Protein AF-0000000068093850 (afdb_homodimer)

InterPro domains:
  IPR007506 Phosphomevalonate dehydratase large subunit-like domain [cd01355] (8-406)
  IPR060004 Aconitase X, first domain [PF04412] (2-186)
  IPR060005 Aconitase X, second domain [PF28403] (191-284)
  IPR060006 Aconitase X, third domain [PF28406] (297-408)

Foldseek 3Di:
DDEDPLLVCQCVAVQHDLLNVLSVVQVVVLVVQPFPYKDFAAEFEAEQCEQPDDFQDPCDPVSLVRSLVRLCSLLVAAWPYQAEYEFYRYFQAPPPPPGDDPVSPVSVVVSVVSCVNNNYHYFLALQCVLVPPADAALHHYAYQRQLNLQLCCEAHNYDYDHDHRSQRSSCRRSSIHGQHARNDVVNSFAAAEEEEPPAFDLFLLSLLLVLLLLLQVQAQTEYEYEPYDADDPSSSSLSSLSSVQNHVYSYYYYACRTPQHVHNCSRCVDDHHYHYDDPVSSVVLQVVLAQDPFFFAQEEEEQVNHDHLVRLVVLLVLLAPAAFDPRHEAEHEHTPSSVVVCVVVCSQVSQVVNPYHYGYRHDCLSNVVDDDAEYEYQHSNVSSSCCPRNVHRYHHDGSNQSSVCRRPRGRPPD/DDEDPLLVCQCVAVQHDLLNVLSVVQVVVLVVQPFPYKDFAAEFEAEQCAQPDAFQDPCDPVSLVNSLVRLCSLLVAAWPYQAEYEFYSHFQACPPPPGDDPVSPVSVVVSVVSCVNNNYHYFLALQCVLVPPADAALHHYAYQRQLNLQLCCEAHNYDYDHDHRSQRSSCRRSSIHGQHARNDVVNSFAAAEEEEPPAFDLFLLSLLLVLLLLLQVQAQTEYEYEPYDADDPSSSSLSSLSSVQNHVYSYYYYACRTPQHVHNCSRCVDDHHYHYDDPVSSVVLQVVLAQDPFFFAQEEEEQVNHDHLVRLVVLLVLLAPAAFDPRHEAEHEHTPSSVVVCVVVCSQVSQVVNPYHYGYRHDCLSNVVDDDAEYEYQHSNCSSSCCPRNVHRYHHDGSNQSSVCRRPRGRPPD

Nearest PDB structures (foldseek):
  7cns-assembly1_A-2  TM=8.933E-01  e=3.306E-38  Thermococcus kodakarensis KOD1
  7cnq-assembly4_D  TM=8.559E-01  e=4.622E-37  Agrobacterium tumefaciens
  7d2r-assembly1_A  TM=8.619E-01  e=1.136E-36  Agrobacterium tumefaciens
  7cnp-assembly3_C  TM=8.612E-01  e=1.408E-35  Agrobacterium tumefaciens
  6mw5-assembly1_A  TM=3.663E-01  e=2.223E+00  Globisporangium ultimum

Sequence (828 aa):
MILTDEQQGLLNGDAGDVVAKYFTWLVEWGRLMGAQRLVKVDSVHTSGITAQDRVAGAVSPEARKKTLEQVIEFTSVRMRAPTATHVARVCVEDDKGGGLSAEDQEFQKLVIDRARDAGIQLTWTCAPYIAGILPSKNQICAWTESSAVVYINAMIGARSTRNGTESAIAAAMSGWFPEFGVLLEENRQADLIVEVEAAPSEELCDWGFLGYFAGEVSGLRTPVLDQLRAPSLEEAKQLSAAVATGGGCTMFHIAGVTPEAPTLDAVARRPLERIRYTAADRARIAAKLNTLTSERIDYVVLGCPHATLHEIQVIASQLEGRRVSPNVRLEVWTAWAVRAVAQRMGLVDVIERAGGKVLTDSCPSITRSGHGRRMVTNAVKQGNYLQGMTGHEVAVGKLTDVVSAAMTGTWQGLMILTDEQQGLLNGDAGDVVAKYFTWLVEWGRLMGAQRLVKVDSVHTSGITAQDRVAGAVSPEARKKTLEQVIEFTSVRMRAPTATHVARVCVEDDKGGGLSAEDQEFQKLVIDRARDAGIQLTWTCAPYIAGILPSKNQICAWTESSAVVYINAMIGARSTRNGTESAIAAAMSGWFPEFGVLLEENRQADLIVEVEAAPSEELCDWGFLGYFAGEVSGLRTPVLDQLRAPSLEEAKQLSAAVATGGGCTMFHIAGVTPEAPTLDAVARRPLERIRYTAADRARIAAKLNTLTSERIDYVVLGCPHATLHEIQVIASQLEGRRVSPNVRLEVWTAWAVRAVAQRMGLVDVIERAGGKVLTDSCPSITRSGHGRRMVTNAVKQGNYLQGMTGHEVAVGKLTDVVSAAMTGTWQGL

Secondary structure (DSSP, 8-state):
----HHHHHHHTTTT-HHHHHHHHHHHHHHHHTT-SSEEE-SEEEE--SS-SSS-SSS--HHHHHHHHHHHHHHTSS--SS-EEE---SS-SS-SSSS---HHHHHHHHHHHHHHHHHTEE----S-GGGTT--PPTT-EEEE--HHHHHHIIIII--EE----HHHHHHHHHHSEEE--GGGSGGG-S-SEEEEESS---S-HHHHHHHHHHHHHHHTTS-EEEES-PPPPHHHHHHHHHHHHHHS--S--EETTTSTT-SSHHHH--S--EEEEE-HHHHHHHHHHT---SSSB--EEEEEEEEEPHHHHHHHHHHHTT----TT-EEEEEE-HHHHHHHHHTTHHHHHHHTT-EEEES--HHHHT---SSEEEES-HHHHHHHHHHS--EEEE--HHHHHHHHHHSB----/----HHHHHHHTTTT-HHHHHHHHHHHHHHHHTT-SSEEE--EEEE--SS-SSS-SSS--HHHHHHHHHHHHHHTSS--SS-EEE---SS-SS-SSSS---HHHHHHHHHHHHHHHHHTEE----S-GGGTT--PPTT-EEEE--HHHHHHIIIII--EE----HHHHHHHHHHSEEE--GGGSGGG-S-SEEEEESS---S-HHHHHHHHHHHHHHHTTS-EEEES-PPPPHHHHHHHHHHHHHHS--S--EETTTSTT-SSHHHH--S--EEEEE-HHHHHHHHHHT---SSSB--EEEEEEEEEPHHHHHHHHHHHTT----TT-EEEEEE-HHHHHHHHHTTHHHHHHHTT-EEEES--HHHHT---SSEEEES-HHHHHHHHHHS--EEEE--HHHHHHHHHHSB----

Solvent-accessible surface area (backbone atoms only — not comparable to full-atom values): 39584 Å² total; per-residue (Å²): 99,59,73,52,72,68,56,50,34,34,56,73,32,76,75,35,64,68,46,12,54,38,39,44,51,43,52,52,50,21,46,75,68,64,14,57,35,65,40,70,39,60,36,23,30,26,48,46,84,29,42,86,66,74,37,42,52,83,53,43,71,65,43,47,51,52,18,48,52,42,36,52,59,67,37,70,47,58,45,61,15,54,29,34,31,28,45,34,43,53,49,80,63,41,86,80,74,75,53,63,53,71,67,52,48,53,51,49,50,49,52,38,53,38,30,44,72,12,56,41,41,79,55,18,23,56,40,46,52,48,61,37,52,53,78,30,28,71,36,33,35,36,25,32,47,54,37,43,26,14,31,36,31,16,66,44,31,21,23,31,51,83,33,51,44,66,56,14,50,21,25,21,48,64,20,38,40,54,47,41,66,52,57,35,75,86,56,61,44,43,59,29,34,36,39,38,72,48,66,58,65,92,42,47,27,42,27,8,42,52,14,24,51,55,8,49,77,34,33,71,42,28,36,26,35,33,78,56,78,69,50,51,52,67,38,42,50,29,22,21,27,7,20,30,63,38,17,65,23,52,36,45,39,31,33,56,33,16,36,71,14,69,37,59,62,67,26,44,80,56,96,56,59,76,43,78,39,41,64,66,53,45,51,52,50,51,52,70,45,42,56,58,91,55,45,63,40,25,22,33,52,41,34,53,65,42,32,51,61,67,54,47,50,56,51,22,65,75,31,54,96,41,58,45,21,93,69,28,49,39,40,36,25,24,25,52,29,38,48,54,44,34,45,73,48,44,38,47,55,36,33,39,71,14,58,33,42,81,44,43,23,40,50,46,80,56,17,63,62,68,52,77,53,27,34,38,22,37,24,46,43,50,42,54,45,36,36,73,76,71,61,32,27,22,36,58,39,45,62,71,58,43,54,48,18,38,41,68,26,38,53,80,87,115,100,59,71,52,72,70,55,49,36,36,56,72,30,76,75,34,66,69,46,14,54,38,39,43,51,42,52,52,52,22,47,74,66,64,12,58,34,66,41,69,39,58,37,24,32,26,48,45,87,27,42,83,77,64,35,45,52,85,52,44,70,65,41,48,53,54,22,49,52,43,36,50,57,69,35,70,46,58,46,61,15,54,31,34,30,28,43,32,38,52,50,81,59,52,84,81,74,76,53,66,53,70,68,51,46,52,52,48,49,50,52,38,53,38,29,46,72,12,56,42,41,79,53,17,24,56,41,44,53,47,60,38,53,53,80,31,28,72,38,33,35,35,25,34,47,52,36,42,25,15,31,37,32,18,66,45,30,21,21,32,49,84,32,51,43,67,54,15,49,20,24,19,47,65,20,37,39,54,48,40,65,52,57,35,74,87,57,63,44,42,56,30,36,36,37,38,73,47,66,59,65,92,42,48,27,40,26,8,42,52,14,24,50,54,9,50,78,35,33,70,41,26,37,26,35,33,76,56,78,67,51,52,51,68,38,42,49,29,21,22,27,7,18,29,63,38,18,67,23,51,36,45,38,32,33,57,33,17,37,72,14,68,37,59,63,68,25,44,81,56,95,55,58,76,44,78,40,39,66,65,53,45,51,50,49,51,51,71,45,42,56,59,89,55,45,62,39,26,22,32,52,42,34,53,66,42,33,51,61,67,52,47,51,55,51,21,65,74,30,54,96,42,56,45,23,92,70,29,49,38,39,36,25,24,25,51,29,38,47,53,44,34,44,73,49,44,39,48,54,36,33,40,72,15,57,32,43,80,43,42,23,39,51,46,80,56,17,63,62,68,50,76,52,27,34,37,23,37,25,47,43,48,40,54,46,34,35,73,76,70,61,32,26,19,36,58,37,45,63,71,58,44,53,48,20,37,40,68,27,38,53,80,87,116

Radius of gyration: 25.85 Å; Cα contacts (8 Å, |Δi|>4): 2018; chains: 2; bounding box: 72×74×68 Å

Organism: Bordetella pertussis (strain Tohama I / ATCC BAA-589 / NCTC 13251) (NCBI:txid257313)

Structure (mmCIF, N/CA/C/O backbone):
data_AF-0000000068093850-model_v1
#
loop_
_entity.id
_entity.type
_entity.pdbx_description
1 polymer 'Phosphomevalonate dehydratase large subunit-like domain-containing protein'
#
loop_
_atom_site.group_PDB
_atom_site.id
_atom_site.type_symbol
_atom_site.label_atom_id
_atom_site.label_alt_id
_atom_site.label_comp_id
_atom_site.label_asym_id
_atom_site.label_entity_id
_atom_site.label_seq_id
_atom_site.pdbx_PDB_ins_code
_atom_site.Cartn_x
_atom_site.Cartn_y
_atom_site.Cartn_z
_atom_site.occupancy
_atom_site.B_iso_or_equiv
_atom_site.auth_seq_id
_atom_site.auth_comp_id
_atom_site.auth_asym_id
_atom_site.auth_atom_id
_atom_site.pdbx_PDB_model_num
ATOM 1 N N . MET A 1 1 ? -32.688 2.857 -14.047 1 96 1 MET A N 1
ATOM 2 C CA . MET A 1 1 ? -31.625 1.904 -13.812 1 96 1 MET A CA 1
ATOM 3 C C . MET A 1 1 ? -32 0.51 -14.289 1 96 1 MET A C 1
ATOM 5 O O . MET A 1 1 ? -33.094 0.033 -14 1 96 1 MET A O 1
ATOM 9 N N . ILE A 1 2 ? -31.109 -0.079 -15.016 1 96.5 2 ILE A N 1
ATOM 10 C CA . ILE A 1 2 ? -31.328 -1.427 -15.523 1 96.5 2 ILE A CA 1
ATOM 11 C C . ILE A 1 2 ? -30.656 -2.443 -14.609 1 96.5 2 ILE A C 1
ATOM 13 O O . ILE A 1 2 ? -29.453 -2.338 -14.328 1 96.5 2 ILE A O 1
ATOM 17 N N . LEU A 1 3 ? -31.438 -3.393 -14.219 1 97.56 3 LEU A N 1
ATOM 18 C CA . LEU A 1 3 ? -30.906 -4.422 -13.328 1 97.56 3 LEU A CA 1
ATOM 19 C C . LEU A 1 3 ? -30.797 -5.762 -14.047 1 97.56 3 LEU A C 1
ATOM 21 O O . LEU A 1 3 ? -31.672 -6.117 -14.844 1 97.56 3 LEU A O 1
ATOM 25 N N . THR A 1 4 ? -29.766 -6.465 -13.805 1 97.62 4 THR A N 1
ATOM 26 C CA . THR A 1 4 ? -29.625 -7.828 -14.297 1 97.62 4 THR A CA 1
ATOM 27 C C . THR A 1 4 ? -30.484 -8.789 -13.5 1 97.62 4 THR A C 1
ATOM 29 O O . THR A 1 4 ? -31.047 -8.422 -12.461 1 97.62 4 THR A O 1
ATOM 32 N N . ASP A 1 5 ? -30.531 -10.047 -13.938 1 97.44 5 ASP A N 1
ATOM 33 C CA . ASP A 1 5 ? -31.297 -11.07 -13.242 1 97.44 5 ASP A CA 1
ATOM 34 C C . ASP A 1 5 ? -30.734 -11.328 -11.852 1 97.44 5 ASP A C 1
ATOM 36 O O . ASP A 1 5 ? -31.484 -11.492 -10.883 1 97.44 5 ASP A O 1
ATOM 40 N N . GLU A 1 6 ? -29.484 -11.367 -11.781 1 97.06 6 GLU A N 1
ATOM 41 C CA . GLU A 1 6 ? -28.828 -11.57 -10.492 1 97.06 6 GLU A CA 1
ATOM 42 C C . GLU A 1 6 ? -29.172 -10.445 -9.516 1 97.06 6 GLU A C 1
ATOM 44 O O . GLU A 1 6 ? -29.453 -10.695 -8.344 1 97.06 6 GLU A O 1
ATOM 49 N N . GLN A 1 7 ? -29.141 -9.258 -9.969 1 98 7 GLN A N 1
ATOM 50 C CA . GLN A 1 7 ? -29.406 -8.078 -9.141 1 98 7 GLN A CA 1
ATOM 51 C C . GLN A 1 7 ? -30.875 -8.031 -8.711 1 98 7 GLN A C 1
ATOM 53 O O . GLN A 1 7 ? -31.172 -7.695 -7.566 1 98 7 GLN A O 1
ATOM 58 N N . GLN A 1 8 ? -31.734 -8.414 -9.633 1 97.75 8 GLN A N 1
ATOM 59 C CA . GLN A 1 8 ? -33.156 -8.516 -9.281 1 97.75 8 GLN A CA 1
ATOM 60 C C . GLN A 1 8 ? -33.375 -9.578 -8.211 1 97.75 8 GLN A C 1
ATOM 62 O O . GLN A 1 8 ? -34.219 -9.414 -7.328 1 97.75 8 GLN A O 1
ATOM 67 N N . GLY A 1 9 ? -32.656 -10.625 -8.352 1 97.88 9 GLY A N 1
ATOM 68 C CA . GLY A 1 9 ? -32.719 -11.672 -7.344 1 97.88 9 GLY A CA 1
ATOM 69 C C . GLY A 1 9 ? -32.344 -11.188 -5.961 1 97.88 9 GLY A C 1
ATOM 70 O O . GLY A 1 9 ? -32.969 -11.57 -4.965 1 97.88 9 GLY A O 1
ATOM 71 N N . LEU A 1 10 ? -31.281 -10.383 -5.887 1 97.62 10 LEU A N 1
ATOM 72 C CA . LEU A 1 10 ? -30.859 -9.812 -4.613 1 97.62 10 LEU A CA 1
ATOM 73 C C . LEU A 1 10 ? -31.969 -8.953 -4.004 1 97.62 10 LEU A C 1
ATOM 75 O O . LEU A 1 10 ? -32.188 -8.984 -2.791 1 97.62 10 LEU A O 1
ATOM 79 N N . LEU A 1 11 ? -32.688 -8.172 -4.809 1 97.12 11 LEU A N 1
ATOM 80 C CA . LEU A 1 11 ? -33.781 -7.348 -4.34 1 97.12 11 LEU A CA 1
ATOM 81 C C . LEU A 1 11 ? -34.906 -8.211 -3.785 1 97.12 11 LEU A C 1
ATOM 83 O O . LEU A 1 11 ? -35.594 -7.832 -2.814 1 97.12 11 LEU A O 1
ATOM 87 N N . ASN A 1 12 ? -35.062 -9.359 -4.41 1 96.75 12 ASN A N 1
ATOM 88 C CA . ASN A 1 12 ? -36.188 -10.242 -4.062 1 96.75 12 ASN A CA 1
ATOM 89 C C . ASN A 1 12 ? -35.844 -11.109 -2.855 1 96.75 12 ASN A C 1
ATOM 91 O O . ASN A 1 12 ? -36.656 -11.914 -2.416 1 96.75 12 ASN A O 1
ATOM 95 N N . GLY A 1 13 ? -34.625 -11.055 -2.416 1 96.5 13 GLY A N 1
ATOM 96 C CA . GLY A 1 13 ? -34.281 -11.766 -1.188 1 96.5 13 GLY A CA 1
ATOM 97 C C . GLY A 1 13 ? -33.531 -13.062 -1.431 1 96.5 13 GLY A C 1
ATOM 98 O O . GLY A 1 13 ? -33.406 -13.883 -0.519 1 96.5 13 GLY A O 1
ATOM 99 N N . ASP A 1 14 ? -33.062 -13.375 -2.637 1 96.19 14 ASP A N 1
ATOM 100 C CA . ASP A 1 14 ? -32.375 -14.617 -2.967 1 96.19 14 ASP A CA 1
ATOM 101 C C . ASP A 1 14 ? -31.172 -14.836 -2.051 1 96.19 14 ASP A C 1
ATOM 103 O O . ASP A 1 14 ? -30.797 -15.977 -1.77 1 96.19 14 ASP A O 1
ATOM 107 N N . ALA A 1 15 ? -30.609 -13.758 -1.617 1 95.56 15 ALA A N 1
ATOM 108 C CA . ALA A 1 15 ? -29.406 -13.867 -0.789 1 95.56 15 ALA A CA 1
ATOM 109 C C . ALA A 1 15 ? -29.734 -13.57 0.675 1 95.56 15 ALA A C 1
ATOM 111 O O . ALA A 1 15 ? -28.812 -13.344 1.479 1 95.56 15 ALA A O 1
ATOM 112 N N . GLY A 1 16 ? -31.031 -13.484 1.046 1 95.88 16 GLY A N 1
ATOM 113 C CA . GLY A 1 16 ? -31.438 -13.227 2.418 1 95.88 16 GLY A CA 1
ATOM 114 C C . GLY A 1 16 ? -32.031 -11.844 2.621 1 95.88 16 GLY A C 1
ATOM 115 O O . GLY A 1 16 ? -31.719 -10.922 1.86 1 95.88 16 GLY A O 1
ATOM 116 N N . ASP A 1 17 ? -32.688 -11.688 3.73 1 96.25 17 ASP A N 1
ATOM 117 C CA . ASP A 1 17 ? -33.469 -10.477 3.992 1 96.25 17 ASP A CA 1
ATOM 118 C C . ASP A 1 17 ? -32.562 -9.289 4.266 1 96.25 17 ASP A C 1
ATOM 120 O O . ASP A 1 17 ? -32.844 -8.164 3.842 1 96.25 17 ASP A O 1
ATOM 124 N N . VAL A 1 18 ? -31.516 -9.562 4.965 1 96.06 18 VAL A N 1
ATOM 125 C CA . VAL A 1 18 ? -30.625 -8.469 5.332 1 96.06 18 VAL A CA 1
ATOM 126 C C . VAL A 1 18 ? -29.969 -7.895 4.078 1 96.06 18 VAL A C 1
ATOM 128 O O . VAL A 1 18 ? -29.906 -6.672 3.906 1 96.06 18 VAL A O 1
ATOM 131 N N . VAL A 1 19 ? -29.5 -8.734 3.166 1 97.44 19 VAL A N 1
ATOM 132 C CA . VAL A 1 19 ? -28.891 -8.289 1.914 1 97.44 19 VAL A CA 1
ATOM 133 C C . VAL A 1 19 ? -29.922 -7.523 1.087 1 97.44 19 VAL A C 1
ATOM 135 O O . VAL A 1 19 ? -29.609 -6.469 0.529 1 97.44 19 VAL A O 1
ATOM 138 N N . ALA A 1 20 ? -31.125 -8.047 1.058 1 97.88 20 ALA A N 1
ATOM 139 C CA . ALA A 1 20 ? -32.188 -7.398 0.291 1 97.88 20 ALA A CA 1
ATOM 140 C C . ALA A 1 20 ? -32.469 -6 0.828 1 97.88 20 ALA A C 1
ATOM 142 O O . ALA A 1 20 ? -32.688 -5.066 0.055 1 97.88 20 ALA A O 1
ATOM 143 N N . LYS A 1 21 ? -32.5 -5.871 2.117 1 96.75 21 LYS A N 1
ATOM 144 C CA . LYS A 1 21 ? -32.75 -4.59 2.768 1 96.75 21 LYS A CA 1
ATOM 145 C C . LYS A 1 21 ? -31.734 -3.535 2.336 1 96.75 21 LYS A C 1
ATOM 147 O O . LYS A 1 21 ? -32.125 -2.469 1.847 1 96.75 21 LYS A O 1
ATOM 152 N N . TYR A 1 22 ? -30.516 -3.838 2.473 1 95.88 22 TYR A N 1
ATOM 153 C CA . TYR A 1 22 ? -29.453 -2.881 2.164 1 95.88 22 TYR A CA 1
ATOM 154 C C . TYR A 1 22 ? -29.344 -2.654 0.662 1 95.88 22 TYR A C 1
ATOM 156 O O . TYR A 1 22 ? -29.078 -1.536 0.215 1 95.88 22 TYR A O 1
ATOM 164 N N . PHE A 1 23 ? -29.547 -3.727 -0.134 1 98 23 PHE A N 1
ATOM 165 C CA . PHE A 1 23 ? -29.438 -3.613 -1.584 1 98 23 PHE A CA 1
ATOM 166 C C . PHE A 1 23 ? -30.578 -2.764 -2.145 1 98 23 PHE A C 1
ATOM 168 O O . PHE A 1 23 ? -30.375 -2.002 -3.094 1 98 23 PHE A O 1
ATOM 175 N N . THR A 1 24 ? -31.734 -2.885 -1.552 1 98.19 24 THR A N 1
ATOM 176 C CA . THR A 1 24 ? -32.875 -2.047 -1.953 1 98.19 24 THR A CA 1
ATOM 177 C C . THR A 1 24 ? -32.531 -0.57 -1.736 1 98.19 24 THR A C 1
ATOM 179 O O . THR A 1 24 ? -32.781 0.259 -2.615 1 98.19 24 THR A O 1
ATOM 182 N N . TRP A 1 25 ? -32.031 -0.353 -0.605 1 97.19 25 TRP A N 1
ATOM 183 C CA . TRP A 1 25 ? -31.641 1.019 -0.307 1 97.19 25 TRP A CA 1
ATOM 184 C C . TRP A 1 25 ? -30.609 1.521 -1.32 1 97.19 25 TRP A C 1
ATOM 186 O O . TRP A 1 25 ? -30.719 2.648 -1.809 1 97.19 25 TRP A O 1
ATOM 196 N N . LEU A 1 26 ? -29.625 0.747 -1.64 1 98 26 LEU A N 1
ATOM 197 C CA . LEU A 1 26 ? -28.547 1.116 -2.555 1 98 26 LEU A CA 1
ATOM 198 C C . LEU A 1 26 ? -29.109 1.407 -3.947 1 98 26 LEU A C 1
ATOM 200 O O . LEU A 1 26 ? -28.688 2.367 -4.598 1 98 26 LEU A O 1
ATOM 204 N N . VAL A 1 27 ? -29.969 0.557 -4.383 1 98.31 27 VAL A N 1
ATOM 205 C CA . VAL A 1 27 ? -30.578 0.704 -5.703 1 98.31 27 VAL A CA 1
ATOM 206 C C . VAL A 1 27 ? -31.375 1.998 -5.762 1 98.31 27 VAL A C 1
ATOM 208 O O . VAL A 1 27 ? -31.281 2.754 -6.73 1 98.31 27 VAL A O 1
ATOM 211 N N . GLU A 1 28 ? -32.156 2.266 -4.711 1 97.94 28 GLU A N 1
ATOM 212 C CA . GLU A 1 28 ? -32.938 3.49 -4.66 1 97.94 28 GLU A CA 1
ATOM 213 C C . GLU A 1 28 ? -32.031 4.727 -4.645 1 97.94 28 GLU A C 1
ATOM 215 O O . GLU A 1 28 ? -32.312 5.711 -5.332 1 97.94 28 GLU A O 1
ATOM 220 N N . TRP A 1 29 ? -31.047 4.598 -3.867 1 97.69 29 TRP A N 1
ATOM 221 C CA . TRP A 1 29 ? -30.078 5.703 -3.826 1 97.69 29 TRP A CA 1
ATOM 222 C C . TRP A 1 29 ? -29.438 5.918 -5.191 1 97.69 29 TRP A C 1
ATOM 224 O O . TRP A 1 29 ? -29.297 7.055 -5.648 1 97.69 29 TRP A O 1
ATOM 234 N N . GLY A 1 30 ? -29.031 4.848 -5.848 1 97.88 30 GLY A N 1
ATOM 235 C CA . GLY A 1 30 ? -28.438 4.934 -7.176 1 97.88 30 GLY A CA 1
ATOM 236 C C . GLY A 1 30 ? -29.375 5.578 -8.188 1 97.88 30 GLY A C 1
ATOM 237 O O . GLY A 1 30 ? -28.922 6.379 -9.016 1 97.88 30 GLY A O 1
ATOM 238 N N . ARG A 1 31 ? -30.656 5.207 -8.102 1 97.5 31 ARG A N 1
ATOM 239 C CA . ARG A 1 31 ? -31.641 5.812 -8.992 1 97.5 31 ARG A CA 1
ATOM 240 C C . ARG A 1 31 ? -31.75 7.312 -8.75 1 97.5 31 ARG A C 1
ATOM 242 O O . ARG A 1 31 ? -31.797 8.094 -9.703 1 97.5 31 ARG A O 1
ATOM 249 N N . LEU A 1 32 ? -31.766 7.691 -7.531 1 97.62 32 LEU A N 1
ATOM 250 C CA . LEU A 1 32 ? -31.844 9.102 -7.176 1 97.62 32 LEU A CA 1
ATOM 251 C C . LEU A 1 32 ? -30.625 9.859 -7.695 1 97.62 32 LEU A C 1
ATOM 253 O O . LEU A 1 32 ? -30.734 11.031 -8.062 1 97.62 32 LEU A O 1
ATOM 257 N N . MET A 1 33 ? -29.469 9.195 -7.77 1 96.88 33 MET A N 1
ATOM 258 C CA . MET A 1 33 ? -28.234 9.82 -8.211 1 96.88 33 MET A CA 1
ATOM 259 C C . MET A 1 33 ? -28.109 9.766 -9.734 1 96.88 33 MET A C 1
ATOM 261 O O . MET A 1 33 ? -27.125 10.266 -10.297 1 96.88 33 MET A O 1
ATOM 265 N N . GLY A 1 34 ? -29.047 9.055 -10.359 1 97 34 GLY A N 1
ATOM 266 C CA . GLY A 1 34 ? -29.078 9.039 -11.82 1 97 34 GLY A CA 1
ATOM 267 C C . GLY A 1 34 ? -28.266 7.902 -12.422 1 97 34 GLY A C 1
ATOM 268 O O . GLY A 1 34 ? -27.953 7.93 -13.609 1 97 34 GLY A O 1
ATOM 269 N N . ALA A 1 35 ? -27.891 6.922 -11.641 1 98.19 35 ALA A N 1
ATOM 270 C CA . ALA A 1 35 ? -27.125 5.789 -12.164 1 98.19 35 ALA A CA 1
ATOM 271 C C . ALA A 1 35 ? -27.969 4.969 -13.141 1 98.19 35 ALA A C 1
ATOM 273 O O . ALA A 1 35 ? -29.125 4.676 -12.883 1 98.19 35 ALA A O 1
ATOM 274 N N . GLN A 1 36 ? -27.406 4.535 -14.242 1 97.94 36 GLN A N 1
ATOM 275 C CA . GLN A 1 36 ? -28.109 3.764 -15.258 1 97.94 36 GLN A CA 1
ATOM 276 C C . GLN A 1 36 ? -27.938 2.266 -15.039 1 97.94 36 GLN A C 1
ATOM 278 O O . GLN A 1 36 ? -28.688 1.457 -15.578 1 97.94 36 GLN A O 1
ATOM 283 N N . ARG A 1 37 ? -26.938 1.96 -14.273 1 98.38 37 ARG A N 1
ATOM 284 C CA . ARG A 1 37 ? -26.641 0.559 -13.992 1 98.38 37 ARG A CA 1
ATOM 285 C C . ARG A 1 37 ? -25.844 0.415 -12.695 1 98.38 37 ARG A C 1
ATOM 287 O O . ARG A 1 37 ? -25.422 1.412 -12.102 1 98.38 37 ARG A O 1
ATOM 294 N N . LEU A 1 38 ? -25.688 -0.814 -12.281 1 98.5 38 LEU A N 1
ATOM 295 C CA . LEU A 1 38 ? -24.797 -1.183 -11.195 1 98.5 38 LEU A CA 1
ATOM 296 C C . LEU A 1 38 ? -23.516 -1.834 -11.727 1 98.5 38 LEU A C 1
ATOM 298 O O . LEU A 1 38 ? -23.547 -2.496 -12.766 1 98.5 38 LEU A O 1
ATOM 302 N N . VAL A 1 39 ? -22.438 -1.572 -11.008 1 98 39 VAL A N 1
ATOM 303 C CA . VAL A 1 39 ? -21.156 -2.164 -11.398 1 98 39 VAL A CA 1
ATOM 304 C C . VAL A 1 39 ? -20.578 -2.955 -10.227 1 98 39 VAL A C 1
ATOM 306 O O . VAL A 1 39 ? -20.906 -2.688 -9.062 1 98 39 VAL A O 1
ATOM 309 N N . LYS A 1 40 ? -19.781 -3.922 -10.531 1 97.25 40 LYS A N 1
ATOM 310 C CA . LYS A 1 40 ? -19.172 -4.773 -9.516 1 97.25 40 LYS A CA 1
ATOM 311 C C . LYS A 1 40 ? -18.156 -3.986 -8.68 1 97.25 40 LYS A C 1
ATOM 313 O O . LYS A 1 40 ? -17.375 -3.199 -9.219 1 97.25 40 LYS A O 1
ATOM 318 N N . VAL A 1 41 ? -18.172 -4.18 -7.387 1 97.75 41 VAL A N 1
ATOM 319 C CA . VAL A 1 41 ? -17.266 -3.482 -6.484 1 97.75 41 VAL A CA 1
ATOM 320 C C . VAL A 1 41 ? -16.016 -4.34 -6.242 1 97.75 41 VAL A C 1
ATOM 322 O O . VAL A 1 41 ? -16.125 -5.543 -5.992 1 97.75 41 VAL A O 1
ATOM 325 N N . ASP A 1 42 ? -14.891 -3.623 -6.246 1 96.88 42 ASP A N 1
ATOM 326 C CA . ASP A 1 42 ? -13.625 -4.34 -6.117 1 96.88 42 ASP A CA 1
ATOM 327 C C . ASP A 1 42 ? -13.07 -4.219 -4.699 1 96.88 42 ASP A C 1
ATOM 329 O O . ASP A 1 42 ? -12.281 -5.062 -4.262 1 96.88 42 ASP A O 1
ATOM 333 N N . SER A 1 43 ? -13.43 -3.199 -4.023 1 97.69 43 SER A N 1
ATOM 334 C CA . SER A 1 43 ? -12.875 -2.938 -2.699 1 97.69 43 SER A CA 1
ATOM 335 C C . SER A 1 43 ? -13.805 -2.055 -1.875 1 97.69 43 SER A C 1
ATOM 337 O O . SER A 1 43 ? -14.297 -1.033 -2.363 1 97.69 43 SER A O 1
ATOM 339 N N . VAL A 1 44 ? -14.102 -2.467 -0.667 1 97.56 44 VAL A N 1
ATOM 340 C CA . VAL A 1 44 ? -14.914 -1.674 0.25 1 97.56 44 VAL A CA 1
ATOM 341 C C . VAL A 1 44 ? -14.094 -1.312 1.486 1 97.56 44 VAL A C 1
ATOM 343 O O . VAL A 1 44 ? -13.344 -2.141 2.004 1 97.56 44 VAL A O 1
ATOM 346 N N . HIS A 1 45 ? -14.094 -0.102 1.854 1 96.81 45 HIS A N 1
ATOM 347 C CA . HIS A 1 45 ? -13.555 0.423 3.104 1 96.81 45 HIS A CA 1
ATOM 348 C C . HIS A 1 45 ? -14.648 1.103 3.93 1 96.81 45 HIS A C 1
ATOM 350 O O . HIS A 1 45 ? -15.07 2.213 3.605 1 96.81 45 HIS A O 1
ATOM 356 N N . THR A 1 46 ? -15.086 0.537 4.957 1 91.56 46 THR A N 1
ATOM 357 C CA . THR A 1 46 ? -16.328 0.967 5.578 1 91.56 46 THR A CA 1
ATOM 358 C C . THR A 1 46 ? -16.125 1.274 7.055 1 91.56 46 THR A C 1
ATOM 360 O O . THR A 1 46 ? -15.25 0.692 7.699 1 91.56 46 THR A O 1
ATOM 363 N N . SER A 1 47 ? -17.047 2.346 7.273 1 78.75 47 SER A N 1
ATOM 364 C CA . SER A 1 47 ? -17.219 2.637 8.688 1 78.75 47 SER A CA 1
ATOM 365 C C . SER A 1 47 ? -18.312 1.766 9.305 1 78.75 47 SER A C 1
ATOM 367 O O . SER A 1 47 ? -19.109 1.162 8.578 1 78.75 47 SER A O 1
ATOM 369 N N . GLY A 1 48 ? -18.5 1.409 10.523 1 61.47 48 GLY A N 1
ATOM 370 C CA . GLY A 1 48 ? -19.75 0.849 11 1 61.47 48 GLY A CA 1
ATOM 371 C C . GLY A 1 48 ? -19.562 -0.323 11.945 1 61.47 48 GLY A C 1
ATOM 372 O O . GLY A 1 48 ? -20.516 -0.801 12.547 1 61.47 48 GLY A O 1
ATOM 373 N N . ILE A 1 49 ? -18.5 -0.871 11.586 1 59.16 49 ILE A N 1
ATOM 374 C CA . ILE A 1 49 ? -18.422 -1.83 12.68 1 59.16 49 ILE A CA 1
ATOM 375 C C . ILE A 1 49 ? -18.203 -1.091 14 1 59.16 49 ILE A C 1
ATOM 377 O O . ILE A 1 49 ? -17.844 -1.7 15.008 1 59.16 49 ILE A O 1
ATOM 381 N N . THR A 1 50 ? -18.516 0.332 13.711 1 51.41 50 THR A N 1
ATOM 382 C CA . THR A 1 50 ? -18.391 1.15 14.906 1 51.41 50 THR A CA 1
ATOM 383 C C . THR A 1 50 ? -19.688 1.901 15.18 1 51.41 50 THR A C 1
ATOM 385 O O . THR A 1 50 ? -20.453 2.193 14.258 1 51.41 50 THR A O 1
ATOM 388 N N . ALA A 1 51 ? -20.312 1.907 16.328 1 43.97 51 ALA A N 1
ATOM 389 C CA . ALA A 1 51 ? -21.578 2.516 16.734 1 43.97 51 ALA A CA 1
ATOM 390 C C . ALA A 1 51 ? -21.656 3.977 16.297 1 43.97 51 ALA A C 1
ATOM 392 O O . ALA A 1 51 ? -20.641 4.695 16.344 1 43.97 51 ALA A O 1
ATOM 393 N N . GLN A 1 52 ? -22.609 4.285 15.422 1 42 52 GLN A N 1
ATOM 394 C CA . GLN A 1 52 ? -22.828 5.648 14.945 1 42 52 GLN A CA 1
ATOM 395 C C . GLN A 1 52 ? -22.547 6.664 16.047 1 42 52 GLN A C 1
ATOM 397 O O . GLN A 1 52 ? -22.141 7.797 15.773 1 42 52 GLN A O 1
ATOM 402 N N . ASP A 1 53 ? -23.281 6.496 17.172 1 39.56 53 ASP A N 1
ATOM 403 C CA . ASP A 1 53 ? -23.312 7.625 18.094 1 39.56 53 ASP A CA 1
ATOM 404 C C . ASP A 1 53 ? -21.938 7.871 18.719 1 39.56 53 ASP A C 1
ATOM 406 O O . ASP A 1 53 ? -20.984 7.137 18.438 1 39.56 53 ASP A O 1
ATOM 410 N N . ARG A 1 54 ? -22 7.918 20.156 1 38.59 54 ARG A N 1
ATOM 411 C CA . ARG A 1 54 ? -21.109 8.617 21.078 1 38.59 54 ARG A CA 1
ATOM 412 C C . ARG A 1 54 ? -19.703 8.008 21.062 1 38.59 54 ARG A C 1
ATOM 414 O O . ARG A 1 54 ? -19.547 6.812 20.797 1 38.59 54 ARG A O 1
ATOM 421 N N . VAL A 1 55 ? -18.688 8.805 20.938 1 38.81 55 VAL A N 1
ATOM 422 C CA . VAL A 1 55 ? -17.25 8.891 21.141 1 38.81 55 VAL A CA 1
ATOM 423 C C . VAL A 1 55 ? -16.812 7.918 22.234 1 38.81 55 VAL A C 1
ATOM 425 O O . VAL A 1 55 ? -17.609 7.562 23.109 1 38.81 55 VAL A O 1
ATOM 428 N N . ALA A 1 56 ? -15.648 7.246 22 1 38.22 56 ALA A N 1
ATOM 429 C CA . ALA A 1 56 ? -14.938 6.352 22.906 1 38.22 56 ALA A CA 1
ATOM 430 C C . ALA A 1 56 ? -15.148 6.766 24.359 1 38.22 56 ALA A C 1
ATOM 432 O O . ALA A 1 56 ? -14.586 6.156 25.266 1 38.22 56 ALA A O 1
ATOM 433 N N . GLY A 1 57 ? -15.359 7.91 24.719 1 40.75 57 GLY A N 1
ATOM 434 C CA . GLY A 1 57 ? -15.375 7.875 26.188 1 40.75 57 GLY A CA 1
ATOM 435 C C . GLY A 1 57 ? -16.234 6.754 26.734 1 40.75 57 GLY A C 1
ATOM 436 O O . GLY A 1 57 ? -16.578 5.812 26.031 1 40.75 57 GLY A O 1
ATOM 437 N N . ALA A 1 58 ? -16.938 6.949 27.828 1 44.88 58 ALA A N 1
ATOM 438 C CA . ALA A 1 58 ? -17.891 6.062 28.5 1 44.88 58 ALA A CA 1
ATOM 439 C C . ALA A 1 58 ? -19.031 5.672 27.562 1 44.88 58 ALA A C 1
ATOM 441 O O . ALA A 1 58 ? -19.953 6.457 27.344 1 44.88 58 ALA A O 1
ATOM 442 N N . VAL A 1 59 ? -18.578 4.738 26.484 1 52.81 59 VAL A N 1
ATOM 443 C CA . VAL A 1 59 ? -19.734 4.301 25.688 1 52.81 59 VAL A CA 1
ATOM 444 C C . VAL A 1 59 ? -20.891 3.961 26.625 1 52.81 59 VAL A C 1
ATOM 446 O O . VAL A 1 59 ? -20.766 3.102 27.5 1 52.81 59 VAL A O 1
ATOM 449 N N . SER A 1 60 ? -21.688 4.805 26.609 1 63.5 60 SER A N 1
ATOM 450 C CA . SER A 1 60 ? -22.891 4.473 27.375 1 63.5 60 SER A CA 1
ATOM 451 C C . SER A 1 60 ? -23.375 3.064 27.047 1 63.5 60 SER A C 1
ATOM 453 O O . SER A 1 60 ? -23.078 2.531 25.984 1 63.5 60 SER A O 1
ATOM 455 N N . PRO A 1 61 ? -23.719 2.445 27.969 1 69.88 61 PRO A N 1
ATOM 456 C CA . PRO A 1 61 ? -24.312 1.129 27.719 1 69.88 61 PRO A CA 1
ATOM 457 C C . PRO A 1 61 ? -25.234 1.113 26.5 1 69.88 61 PRO A C 1
ATOM 459 O O . PRO A 1 61 ? -25.25 0.127 25.75 1 69.88 61 PRO A O 1
ATOM 462 N N . GLU A 1 62 ? -25.859 2.227 26.266 1 73.31 62 GLU A N 1
ATOM 463 C CA . GLU A 1 62 ? -26.766 2.303 25.109 1 73.31 62 GLU A CA 1
ATOM 464 C C . GLU A 1 62 ? -25.984 2.328 23.797 1 73.31 62 GLU A C 1
ATOM 466 O O . GLU A 1 62 ? -26.375 1.677 22.828 1 73.31 62 GLU A O 1
ATOM 471 N N . ALA A 1 63 ? -24.938 3.045 23.828 1 69.56 63 ALA A N 1
ATOM 472 C CA . ALA A 1 63 ? -24.109 3.117 22.625 1 69.56 63 ALA A CA 1
ATOM 473 C C . ALA A 1 63 ? -23.484 1.763 22.312 1 69.56 63 ALA A C 1
ATOM 475 O O . ALA A 1 63 ? -23.375 1.375 21.141 1 69.56 63 ALA A O 1
ATOM 476 N N . ARG A 1 64 ? -23.141 1.157 23.312 1 71.81 64 ARG A N 1
ATOM 477 C CA . ARG A 1 64 ? -22.578 -0.182 23.156 1 71.81 6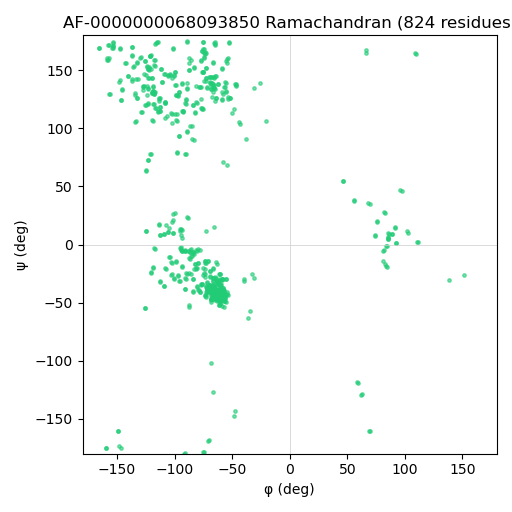4 ARG A CA 1
ATOM 478 C C . ARG A 1 64 ? -23.609 -1.137 22.562 1 71.81 64 ARG A C 1
ATOM 480 O O . ARG A 1 64 ? -23.281 -1.942 21.688 1 71.81 64 ARG A O 1
ATOM 487 N N . LYS A 1 65 ? -24.734 -1.115 23.109 1 76.25 65 LYS A N 1
ATOM 488 C CA . LYS A 1 65 ? -25.797 -1.985 22.609 1 76.25 65 LYS A CA 1
ATOM 489 C C . LYS A 1 65 ? -26.094 -1.718 21.141 1 76.25 65 LYS A C 1
ATOM 491 O O . LYS A 1 65 ? -26.25 -2.652 20.359 1 76.25 65 LYS A O 1
ATOM 496 N N . LYS A 1 66 ? -26.125 -0.472 20.766 1 76 66 LYS A N 1
ATOM 497 C CA . LYS A 1 66 ? -26.422 -0.108 19.375 1 76 66 LYS A CA 1
ATOM 498 C C . LYS A 1 66 ? -25.297 -0.557 18.453 1 76 66 LYS A C 1
ATOM 500 O O . LYS A 1 66 ? -25.562 -1.021 17.328 1 76 66 LYS A O 1
ATOM 505 N N . THR A 1 67 ? -24.141 -0.388 18.938 1 74.38 67 THR A N 1
ATOM 506 C CA . THR A 1 67 ? -22.984 -0.816 18.141 1 74.38 67 THR A CA 1
ATOM 507 C C . THR A 1 67 ? -23 -2.33 17.953 1 74.38 67 THR A C 1
ATOM 509 O O . THR A 1 67 ? -22.703 -2.822 16.859 1 74.38 67 THR A O 1
ATOM 512 N N . LEU A 1 68 ? -23.328 -2.955 19 1 78.81 68 LEU A N 1
ATOM 513 C CA . LEU A 1 68 ? -23.391 -4.41 18.938 1 78.81 68 LEU A CA 1
ATOM 514 C C . LEU A 1 68 ? -24.453 -4.867 17.938 1 78.81 68 LEU A C 1
ATOM 516 O O . LEU A 1 68 ? -24.234 -5.805 17.172 1 78.81 68 LEU A O 1
ATOM 520 N N . GLU A 1 69 ? -25.547 -4.227 17.984 1 83.31 69 GLU A N 1
ATOM 521 C CA . GLU A 1 69 ? -26.625 -4.574 17.062 1 83.31 69 GLU A CA 1
ATOM 522 C C . GLU A 1 69 ? -26.219 -4.367 15.617 1 83.31 69 GLU A C 1
ATOM 524 O O . GLU A 1 69 ? -26.531 -5.191 14.75 1 83.31 69 GLU A O 1
ATOM 529 N N . GLN A 1 70 ? -25.547 -3.391 15.391 1 80.5 70 GLN A N 1
ATOM 530 C CA . GLN A 1 70 ? -25.078 -3.1 14.039 1 80.5 70 GLN A CA 1
ATOM 531 C C . GLN A 1 70 ? -24.047 -4.133 13.578 1 80.5 70 GLN A C 1
ATOM 533 O O . GLN A 1 70 ? -24.094 -4.582 12.43 1 80.5 70 GLN A O 1
ATOM 538 N N . VAL A 1 71 ? -23.188 -4.398 14.484 1 82.62 71 VAL A N 1
ATOM 539 C CA . VAL A 1 71 ? -22.156 -5.383 14.172 1 82.62 71 VAL A CA 1
ATOM 540 C C . VAL A 1 71 ? -22.812 -6.727 13.852 1 82.62 71 VAL A C 1
ATOM 542 O O . VAL A 1 71 ? -22.438 -7.395 12.891 1 82.62 71 VAL A O 1
ATOM 545 N N . ILE A 1 72 ? -23.766 -7.059 14.672 1 88.38 72 ILE A N 1
ATOM 546 C CA . ILE A 1 72 ? -24.453 -8.336 14.484 1 88.38 72 ILE A CA 1
ATOM 547 C C . ILE A 1 72 ? -25.156 -8.359 13.133 1 88.38 72 ILE A C 1
ATOM 549 O O . ILE A 1 72 ? -25.047 -9.328 12.383 1 88.38 72 ILE A O 1
ATOM 553 N N . GLU A 1 73 ? -25.75 -7.309 12.836 1 89.31 73 GLU A N 1
ATOM 554 C CA . GLU A 1 73 ? -26.469 -7.254 11.57 1 89.31 73 GLU A CA 1
ATOM 555 C C . GLU A 1 73 ? -25.5 -7.27 10.383 1 89.31 73 GLU A C 1
ATOM 557 O O . GLU A 1 73 ? -25.688 -8.039 9.438 1 89.31 73 GLU A O 1
ATOM 562 N N . PHE A 1 74 ? -24.516 -6.48 10.422 1 87.81 74 PHE A N 1
ATOM 563 C CA . PHE A 1 74 ? -23.578 -6.316 9.312 1 87.81 74 PHE A CA 1
ATOM 564 C C . PHE A 1 74 ? -22.781 -7.594 9.086 1 87.81 74 PHE A C 1
ATOM 566 O O . PHE A 1 74 ? -22.375 -7.887 7.961 1 87.81 74 PHE A O 1
ATOM 573 N N . THR A 1 75 ? -22.594 -8.336 10.117 1 90.38 75 THR A N 1
ATOM 574 C CA . THR A 1 75 ? -21.766 -9.531 10 1 90.38 75 THR A CA 1
ATOM 575 C C . THR A 1 75 ? -22.641 -10.781 9.898 1 90.38 75 THR A C 1
ATOM 577 O O . THR A 1 75 ? -22.156 -11.898 10.047 1 90.38 75 THR A O 1
ATOM 580 N N . SER A 1 76 ? -23.938 -10.602 9.727 1 92.56 76 SER A N 1
ATOM 581 C CA . SER A 1 76 ? -24.859 -11.734 9.656 1 92.56 76 SER A CA 1
ATOM 582 C C . SER A 1 76 ? -24.734 -12.477 8.328 1 92.56 76 SER A C 1
ATOM 584 O O . SER A 1 76 ? -25.25 -13.586 8.18 1 92.56 76 SER A O 1
ATOM 586 N N . VAL A 1 77 ? -24.078 -11.836 7.398 1 94.31 77 VAL A N 1
ATOM 587 C CA . VAL A 1 77 ? -23.844 -12.445 6.09 1 94.31 77 VAL A CA 1
ATOM 588 C C . VAL A 1 77 ? -22.375 -12.281 5.699 1 94.31 77 VAL A C 1
ATOM 590 O O . VAL A 1 77 ? -21.688 -11.391 6.207 1 94.31 77 VAL A O 1
ATOM 593 N N . ARG A 1 78 ? -21.953 -13.141 4.867 1 94 78 ARG A N 1
ATOM 594 C CA . ARG A 1 78 ? -20.609 -13 4.332 1 94 78 ARG A CA 1
ATOM 595 C C . ARG A 1 78 ? -20.562 -11.922 3.252 1 94 78 ARG A C 1
ATOM 597 O O . ARG A 1 78 ? -21.406 -11.883 2.363 1 94 78 ARG A O 1
ATOM 604 N N . MET A 1 79 ? -19.531 -11.094 3.33 1 95.5 79 MET A N 1
ATOM 605 C CA . MET A 1 79 ? -19.391 -10.016 2.355 1 95.5 79 MET A CA 1
ATOM 606 C C . MET A 1 79 ? -19.094 -10.57 0.968 1 95.5 79 MET A C 1
ATOM 608 O O . MET A 1 79 ? -18.328 -11.523 0.831 1 95.5 79 MET A O 1
ATOM 612 N N . ARG A 1 80 ? -19.703 -9.992 -0.011 1 95.38 80 ARG A N 1
ATOM 613 C CA . ARG A 1 80 ? -19.484 -10.43 -1.386 1 95.38 80 ARG A CA 1
ATOM 614 C C . ARG A 1 80 ? -18.328 -9.664 -2.025 1 95.38 80 ARG A C 1
ATOM 616 O O . ARG A 1 80 ? -17.703 -10.156 -2.967 1 95.38 80 ARG A O 1
ATOM 623 N N . ALA A 1 81 ? -18.047 -8.461 -1.532 1 95.69 81 ALA A N 1
ATOM 624 C CA . ALA A 1 81 ? -16.906 -7.688 -1.992 1 95.69 81 ALA A CA 1
ATOM 625 C C . ALA A 1 81 ? -15.789 -7.691 -0.948 1 95.69 81 ALA A C 1
ATOM 627 O O . ALA A 1 81 ? -16.062 -7.691 0.255 1 95.69 81 ALA A O 1
ATOM 628 N N . PRO A 1 82 ? -14.484 -7.691 -1.431 1 94.94 82 PRO A N 1
ATOM 629 C CA . PRO A 1 82 ? -13.414 -7.496 -0.448 1 94.94 82 PRO A CA 1
ATOM 630 C C . PRO A 1 82 ? -13.633 -6.262 0.427 1 94.94 82 PRO A C 1
ATOM 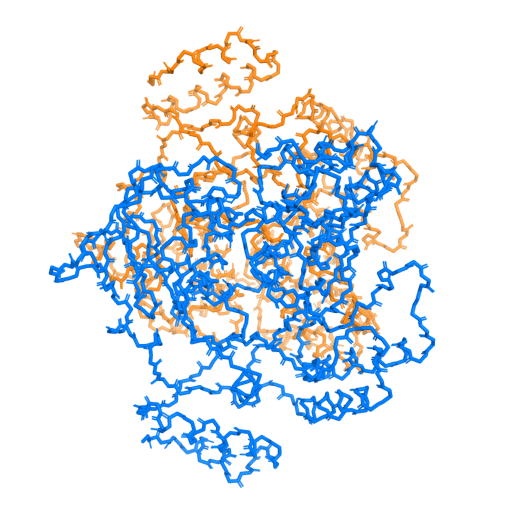632 O O . PRO A 1 82 ? -13.867 -5.168 -0.09 1 94.94 82 PRO A O 1
ATOM 635 N N . THR A 1 83 ? -13.609 -6.465 1.782 1 96.25 83 THR A N 1
ATOM 636 C CA . THR A 1 83 ? -14.031 -5.414 2.703 1 96.25 83 THR A CA 1
ATOM 637 C C . THR A 1 83 ? -13.023 -5.246 3.832 1 96.25 83 THR A C 1
ATOM 639 O O . THR A 1 83 ? -12.625 -6.223 4.473 1 96.25 83 THR A O 1
ATOM 642 N N . ALA A 1 84 ? -12.562 -4.031 4.008 1 95.38 84 ALA A N 1
ATOM 643 C CA . ALA A 1 84 ? -11.711 -3.67 5.137 1 95.38 84 ALA A CA 1
ATOM 644 C C . ALA A 1 84 ? -12.344 -2.564 5.973 1 95.38 84 ALA A C 1
ATOM 646 O O . ALA A 1 84 ? -13.211 -1.829 5.488 1 95.38 84 ALA A O 1
ATOM 647 N N . THR A 1 85 ? -11.867 -2.418 7.168 1 92.44 85 THR A N 1
ATOM 648 C CA . THR A 1 85 ? -12.516 -1.478 8.07 1 92.44 85 THR A CA 1
ATOM 649 C C . THR A 1 85 ? -11.766 -0.154 8.117 1 92.44 85 THR A C 1
ATOM 651 O O . THR A 1 85 ? -10.531 -0.133 8.039 1 92.44 85 THR A O 1
ATOM 654 N N . HIS A 1 86 ? -12.578 0.872 8.328 1 91.38 86 HIS A N 1
ATOM 655 C CA . HIS A 1 86 ? -12.094 2.166 8.789 1 91.38 86 HIS A CA 1
ATOM 656 C C . HIS A 1 86 ? -11.727 2.123 10.273 1 91.38 86 HIS A C 1
ATOM 658 O O . HIS A 1 86 ? -11.82 1.069 10.906 1 91.38 86 HIS A O 1
ATOM 664 N N . VAL A 1 87 ? -11.312 3.207 10.836 1 89.25 87 VAL A N 1
ATOM 665 C CA . VAL A 1 87 ? -10.891 3.26 12.234 1 89.25 87 VAL A CA 1
ATOM 666 C C . VAL A 1 87 ? -12.039 2.826 13.141 1 89.25 87 VAL A C 1
ATOM 668 O O . VAL A 1 87 ? -13.211 2.984 12.781 1 89.25 87 VAL A O 1
ATOM 671 N N . ALA A 1 88 ? -11.656 2.289 14.258 1 80.75 88 ALA A N 1
ATOM 672 C CA . ALA A 1 88 ? -12.641 1.871 15.25 1 80.75 88 ALA A CA 1
ATOM 673 C C . ALA A 1 88 ? -13 3.025 16.188 1 80.75 88 ALA A C 1
ATOM 675 O O . ALA A 1 88 ? -12.25 3.992 16.312 1 80.75 88 ALA A O 1
ATOM 676 N N . ARG A 1 89 ? -14.062 2.889 16.797 1 72 89 ARG A N 1
ATOM 677 C CA . ARG A 1 89 ? -14.5 3.898 17.75 1 72 89 ARG A CA 1
ATOM 678 C C . ARG A 1 89 ? -13.836 3.691 19.109 1 72 89 ARG A C 1
ATOM 680 O O . ARG A 1 89 ? -13.82 4.598 19.938 1 72 89 ARG A O 1
ATOM 687 N N . VAL A 1 90 ? -13.398 2.418 19.25 1 65.81 90 VAL A N 1
ATOM 688 C CA . VAL A 1 90 ? -12.68 2.125 20.5 1 65.81 90 VAL A CA 1
ATOM 689 C C . VAL A 1 90 ? -11.336 1.477 20.172 1 65.81 90 VAL A C 1
ATOM 691 O O . VAL A 1 90 ? -11.242 0.651 19.266 1 65.81 90 VAL A O 1
ATOM 694 N N . CYS A 1 91 ? -10.375 2.035 20.922 1 65.88 91 CYS A N 1
ATOM 695 C CA . CYS A 1 91 ? -9.07 1.409 20.75 1 65.88 91 CYS A CA 1
ATOM 696 C C . CYS A 1 91 ? -9.07 -0.013 21.297 1 65.88 91 CYS A C 1
ATOM 698 O O . CYS A 1 91 ? -9.562 -0.259 22.406 1 65.88 91 CYS A O 1
ATOM 700 N N . VAL A 1 92 ? -8.703 -0.844 20.547 1 62.66 92 VAL A N 1
ATOM 701 C CA . VAL A 1 92 ? -8.688 -2.252 20.922 1 62.66 92 VAL A CA 1
ATOM 702 C C . VAL A 1 92 ? -7.668 -2.473 22.047 1 62.66 92 VAL A C 1
ATOM 704 O O . VAL A 1 92 ? -7.902 -3.27 22.953 1 62.66 92 VAL A O 1
ATOM 707 N N . GLU A 1 93 ? -6.484 -1.749 21.891 1 61.44 93 GLU A N 1
ATOM 708 C CA . GLU A 1 93 ? -5.5 -1.87 22.969 1 61.44 93 GLU A CA 1
ATOM 709 C C . GLU A 1 93 ? -5.523 -0.648 23.875 1 61.44 93 GLU A C 1
ATOM 711 O O . GLU A 1 93 ? -5.785 0.468 23.422 1 61.44 93 GLU A O 1
ATOM 716 N N . ASP A 1 94 ? -6.086 -0.78 25.047 1 56.81 94 ASP A N 1
ATOM 717 C CA . ASP A 1 94 ? -6.262 0.307 26 1 56.81 94 ASP A CA 1
ATOM 718 C C . ASP A 1 94 ? -5.293 1.451 25.719 1 56.81 94 ASP A C 1
ATOM 720 O O . ASP A 1 94 ? -4.074 1.246 25.688 1 56.81 94 ASP A O 1
ATOM 724 N N . ASP A 1 95 ? -5.785 2.674 25.125 1 50.56 95 ASP A N 1
ATOM 725 C CA . ASP A 1 95 ? -5.062 3.922 24.922 1 50.56 95 ASP A CA 1
ATOM 726 C C . ASP A 1 95 ? -4.609 4.527 26.25 1 50.56 95 ASP A C 1
ATOM 728 O O . ASP A 1 95 ? -3.705 5.363 26.281 1 50.56 95 ASP A O 1
ATOM 732 N N . LYS A 1 96 ? -5.332 4.195 27.344 1 51.53 96 LYS A N 1
ATOM 733 C CA . LYS A 1 96 ? -5.168 4.945 28.578 1 51.53 96 LYS A CA 1
ATOM 734 C C . LYS A 1 96 ? -4.352 4.148 29.594 1 51.53 96 LYS A C 1
ATOM 736 O O . LYS A 1 96 ? -4.215 4.559 30.75 1 51.53 96 LYS A O 1
ATOM 741 N N . GLY A 1 97 ? -3.703 3.109 29.156 1 53.56 97 GLY A N 1
ATOM 742 C CA . GLY A 1 97 ? -2.775 2.395 30.016 1 53.56 97 GLY A CA 1
ATOM 743 C C . GLY A 1 97 ? -3.461 1.416 30.953 1 53.56 97 GLY A C 1
ATOM 744 O O . GLY A 1 97 ? -2.797 0.634 31.641 1 53.56 97 GLY A O 1
ATOM 745 N N . GLY A 1 98 ? -4.727 1.445 31.156 1 54.47 98 GLY A N 1
ATOM 746 C CA . GLY A 1 98 ? -5.34 0.574 32.156 1 54.47 98 GLY A CA 1
ATOM 747 C C . GLY A 1 98 ? -5.879 -0.715 31.547 1 54.47 98 GLY A C 1
ATOM 748 O O . GLY A 1 98 ? -6.473 -1.53 32.25 1 54.47 98 GLY A O 1
ATOM 749 N N . GLY A 1 99 ? -5.527 -0.941 30.391 1 60.94 99 GLY A N 1
ATOM 750 C CA . GLY A 1 99 ? -6.074 -2.125 29.75 1 60.94 99 GLY A CA 1
ATOM 751 C C . GLY A 1 99 ? -7.57 -2.037 29.516 1 60.94 99 GLY A C 1
ATOM 752 O O . GLY A 1 99 ? -8.203 -1.037 29.859 1 60.94 99 GLY A O 1
ATOM 753 N N . LEU A 1 100 ? -8.234 -2.848 28.766 1 67.69 100 LEU A N 1
ATOM 754 C CA . LEU A 1 100 ? -9.672 -2.93 28.516 1 67.69 100 LEU A CA 1
ATOM 755 C C . LEU A 1 100 ? -10.383 -3.68 29.625 1 67.69 100 LEU A C 1
ATOM 757 O O . LEU A 1 100 ? -9.828 -4.613 30.219 1 67.69 100 LEU A O 1
ATOM 761 N N . SER A 1 101 ? -11.523 -3.113 30.016 1 72.56 101 SER A N 1
ATOM 762 C CA . SER A 1 101 ? -12.344 -3.881 30.953 1 72.56 101 SER A CA 1
ATOM 763 C C . SER A 1 101 ? -12.641 -5.273 30.406 1 72.56 101 SER A C 1
ATOM 765 O O . SER A 1 101 ? -12.484 -5.523 29.203 1 72.56 101 SER A O 1
ATOM 767 N N . ALA A 1 102 ? -12.984 -6.152 31.25 1 77.19 102 ALA A N 1
ATOM 768 C CA . ALA A 1 102 ? -13.359 -7.5 30.828 1 77.19 102 ALA A CA 1
ATOM 769 C C . ALA A 1 102 ? -14.516 -7.465 29.828 1 77.19 102 ALA A C 1
ATOM 771 O O . ALA A 1 102 ? -14.547 -8.242 28.875 1 77.19 102 ALA A O 1
ATOM 772 N N . GLU A 1 103 ? -15.383 -6.605 30.094 1 76.5 103 GLU A N 1
ATOM 773 C CA . GLU A 1 103 ? -16.531 -6.457 29.203 1 76.5 103 GLU A CA 1
ATOM 774 C C . GLU A 1 103 ? -16.109 -5.965 27.828 1 76.5 103 GLU A C 1
ATOM 776 O O . GLU A 1 103 ? -16.625 -6.445 26.812 1 76.5 103 GLU A O 1
ATOM 781 N N . ASP A 1 104 ? -15.172 -5.055 27.812 1 74.56 104 ASP A N 1
ATOM 782 C CA . ASP A 1 104 ? -14.688 -4.516 26.547 1 74.56 104 ASP A CA 1
ATOM 783 C C . ASP A 1 104 ? -13.883 -5.566 25.766 1 74.56 104 ASP A C 1
ATOM 785 O O . ASP A 1 104 ? -13.953 -5.625 24.547 1 74.56 104 ASP A O 1
ATOM 789 N N . GLN A 1 105 ? -13.234 -6.297 26.516 1 75.62 105 GLN A N 1
ATOM 790 C CA . GLN A 1 105 ? -12.461 -7.371 25.891 1 75.62 105 GLN A CA 1
ATOM 791 C C . GLN A 1 105 ? -13.383 -8.391 25.219 1 75.62 105 GLN A C 1
ATOM 793 O O . GLN A 1 105 ? -13.102 -8.859 24.125 1 75.62 105 GLN A O 1
ATOM 798 N N . GLU A 1 106 ? -14.43 -8.711 25.953 1 80.5 106 GLU A N 1
ATOM 799 C CA . GLU A 1 106 ? -15.391 -9.656 25.406 1 80.5 106 GLU A CA 1
ATOM 800 C C . GLU A 1 106 ? -16.078 -9.094 24.156 1 80.5 106 GLU A C 1
ATOM 802 O O . GLU A 1 106 ? -16.312 -9.82 23.188 1 80.5 106 GLU A O 1
ATOM 807 N N . PHE A 1 107 ? -16.422 -7.891 24.266 1 77.94 107 PHE A N 1
ATOM 808 C CA . PHE A 1 107 ? -17.047 -7.223 23.141 1 77.94 107 PHE A CA 1
ATOM 809 C C . PHE A 1 107 ? -16.125 -7.203 21.938 1 77.94 107 PHE A C 1
ATOM 811 O O . PHE A 1 107 ? -16.531 -7.496 20.812 1 77.94 107 PHE A O 1
ATOM 818 N N . GLN A 1 108 ? -14.914 -6.902 22.188 1 76.75 108 GLN A N 1
ATOM 819 C CA . GLN A 1 108 ? -13.922 -6.852 21.109 1 76.75 108 GLN A CA 1
ATOM 820 C C . GLN A 1 108 ? -13.727 -8.227 20.484 1 76.75 108 GLN A C 1
ATOM 822 O O . GLN A 1 108 ? -13.594 -8.344 19.266 1 76.75 108 GLN A O 1
ATOM 827 N N . LYS A 1 109 ? -13.633 -9.156 21.328 1 80.5 109 LYS A N 1
ATOM 828 C CA . LYS A 1 109 ? -13.484 -10.516 20.828 1 80.5 109 LYS A CA 1
ATOM 829 C C . LYS A 1 109 ? -14.656 -10.898 19.922 1 80.5 109 LYS A C 1
ATOM 831 O O . LYS A 1 109 ? -14.469 -11.523 18.875 1 80.5 109 LYS A O 1
ATOM 836 N N . LEU A 1 110 ? -15.805 -10.539 20.375 1 83.81 110 LEU A N 1
ATOM 837 C CA . LEU A 1 110 ? -17 -10.828 19.594 1 83.81 110 LEU A CA 1
ATOM 838 C C . LEU A 1 110 ? -16.938 -10.148 18.234 1 83.81 110 LEU A C 1
ATOM 840 O O . LEU A 1 110 ? -17.25 -10.758 17.203 1 83.81 110 LEU A O 1
ATOM 844 N N . VAL A 1 111 ? -16.531 -8.93 18.234 1 81.31 111 VAL A N 1
ATOM 845 C CA . VAL A 1 111 ? -16.438 -8.156 16.984 1 81.31 111 VAL A CA 1
ATOM 846 C C . VAL A 1 111 ? -15.414 -8.805 16.062 1 81.31 111 VAL A C 1
ATOM 848 O O . VAL A 1 111 ? -15.672 -8.953 14.859 1 81.31 111 VAL A O 1
ATOM 851 N N . ILE A 1 112 ? -14.344 -9.203 16.594 1 82.88 112 ILE A N 1
ATOM 852 C CA . ILE A 1 112 ? -13.266 -9.805 15.812 1 82.88 112 ILE A CA 1
ATOM 853 C C . ILE A 1 112 ? -13.734 -11.117 15.203 1 82.88 112 ILE A C 1
ATOM 855 O O . ILE A 1 112 ? -13.547 -11.359 14.008 1 82.88 112 ILE A O 1
ATOM 859 N N . ASP A 1 113 ? -14.367 -11.922 15.984 1 85.88 113 ASP A N 1
ATOM 860 C CA . ASP A 1 113 ? -14.82 -13.227 15.523 1 85.88 113 ASP A CA 1
ATOM 861 C C . ASP A 1 113 ? -15.867 -13.086 14.422 1 85.88 113 ASP A C 1
ATOM 863 O O . ASP A 1 113 ? -15.805 -13.773 13.398 1 85.88 113 ASP A O 1
ATOM 867 N N . ARG A 1 114 ? -16.766 -12.219 14.656 1 89.06 114 ARG A N 1
ATOM 868 C CA . ARG A 1 114 ? -17.844 -12.039 13.688 1 89.06 114 ARG A CA 1
ATOM 869 C C . ARG A 1 114 ? -17.312 -11.445 12.391 1 89.06 114 ARG A C 1
ATOM 871 O O . ARG A 1 114 ? -17.75 -11.828 11.305 1 89.06 114 ARG A O 1
ATOM 878 N N . ALA A 1 115 ? -16.406 -10.516 12.523 1 87.75 115 ALA A N 1
ATOM 879 C CA . ALA A 1 115 ? -15.812 -9.922 11.328 1 87.75 115 ALA A CA 1
ATOM 880 C C . ALA A 1 115 ? -15.062 -10.969 10.516 1 87.75 115 ALA A C 1
ATOM 882 O O . ALA A 1 115 ? -15.141 -10.984 9.281 1 87.75 115 ALA A O 1
ATOM 883 N N . ARG A 1 116 ? -14.344 -11.766 11.164 1 87.5 116 ARG A N 1
ATOM 884 C CA . ARG A 1 116 ? -13.609 -12.836 10.5 1 87.5 116 ARG A CA 1
ATOM 885 C C . ARG A 1 116 ? -14.547 -13.742 9.711 1 87.5 116 ARG A C 1
ATOM 887 O O . ARG A 1 116 ? -14.312 -14.023 8.539 1 87.5 116 ARG A O 1
ATOM 894 N N . ASP A 1 117 ? -15.625 -14.125 10.352 1 89.88 117 ASP A N 1
ATOM 895 C CA . ASP A 1 117 ? -16.578 -15.039 9.727 1 89.88 117 ASP A CA 1
ATOM 896 C C . ASP A 1 117 ? -17.266 -14.383 8.531 1 89.88 117 ASP A C 1
ATOM 898 O O . ASP A 1 117 ? -17.594 -15.062 7.559 1 89.88 117 ASP A O 1
ATOM 902 N N . ALA A 1 118 ? -17.422 -13.109 8.641 1 93.5 118 ALA A N 1
ATOM 903 C CA . ALA A 1 118 ? -18.094 -12.367 7.578 1 93.5 118 ALA A CA 1
ATOM 904 C C . ALA A 1 118 ? -17.141 -12.023 6.445 1 93.5 118 ALA A C 1
ATOM 906 O O . ALA A 1 118 ? -17.547 -11.5 5.406 1 93.5 118 ALA A O 1
ATOM 907 N N . GLY A 1 119 ? -15.875 -12.281 6.648 1 92.75 119 GLY A N 1
ATOM 908 C CA . GLY A 1 119 ? -14.883 -11.992 5.625 1 92.75 119 GLY A CA 1
ATOM 909 C C . GLY A 1 119 ? -14.43 -10.547 5.621 1 92.75 119 GLY A C 1
ATOM 910 O O . GLY A 1 119 ? -14.039 -10.016 4.582 1 92.75 119 GLY A O 1
ATOM 911 N N . ILE A 1 120 ? -14.5 -9.906 6.758 1 93.88 120 ILE A N 1
ATOM 912 C CA . ILE A 1 120 ? -14.117 -8.5 6.879 1 93.88 120 ILE A CA 1
ATOM 913 C C . ILE A 1 120 ? -12.703 -8.398 7.43 1 93.88 120 ILE A C 1
ATOM 915 O O . ILE A 1 120 ? -12.375 -9.016 8.445 1 93.88 120 ILE A O 1
ATOM 919 N N . GLN A 1 121 ? -11.883 -7.637 6.734 1 93.69 121 GLN A N 1
ATOM 920 C CA . GLN A 1 121 ? -10.516 -7.395 7.191 1 93.69 121 GLN A CA 1
ATOM 921 C C . GLN A 1 121 ? -10.469 -6.254 8.203 1 93.69 121 GLN A C 1
ATOM 923 O O . GLN A 1 121 ? -10.812 -5.117 7.879 1 93.69 121 GLN A O 1
ATOM 928 N N . LEU A 1 122 ? -9.992 -6.551 9.398 1 90.69 122 LEU A N 1
ATOM 929 C CA . LEU A 1 122 ? -9.953 -5.559 10.469 1 90.69 122 LEU A CA 1
ATOM 930 C C . LEU A 1 122 ? -8.625 -4.805 10.461 1 90.69 122 LEU A C 1
ATOM 932 O O . LEU A 1 122 ? -7.801 -4.98 11.359 1 90.69 122 LEU A O 1
ATOM 936 N N . THR A 1 123 ? -8.5 -3.871 9.547 1 92.69 123 THR A N 1
ATOM 937 C CA . THR A 1 123 ? -7.285 -3.072 9.477 1 92.69 123 THR A CA 1
ATOM 938 C C . THR A 1 123 ? -7.344 -1.903 10.453 1 92.69 123 THR A C 1
ATOM 940 O O . THR A 1 123 ? -6.305 -1.396 10.883 1 92.69 123 THR A O 1
ATOM 943 N N . TRP A 1 124 ? -8.57 -1.396 10.742 1 90.75 124 TRP A N 1
ATOM 944 C CA . TRP A 1 124 ? -8.828 -0.286 11.648 1 90.75 124 TRP A CA 1
ATOM 945 C C . TRP A 1 124 ? -7.875 0.873 11.383 1 90.75 124 TRP A C 1
ATOM 947 O O . TRP A 1 124 ? -7.223 1.373 12.305 1 90.75 124 TRP A O 1
ATOM 957 N N . THR A 1 125 ? -7.828 1.333 10.156 1 95 125 THR A N 1
ATOM 958 C CA . THR A 1 125 ? -6.992 2.461 9.766 1 95 125 THR A CA 1
ATOM 959 C C . THR A 1 125 ? -7.723 3.355 8.766 1 95 125 THR A C 1
ATOM 961 O O . THR A 1 125 ? -8.516 2.871 7.957 1 95 125 THR A O 1
ATOM 964 N N . CYS A 1 126 ? -7.473 4.637 8.883 1 96.19 126 CYS A N 1
ATOM 965 C CA . CYS A 1 126 ? -8.062 5.602 7.957 1 96.19 126 CYS A CA 1
ATOM 966 C C . CYS A 1 126 ? -7.211 5.75 6.703 1 96.19 126 CYS A C 1
ATOM 968 O O . CYS A 1 126 ? -7.562 6.5 5.793 1 96.19 126 CYS A O 1
ATOM 970 N N . ALA A 1 127 ? -6.113 5.117 6.656 1 97.38 127 ALA A N 1
ATOM 971 C CA . ALA A 1 127 ? -5.219 5.062 5.5 1 97.38 127 ALA A CA 1
ATOM 972 C C . ALA A 1 127 ? -4.969 3.619 5.07 1 97.38 127 ALA A C 1
ATOM 974 O O . ALA A 1 127 ? -3.85 3.113 5.203 1 97.38 127 ALA A O 1
ATOM 975 N N . PRO A 1 128 ? -5.977 3.008 4.469 1 96.81 128 PRO A N 1
ATOM 976 C CA . PRO A 1 128 ? -5.879 1.576 4.176 1 96.81 128 PRO A CA 1
ATOM 977 C C . PRO A 1 128 ? -4.711 1.243 3.248 1 96.81 128 PRO A C 1
ATOM 979 O O . PRO A 1 128 ? -4.164 0.141 3.312 1 96.81 128 PRO A O 1
ATOM 982 N N . TYR A 1 129 ? -4.246 2.172 2.406 1 96.06 129 TYR A N 1
ATOM 983 C CA . TYR A 1 129 ? -3.176 1.932 1.442 1 96.06 129 TYR A CA 1
ATOM 984 C C . TYR A 1 129 ? -1.832 1.781 2.145 1 96.06 129 TYR A C 1
ATOM 986 O O . TYR A 1 129 ? -0.864 1.301 1.55 1 96.06 129 TYR A O 1
ATOM 994 N N . ILE A 1 130 ? -1.682 2.145 3.428 1 96.88 130 ILE A N 1
ATOM 995 C CA . ILE A 1 130 ? -0.425 1.904 4.129 1 96.88 130 ILE A CA 1
ATOM 996 C C . ILE A 1 130 ? -0.47 0.544 4.82 1 96.88 130 ILE A C 1
ATOM 998 O O . ILE A 1 130 ? 0.533 0.088 5.371 1 96.88 130 ILE A O 1
ATOM 1002 N N . ALA A 1 131 ? -1.659 -0.105 4.766 1 94.69 131 ALA A N 1
ATOM 1003 C CA . ALA A 1 131 ? -1.839 -1.421 5.375 1 94.69 131 ALA A CA 1
ATOM 1004 C C . ALA A 1 131 ? -2.082 -2.488 4.312 1 94.69 131 ALA A C 1
ATOM 1006 O O . ALA A 1 131 ? -2.664 -3.537 4.598 1 94.69 131 ALA A O 1
ATOM 1007 N N . GLY A 1 132 ? -1.772 -2.184 3.139 1 93.12 132 GLY A N 1
ATOM 1008 C CA . GLY A 1 132 ? -1.779 -3.207 2.105 1 93.12 132 GLY A CA 1
ATOM 1009 C C . GLY A 1 132 ? -3.098 -3.293 1.36 1 93.12 132 GLY A C 1
ATOM 1010 O O . GLY A 1 132 ? -3.297 -4.195 0.543 1 93.12 132 GLY A O 1
ATOM 1011 N N . ILE A 1 133 ? -4.059 -2.482 1.649 1 95.94 133 ILE A N 1
ATOM 1012 C CA . ILE A 1 133 ? -5.301 -2.398 0.889 1 95.94 133 ILE A CA 1
ATOM 1013 C C . ILE A 1 133 ? -5.148 -1.377 -0.236 1 95.94 133 ILE A C 1
ATOM 1015 O O . ILE A 1 133 ? -5.312 -0.175 -0.019 1 95.94 133 ILE A O 1
ATOM 1019 N N . LEU A 1 134 ? -4.852 -1.868 -1.397 1 95.19 134 LEU A N 1
ATOM 1020 C CA . LEU A 1 134 ? -4.469 -1.004 -2.508 1 95.19 134 LEU A CA 1
ATOM 1021 C C . LEU A 1 134 ? -5.203 -1.402 -3.785 1 95.19 134 LEU A C 1
ATOM 1023 O O . LEU A 1 134 ? -4.863 -2.404 -4.414 1 95.19 134 LEU A O 1
ATOM 1027 N N . PRO A 1 135 ? -6.215 -0.597 -4.215 1 95.62 135 PRO A N 1
ATOM 1028 C CA . PRO A 1 135 ? -6.844 -0.863 -5.512 1 95.62 135 PRO A CA 1
ATOM 1029 C C . PRO A 1 135 ? -5.957 -0.456 -6.688 1 95.62 135 PRO A C 1
ATOM 1031 O O . PRO A 1 135 ? -4.949 0.229 -6.5 1 95.62 135 PRO A O 1
ATOM 1034 N N . SER A 1 136 ? -6.316 -0.939 -7.871 1 93 136 SER A N 1
ATOM 1035 C CA . SER A 1 136 ? -5.641 -0.534 -9.102 1 93 136 SER A CA 1
ATOM 1036 C C . SER A 1 136 ? -6.457 0.503 -9.867 1 93 136 SER A C 1
ATOM 1038 O O . SER A 1 136 ? -7.625 0.737 -9.555 1 93 136 SER A O 1
ATOM 1040 N N . LYS A 1 137 ? -5.801 1.059 -10.828 1 94.62 137 LYS A N 1
ATOM 1041 C CA . LYS A 1 137 ? -6.496 2.027 -11.664 1 94.62 137 LYS A CA 1
ATOM 1042 C C . LYS A 1 137 ? -7.762 1.424 -12.266 1 94.62 137 LYS A C 1
ATOM 1044 O O . LYS A 1 137 ? -7.762 0.27 -12.703 1 94.62 137 LYS A O 1
ATOM 1049 N N . ASN A 1 138 ? -8.898 2.127 -12.164 1 94.25 138 ASN A N 1
ATOM 1050 C CA . ASN A 1 138 ? -10.211 1.858 -12.742 1 94.25 138 ASN A CA 1
ATOM 1051 C C . ASN A 1 138 ? -10.992 0.849 -11.914 1 94.25 138 ASN A C 1
ATOM 1053 O O . ASN A 1 138 ? -12.156 0.569 -12.195 1 94.25 138 ASN A O 1
ATOM 1057 N N . GLN A 1 139 ? -10.383 0.289 -10.891 1 96.25 139 GLN A N 1
ATOM 1058 C CA . GLN A 1 139 ? -11.18 -0.549 -10 1 96.25 139 GLN A CA 1
ATOM 1059 C C . GLN A 1 139 ? -12.227 0.276 -9.258 1 96.25 139 GLN A C 1
ATOM 1061 O O . GLN A 1 139 ? -11.977 1.428 -8.898 1 96.25 139 GLN A O 1
ATOM 1066 N N . ILE A 1 140 ? -13.375 -0.333 -9.047 1 98.25 140 ILE A N 1
ATOM 1067 C CA . ILE A 1 140 ? -14.508 0.317 -8.391 1 98.25 140 ILE A CA 1
ATOM 1068 C C . ILE A 1 140 ? -14.43 0.08 -6.883 1 98.25 140 ILE A C 1
ATOM 1070 O O . ILE A 1 140 ? -14.375 -1.066 -6.434 1 98.25 140 ILE A O 1
ATOM 1074 N N . CYS A 1 141 ? -14.445 1.191 -6.148 1 98.38 141 CYS A N 1
ATOM 1075 C CA . CYS A 1 141 ? -14.367 1.119 -4.695 1 98.38 141 CYS A CA 1
ATOM 1076 C C . CYS A 1 141 ? -15.562 1.804 -4.051 1 98.38 141 CYS A C 1
ATOM 1078 O O . CYS A 1 141 ? -16.188 2.682 -4.652 1 98.38 141 CYS A O 1
ATOM 1080 N N . ALA A 1 142 ? -15.961 1.348 -2.875 1 97.94 142 ALA A N 1
ATOM 1081 C CA . ALA A 1 142 ? -16.922 2.01 -2 1 97.94 142 ALA A CA 1
ATOM 1082 C C . ALA A 1 142 ? -16.312 2.336 -0.646 1 97.94 142 ALA A C 1
ATOM 1084 O O . ALA A 1 142 ? -16.562 1.651 0.346 1 97.94 142 ALA A O 1
ATOM 1085 N N . TRP A 1 143 ? -15.516 3.398 -0.647 1 97.62 143 TRP A N 1
ATOM 1086 C CA . TRP A 1 143 ? -14.75 3.754 0.547 1 97.62 143 TRP A CA 1
ATOM 1087 C C . TRP A 1 143 ? -15.43 4.883 1.31 1 97.62 143 TRP A C 1
ATOM 1089 O O . TRP A 1 143 ? -16.016 5.785 0.705 1 97.62 143 TRP A O 1
ATOM 1099 N N . THR A 1 144 ? -15.383 4.926 2.67 1 94.44 144 THR A N 1
ATOM 1100 C CA . THR A 1 144 ? -16.078 5.906 3.498 1 94.44 144 THR A CA 1
ATOM 1101 C C . THR A 1 144 ? -15.125 7.004 3.953 1 94.44 144 THR A C 1
ATOM 1103 O O . THR A 1 144 ? -15.547 8.133 4.199 1 94.44 144 THR A O 1
ATOM 1106 N N . GLU A 1 145 ? -13.805 6.758 4.137 1 93.75 145 GLU A N 1
ATOM 1107 C CA . GLU A 1 145 ? -12.859 7.758 4.605 1 93.75 145 GLU A CA 1
ATOM 1108 C C . GLU A 1 145 ? -12.516 8.75 3.502 1 93.75 145 GLU A C 1
ATOM 1110 O O . GLU A 1 145 ? -11.883 8.391 2.504 1 93.75 145 GLU A O 1
ATOM 1115 N N . SER A 1 146 ? -12.867 10 3.713 1 95.12 146 SER A N 1
ATOM 1116 C CA . SER A 1 146 ? -12.758 11.016 2.672 1 95.12 146 SER A CA 1
ATOM 1117 C C . SER A 1 146 ? -11.32 11.172 2.195 1 95.12 146 SER A C 1
ATOM 1119 O O . SER A 1 146 ? -11.07 11.305 0.997 1 95.12 146 SER A O 1
ATOM 1121 N N . SER A 1 147 ? -10.375 11.234 3.145 1 96.75 147 SER A N 1
ATOM 1122 C CA . SER A 1 147 ? -8.977 11.398 2.756 1 96.75 147 SER A CA 1
ATOM 1123 C C . SER A 1 147 ? -8.508 10.242 1.887 1 96.75 147 SER A C 1
ATOM 1125 O O . SER A 1 147 ? -7.77 10.438 0.919 1 96.75 147 SER A O 1
ATOM 1127 N N . ALA A 1 148 ? -8.953 9.039 2.234 1 97.62 148 ALA A N 1
ATOM 1128 C CA . ALA A 1 148 ? -8.57 7.84 1.484 1 97.62 148 ALA A CA 1
ATOM 1129 C C . ALA A 1 148 ? -9.219 7.828 0.104 1 97.62 148 ALA A C 1
ATOM 1131 O O . ALA A 1 148 ? -8.594 7.422 -0.878 1 97.62 148 ALA A O 1
ATOM 1132 N N . VAL A 1 149 ? -10.477 8.266 0.02 1 98.06 149 VAL A N 1
ATOM 1133 C CA . VAL A 1 149 ? -11.195 8.336 -1.246 1 98.06 149 VAL A CA 1
ATOM 1134 C C . VAL A 1 149 ? -10.469 9.273 -2.203 1 98.06 149 VAL A C 1
ATOM 1136 O O . VAL A 1 149 ? -10.211 8.922 -3.357 1 98.06 149 VAL A O 1
ATOM 1139 N N . VAL A 1 150 ? -10.133 10.43 -1.693 1 98.56 150 VAL A N 1
ATOM 1140 C CA . VAL A 1 150 ? -9.461 11.422 -2.525 1 98.56 150 VAL A CA 1
ATOM 1141 C C . VAL A 1 150 ? -8.102 10.891 -2.98 1 98.56 150 VAL A C 1
ATOM 1143 O O . VAL A 1 150 ? -7.715 11.062 -4.137 1 98.56 150 VAL A O 1
ATOM 1146 N N . TYR A 1 151 ? -7.418 10.234 -2.133 1 98.44 151 TYR A N 1
ATOM 1147 C CA . TYR A 1 151 ? -6.105 9.688 -2.455 1 98.44 151 TYR A CA 1
ATOM 1148 C C . TYR A 1 151 ? -6.199 8.672 -3.588 1 98.44 151 TYR A C 1
ATOM 1150 O O . TYR A 1 151 ? -5.465 8.766 -4.574 1 98.44 151 TYR A O 1
ATOM 1158 N N . ILE A 1 152 ? -7.066 7.688 -3.48 1 98.19 152 ILE A N 1
ATOM 1159 C CA . ILE A 1 152 ? -7.062 6.613 -4.465 1 98.19 152 ILE A CA 1
ATOM 1160 C C . ILE A 1 152 ? -7.605 7.129 -5.797 1 98.19 152 ILE A C 1
ATOM 1162 O O . ILE A 1 152 ? -7.18 6.68 -6.863 1 98.19 152 ILE A O 1
ATOM 1166 N N . ASN A 1 153 ? -8.531 8.055 -5.738 1 98.5 153 ASN A N 1
ATOM 1167 C CA . ASN A 1 153 ? -9.016 8.648 -6.98 1 98.5 153 ASN A CA 1
ATOM 1168 C C . ASN A 1 153 ? -7.906 9.391 -7.715 1 98.5 153 ASN A C 1
ATOM 1170 O O . ASN A 1 153 ? -7.773 9.281 -8.93 1 98.5 153 ASN A O 1
ATOM 1174 N N . ALA A 1 154 ? -7.113 10.102 -6.93 1 98.38 154 ALA A N 1
ATOM 1175 C CA . ALA A 1 154 ? -6.137 11.008 -7.523 1 98.38 154 ALA A CA 1
ATOM 1176 C C . ALA A 1 154 ? -4.828 10.281 -7.824 1 98.38 154 ALA A C 1
ATOM 1178 O O . ALA A 1 154 ? -4.379 10.242 -8.977 1 98.38 154 ALA A O 1
ATOM 1179 N N . MET A 1 155 ? -4.277 9.641 -6.855 1 97.44 155 MET A N 1
ATOM 1180 C CA . MET A 1 155 ? -2.908 9.133 -6.934 1 97.44 155 MET A CA 1
ATOM 1181 C C . MET A 1 155 ? -2.871 7.758 -7.582 1 97.44 155 MET A C 1
ATOM 1183 O O . MET A 1 155 ? -1.847 7.355 -8.141 1 97.44 155 MET A O 1
ATOM 1187 N N . ILE A 1 156 ? -3.971 7.016 -7.504 1 96 156 ILE A N 1
ATOM 1188 C CA . ILE A 1 156 ? -4 5.648 -8.008 1 96 156 ILE A CA 1
ATOM 1189 C C . ILE A 1 156 ? -4.852 5.582 -9.273 1 96 156 ILE A C 1
ATOM 1191 O O . ILE A 1 156 ? -4.531 4.84 -10.203 1 96 156 ILE A O 1
ATOM 1195 N N . GLY A 1 157 ? -5.902 6.348 -9.328 1 96.44 157 GLY A N 1
ATOM 1196 C CA . GLY A 1 157 ? -6.84 6.305 -10.43 1 96.44 157 GLY A CA 1
ATOM 1197 C C . GLY A 1 157 ? -7.961 5.301 -10.227 1 96.44 157 GLY A C 1
ATOM 1198 O O . GLY A 1 157 ? -8.688 4.973 -11.172 1 96.44 157 GLY A O 1
ATOM 1199 N N . ALA A 1 158 ? -8.055 4.73 -9.031 1 97.5 158 ALA A N 1
ATOM 1200 C CA . ALA A 1 158 ? -9.25 3.963 -8.695 1 97.5 158 ALA A CA 1
ATOM 1201 C C . ALA A 1 158 ? -10.484 4.863 -8.641 1 97.5 158 ALA A C 1
ATOM 1203 O O . ALA A 1 158 ? -10.375 6.078 -8.805 1 97.5 158 ALA A O 1
ATOM 1204 N N . ARG A 1 159 ? -11.688 4.238 -8.461 1 98.12 159 ARG A N 1
ATOM 1205 C CA . ARG A 1 159 ? -12.914 5.027 -8.57 1 98.12 159 ARG A CA 1
ATOM 1206 C C . ARG A 1 159 ? -13.812 4.809 -7.355 1 98.12 159 ARG A C 1
ATOM 1208 O O . ARG A 1 159 ? -14.367 3.725 -7.176 1 98.12 159 ARG A O 1
ATOM 1215 N N . SER A 1 160 ? -13.953 5.84 -6.645 1 98.31 160 SER A N 1
ATOM 1216 C CA . SER A 1 160 ? -14.844 5.785 -5.488 1 98.31 160 SER A CA 1
ATOM 1217 C C . SER A 1 160 ? -15.539 7.121 -5.266 1 98.31 160 SER A C 1
ATOM 1219 O O . SER A 1 160 ? -14.898 8.172 -5.305 1 98.31 160 SER A O 1
ATOM 1221 N N . THR A 1 161 ? -16.812 7.055 -5.051 1 96.94 161 THR A N 1
ATOM 1222 C CA . THR A 1 161 ? -17.5 8.211 -4.492 1 96.94 161 THR A CA 1
ATOM 1223 C C . THR A 1 161 ? -17.219 8.344 -2.998 1 96.94 161 THR A C 1
ATOM 1225 O O . THR A 1 161 ? -16.578 7.465 -2.402 1 96.94 161 THR A O 1
ATOM 1228 N N . ARG A 1 162 ? -17.562 9.469 -2.475 1 93.38 162 ARG A N 1
ATOM 1229 C CA . ARG A 1 162 ? -17.547 9.586 -1.021 1 93.38 162 ARG A CA 1
ATOM 1230 C C . ARG A 1 162 ? -18.766 8.906 -0.407 1 93.38 162 ARG A C 1
ATOM 1232 O O . ARG A 1 162 ? -19.906 9.336 -0.641 1 93.38 162 ARG A O 1
ATOM 1239 N N . ASN A 1 163 ? -18.531 7.938 0.347 1 93.19 163 ASN A N 1
ATOM 1240 C CA . ASN A 1 163 ? -19.625 7.102 0.827 1 93.19 163 ASN A CA 1
ATOM 1241 C C . ASN A 1 163 ? -19.844 7.277 2.326 1 93.19 163 ASN A C 1
ATOM 1243 O O . ASN A 1 163 ? -18.922 7.668 3.053 1 93.19 163 ASN A O 1
ATOM 1247 N N . GLY A 1 164 ? -21.125 7.055 2.662 1 90 164 GLY A N 1
ATOM 1248 C CA . GLY A 1 164 ? -21.438 6.84 4.066 1 90 164 GLY A CA 1
ATOM 1249 C C . GLY A 1 164 ? -21.406 5.379 4.469 1 90 164 GLY A C 1
ATOM 1250 O O . GLY A 1 164 ? -21.078 4.512 3.656 1 90 164 GLY A O 1
ATOM 1251 N N . THR A 1 165 ? -21.688 5.121 5.684 1 86.88 165 THR A N 1
ATOM 1252 C CA . THR A 1 165 ? -21.672 3.773 6.242 1 86.88 165 THR A CA 1
ATOM 1253 C C . THR A 1 165 ? -22.656 2.871 5.5 1 86.88 165 THR A C 1
ATOM 1255 O O . THR A 1 165 ? -22.312 1.745 5.133 1 86.88 165 THR A O 1
ATOM 1258 N N . GLU A 1 166 ? -23.844 3.377 5.18 1 89.94 166 GLU A N 1
ATOM 1259 C CA . GLU A 1 166 ? -24.906 2.562 4.59 1 89.94 166 GLU A CA 1
ATOM 1260 C C . GLU A 1 166 ? -24.547 2.123 3.174 1 89.94 166 GLU A C 1
ATOM 1262 O O . GLU A 1 166 ? -24.719 0.957 2.816 1 89.94 166 GLU A O 1
ATOM 1267 N N . SER A 1 167 ? -24.078 3.045 2.396 1 94.75 167 SER A N 1
ATOM 1268 C CA . SER A 1 167 ? -23.719 2.707 1.022 1 94.75 167 SER A CA 1
ATOM 1269 C C . SER A 1 167 ? -22.547 1.733 0.979 1 94.75 167 SER A C 1
ATOM 1271 O O . SER A 1 167 ? -22.531 0.812 0.16 1 94.75 167 SER A O 1
ATOM 1273 N N . ALA A 1 168 ? -21.625 1.928 1.894 1 94.62 168 ALA A N 1
ATOM 1274 C CA . ALA A 1 168 ? -20.469 1.034 1.935 1 94.62 168 ALA A CA 1
ATOM 1275 C C . ALA A 1 168 ? -20.875 -0.374 2.357 1 94.62 168 ALA A C 1
ATOM 1277 O O . ALA A 1 168 ? -20.422 -1.361 1.78 1 94.62 168 ALA A O 1
ATOM 1278 N N . ILE A 1 169 ? -21.734 -0.462 3.314 1 92.94 169 ILE A N 1
ATOM 1279 C CA . ILE A 1 169 ? -22.203 -1.758 3.801 1 92.94 169 ILE A CA 1
ATOM 1280 C C . ILE A 1 169 ? -23 -2.461 2.711 1 92.94 169 ILE A C 1
ATOM 1282 O O . ILE A 1 169 ? -22.828 -3.658 2.473 1 92.94 169 ILE A O 1
ATOM 1286 N N . ALA A 1 170 ? -23.859 -1.724 2.078 1 96.19 170 ALA A N 1
ATOM 1287 C CA . ALA A 1 170 ? -24.656 -2.285 0.99 1 96.19 170 ALA A CA 1
ATOM 1288 C C . ALA A 1 170 ? -23.766 -2.816 -0.126 1 96.19 170 ALA A C 1
ATOM 1290 O O . ALA A 1 170 ? -24.016 -3.887 -0.681 1 96.19 170 ALA A O 1
ATOM 1291 N N . ALA A 1 171 ? -22.75 -2.043 -0.438 1 97.56 171 ALA A N 1
ATOM 1292 C CA . ALA A 1 171 ? -21.797 -2.457 -1.46 1 97.56 171 ALA A CA 1
ATOM 1293 C C . ALA A 1 171 ? -21.062 -3.73 -1.043 1 97.56 171 ALA A C 1
ATOM 1295 O O . ALA A 1 171 ? -20.891 -4.641 -1.854 1 97.56 171 ALA A O 1
ATOM 1296 N N . ALA A 1 172 ? -20.688 -3.779 0.206 1 96.69 172 ALA A N 1
ATOM 1297 C CA . ALA A 1 172 ? -19.953 -4.938 0.729 1 96.69 172 ALA A CA 1
ATOM 1298 C C . ALA A 1 172 ? -20.812 -6.199 0.644 1 96.69 172 ALA A C 1
ATOM 1300 O O . ALA A 1 172 ? -20.344 -7.242 0.186 1 96.69 172 ALA A O 1
ATOM 1301 N N . MET A 1 173 ? -22.078 -6.113 0.989 1 96.31 173 MET A N 1
ATOM 1302 C CA . MET A 1 173 ? -22.984 -7.262 1.095 1 96.31 173 MET A CA 1
ATOM 1303 C C . MET A 1 173 ? -23.438 -7.73 -0.284 1 96.31 173 MET A C 1
ATOM 1305 O O . MET A 1 173 ? -23.609 -8.93 -0.508 1 96.31 173 MET A O 1
ATOM 1309 N N . SER A 1 174 ? -23.578 -6.785 -1.146 1 97.38 174 SER A N 1
ATOM 1310 C CA . SER A 1 174 ? -24.172 -7.133 -2.434 1 97.38 174 SER A CA 1
ATOM 1311 C C . SER A 1 174 ? -23.094 -7.398 -3.482 1 97.38 174 SER A C 1
ATOM 1313 O O . SER A 1 174 ? -23.328 -8.133 -4.441 1 97.38 174 SER A O 1
ATOM 1315 N N . GLY A 1 175 ? -21.953 -6.695 -3.354 1 97.5 175 GLY A N 1
ATOM 1316 C CA . GLY A 1 175 ? -20.906 -6.777 -4.363 1 97.5 175 GLY A CA 1
ATOM 1317 C C . GLY A 1 175 ? -21.125 -5.816 -5.52 1 97.5 175 GLY A C 1
ATOM 1318 O O . GLY A 1 175 ? -20.391 -5.855 -6.512 1 97.5 175 GLY A O 1
ATOM 1319 N N . TRP A 1 176 ? -22.188 -4.961 -5.359 1 98.5 176 TRP A N 1
ATOM 1320 C CA . TRP A 1 176 ? -22.547 -4.059 -6.445 1 98.5 176 TRP A CA 1
ATOM 1321 C C . TRP A 1 176 ? -22.594 -2.611 -5.961 1 98.5 176 TRP A C 1
ATOM 1323 O O . TRP A 1 176 ? -22.781 -2.355 -4.77 1 98.5 176 TRP A O 1
ATOM 1333 N N . PHE A 1 177 ? -22.453 -1.672 -6.875 1 98.56 177 PHE A N 1
ATOM 1334 C CA . PHE A 1 177 ? -22.547 -0.248 -6.574 1 98.56 177 PHE A CA 1
ATOM 1335 C C . PHE A 1 177 ? -23.125 0.521 -7.762 1 98.56 177 PHE A C 1
ATOM 1337 O O . PHE A 1 177 ? -22.812 0.215 -8.914 1 98.56 177 PHE A O 1
ATOM 1344 N N . PRO A 1 178 ? -23.938 1.484 -7.496 1 98.62 178 PRO A N 1
ATOM 1345 C CA . PRO A 1 178 ? -24.453 2.291 -8.602 1 98.62 178 PRO A CA 1
ATOM 1346 C C . PRO A 1 178 ? -23.359 3.115 -9.289 1 98.62 178 PRO A C 1
ATOM 1348 O O . PRO A 1 178 ? -22.547 3.744 -8.617 1 98.62 178 PRO A O 1
ATOM 1351 N N . GLU A 1 179 ? -23.391 3.078 -10.594 1 98.38 179 GLU A N 1
ATOM 1352 C CA . GLU A 1 179 ? -22.391 3.791 -11.367 1 98.38 179 GLU A CA 1
ATOM 1353 C C . GLU A 1 179 ? -22.781 5.25 -11.578 1 98.38 179 GLU A C 1
ATOM 1355 O O . GLU A 1 179 ? -23.609 5.551 -12.438 1 98.38 179 GLU A O 1
ATOM 1360 N N . PHE A 1 180 ? -22.188 6.133 -10.812 1 97.81 180 PHE A N 1
ATOM 1361 C CA . PHE A 1 180 ? -22.453 7.555 -10.969 1 97.81 180 PHE A CA 1
ATOM 1362 C C . PHE A 1 180 ? -21.266 8.391 -10.492 1 97.81 180 PHE A C 1
ATOM 1364 O O . PHE A 1 180 ? -20.312 7.852 -9.945 1 97.81 180 PHE A O 1
ATOM 1371 N N . GLY A 1 181 ? -21.344 9.656 -10.766 1 96.44 181 GLY A N 1
ATOM 1372 C CA . GLY A 1 181 ? -20.312 10.562 -10.289 1 96.44 181 GLY A CA 1
ATOM 1373 C C . GLY A 1 181 ? -18.938 10.25 -10.852 1 96.44 181 GLY A C 1
ATOM 1374 O O . GLY A 1 181 ? -18.781 10.062 -12.062 1 96.44 181 GLY A O 1
ATOM 1375 N N . VAL A 1 182 ? -17.984 10.156 -10.016 1 97.31 182 VAL A N 1
ATOM 1376 C CA . VAL A 1 182 ? -16.578 10.016 -10.422 1 97.31 182 VAL A CA 1
ATOM 1377 C C . VAL A 1 182 ? -16.312 8.57 -10.852 1 97.31 182 VAL A C 1
ATOM 1379 O O . VAL A 1 182 ? -15.203 8.242 -11.273 1 97.31 182 VAL A O 1
ATOM 1382 N N . LEU A 1 183 ? -17.312 7.73 -10.695 1 98 183 LEU A N 1
ATOM 1383 C CA . LEU A 1 183 ? -17.141 6.398 -11.273 1 98 183 LEU A CA 1
ATOM 1384 C C . LEU A 1 183 ? -17.156 6.465 -12.797 1 98 183 LEU A C 1
ATOM 1386 O O . LEU A 1 183 ? -16.703 5.539 -13.461 1 98 183 LEU A O 1
ATOM 1390 N N . LEU A 1 184 ? -17.734 7.473 -13.312 1 97.06 184 LEU A N 1
ATOM 1391 C CA . LEU A 1 184 ? -17.812 7.684 -14.758 1 97.06 184 LEU A CA 1
ATOM 1392 C C . LEU A 1 184 ? -16.609 8.477 -15.25 1 97.06 184 LEU A C 1
ATOM 1394 O O . LEU A 1 184 ? -16.266 9.516 -14.672 1 97.06 184 LEU A O 1
ATOM 1398 N N . GLU A 1 185 ? -16.016 8.055 -16.297 1 94.19 185 GLU A N 1
ATOM 1399 C CA . GLU A 1 185 ? -14.828 8.68 -16.875 1 94.19 185 GLU A CA 1
ATOM 1400 C C . GLU A 1 185 ? -15.078 10.148 -17.203 1 94.19 185 GLU A C 1
ATOM 1402 O O . GLU A 1 185 ? -14.211 10.992 -17 1 94.19 185 GLU A O 1
ATOM 1407 N N . GLU A 1 186 ? -16.25 10.477 -17.719 1 94.69 186 GLU A N 1
ATOM 1408 C CA . GLU A 1 186 ? -16.578 11.82 -18.172 1 94.69 186 GLU A CA 1
ATOM 1409 C C . GLU A 1 186 ? -16.625 12.805 -17 1 94.69 186 GLU A C 1
ATOM 1411 O O . GLU A 1 186 ? -16.531 14.016 -17.203 1 94.69 186 GLU A O 1
ATOM 1416 N N . ASN A 1 187 ? -16.812 12.273 -15.789 1 96.5 187 ASN A N 1
ATOM 1417 C CA . ASN A 1 187 ? -16.922 13.125 -14.609 1 96.5 187 ASN A CA 1
ATOM 1418 C C . ASN A 1 187 ? -15.57 13.273 -13.914 1 96.5 187 ASN A C 1
ATOM 1420 O O . ASN A 1 187 ? -15.5 13.758 -12.781 1 96.5 187 ASN A O 1
ATOM 1424 N N . ARG A 1 188 ? -14.461 12.875 -14.57 1 97.19 188 ARG A N 1
ATOM 1425 C CA . ARG A 1 188 ? -13.164 12.875 -13.891 1 97.19 188 ARG A CA 1
ATOM 1426 C C . ARG A 1 188 ? -12.234 13.922 -14.484 1 97.19 188 ARG A C 1
ATOM 1428 O O . ARG A 1 188 ? -11.039 13.953 -14.172 1 97.19 188 ARG A O 1
ATOM 1435 N N . GLN A 1 189 ? -12.773 14.719 -15.336 1 97 189 GLN A N 1
ATOM 1436 C CA . GLN A 1 189 ? -11.992 15.82 -15.883 1 97 189 GLN A CA 1
ATOM 1437 C C . GLN A 1 189 ? -11.828 16.938 -14.859 1 97 189 GLN A C 1
ATOM 1439 O O . GLN A 1 189 ? -12.586 17.016 -13.883 1 97 189 GLN A O 1
ATOM 1444 N N . ALA A 1 190 ? -10.836 17.766 -15.117 1 98.12 190 ALA A N 1
ATOM 1445 C CA . ALA A 1 190 ? -10.617 18.891 -14.211 1 98.12 190 ALA A CA 1
ATOM 1446 C C . ALA A 1 190 ? -11.656 19.984 -14.445 1 98.12 190 ALA A C 1
ATOM 1448 O O . ALA A 1 190 ? -12.086 20.203 -15.578 1 98.12 190 ALA A O 1
ATOM 1449 N N . ASP A 1 191 ? -11.961 20.656 -13.383 1 97.69 191 ASP A N 1
ATOM 1450 C CA . ASP A 1 191 ? -12.922 21.75 -13.453 1 97.69 191 ASP A CA 1
ATOM 1451 C C . ASP A 1 191 ? -12.227 23.109 -13.305 1 97.69 191 ASP A C 1
ATOM 1453 O O . ASP A 1 191 ? -12.797 24.141 -13.648 1 97.69 191 ASP A O 1
ATOM 1457 N N . LEU A 1 192 ? -11.07 23.125 -12.773 1 98.06 192 LEU A N 1
ATOM 1458 C CA . LEU A 1 192 ? -10.273 24.344 -12.594 1 98.06 192 LEU A CA 1
ATOM 1459 C C . LEU A 1 192 ? -8.797 24 -12.445 1 98.06 192 LEU A C 1
ATOM 1461 O O . LEU A 1 192 ? -8.445 22.859 -12.156 1 98.06 192 LEU A O 1
ATOM 1465 N N . ILE A 1 193 ? -7.941 24.969 -12.711 1 98.69 193 ILE A N 1
ATOM 1466 C CA . ILE A 1 193 ? -6.5 24.797 -12.594 1 98.69 193 ILE A CA 1
ATOM 1467 C C . ILE A 1 193 ? -5.984 25.578 -11.383 1 98.69 193 ILE A C 1
ATOM 1469 O O . ILE A 1 193 ? -6.281 26.766 -11.227 1 98.69 193 ILE A O 1
ATOM 1473 N N . VAL A 1 194 ? -5.344 24.906 -10.461 1 98.69 194 VAL A N 1
ATOM 1474 C CA . VAL A 1 194 ? -4.586 25.562 -9.398 1 98.69 194 VAL A CA 1
ATOM 1475 C C . VAL A 1 194 ? -3.107 25.609 -9.773 1 98.69 194 VAL A C 1
ATOM 1477 O O . VAL A 1 194 ? -2.42 24.578 -9.758 1 98.69 194 VAL A O 1
ATOM 1480 N N . GLU A 1 195 ? -2.654 26.75 -10.117 1 98.62 195 GLU A N 1
ATOM 1481 C CA . GLU A 1 195 ? -1.244 26.938 -10.438 1 98.62 195 GLU A CA 1
ATOM 1482 C C . GLU A 1 195 ? -0.409 27.125 -9.18 1 98.62 195 GLU A C 1
ATOM 1484 O O . GLU A 1 195 ? -0.543 28.141 -8.484 1 98.62 195 GLU A O 1
ATOM 1489 N N . VAL A 1 196 ? 0.444 26.203 -8.906 1 98.69 196 VAL A N 1
ATOM 1490 C CA . VAL A 1 196 ? 1.209 26.219 -7.668 1 98.69 196 VAL A CA 1
ATOM 1491 C C . VAL A 1 196 ? 2.441 27.094 -7.828 1 98.69 196 VAL A C 1
ATOM 1493 O O . VAL A 1 196 ? 3.527 26.609 -8.148 1 98.69 196 VAL A O 1
ATOM 1496 N N . GLU A 1 197 ? 2.33 28.312 -7.531 1 97.94 197 GLU A N 1
ATOM 1497 C CA . GLU A 1 197 ? 3.441 29.266 -7.602 1 97.94 197 GLU A CA 1
ATOM 1498 C C . GLU A 1 197 ? 4.371 29.109 -6.402 1 97.94 197 GLU A C 1
ATOM 1500 O O . GLU A 1 197 ? 5.594 29.172 -6.543 1 97.94 197 GLU A O 1
ATOM 1505 N N . ALA A 1 198 ? 3.764 28.906 -5.258 1 97.5 198 ALA A N 1
ATOM 1506 C CA . ALA A 1 198 ? 4.535 28.609 -4.055 1 97.5 198 ALA A CA 1
ATOM 1507 C C . ALA A 1 198 ? 4.609 27.109 -3.807 1 97.5 198 ALA A C 1
ATOM 1509 O O . ALA A 1 198 ? 3.773 26.547 -3.092 1 97.5 198 ALA A O 1
ATOM 1510 N N . ALA A 1 199 ? 5.613 26.516 -4.273 1 96.62 199 ALA A N 1
ATOM 1511 C CA . ALA A 1 199 ? 5.781 25.078 -4.133 1 96.62 199 ALA A CA 1
ATOM 1512 C C . ALA A 1 199 ? 5.961 24.688 -2.668 1 96.62 199 ALA A C 1
ATOM 1514 O O . ALA A 1 199 ? 6.664 25.375 -1.917 1 96.62 199 ALA A O 1
ATOM 1515 N N . PRO A 1 200 ? 5.258 23.656 -2.248 1 97.69 200 PRO A N 1
ATOM 1516 C CA . PRO A 1 200 ? 5.473 23.188 -0.874 1 97.69 200 PRO A CA 1
ATOM 1517 C C . PRO A 1 200 ? 6.887 22.656 -0.646 1 97.69 200 PRO A C 1
ATOM 1519 O O . PRO A 1 200 ? 7.488 22.094 -1.559 1 97.69 200 PRO A O 1
ATOM 1522 N N . SER A 1 201 ? 7.395 22.891 0.545 1 96.31 201 SER A N 1
ATOM 1523 C CA . SER A 1 201 ? 8.633 22.234 0.968 1 96.31 201 SER A CA 1
ATOM 1524 C C . SER A 1 201 ? 8.422 20.75 1.215 1 96.31 201 SER A C 1
ATOM 1526 O O . SER A 1 201 ? 7.398 20.188 0.826 1 96.31 201 SER A O 1
ATOM 1528 N N . GLU A 1 202 ? 9.445 20.094 1.855 1 93.5 202 GLU A N 1
ATOM 1529 C CA . GLU A 1 202 ? 9.336 18.672 2.189 1 93.5 202 GLU A CA 1
ATOM 1530 C C . GLU A 1 202 ? 8.539 18.469 3.475 1 93.5 202 GLU A C 1
ATOM 1532 O O . GLU A 1 202 ? 8.188 17.344 3.822 1 93.5 202 GLU A O 1
ATOM 1537 N N . GLU A 1 203 ? 8.203 19.594 4.074 1 96.56 203 GLU A N 1
ATOM 1538 C CA . GLU A 1 203 ? 7.406 19.5 5.293 1 96.56 203 GLU A CA 1
ATOM 1539 C C . GLU A 1 203 ? 5.973 19.078 4.984 1 96.56 203 GLU A C 1
ATOM 1541 O O . GLU A 1 203 ? 5.328 19.641 4.098 1 96.56 203 GLU A O 1
ATOM 1546 N N . LEU A 1 204 ? 5.488 18.172 5.77 1 97.88 204 LEU A N 1
ATOM 1547 C CA . LEU A 1 204 ? 4.172 17.609 5.508 1 97.88 204 LEU A CA 1
ATOM 1548 C C . LEU A 1 204 ? 3.08 18.656 5.691 1 97.88 204 LEU A C 1
ATOM 1550 O O . LEU A 1 204 ? 2.076 18.641 4.977 1 97.88 204 LEU A O 1
ATOM 1554 N N . CYS A 1 205 ? 3.217 19.594 6.641 1 97.81 205 CYS A N 1
ATOM 1555 C CA . CYS A 1 205 ? 2.203 20.625 6.848 1 97.81 205 CYS A CA 1
ATOM 1556 C C . CYS A 1 205 ? 2.066 21.516 5.613 1 97.81 205 CYS A C 1
ATOM 1558 O O . CYS A 1 205 ? 0.974 21.984 5.305 1 97.81 205 CYS A O 1
ATOM 1560 N N . ASP A 1 206 ? 3.152 21.734 4.859 1 98.19 206 ASP A N 1
ATOM 1561 C CA . ASP A 1 206 ? 3.102 22.562 3.656 1 98.19 206 ASP A CA 1
ATOM 1562 C C . ASP A 1 206 ? 2.24 21.922 2.576 1 98.19 206 ASP A C 1
ATOM 1564 O O . ASP A 1 206 ? 1.523 22.609 1.848 1 98.19 206 ASP A O 1
ATOM 1568 N N . TRP A 1 207 ? 2.355 20.641 2.461 1 98.5 207 TRP A N 1
ATOM 1569 C CA . TRP A 1 207 ? 1.505 19.906 1.527 1 98.5 207 TRP A CA 1
ATOM 1570 C C . TRP A 1 207 ? 0.048 19.938 1.976 1 98.5 207 TRP A C 1
ATOM 1572 O O . TRP A 1 207 ? -0.863 19.969 1.145 1 98.5 207 TRP A O 1
ATOM 1582 N N . GLY A 1 208 ? -0.138 19.906 3.322 1 98.25 208 GLY A N 1
ATOM 1583 C CA . GLY A 1 208 ? -1.474 20.094 3.865 1 98.25 208 GLY A CA 1
ATOM 1584 C C . GLY A 1 208 ? -2.062 21.453 3.555 1 98.25 208 GLY A C 1
ATOM 1585 O O . GLY A 1 208 ? -3.236 21.562 3.193 1 98.25 208 GLY A O 1
ATOM 1586 N N . PHE A 1 209 ? -1.227 22.531 3.678 1 98.38 209 PHE A N 1
ATOM 1587 C CA . PHE A 1 209 ? -1.703 23.891 3.393 1 98.38 209 PHE A CA 1
ATOM 1588 C C . PHE A 1 209 ? -2.096 24.016 1.927 1 98.38 209 PHE A C 1
ATOM 1590 O O . PHE A 1 209 ? -3.131 24.609 1.608 1 98.38 209 PHE A O 1
ATOM 1597 N N . LEU A 1 210 ? -1.295 23.453 1.054 1 98.56 210 LEU A N 1
ATOM 1598 C CA . LEU A 1 210 ? -1.624 23.453 -0.367 1 98.56 210 LEU A CA 1
ATOM 1599 C C . LEU A 1 210 ? -2.939 22.734 -0.622 1 98.56 210 LEU A C 1
ATOM 1601 O O . LEU A 1 210 ? -3.795 23.219 -1.359 1 98.56 210 LEU A O 1
ATOM 1605 N N . GLY A 1 211 ? -3.062 21.547 -0.021 1 98.5 211 GLY A N 1
ATOM 1606 C CA . GLY A 1 211 ? -4.289 20.781 -0.19 1 98.5 211 GLY A CA 1
ATOM 1607 C C . GLY A 1 211 ? -5.52 21.516 0.319 1 98.5 211 GLY A C 1
ATOM 1608 O O . GLY A 1 211 ? -6.57 21.5 -0.328 1 98.5 211 GLY A O 1
ATOM 1609 N N . TYR A 1 212 ? -5.387 22.094 1.509 1 98.06 212 TYR A N 1
ATOM 1610 C CA . TYR A 1 212 ? -6.496 22.828 2.096 1 98.06 212 TYR A CA 1
ATOM 1611 C C . TYR A 1 212 ? -6.938 23.969 1.184 1 98.06 212 TYR A C 1
ATOM 1613 O O . TYR A 1 212 ? -8.133 24.172 0.968 1 98.06 212 TYR A O 1
ATOM 1621 N N . PHE A 1 213 ? -6.012 24.703 0.617 1 98.38 213 PHE A N 1
ATOM 1622 C CA . PHE A 1 213 ? -6.297 25.781 -0.316 1 98.38 213 PHE A CA 1
ATOM 1623 C C . PHE A 1 213 ? -7.031 25.266 -1.546 1 98.38 213 PHE A C 1
ATOM 1625 O O . PHE A 1 213 ? -8.055 25.828 -1.947 1 98.38 213 PHE A O 1
ATOM 1632 N N . ALA A 1 214 ? -6.441 24.188 -2.156 1 98.5 214 ALA A N 1
ATOM 1633 C CA . ALA A 1 214 ? -7.043 23.594 -3.352 1 98.5 214 ALA A CA 1
ATOM 1634 C C . ALA A 1 214 ? -8.484 23.172 -3.09 1 98.5 214 ALA A C 1
ATOM 1636 O O . ALA A 1 214 ? -9.359 23.391 -3.928 1 98.5 214 ALA A O 1
ATOM 1637 N N . GLY A 1 215 ? -8.695 22.562 -1.907 1 97.88 215 GLY A N 1
ATOM 1638 C CA . GLY A 1 215 ? -10.047 22.188 -1.542 1 97.88 215 GLY A CA 1
ATOM 1639 C C . GLY A 1 215 ? -10.969 23.375 -1.382 1 97.88 215 GLY A C 1
ATOM 1640 O O . GLY A 1 215 ? -12.109 23.359 -1.855 1 97.88 215 GLY A O 1
ATOM 1641 N N . GLU A 1 216 ? -10.484 24.391 -0.733 1 97.12 216 GLU A N 1
ATOM 1642 C CA . GLU A 1 216 ? -11.281 25.578 -0.453 1 97.12 216 GLU A CA 1
ATOM 1643 C C . GLU A 1 216 ? -11.734 26.25 -1.743 1 97.12 216 GLU A C 1
ATOM 1645 O O . GLU A 1 216 ? -12.914 26.594 -1.891 1 97.12 216 GLU A O 1
ATOM 1650 N N . VAL A 1 217 ? -10.906 26.406 -2.674 1 97.75 217 VAL A N 1
ATOM 1651 C CA . VAL A 1 217 ? -11.234 27.172 -3.873 1 97.75 217 VAL A CA 1
ATOM 1652 C C . VAL A 1 217 ? -12.031 26.312 -4.844 1 97.75 217 VAL A C 1
ATOM 1654 O O . VAL A 1 217 ? -12.742 26.828 -5.711 1 97.75 217 VAL A O 1
ATOM 1657 N N . SER A 1 218 ? -11.953 25 -4.695 1 96.69 218 SER A N 1
ATOM 1658 C CA . SER A 1 218 ? -12.594 24.109 -5.652 1 96.69 218 SER A CA 1
ATOM 1659 C C . SER A 1 218 ? -14.023 23.766 -5.227 1 96.69 218 SER A C 1
ATOM 1661 O O . SER A 1 218 ? -14.875 23.484 -6.07 1 96.69 218 SER A O 1
ATOM 1663 N N . GLY A 1 219 ? -14.273 23.781 -3.918 1 93.94 219 GLY A N 1
ATOM 1664 C CA . GLY A 1 219 ? -15.547 23.266 -3.465 1 93.94 219 GLY A CA 1
ATOM 1665 C C . GLY A 1 219 ? -15.773 21.812 -3.854 1 93.94 219 GLY A C 1
ATOM 1666 O O . GLY A 1 219 ? -14.938 20.953 -3.557 1 93.94 219 GLY A O 1
ATOM 1667 N N . LEU A 1 220 ? -16.844 21.562 -4.652 1 93.19 220 LEU A N 1
ATOM 1668 C CA . LEU A 1 220 ? -17.141 20.203 -5.059 1 93.19 220 LEU A CA 1
ATOM 1669 C C . LEU A 1 220 ? -16.5 19.875 -6.406 1 93.19 220 LEU A C 1
ATOM 1671 O O . LEU A 1 220 ? -16.578 18.734 -6.875 1 93.19 220 LEU A O 1
ATOM 1675 N N . ARG A 1 221 ? -15.883 20.859 -7.043 1 96.12 221 ARG A N 1
ATOM 1676 C CA . ARG A 1 221 ? -15.258 20.719 -8.352 1 96.12 221 ARG A CA 1
ATOM 1677 C C . ARG A 1 221 ? -13.914 20 -8.242 1 96.12 221 ARG A C 1
ATOM 1679 O O . ARG A 1 221 ? -13.352 19.906 -7.148 1 96.12 221 ARG A O 1
ATOM 1686 N N . THR A 1 222 ? -13.414 19.406 -9.305 1 98.19 222 THR A N 1
ATOM 1687 C CA . THR A 1 222 ? -12.141 18.688 -9.359 1 98.19 222 THR A CA 1
ATOM 1688 C C . THR A 1 222 ? -11.016 19.609 -9.805 1 98.19 222 THR A C 1
ATOM 1690 O O . THR A 1 222 ? -10.977 20.047 -10.961 1 98.19 222 THR A O 1
ATOM 1693 N N . PRO A 1 223 ? -10.047 19.906 -8.984 1 98.56 223 PRO A N 1
ATOM 1694 C CA . PRO A 1 223 ? -8.914 20.75 -9.391 1 98.56 223 PRO A CA 1
ATOM 1695 C C . PRO A 1 223 ? -7.785 19.938 -10.023 1 98.56 223 PRO A C 1
ATOM 1697 O O . PRO A 1 223 ? -7.625 18.75 -9.719 1 98.56 223 PRO A O 1
ATOM 1700 N N . VAL A 1 224 ? -7.062 20.531 -10.914 1 98.75 224 VAL A N 1
ATOM 1701 C CA . VAL A 1 224 ? -5.77 20.016 -11.352 1 98.75 224 VAL A CA 1
ATOM 1702 C C . VAL A 1 224 ? -4.656 20.953 -10.898 1 98.75 224 VAL A C 1
ATOM 1704 O O . VAL A 1 224 ? -4.695 22.156 -11.18 1 98.75 224 VAL A O 1
ATOM 1707 N N . LEU A 1 225 ? -3.781 20.438 -10.094 1 98.81 225 LEU A N 1
ATOM 1708 C CA . LEU A 1 225 ? -2.617 21.188 -9.633 1 98.81 225 LEU A CA 1
ATOM 1709 C C . LEU A 1 225 ? -1.515 21.188 -10.68 1 98.81 225 LEU A C 1
ATOM 1711 O O . LEU A 1 225 ? -1.065 20.125 -11.117 1 98.81 225 LEU A O 1
ATOM 1715 N N . ASP A 1 226 ? -1.133 22.344 -11.078 1 98.44 226 ASP A N 1
ATOM 1716 C CA . ASP A 1 226 ? -0.091 22.5 -12.086 1 98.44 226 ASP A CA 1
ATOM 1717 C C . ASP A 1 226 ? 1.194 23.047 -11.461 1 98.44 226 ASP A C 1
ATOM 1719 O O . ASP A 1 226 ? 1.154 23.734 -10.438 1 98.44 226 ASP A O 1
ATOM 1723 N N . GLN A 1 227 ? 2.387 22.594 -12.047 1 97.38 227 GLN A N 1
ATOM 1724 C CA . GLN A 1 227 ? 3.711 23.016 -11.586 1 97.38 227 GLN A CA 1
ATOM 1725 C C . GLN A 1 227 ? 4.02 22.422 -10.211 1 97.38 227 GLN A C 1
ATOM 1727 O O . GLN A 1 227 ? 4.516 23.141 -9.328 1 97.38 227 GLN A O 1
ATOM 1732 N N . LEU A 1 228 ? 3.594 21.312 -9.984 1 97.75 228 LEU A N 1
ATOM 1733 C CA . LEU A 1 228 ? 3.85 20.578 -8.742 1 97.75 228 LEU A CA 1
ATOM 1734 C C . LEU A 1 228 ? 4.605 19.281 -9.016 1 97.75 228 LEU A C 1
ATOM 1736 O O . LEU A 1 228 ? 4.23 18.516 -9.898 1 97.75 228 LEU A O 1
ATOM 1740 N N . ARG A 1 229 ? 5.684 19.016 -8.258 1 94.38 229 ARG A N 1
ATOM 1741 C CA . ARG A 1 229 ? 6.469 17.797 -8.43 1 94.38 229 ARG A CA 1
ATOM 1742 C C . ARG A 1 229 ? 5.715 16.594 -7.895 1 94.38 229 ARG A C 1
ATOM 1744 O O . ARG A 1 229 ? 4.75 16.734 -7.141 1 94.38 229 ARG A O 1
ATOM 1751 N N . ALA A 1 230 ? 6.168 15.445 -8.266 1 94.88 230 ALA A N 1
ATOM 1752 C CA . ALA A 1 230 ? 5.594 14.211 -7.746 1 94.88 230 ALA A CA 1
ATOM 1753 C C . ALA A 1 230 ? 5.805 14.094 -6.238 1 94.88 230 ALA A C 1
ATOM 1755 O O . ALA A 1 230 ? 6.93 14.227 -5.75 1 94.88 230 ALA A O 1
ATOM 1756 N N . PRO A 1 231 ? 4.742 13.883 -5.523 1 96.88 231 PRO A N 1
ATOM 1757 C CA . PRO A 1 231 ? 4.863 13.773 -4.07 1 96.88 231 PRO A CA 1
ATOM 1758 C C . PRO A 1 231 ? 5.27 12.375 -3.617 1 96.88 231 PRO A C 1
ATOM 1760 O O . PRO A 1 231 ? 4.992 11.391 -4.309 1 96.88 231 PRO A O 1
ATOM 1763 N N . SER A 1 232 ? 5.945 12.312 -2.451 1 95.44 232 SER A N 1
ATOM 1764 C CA . SER A 1 232 ? 6.062 11.039 -1.746 1 95.44 232 SER A CA 1
ATOM 1765 C C . SER A 1 232 ? 4.703 10.547 -1.261 1 95.44 232 SER A C 1
ATOM 1767 O O . SER A 1 232 ? 3.709 11.266 -1.354 1 95.44 232 SER A O 1
ATOM 1769 N N . LEU A 1 233 ? 4.676 9.359 -0.766 1 96.31 233 LEU A N 1
ATOM 1770 C CA . LEU A 1 233 ? 3.451 8.805 -0.201 1 96.31 233 LEU A CA 1
ATOM 1771 C C . LEU A 1 233 ? 2.908 9.703 0.903 1 96.31 233 LEU A C 1
ATOM 1773 O O . LEU A 1 233 ? 1.714 10.016 0.929 1 96.31 233 LEU A O 1
ATOM 1777 N N . GLU A 1 234 ? 3.793 10.148 1.809 1 97.62 234 GLU A N 1
ATOM 1778 C CA . GLU A 1 234 ? 3.389 10.953 2.957 1 97.62 234 GLU A CA 1
ATOM 1779 C C . GLU A 1 234 ? 2.875 12.32 2.52 1 97.62 234 GLU A C 1
ATOM 1781 O O . GLU A 1 234 ? 1.885 12.82 3.059 1 97.62 234 GLU A O 1
ATOM 1786 N N . GLU A 1 235 ? 3.57 12.875 1.565 1 98.19 235 GLU A N 1
ATOM 1787 C CA . GLU A 1 235 ? 3.158 14.172 1.029 1 98.19 235 GLU A CA 1
ATOM 1788 C C . GLU A 1 235 ? 1.795 14.078 0.351 1 98.19 235 GLU A C 1
ATOM 1790 O O . GLU A 1 235 ? 0.925 14.922 0.576 1 98.19 235 GLU A O 1
ATOM 1795 N N . ALA A 1 236 ? 1.591 13.031 -0.45 1 98.38 236 ALA A N 1
ATOM 1796 C CA . ALA A 1 236 ? 0.323 12.812 -1.143 1 98.38 236 ALA A CA 1
ATOM 1797 C C . ALA A 1 236 ? -0.803 12.539 -0.151 1 98.38 236 ALA A C 1
ATOM 1799 O O . ALA A 1 236 ? -1.944 12.953 -0.366 1 98.38 236 ALA A O 1
ATOM 1800 N N . LYS A 1 237 ? -0.433 11.797 0.867 1 98.31 237 LYS A N 1
ATOM 1801 C CA . LYS A 1 237 ? -1.384 11.5 1.937 1 98.31 237 LYS A CA 1
ATOM 1802 C C . LYS A 1 237 ? -1.896 12.789 2.582 1 98.31 237 LYS A C 1
ATOM 1804 O O . LYS A 1 237 ? -3.104 12.961 2.758 1 98.31 237 LYS A O 1
ATOM 1809 N N . GLN A 1 238 ? -1.001 13.734 2.902 1 98.5 238 GLN A N 1
ATOM 1810 C CA . GLN A 1 238 ? -1.37 15.008 3.518 1 98.5 238 GLN A CA 1
ATOM 1811 C C . GLN A 1 238 ? -2.133 15.891 2.535 1 98.5 238 GLN A C 1
ATOM 1813 O O . GLN A 1 238 ? -3.1 16.562 2.912 1 98.5 238 GLN A O 1
ATOM 1818 N N . LEU A 1 239 ? -1.672 15.898 1.311 1 98.62 239 LEU A N 1
ATOM 1819 C CA . LEU A 1 239 ? -2.34 16.672 0.269 1 98.62 239 LEU A CA 1
ATOM 1820 C C . LEU A 1 239 ? -3.781 16.219 0.089 1 98.62 239 LEU A C 1
ATOM 1822 O O . LEU A 1 239 ? -4.703 17.031 0.087 1 98.62 239 LEU A O 1
ATOM 1826 N N . SER A 1 240 ? -3.988 14.922 -0.025 1 98.56 240 SER A N 1
ATOM 1827 C CA . SER A 1 240 ? -5.309 14.344 -0.244 1 98.56 240 SER A CA 1
ATOM 1828 C C . SER A 1 240 ? -6.238 14.625 0.934 1 98.56 240 SER A C 1
ATOM 1830 O O . SER A 1 240 ? -7.406 14.969 0.743 1 98.56 240 SER A O 1
ATOM 1832 N N . ALA A 1 241 ? -5.703 14.422 2.133 1 97.94 241 ALA A N 1
ATOM 1833 C CA . ALA A 1 241 ? -6.496 14.648 3.338 1 97.94 241 ALA A CA 1
ATOM 1834 C C . ALA A 1 241 ? -6.953 16.109 3.43 1 97.94 241 ALA A C 1
ATOM 1836 O O . ALA A 1 241 ? -8.102 16.375 3.773 1 97.94 241 ALA A O 1
ATOM 1837 N N . ALA A 1 242 ? -6.035 17 3.086 1 97.94 242 ALA A N 1
ATOM 1838 C CA . ALA A 1 242 ? -6.336 18.422 3.234 1 97.94 242 ALA A CA 1
ATOM 1839 C C . ALA A 1 242 ? -7.273 18.906 2.129 1 97.94 242 ALA A C 1
ATOM 1841 O O . ALA A 1 242 ? -8.109 19.781 2.354 1 97.94 242 ALA A O 1
ATOM 1842 N N . VAL A 1 243 ? -7.176 18.359 0.904 1 98 243 VAL A N 1
ATOM 1843 C CA . VAL A 1 243 ? -8.109 18.672 -0.168 1 98 243 VAL A CA 1
ATOM 1844 C C . VAL A 1 243 ? -9.531 18.297 0.257 1 98 243 VAL A C 1
ATOM 1846 O O . VAL A 1 243 ? -10.469 19.078 0.06 1 98 243 VAL A O 1
ATOM 1849 N N . ALA A 1 244 ? -9.664 17.125 0.855 1 96.38 244 ALA A N 1
ATOM 1850 C CA . ALA A 1 244 ? -10.961 16.672 1.345 1 96.38 244 ALA A CA 1
ATOM 1851 C C . ALA A 1 244 ? -11.484 17.578 2.453 1 96.38 244 ALA A C 1
ATOM 1853 O O . ALA A 1 244 ? -12.688 17.844 2.531 1 96.38 244 ALA A O 1
ATOM 1854 N N . THR A 1 245 ? -10.617 18.016 3.305 1 94.38 245 THR A N 1
ATOM 1855 C CA . THR A 1 245 ? -10.961 18.812 4.477 1 94.38 245 THR A CA 1
ATOM 1856 C C . THR A 1 245 ? -11.336 20.234 4.066 1 94.38 245 THR A C 1
ATOM 1858 O O . THR A 1 245 ? -12.273 20.812 4.617 1 94.38 245 THR A O 1
ATOM 1861 N N . GLY A 1 246 ? -10.547 20.797 3.176 1 93.31 246 GLY A N 1
ATOM 1862 C CA . GLY A 1 246 ? -10.742 22.172 2.764 1 93.31 246 GLY A CA 1
ATOM 1863 C C . GLY A 1 246 ? -12 22.391 1.945 1 93.31 246 GLY A C 1
ATOM 1864 O O . GLY A 1 246 ? -12.547 23.484 1.911 1 93.31 246 GLY A O 1
ATOM 1865 N N . GLY A 1 247 ? -12.25 21.312 1.362 1 88.94 247 GLY A N 1
ATOM 1866 C CA . GLY A 1 247 ? -13.438 21.344 0.517 1 88.94 247 GLY A CA 1
ATOM 1867 C C . GLY A 1 247 ? -14.148 20 0.461 1 88.94 247 GLY A C 1
ATOM 1868 O O . GLY A 1 247 ? -13.938 19.141 1.32 1 88.94 247 GLY A O 1
ATOM 1869 N N . GLY A 1 248 ? -15.133 19.844 -0.338 1 85.38 248 GLY A N 1
ATOM 1870 C CA . GLY A 1 248 ? -15.891 18.625 -0.551 1 85.38 248 GLY A CA 1
ATOM 1871 C C . GLY A 1 248 ? -15.492 17.891 -1.816 1 85.38 248 GLY A C 1
ATOM 1872 O O . GLY A 1 248 ? -16.266 17.094 -2.34 1 85.38 248 GLY A O 1
ATOM 1873 N N . CYS A 1 249 ? -14.164 18.141 -2.203 1 92.5 249 CYS A N 1
ATOM 1874 C CA . CYS A 1 249 ? -13.68 17.5 -3.424 1 92.5 249 CYS A CA 1
ATOM 1875 C C . CYS A 1 249 ? -13.547 15.992 -3.242 1 92.5 249 CYS A C 1
ATOM 1877 O O . CYS A 1 249 ? -13.133 15.523 -2.18 1 92.5 249 CYS A O 1
ATOM 1879 N N . THR A 1 250 ? -13.859 15.289 -4.328 1 96.44 250 THR A N 1
ATOM 1880 C CA . THR A 1 250 ? -13.773 13.836 -4.289 1 96.44 250 THR A CA 1
ATOM 1881 C C . THR A 1 250 ? -12.469 13.352 -4.918 1 96.44 250 THR A C 1
ATOM 1883 O O . THR A 1 250 ? -12.07 12.203 -4.727 1 96.44 250 THR A O 1
ATOM 1886 N N . MET A 1 251 ? -11.789 14.273 -5.645 1 97.94 251 MET A N 1
ATOM 1887 C CA . MET A 1 251 ? -10.531 13.93 -6.293 1 97.94 251 MET A CA 1
ATOM 1888 C C . MET A 1 251 ? -9.789 15.188 -6.738 1 97.94 251 MET A C 1
ATOM 1890 O O . MET A 1 251 ? -10.328 16.297 -6.656 1 97.94 251 MET A O 1
ATOM 1894 N N . PHE A 1 252 ? -8.578 15.039 -7.133 1 98.69 252 PHE A N 1
ATOM 1895 C CA . PHE A 1 252 ? -7.758 16.062 -7.785 1 98.69 252 PHE A CA 1
ATOM 1896 C C . PHE A 1 252 ? -6.801 15.422 -8.789 1 98.69 252 PHE A C 1
ATOM 1898 O O . PHE A 1 252 ? -6.707 14.195 -8.867 1 98.69 252 PHE A O 1
ATOM 1905 N N . HIS A 1 253 ? -6.223 16.219 -9.547 1 98.56 253 HIS A N 1
ATOM 1906 C CA . HIS A 1 253 ? -5.133 15.797 -10.414 1 98.56 253 HIS A CA 1
ATOM 1907 C C . HIS A 1 253 ? -3.863 16.594 -10.148 1 98.56 253 HIS A C 1
ATOM 1909 O O . HIS A 1 253 ? -3.93 17.719 -9.625 1 98.56 253 HIS A O 1
ATOM 1915 N N . ILE A 1 254 ? -2.811 16.031 -10.383 1 98.56 254 ILE A N 1
ATOM 1916 C CA . ILE A 1 254 ? -1.538 16.734 -10.539 1 98.56 254 ILE A CA 1
ATOM 1917 C C . ILE A 1 254 ? -1.02 16.531 -11.969 1 98.56 254 ILE A C 1
ATOM 1919 O O . ILE A 1 254 ? -0.721 15.406 -12.375 1 98.56 254 ILE A O 1
ATOM 1923 N N . ALA A 1 255 ? -0.906 17.625 -12.664 1 97.62 255 ALA A N 1
ATOM 1924 C CA . ALA A 1 255 ? -0.479 17.547 -14.062 1 97.62 255 ALA A CA 1
ATOM 1925 C C . ALA A 1 255 ? 0.893 16.891 -14.18 1 97.62 255 ALA A C 1
ATOM 1927 O O . ALA A 1 255 ? 1.846 17.297 -13.516 1 97.62 255 ALA A O 1
ATOM 1928 N N . GLY A 1 256 ? 0.932 15.844 -15 1 93.5 256 GLY A N 1
ATOM 1929 C CA . GLY A 1 256 ? 2.189 15.148 -15.234 1 93.5 256 GLY A CA 1
ATOM 1930 C C . GLY A 1 256 ? 2.502 14.109 -14.172 1 93.5 256 GLY A C 1
ATOM 1931 O O . GLY A 1 256 ? 3.494 13.391 -14.281 1 93.5 256 GLY A O 1
ATOM 1932 N N . VAL A 1 257 ? 1.638 13.984 -13.172 1 95.12 257 VAL A N 1
ATOM 1933 C CA . VAL A 1 257 ? 2.01 13.164 -12.023 1 95.12 257 VAL A CA 1
ATOM 1934 C C . VAL A 1 257 ? 0.937 12.109 -11.781 1 95.12 257 VAL A C 1
ATOM 1936 O O . VAL A 1 257 ? 1.244 10.914 -11.656 1 95.12 257 VAL A O 1
ATOM 1939 N N . THR A 1 258 ? -0.32 12.477 -11.625 1 97.06 258 THR A N 1
ATOM 1940 C CA . THR A 1 258 ? -1.369 11.5 -11.352 1 97.06 258 THR A CA 1
ATOM 1941 C C . THR A 1 258 ? -1.688 10.68 -12.594 1 97.06 258 THR A C 1
ATOM 1943 O O . THR A 1 258 ? -1.537 11.156 -13.719 1 97.06 258 THR A O 1
ATOM 1946 N N . PRO A 1 259 ? -2.141 9.484 -12.445 1 95 259 PRO A N 1
ATOM 1947 C CA . PRO A 1 259 ? -2.291 8.547 -13.57 1 95 259 PRO A CA 1
ATOM 1948 C C . PRO A 1 259 ? -3.217 9.078 -14.656 1 95 259 PRO A C 1
ATOM 1950 O O . PRO A 1 259 ? -3.027 8.766 -15.836 1 95 259 PRO A O 1
ATOM 1953 N N . GLU A 1 260 ? -4.176 9.875 -14.328 1 96 260 GLU A N 1
ATOM 1954 C CA . GLU A 1 260 ? -5.164 10.312 -15.305 1 96 260 GLU A CA 1
ATOM 1955 C C . GLU A 1 260 ? -4.77 11.656 -15.922 1 96 260 GLU A C 1
ATOM 1957 O O . GLU A 1 260 ? -5.434 12.141 -16.844 1 96 260 GLU A O 1
ATOM 1962 N N . ALA A 1 261 ? -3.684 12.219 -15.406 1 96.31 261 ALA A N 1
ATOM 1963 C CA . ALA A 1 261 ? -3.221 13.508 -15.914 1 96.31 261 ALA A CA 1
ATOM 1964 C C . ALA A 1 261 ? -1.765 13.43 -16.359 1 96.31 261 ALA A C 1
ATOM 1966 O O . ALA A 1 261 ? -0.917 14.18 -15.875 1 96.31 261 ALA A O 1
ATOM 1967 N N . PRO A 1 262 ? -1.476 12.625 -17.375 1 90.62 262 PRO A N 1
ATOM 1968 C CA . PRO A 1 262 ? -0.098 12.602 -17.875 1 90.62 262 PRO A CA 1
ATOM 1969 C C . PRO A 1 262 ? 0.386 13.969 -18.344 1 90.62 262 PRO A C 1
ATOM 1971 O O . PRO A 1 262 ? 1.589 14.242 -18.328 1 90.62 262 PRO A O 1
ATOM 1974 N N . THR A 1 263 ? -0.554 14.789 -18.812 1 92.81 263 THR A N 1
ATOM 1975 C CA . THR A 1 263 ? -0.346 16.203 -19.125 1 92.81 263 THR A CA 1
ATOM 1976 C C . THR A 1 263 ? -1.514 17.047 -18.625 1 92.81 263 THR A C 1
ATOM 1978 O O . THR A 1 263 ? -2.57 16.516 -18.281 1 92.81 263 THR A O 1
ATOM 1981 N N . LEU A 1 264 ? -1.292 18.328 -18.531 1 96.62 264 LEU A N 1
ATOM 1982 C CA . LEU A 1 264 ? -2.365 19.234 -18.141 1 96.62 264 LEU A CA 1
ATOM 1983 C C . LEU A 1 264 ? -3.539 19.125 -19.109 1 96.62 264 LEU A C 1
ATOM 1985 O O . LEU A 1 264 ? -4.695 19.078 -18.688 1 96.62 264 LEU A O 1
ATOM 1989 N N . ASP A 1 265 ? -3.287 18.953 -20.422 1 95.44 265 ASP A N 1
ATOM 1990 C CA . ASP A 1 265 ? -4.305 18.969 -21.469 1 95.44 265 ASP A CA 1
ATOM 1991 C C . ASP A 1 265 ? -5.137 17.688 -21.438 1 95.44 265 ASP A C 1
ATOM 1993 O O . ASP A 1 265 ? -6.262 17.656 -21.938 1 95.44 265 ASP A O 1
ATOM 1997 N N . ALA A 1 266 ? -4.586 16.688 -20.844 1 93.38 266 ALA A N 1
ATOM 1998 C CA . ALA A 1 266 ? -5.293 15.406 -20.797 1 93.38 266 ALA A CA 1
ATOM 1999 C C . ALA A 1 266 ? -6.559 15.508 -19.953 1 93.38 266 ALA A C 1
ATOM 2001 O O . ALA A 1 266 ? -7.531 14.789 -20.188 1 93.38 266 ALA A O 1
ATOM 2002 N N . VAL A 1 267 ? -6.527 16.453 -18.938 1 96.56 267 VAL A N 1
ATOM 2003 C CA . VAL A 1 267 ? -7.676 16.516 -18.047 1 96.56 267 VAL A CA 1
ATOM 2004 C C . VAL A 1 267 ? -8.328 17.906 -18.141 1 96.56 267 VAL A C 1
ATOM 2006 O O . VAL A 1 267 ? -9.445 18.094 -17.656 1 96.56 267 VAL A O 1
ATOM 2009 N N . ALA A 1 268 ? -7.629 18.859 -18.609 1 95.69 268 ALA A N 1
ATOM 2010 C CA . ALA A 1 268 ? -8.188 20.188 -18.859 1 95.69 268 ALA A CA 1
ATOM 2011 C C . ALA A 1 268 ? -8.555 20.344 -20.344 1 95.69 268 ALA A C 1
ATOM 2013 O O . ALA A 1 268 ? -7.902 21.078 -21.078 1 95.69 268 ALA A O 1
ATOM 2014 N N . ARG A 1 269 ? -9.656 19.828 -20.766 1 89.69 269 ARG A N 1
ATOM 2015 C CA . ARG A 1 269 ? -10 19.703 -22.172 1 89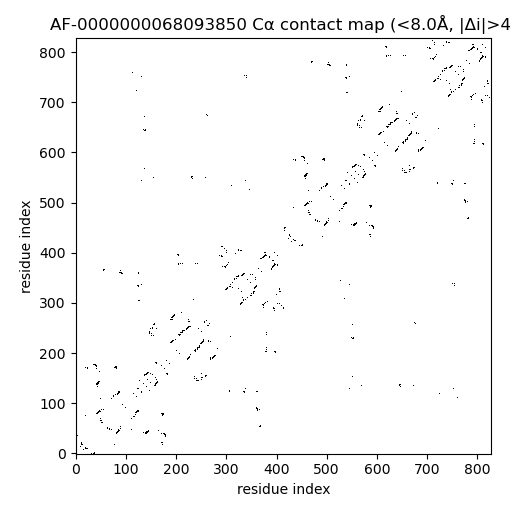.69 269 ARG A CA 1
ATOM 2016 C C . ARG A 1 269 ? -10.695 20.969 -22.688 1 89.69 269 ARG A C 1
ATOM 2018 O O . ARG A 1 269 ? -10.938 21.109 -23.875 1 89.69 269 ARG A O 1
ATOM 2025 N N . ARG A 1 270 ? -11.086 21.844 -21.859 1 91.81 270 ARG A N 1
ATOM 2026 C CA . ARG A 1 270 ? -11.664 23.156 -22.141 1 91.81 270 ARG A CA 1
ATOM 2027 C C . ARG A 1 270 ? -10.961 24.25 -21.344 1 91.81 270 ARG A C 1
ATOM 2029 O O . ARG A 1 270 ? -10.195 23.953 -20.422 1 91.81 270 ARG A O 1
ATOM 2036 N N . PRO A 1 271 ? -11.148 25.438 -21.844 1 94.44 271 PRO A N 1
ATOM 2037 C CA . PRO A 1 271 ? -10.578 26.5 -21.016 1 94.44 271 PRO A CA 1
ATOM 2038 C C . PRO A 1 271 ? -11.133 26.516 -19.594 1 94.44 271 PRO A C 1
ATOM 2040 O O . PRO A 1 271 ? -12.352 26.453 -19.406 1 94.44 271 PRO A O 1
ATOM 2043 N N . LEU A 1 272 ? -10.234 26.547 -18.656 1 97.25 272 LEU A N 1
ATOM 2044 C CA . LEU A 1 272 ? -10.625 26.484 -17.266 1 97.25 272 LEU A CA 1
ATOM 2045 C C . LEU A 1 272 ? -10.148 27.719 -16.5 1 97.25 272 LEU A C 1
ATOM 2047 O O . LEU A 1 272 ? -9.148 28.328 -16.875 1 97.25 272 LEU A O 1
ATOM 2051 N N . GLU A 1 273 ? -10.914 28.016 -15.516 1 97.38 273 GLU A N 1
ATOM 2052 C CA . GLU A 1 273 ? -10.453 29.031 -14.562 1 97.38 273 GLU A CA 1
ATOM 2053 C C . GLU A 1 273 ? -9.109 28.641 -13.953 1 97.38 273 GLU A C 1
ATOM 2055 O O . GLU A 1 273 ? -8.867 27.469 -13.641 1 97.38 273 GLU A O 1
ATOM 2060 N N . ARG A 1 274 ? -8.211 29.672 -13.891 1 97.56 274 ARG A N 1
ATOM 2061 C CA . ARG A 1 274 ? -6.902 29.469 -13.281 1 97.56 274 ARG A CA 1
ATOM 2062 C C . ARG A 1 274 ? -6.766 30.297 -12 1 97.56 274 ARG A C 1
ATOM 2064 O O . ARG A 1 274 ? -7.035 31.5 -11.992 1 97.56 274 ARG A O 1
ATOM 2071 N N . ILE A 1 275 ? -6.438 29.609 -10.891 1 98.44 275 ILE A N 1
ATOM 2072 C CA . ILE A 1 275 ? -6.215 30.25 -9.594 1 98.44 275 ILE A CA 1
ATOM 2073 C C . ILE A 1 275 ? -4.785 29.984 -9.133 1 98.44 275 ILE A C 1
ATOM 2075 O O . ILE A 1 275 ? -4.312 28.844 -9.18 1 98.44 275 ILE A O 1
ATOM 2079 N N . ARG A 1 276 ? -4.098 31.016 -8.609 1 98.31 276 ARG A N 1
ATOM 2080 C CA . ARG A 1 276 ? -2.707 30.875 -8.18 1 98.31 276 ARG A CA 1
ATOM 2081 C C . ARG A 1 276 ? -2.621 30.594 -6.684 1 98.31 276 ARG A C 1
ATOM 2083 O O . ARG A 1 276 ? -3.367 31.188 -5.895 1 98.31 276 ARG A O 1
ATOM 2090 N N . TYR A 1 277 ? -1.877 29.641 -6.379 1 98.75 277 TYR A N 1
ATOM 2091 C CA . TYR A 1 277 ? -1.48 29.422 -4.992 1 98.75 277 TYR A CA 1
ATOM 2092 C C . TYR A 1 277 ? -0.159 30.109 -4.688 1 98.75 277 TYR A C 1
ATOM 2094 O O . TYR A 1 277 ? 0.893 29.703 -5.188 1 98.75 277 TYR A O 1
ATOM 2102 N N . THR A 1 278 ? -0.16 31.109 -3.816 1 98.5 278 THR A N 1
ATOM 2103 C CA . THR A 1 278 ? 0.998 31.953 -3.531 1 98.5 278 THR A CA 1
ATOM 2104 C C . THR A 1 278 ? 1.438 31.781 -2.078 1 98.5 278 THR A C 1
ATOM 2106 O O . THR A 1 278 ? 0.769 31.109 -1.294 1 98.5 278 THR A O 1
ATOM 2109 N N . ALA A 1 279 ? 2.561 32.406 -1.814 1 97.88 279 ALA A N 1
ATOM 2110 C CA . ALA A 1 279 ? 3.051 32.438 -0.439 1 97.88 279 ALA A CA 1
ATOM 2111 C C . ALA A 1 279 ? 2.047 33.094 0.494 1 97.88 279 ALA A C 1
ATOM 2113 O O . ALA A 1 279 ? 1.916 32.719 1.657 1 97.88 279 ALA A O 1
ATOM 2114 N N . ALA A 1 280 ? 1.362 34.094 -0.003 1 98.19 280 ALA A N 1
ATOM 2115 C CA . ALA A 1 280 ? 0.338 34.75 0.784 1 98.19 280 ALA A CA 1
ATOM 2116 C C . ALA A 1 280 ? -0.809 33.812 1.13 1 98.19 280 ALA A C 1
ATOM 2118 O O . ALA A 1 280 ? -1.373 33.906 2.225 1 98.19 280 ALA A O 1
ATOM 2119 N N . ASP A 1 281 ? -1.18 32.938 0.167 1 98.25 281 ASP A N 1
ATOM 2120 C CA . ASP A 1 281 ? -2.221 31.953 0.424 1 98.25 281 ASP A CA 1
ATOM 2121 C C . ASP A 1 281 ? -1.79 30.969 1.509 1 98.25 281 ASP A C 1
ATOM 2123 O O . ASP A 1 281 ? -2.578 30.625 2.391 1 98.25 281 ASP A O 1
ATOM 2127 N N . ARG A 1 282 ? -0.585 30.531 1.386 1 97.75 282 ARG A N 1
ATOM 2128 C CA . ARG A 1 282 ? -0.041 29.641 2.398 1 97.75 282 ARG A CA 1
ATOM 2129 C C . ARG A 1 282 ? -0.123 30.266 3.787 1 97.75 282 ARG A C 1
ATOM 2131 O O . ARG A 1 282 ? -0.551 29.609 4.742 1 97.75 282 ARG A O 1
ATOM 2138 N N . ALA A 1 283 ? 0.327 31.516 3.908 1 96.75 283 ALA A N 1
ATOM 2139 C CA . ALA A 1 283 ? 0.329 32.219 5.18 1 96.75 283 ALA A CA 1
ATOM 2140 C C . ALA A 1 283 ? -1.09 32.406 5.719 1 96.75 283 ALA A C 1
ATOM 2142 O O . ALA A 1 283 ? -1.321 32.281 6.922 1 96.75 283 ALA A O 1
ATOM 2143 N N . ARG A 1 284 ? -1.994 32.688 4.852 1 97 284 ARG A N 1
ATOM 2144 C CA . ARG A 1 284 ? -3.391 32.875 5.242 1 97 284 ARG A CA 1
ATOM 2145 C C . ARG A 1 284 ? -3.959 31.578 5.828 1 97 284 ARG A C 1
ATOM 2147 O O . ARG A 1 284 ? -4.633 31.609 6.859 1 97 284 ARG A O 1
ATOM 2154 N N . ILE A 1 285 ? -3.709 30.453 5.18 1 95.94 285 ILE A N 1
ATOM 2155 C CA . ILE A 1 285 ? -4.223 29.172 5.645 1 95.94 285 ILE A CA 1
ATOM 2156 C C . ILE A 1 285 ? -3.568 28.797 6.973 1 95.94 285 ILE A C 1
ATOM 2158 O O . ILE A 1 285 ? -4.242 28.328 7.895 1 95.94 285 ILE A O 1
ATOM 2162 N N . ALA A 1 286 ? -2.256 29 7.047 1 94.75 286 ALA A N 1
ATOM 2163 C CA . ALA A 1 286 ? -1.541 28.734 8.289 1 94.75 286 ALA A CA 1
ATOM 2164 C C . ALA A 1 286 ? -2.125 29.547 9.445 1 94.75 286 ALA A C 1
ATOM 2166 O O . ALA A 1 286 ? -2.303 29.031 10.547 1 94.75 286 ALA A O 1
ATOM 2167 N N . ALA A 1 287 ? -2.428 30.797 9.195 1 93.69 287 ALA A N 1
ATOM 2168 C CA . ALA A 1 287 ? -3 31.688 10.211 1 93.69 287 ALA A CA 1
ATOM 2169 C C . ALA A 1 287 ? -4.398 31.219 10.609 1 93.69 287 ALA A C 1
ATOM 2171 O O . ALA A 1 287 ? -4.758 31.266 11.789 1 93.69 287 ALA A O 1
ATOM 2172 N N . LYS A 1 288 ? -5.117 30.797 9.648 1 91.62 288 LYS A N 1
ATOM 2173 C CA . LYS A 1 288 ? -6.469 30.312 9.891 1 91.62 288 LYS A CA 1
ATOM 2174 C C . LYS A 1 288 ? -6.461 29.094 10.828 1 91.62 288 LYS A C 1
ATOM 2176 O O . LYS A 1 288 ? -7.355 28.938 11.656 1 91.62 288 LYS A O 1
ATOM 2181 N N . LEU A 1 289 ? -5.402 28.297 10.664 1 89.88 289 LEU A N 1
ATOM 2182 C CA . LEU A 1 289 ? -5.332 27.062 11.43 1 89.88 289 LEU A CA 1
ATOM 2183 C C . LEU A 1 289 ? -4.531 27.25 12.711 1 89.88 289 LEU A C 1
ATOM 2185 O O . LEU A 1 289 ? -4.188 26.281 13.391 1 89.88 289 LEU A O 1
ATOM 2189 N N . ASN A 1 290 ? -4.176 28.359 13.039 1 91 290 ASN A N 1
ATOM 2190 C CA . ASN A 1 290 ? -3.562 28.703 14.32 1 91 290 ASN A CA 1
ATOM 2191 C C . ASN A 1 290 ? -4.516 29.5 15.211 1 91 290 ASN A C 1
ATOM 2193 O O . ASN A 1 290 ? -4.68 30.703 15.016 1 91 290 ASN A O 1
ATOM 2197 N N . THR A 1 291 ? -4.984 28.875 16.25 1 93.31 291 THR A N 1
ATOM 2198 C CA . THR A 1 291 ? -5.984 29.516 17.094 1 93.31 291 THR A CA 1
ATOM 2199 C C . THR A 1 291 ? -5.512 29.547 18.547 1 93.31 291 THR A C 1
ATOM 2201 O O . THR A 1 291 ? -6.301 29.812 19.453 1 93.31 291 THR A O 1
ATOM 2204 N N . LEU A 1 292 ? -4.258 29.234 18.734 1 94.06 292 LEU A N 1
ATOM 2205 C CA . LEU A 1 292 ? -3.74 29.188 20.109 1 94.06 292 LEU A CA 1
ATOM 2206 C C . LEU A 1 292 ? -3.84 30.562 20.766 1 94.06 292 LEU A C 1
ATOM 2208 O O . LEU A 1 292 ? -3.529 31.578 20.141 1 94.06 292 LEU A O 1
ATOM 2212 N N . THR A 1 293 ? -4.234 30.625 21.984 1 91.5 293 THR A N 1
ATOM 2213 C CA . THR A 1 293 ? -4.352 31.859 22.75 1 91.5 293 THR A CA 1
ATOM 2214 C C . THR A 1 293 ? -3.201 32 23.75 1 91.5 293 THR A C 1
ATOM 2216 O O . THR A 1 293 ? -3.061 33.031 24.406 1 91.5 293 THR A O 1
ATOM 2219 N N . SER A 1 294 ? -2.473 30.906 23.891 1 92.88 294 SER A N 1
ATOM 2220 C CA . SER A 1 294 ? -1.3 30.844 24.75 1 92.88 294 SER A CA 1
ATOM 2221 C C . SER A 1 294 ? -0.198 30 24.125 1 92.88 294 SER A C 1
ATOM 2223 O O . SER A 1 294 ? -0.475 29.109 23.312 1 92.88 294 SER A O 1
ATOM 2225 N N . GLU A 1 295 ? 0.981 30.312 24.594 1 93.5 295 GLU A N 1
ATOM 2226 C CA . GLU A 1 295 ? 2.109 29.531 24.094 1 93.5 295 GLU A CA 1
ATOM 2227 C C . GLU A 1 295 ? 2.135 28.141 24.734 1 93.5 295 GLU A C 1
ATOM 2229 O O . GLU A 1 295 ? 2.76 27.219 24.219 1 93.5 295 GLU A O 1
ATOM 2234 N N . ARG A 1 296 ? 1.562 28.094 25.922 1 95.5 296 ARG A N 1
ATOM 2235 C CA . ARG A 1 296 ? 1.546 26.797 26.609 1 95.5 296 ARG A CA 1
ATOM 2236 C C . ARG A 1 296 ? 0.629 25.812 25.891 1 95.5 296 ARG A C 1
ATOM 2238 O O . ARG A 1 296 ? -0.482 26.156 25.5 1 95.5 296 ARG A O 1
ATOM 2245 N N . ILE A 1 297 ? 1.109 24.562 25.688 1 96.62 297 ILE A N 1
ATOM 2246 C CA . ILE A 1 297 ? 0.3 23.547 25.016 1 96.62 297 ILE A CA 1
ATOM 2247 C C . ILE A 1 297 ? 0.098 22.344 25.938 1 96.62 297 ILE A C 1
ATOM 2249 O O . ILE A 1 297 ? 0.875 22.141 26.875 1 96.62 297 ILE A O 1
ATOM 2253 N N . ASP A 1 298 ? -0.897 21.531 25.594 1 96.38 298 ASP A N 1
ATOM 2254 C CA . ASP A 1 298 ? -1.279 20.391 26.422 1 96.38 298 ASP A CA 1
ATOM 2255 C C . ASP A 1 298 ? -1.15 19.094 25.656 1 96.38 298 ASP A C 1
ATOM 2257 O O . ASP A 1 298 ? -1.035 18.016 26.25 1 96.38 298 ASP A O 1
ATOM 2261 N N . TYR A 1 299 ? -1.222 19.219 24.391 1 95.31 299 TYR A N 1
ATOM 2262 C CA . TYR A 1 299 ? -1.506 18.047 23.594 1 95.31 299 TYR A CA 1
ATOM 2263 C C . TYR A 1 299 ? -0.798 18.109 22.25 1 95.31 299 TYR A C 1
ATOM 2265 O O . TYR A 1 299 ? -0.861 19.125 21.547 1 95.31 299 TYR A O 1
ATOM 2273 N N . VAL A 1 300 ? -0.013 17.109 21.953 1 97.06 300 VAL A N 1
ATOM 2274 C CA . VAL A 1 300 ? 0.596 16.953 20.625 1 97.06 300 VAL A CA 1
ATOM 2275 C C . VAL A 1 300 ? 0.115 15.656 19.984 1 97.06 300 VAL A C 1
ATOM 2277 O O . VAL A 1 300 ? 0.279 14.57 20.562 1 97.06 300 VAL A O 1
ATOM 2280 N N . VAL A 1 301 ? -0.508 15.758 18.844 1 95.88 301 VAL A N 1
ATOM 2281 C CA . VAL A 1 301 ? -1.032 14.586 18.156 1 95.88 301 VAL A CA 1
ATOM 2282 C C . VAL A 1 301 ? -0.445 14.508 16.75 1 95.88 301 VAL A C 1
ATOM 2284 O O . VAL A 1 301 ? -0.569 15.453 15.961 1 95.88 301 VAL A O 1
ATOM 2287 N N . LEU A 1 302 ? 0.208 13.406 16.484 1 97.5 302 LEU A N 1
ATOM 2288 C CA . LEU A 1 302 ? 0.793 13.133 15.172 1 97.5 302 LEU A CA 1
ATOM 2289 C C . LEU A 1 302 ? 0.165 11.891 14.547 1 97.5 302 LEU A C 1
ATOM 2291 O O . LEU A 1 302 ? -0.37 11.031 15.258 1 97.5 302 LEU A O 1
ATOM 2295 N N . GLY A 1 303 ? 0.178 11.805 13.258 1 97.38 303 GLY A N 1
ATOM 2296 C CA . GLY A 1 303 ? -0.305 10.625 12.562 1 97.38 303 GLY A CA 1
ATOM 2297 C C . GLY A 1 303 ? -1.741 10.75 12.094 1 97.38 303 GLY A C 1
ATOM 2298 O O . GLY A 1 303 ? -2.555 9.852 12.312 1 97.38 303 GLY A O 1
ATOM 2299 N N . CYS A 1 304 ? -2.086 11.891 11.461 1 96.19 304 CYS A N 1
ATOM 2300 C CA . CYS A 1 304 ? -3.367 12.086 10.797 1 96.19 304 CYS A CA 1
ATOM 2301 C C . CYS A 1 304 ? -3.164 12.516 9.344 1 96.19 304 CYS A C 1
ATOM 2303 O O . CYS A 1 304 ? -2.715 13.633 9.078 1 96.19 304 CYS A O 1
ATOM 2305 N N . PRO A 1 305 ? -3.652 11.758 8.359 1 97.38 305 PRO A N 1
ATOM 2306 C CA . PRO A 1 305 ? -4.074 10.367 8.555 1 97.38 305 PRO A CA 1
ATOM 2307 C C . PRO A 1 305 ? -2.992 9.508 9.203 1 97.38 305 PRO A C 1
ATOM 2309 O O . PRO A 1 305 ? -1.889 9.992 9.469 1 97.38 305 PRO A O 1
ATOM 2312 N N . HIS A 1 306 ? -3.355 8.234 9.539 1 97.88 306 HIS A N 1
ATOM 2313 C CA . HIS A 1 306 ? -2.482 7.336 10.297 1 97.88 306 HIS A CA 1
ATOM 2314 C C . HIS A 1 306 ? -1.066 7.344 9.727 1 97.88 306 HIS A C 1
ATOM 2316 O O . HIS A 1 306 ? -0.88 7.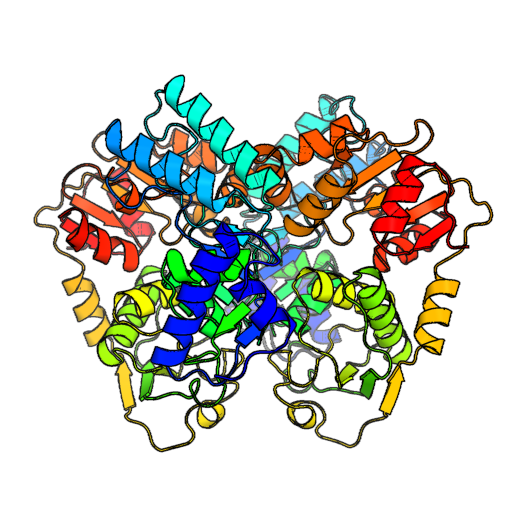305 8.508 1 97.88 306 HIS A O 1
ATOM 2322 N N . ALA A 1 307 ? -0.073 7.387 10.625 1 98.31 307 ALA A N 1
ATOM 2323 C CA . ALA A 1 307 ? 1.33 7.582 10.273 1 98.31 307 ALA A CA 1
ATOM 2324 C C . ALA A 1 307 ? 1.888 6.363 9.539 1 98.31 307 ALA A C 1
ATOM 2326 O O . ALA A 1 307 ? 1.571 5.223 9.891 1 98.31 307 ALA A O 1
ATOM 2327 N N . THR A 1 308 ? 2.695 6.625 8.523 1 97.69 308 THR A N 1
ATOM 2328 C CA . THR A 1 308 ? 3.475 5.578 7.871 1 97.69 308 THR A CA 1
ATOM 2329 C C . THR A 1 308 ? 4.656 5.164 8.742 1 97.69 308 THR A C 1
ATOM 2331 O O . THR A 1 308 ? 4.969 5.832 9.734 1 97.69 308 THR A O 1
ATOM 2334 N N . LEU A 1 309 ? 5.285 4.062 8.352 1 96.81 309 LEU A N 1
ATOM 2335 C CA . LEU A 1 309 ? 6.492 3.627 9.047 1 96.81 309 LEU A CA 1
ATOM 2336 C C . LEU A 1 309 ? 7.586 4.684 8.961 1 96.81 309 LEU A C 1
ATOM 2338 O O . LEU A 1 309 ? 8.305 4.926 9.938 1 96.81 309 LEU A O 1
ATOM 2342 N N . HIS A 1 310 ? 7.699 5.32 7.816 1 95.56 310 HIS A N 1
ATOM 2343 C CA . HIS A 1 310 ? 8.695 6.375 7.629 1 95.56 310 HIS A CA 1
ATOM 2344 C C . HIS A 1 310 ? 8.43 7.551 8.57 1 95.56 310 HIS A C 1
ATOM 2346 O O . HIS A 1 310 ? 9.367 8.094 9.164 1 95.56 310 HIS A O 1
ATOM 2352 N N . GLU A 1 311 ? 7.211 7.949 8.68 1 97.31 311 GLU A N 1
ATOM 2353 C CA . GLU A 1 311 ? 6.871 9.039 9.594 1 97.31 311 GLU A CA 1
ATOM 2354 C C . GLU A 1 311 ? 7.258 8.688 11.031 1 97.31 311 GLU A C 1
ATOM 2356 O O . GLU A 1 311 ? 7.801 9.523 11.75 1 97.31 311 GLU A O 1
ATOM 2361 N N . ILE A 1 312 ? 6.961 7.465 11.414 1 97.81 312 ILE A N 1
ATOM 2362 C CA . ILE A 1 312 ? 7.289 7.043 12.766 1 97.81 312 ILE A CA 1
ATOM 2363 C C . ILE A 1 312 ? 8.805 7.051 12.961 1 97.81 312 ILE A C 1
ATOM 2365 O O . ILE A 1 312 ? 9.305 7.445 14.016 1 97.81 312 ILE A O 1
ATOM 2369 N N . GLN A 1 313 ? 9.508 6.594 11.984 1 95.88 313 GLN A N 1
ATOM 2370 C CA . GLN A 1 313 ? 10.961 6.59 12.031 1 95.88 313 GLN A CA 1
ATOM 2371 C C . GLN A 1 313 ? 11.508 8 12.227 1 95.88 313 GLN A C 1
ATOM 2373 O O . GLN A 1 313 ? 12.414 8.211 13.047 1 95.88 313 GLN A O 1
ATOM 2378 N N . VAL A 1 314 ? 10.992 8.961 11.5 1 95.06 314 VAL A N 1
ATOM 2379 C CA . VAL A 1 314 ? 11.445 10.352 11.586 1 95.06 314 VAL A CA 1
ATOM 2380 C C . VAL A 1 314 ? 11.094 10.922 12.953 1 95.06 314 VAL A C 1
ATOM 2382 O O . VAL A 1 314 ? 11.906 11.602 13.578 1 95.06 314 VAL A O 1
ATOM 2385 N N . ILE A 1 315 ? 9.914 10.648 13.438 1 97.69 315 ILE A N 1
ATOM 2386 C CA . ILE A 1 315 ? 9.484 11.109 14.75 1 97.69 315 ILE A CA 1
ATOM 2387 C C . ILE A 1 315 ? 10.406 10.523 15.828 1 97.69 315 ILE A C 1
ATOM 2389 O O . ILE A 1 315 ? 10.891 11.25 16.703 1 97.69 315 ILE A O 1
ATOM 2393 N N . ALA A 1 316 ? 10.641 9.219 15.773 1 96.81 316 ALA A N 1
ATOM 2394 C CA . ALA A 1 316 ? 11.492 8.539 16.75 1 96.81 316 ALA A CA 1
ATOM 2395 C C . ALA A 1 316 ? 12.891 9.141 16.766 1 96.81 316 ALA A C 1
ATOM 2397 O O . ALA A 1 316 ? 13.477 9.352 17.844 1 96.81 316 ALA A O 1
ATOM 2398 N N . SER A 1 317 ? 13.383 9.414 15.594 1 94.25 317 SER A N 1
ATOM 2399 C CA . SER A 1 317 ? 14.734 9.969 15.508 1 94.25 317 SER A CA 1
ATOM 2400 C C . SER A 1 317 ? 14.82 11.328 16.188 1 94.25 317 SER A C 1
ATOM 2402 O O . SER A 1 317 ? 15.859 11.672 16.766 1 94.25 317 SER A O 1
ATOM 2404 N N . GLN A 1 318 ? 13.766 12.094 16.188 1 96.06 318 GLN A N 1
ATOM 2405 C CA . GLN A 1 318 ? 13.758 13.414 16.797 1 96.06 318 GLN A CA 1
ATOM 2406 C C . GLN A 1 318 ? 13.523 13.328 18.312 1 96.06 318 GLN A C 1
ATOM 2408 O O . GLN A 1 318 ? 13.789 14.281 19.047 1 96.06 318 GLN A O 1
ATOM 2413 N N . LEU A 1 319 ? 13.039 12.203 18.766 1 97.25 319 LEU A N 1
ATOM 2414 C CA . LEU A 1 319 ? 12.711 12.047 20.188 1 97.25 319 LEU A CA 1
ATOM 2415 C C . LEU A 1 319 ? 13.797 11.258 20.906 1 97.25 319 LEU A C 1
ATOM 2417 O O . LEU A 1 319 ? 13.82 11.227 22.141 1 97.25 319 LEU A O 1
ATOM 2421 N N . GLU A 1 320 ? 14.617 10.609 20.156 1 94.69 320 GLU A N 1
ATOM 2422 C CA . GLU A 1 320 ? 15.617 9.719 20.75 1 94.69 320 GLU A CA 1
ATOM 2423 C C . GLU A 1 320 ? 16.453 10.445 21.797 1 94.69 320 GLU A C 1
ATOM 2425 O O . GLU A 1 320 ? 17.047 11.484 21.5 1 94.69 320 GLU A O 1
ATOM 2430 N N . GLY A 1 321 ? 16.531 9.875 22.984 1 95.25 321 GLY A N 1
ATOM 2431 C CA . GLY A 1 321 ? 17.344 10.422 24.062 1 95.25 321 GLY A CA 1
ATOM 2432 C C . GLY A 1 321 ? 16.734 11.672 24.688 1 95.25 321 GLY A C 1
ATOM 2433 O O . GLY A 1 321 ? 17.375 12.328 25.516 1 95.25 321 GLY A O 1
ATOM 2434 N N . ARG A 1 322 ? 15.602 11.992 24.328 1 96.88 322 ARG A N 1
ATOM 2435 C CA . ARG A 1 322 ? 14.945 13.188 24.828 1 96.88 322 ARG A CA 1
ATOM 2436 C C . ARG A 1 322 ? 13.719 12.836 25.672 1 96.88 322 ARG A C 1
ATOM 2438 O O . ARG A 1 322 ? 13.406 11.664 25.859 1 96.88 322 ARG A O 1
ATOM 2445 N N . ARG A 1 323 ? 13.133 13.922 26.281 1 98.19 323 ARG A N 1
ATOM 2446 C CA . ARG A 1 323 ? 11.969 13.703 27.125 1 98.19 323 ARG A CA 1
ATOM 2447 C C . ARG A 1 323 ? 10.875 14.727 26.828 1 98.19 323 ARG A C 1
ATOM 2449 O O . ARG A 1 323 ? 11.141 15.93 26.766 1 98.19 323 ARG A O 1
ATOM 2456 N N . VAL A 1 324 ? 9.75 14.211 26.641 1 98.44 324 VAL A N 1
ATOM 2457 C CA . VAL A 1 324 ? 8.57 15.055 26.469 1 98.44 324 VAL A CA 1
ATOM 2458 C C . VAL A 1 324 ? 8.242 15.75 27.781 1 98.44 324 VAL A C 1
ATOM 2460 O O . VAL A 1 324 ? 8.406 15.172 28.859 1 98.44 324 VAL A O 1
ATOM 2463 N N . SER A 1 325 ? 7.777 16.984 27.703 1 98.12 325 SER A N 1
ATOM 2464 C CA . SER A 1 325 ? 7.367 17.719 28.891 1 98.12 325 SER A CA 1
ATOM 2465 C C . SER A 1 325 ? 6.32 16.953 29.688 1 98.12 325 SER A C 1
ATOM 2467 O O . SER A 1 325 ? 5.395 16.375 29.109 1 98.12 325 SER A O 1
ATOM 2469 N N . PRO A 1 326 ? 6.426 16.953 31.016 1 96.25 326 PRO A N 1
ATOM 2470 C CA . PRO A 1 326 ? 5.438 16.25 31.844 1 96.25 326 PRO A CA 1
ATOM 2471 C C . PRO A 1 326 ? 4.035 16.844 31.703 1 96.25 326 PRO A C 1
ATOM 2473 O O . PRO A 1 326 ? 3.051 16.188 32.062 1 96.25 326 PRO A O 1
ATOM 2476 N N . ASN A 1 327 ? 3.959 18.016 31.188 1 96 327 ASN A N 1
ATOM 2477 C CA . ASN A 1 327 ? 2.672 18.703 31.078 1 96 327 ASN A CA 1
ATOM 2478 C C . ASN A 1 327 ? 2.037 18.469 29.703 1 96 327 ASN A C 1
ATOM 2480 O O . ASN A 1 327 ? 0.957 18.984 29.422 1 96 327 ASN A O 1
ATOM 2484 N N . VAL A 1 328 ? 2.742 17.75 28.844 1 97.81 328 VAL A N 1
ATOM 2485 C CA . VAL A 1 328 ? 2.266 17.562 27.484 1 97.81 328 VAL A CA 1
ATOM 2486 C C . VAL A 1 328 ? 2.016 16.078 27.219 1 97.81 328 VAL A C 1
ATOM 2488 O O . VAL A 1 328 ? 2.85 15.227 27.562 1 97.81 328 VAL A O 1
ATOM 2491 N N . ARG A 1 329 ? 0.878 15.766 26.719 1 96.19 329 ARG A N 1
ATOM 2492 C CA . ARG A 1 329 ? 0.614 14.43 26.188 1 96.19 329 ARG A CA 1
ATOM 2493 C C . ARG A 1 329 ? 0.956 14.344 24.703 1 96.19 329 ARG A C 1
ATOM 2495 O O . ARG A 1 329 ? 0.447 15.117 23.906 1 96.19 329 ARG A O 1
ATOM 2502 N N . LEU A 1 330 ? 1.866 13.438 24.344 1 97.31 330 LEU A N 1
ATOM 2503 C CA . LEU A 1 330 ? 2.238 13.195 22.953 1 97.31 330 LEU A CA 1
ATOM 2504 C C . LEU A 1 330 ? 1.692 11.859 22.469 1 97.31 330 LEU A C 1
ATOM 2506 O O . LEU A 1 330 ? 1.982 10.812 23.062 1 97.31 330 LEU A O 1
ATOM 2510 N N . GLU A 1 331 ? 0.895 11.898 21.422 1 95.19 331 GLU A N 1
ATOM 2511 C CA . GLU A 1 331 ? 0.365 10.688 20.812 1 95.19 331 GLU A CA 1
ATOM 2512 C C . GLU A 1 331 ? 0.734 10.609 19.344 1 95.19 331 GLU A C 1
ATOM 2514 O O . GLU A 1 331 ? 0.653 11.609 18.625 1 95.19 331 GLU A O 1
ATOM 2519 N N . VAL A 1 332 ? 1.184 9.453 18.922 1 96.75 332 VAL A N 1
ATOM 2520 C CA . VAL A 1 332 ? 1.398 9.117 17.516 1 96.75 332 VAL A CA 1
ATOM 2521 C C . VAL A 1 332 ? 0.442 8.008 17.109 1 96.75 332 VAL A C 1
ATOM 2523 O O . VAL A 1 332 ? 0.538 6.879 17.594 1 96.75 332 VAL A O 1
ATOM 2526 N N . TRP A 1 333 ? -0.448 8.32 16.219 1 95.31 333 TRP A N 1
ATOM 2527 C CA . TRP A 1 333 ? -1.45 7.348 15.789 1 95.31 333 TRP A CA 1
ATOM 2528 C C . TRP A 1 333 ? -1.051 6.703 14.461 1 95.31 333 TRP A C 1
ATOM 2530 O O . TRP A 1 333 ? -0.533 7.379 13.57 1 95.31 333 TRP A O 1
ATOM 2540 N N . THR A 1 334 ? -1.229 5.41 14.344 1 96.69 334 THR A N 1
ATOM 2541 C CA . THR A 1 334 ? -0.856 4.672 13.141 1 96.69 334 THR A CA 1
ATOM 2542 C C . THR A 1 334 ? -1.709 3.416 12.984 1 96.69 334 THR A C 1
ATOM 2544 O O . THR A 1 334 ? -2.635 3.191 13.766 1 96.69 334 THR A O 1
ATOM 2547 N N . ALA A 1 335 ? -1.582 2.703 11.875 1 95.69 335 ALA A N 1
ATOM 2548 C CA . ALA A 1 335 ? -2.229 1.413 11.648 1 95.69 335 ALA A CA 1
ATOM 2549 C C . ALA A 1 335 ? -1.528 0.306 12.438 1 95.69 335 ALA A C 1
ATOM 2551 O O . ALA A 1 335 ? -0.309 0.341 12.617 1 95.69 335 ALA A O 1
ATOM 2552 N N . TRP A 1 336 ? -2.275 -0.702 12.875 1 94.12 336 TRP A N 1
ATOM 2553 C CA . TRP A 1 336 ? -1.692 -1.821 13.602 1 94.12 336 TRP A CA 1
ATOM 2554 C C . TRP A 1 336 ? -0.567 -2.469 12.805 1 94.12 336 TRP A C 1
ATOM 2556 O O . TRP A 1 336 ? 0.47 -2.834 13.359 1 94.12 336 TRP A O 1
ATOM 2566 N N . ALA A 1 337 ? -0.779 -2.666 11.531 1 96.25 337 ALA A N 1
ATOM 2567 C CA . ALA A 1 337 ? 0.231 -3.26 10.656 1 96.25 337 ALA A CA 1
ATOM 2568 C C . ALA A 1 337 ? 1.551 -2.498 10.75 1 96.25 337 ALA A C 1
ATOM 2570 O O . ALA A 1 337 ? 2.621 -3.105 10.82 1 96.25 337 ALA A O 1
ATOM 2571 N N . VAL A 1 338 ? 1.48 -1.19 10.758 1 97.31 338 VAL A N 1
ATOM 2572 C CA . VAL A 1 338 ? 2.656 -0.327 10.797 1 97.31 338 VAL A CA 1
ATOM 2573 C C . VAL A 1 338 ? 3.285 -0.365 12.188 1 97.31 338 VAL A C 1
ATOM 2575 O O . VAL A 1 338 ? 4.508 -0.468 12.32 1 97.31 338 VAL A O 1
ATOM 2578 N N . ARG A 1 339 ? 2.475 -0.309 13.188 1 96.25 339 ARG A N 1
ATOM 2579 C CA . ARG A 1 339 ? 2.975 -0.322 14.562 1 96.25 339 ARG A CA 1
ATOM 2580 C C . ARG A 1 339 ? 3.76 -1.599 14.844 1 96.25 339 ARG A C 1
ATOM 2582 O O . ARG A 1 339 ? 4.762 -1.571 15.555 1 96.25 339 ARG A O 1
ATOM 2589 N N . ALA A 1 340 ? 3.23 -2.676 14.352 1 94.5 340 ALA A N 1
ATOM 2590 C CA . ALA A 1 340 ? 3.889 -3.959 14.578 1 94.5 340 ALA A CA 1
ATOM 2591 C C . ALA A 1 340 ? 5.32 -3.941 14.055 1 94.5 340 ALA A C 1
ATOM 2593 O O . ALA A 1 340 ? 6.238 -4.422 14.727 1 94.5 340 ALA A O 1
ATOM 2594 N N . VAL A 1 341 ? 5.543 -3.436 12.898 1 94.31 341 VAL A N 1
ATOM 2595 C CA . VAL A 1 341 ? 6.883 -3.344 12.328 1 94.31 341 VAL A CA 1
ATOM 2596 C C . VAL A 1 341 ? 7.723 -2.357 13.141 1 94.31 341 VAL A C 1
ATOM 2598 O O . VAL A 1 341 ? 8.891 -2.627 13.445 1 94.31 341 VAL A O 1
ATOM 2601 N N . ALA A 1 342 ? 7.098 -1.221 13.469 1 96.38 342 ALA A N 1
ATOM 2602 C CA . ALA A 1 342 ? 7.789 -0.203 14.258 1 96.38 342 ALA A CA 1
ATOM 2603 C C . ALA A 1 342 ? 8.242 -0.764 15.602 1 96.38 342 ALA A C 1
ATOM 2605 O O . ALA A 1 342 ? 9.312 -0.408 16.109 1 96.38 342 ALA A O 1
ATOM 2606 N N . GLN A 1 343 ? 7.387 -1.575 16.156 1 94.69 343 GLN A N 1
ATOM 2607 C CA . GLN A 1 343 ? 7.723 -2.197 17.422 1 94.69 343 GLN A CA 1
ATOM 2608 C C . GLN A 1 343 ? 8.938 -3.117 17.281 1 94.69 343 GLN A C 1
ATOM 2610 O O . GLN A 1 343 ? 9.844 -3.084 18.109 1 94.69 343 GLN A O 1
ATOM 2615 N N . ARG A 1 344 ? 8.922 -3.881 16.297 1 88.25 344 ARG A N 1
ATOM 2616 C CA . ARG A 1 344 ? 10.039 -4.785 16.047 1 88.25 344 ARG A CA 1
ATOM 2617 C C . ARG A 1 344 ? 11.336 -4.008 15.836 1 88.25 344 ARG A C 1
ATOM 2619 O O . ARG A 1 344 ? 12.414 -4.477 16.219 1 88.25 344 ARG A O 1
ATOM 2626 N N . MET A 1 345 ? 11.234 -2.859 15.328 1 92.25 345 MET A N 1
ATOM 2627 C CA . MET A 1 345 ? 12.398 -2.033 15.023 1 92.25 345 MET A CA 1
ATOM 2628 C C . MET A 1 345 ? 12.844 -1.237 16.25 1 92.25 345 MET A C 1
ATOM 2630 O O . MET A 1 345 ? 13.867 -0.561 16.219 1 92.25 345 MET A O 1
ATOM 2634 N N . GLY A 1 346 ? 12.016 -1.239 17.312 1 93.44 346 GLY A N 1
ATOM 2635 C CA . GLY A 1 346 ? 12.336 -0.512 18.516 1 93.44 346 GLY A CA 1
ATOM 2636 C C . GLY A 1 346 ? 11.922 0.947 18.469 1 93.44 346 GLY A C 1
ATOM 2637 O O . GLY A 1 346 ? 12.219 1.716 19.391 1 93.44 346 GLY A O 1
ATOM 2638 N N . LEU A 1 347 ? 11.25 1.295 17.391 1 96.75 347 LEU A N 1
ATOM 2639 C CA . LEU A 1 347 ? 10.844 2.688 17.234 1 96.75 347 LEU A CA 1
ATOM 2640 C C . LEU A 1 347 ? 9.773 3.061 18.25 1 96.75 347 LEU A C 1
ATOM 2642 O O . LEU A 1 347 ? 9.766 4.18 18.766 1 96.75 347 LEU A O 1
ATOM 2646 N N . VAL A 1 348 ? 8.859 2.135 18.516 1 96.69 348 VAL A N 1
ATOM 2647 C CA . VAL A 1 348 ? 7.812 2.361 19.516 1 96.69 348 VAL A CA 1
ATOM 2648 C C . VAL A 1 348 ? 8.445 2.6 20.875 1 96.69 348 VAL A C 1
ATOM 2650 O O . VAL A 1 348 ? 8.062 3.523 21.594 1 96.69 348 VAL A O 1
ATOM 2653 N N . ASP A 1 349 ? 9.453 1.822 21.203 1 95.81 349 ASP A N 1
ATOM 2654 C CA . ASP A 1 349 ? 10.133 1.954 22.484 1 95.81 349 ASP A CA 1
ATOM 2655 C C . ASP A 1 349 ? 10.797 3.324 22.625 1 95.81 349 ASP A C 1
ATOM 2657 O O . ASP A 1 349 ? 10.773 3.93 23.703 1 95.81 349 ASP A O 1
ATOM 2661 N N . VAL A 1 350 ? 11.375 3.766 21.547 1 96.06 350 VAL A N 1
ATOM 2662 C CA . VAL A 1 350 ? 12.039 5.066 21.547 1 96.06 350 VAL A CA 1
ATOM 2663 C C . VAL A 1 350 ? 11.023 6.16 21.875 1 96.06 350 VAL A C 1
ATOM 2665 O O . VAL A 1 350 ? 11.281 7.016 22.734 1 96.06 350 VAL A O 1
ATOM 2668 N N . ILE A 1 351 ? 9.891 6.141 21.25 1 97.62 351 ILE A N 1
ATOM 2669 C CA . ILE A 1 351 ? 8.859 7.156 21.422 1 97.62 351 ILE A CA 1
ATOM 2670 C C . ILE A 1 351 ? 8.289 7.07 22.844 1 97.62 351 ILE A C 1
ATOM 2672 O O . ILE A 1 351 ? 8.102 8.094 23.5 1 97.62 351 ILE A O 1
ATOM 2676 N N . GLU A 1 352 ? 8.078 5.875 23.312 1 96.75 352 GLU A N 1
ATOM 2677 C CA . GLU A 1 352 ? 7.48 5.691 24.625 1 96.75 352 GLU A CA 1
ATOM 2678 C C . GLU A 1 352 ? 8.469 6.051 25.734 1 96.75 352 GLU A C 1
ATOM 2680 O O . GLU A 1 352 ? 8.07 6.578 26.781 1 96.75 352 GLU A O 1
ATOM 2685 N N . ARG A 1 353 ? 9.742 5.758 25.562 1 97.06 353 ARG A N 1
ATOM 2686 C CA . ARG A 1 353 ? 10.758 6.152 26.531 1 97.06 353 ARG A CA 1
ATOM 2687 C C . ARG A 1 353 ? 10.836 7.672 26.641 1 97.06 353 ARG A C 1
ATOM 2689 O O . ARG A 1 353 ? 11.117 8.195 27.734 1 97.06 353 ARG A O 1
ATOM 2696 N N . ALA A 1 354 ? 10.586 8.32 25.562 1 97.94 354 ALA A N 1
ATOM 2697 C CA . ALA A 1 354 ? 10.586 9.781 25.578 1 97.94 354 ALA A CA 1
ATOM 2698 C C . ALA A 1 354 ? 9.352 10.32 26.297 1 97.94 354 ALA A C 1
ATOM 2700 O O . ALA A 1 354 ? 9.312 11.5 26.672 1 97.94 354 ALA A O 1
ATOM 2701 N N . GLY A 1 355 ? 8.383 9.469 26.484 1 97.25 355 GLY A N 1
ATOM 2702 C CA . GLY A 1 355 ? 7.172 9.875 27.172 1 97.25 355 GLY A CA 1
ATOM 2703 C C . GLY A 1 355 ? 5.957 9.945 26.266 1 97.25 355 GLY A C 1
ATOM 2704 O O . GLY A 1 355 ? 4.863 10.297 26.719 1 97.25 355 GLY A O 1
ATOM 2705 N N . GLY A 1 356 ? 6.094 9.609 25.016 1 96.62 356 GLY A N 1
ATOM 2706 C CA . GLY A 1 356 ? 4.969 9.57 24.094 1 96.62 356 GLY A CA 1
ATOM 2707 C C . GLY A 1 356 ? 4.266 8.227 24.062 1 96.62 356 GLY A C 1
ATOM 2708 O O . GLY A 1 356 ? 4.68 7.293 24.75 1 96.62 356 GLY A O 1
ATOM 2709 N N . LYS A 1 357 ? 3.16 8.219 23.312 1 94.38 357 LYS A N 1
ATOM 2710 C CA . LYS A 1 357 ? 2.418 6.98 23.078 1 94.38 357 LYS A CA 1
ATOM 2711 C C . LYS A 1 357 ? 2.199 6.73 21.594 1 94.38 357 LYS A C 1
ATOM 2713 O O . LYS A 1 357 ? 1.931 7.664 20.844 1 94.38 357 LYS A O 1
ATOM 2718 N N . VAL A 1 358 ? 2.406 5.488 21.188 1 95.12 358 VAL A N 1
ATOM 2719 C CA . VAL A 1 358 ? 2.061 5.062 19.844 1 95.12 358 VAL A CA 1
ATOM 2720 C C . VAL A 1 358 ? 0.761 4.262 19.875 1 95.12 358 VAL A C 1
ATOM 2722 O O . VAL A 1 358 ? 0.72 3.15 20.406 1 95.12 358 VAL A O 1
ATOM 2725 N N . LEU A 1 359 ? -0.266 4.824 19.297 1 92.31 359 LEU A N 1
ATOM 2726 C CA . LEU A 1 359 ? -1.61 4.27 19.406 1 92.31 359 LEU A CA 1
ATOM 2727 C C . LEU A 1 359 ? -2.141 3.836 18.047 1 92.31 359 LEU A C 1
ATOM 2729 O O . LEU A 1 359 ? -1.642 4.281 17.016 1 92.31 359 LEU A O 1
ATOM 2733 N N . THR A 1 360 ? -3.15 2.93 18.078 1 92.5 360 THR A N 1
ATOM 2734 C CA . THR A 1 360 ? -3.682 2.381 16.828 1 92.5 360 THR A CA 1
ATOM 2735 C C . THR A 1 360 ? -5.207 2.322 16.875 1 92.5 360 THR A C 1
ATOM 2737 O O . THR A 1 360 ? -5.816 2.635 17.906 1 92.5 360 THR A O 1
ATOM 2740 N N . ASP A 1 361 ? -5.812 2.041 15.75 1 88.19 361 ASP A N 1
ATOM 2741 C CA . ASP A 1 361 ? -7.176 1.549 15.562 1 88.19 361 ASP A CA 1
ATOM 2742 C C . ASP A 1 361 ? -8.18 2.697 15.562 1 88.19 361 ASP A C 1
ATOM 2744 O O . ASP A 1 361 ? -9.32 2.535 15.125 1 88.19 361 ASP A O 1
ATOM 2748 N N . SER A 1 362 ? -7.738 3.83 16.094 1 87 362 SER A N 1
ATOM 2749 C CA . SER A 1 362 ? -8.672 4.949 16.156 1 87 362 SER A CA 1
ATOM 2750 C C . SER A 1 362 ? -7.941 6.285 16.047 1 87 362 SER A C 1
ATOM 2752 O O . SER A 1 362 ? -6.898 6.371 15.383 1 87 362 SER A O 1
ATOM 2754 N N . CYS A 1 363 ? -8.586 7.344 16.469 1 84.62 363 CYS A N 1
ATOM 2755 C CA . CYS A 1 363 ? -8.023 8.688 16.547 1 84.62 363 CYS A CA 1
ATOM 2756 C C . CYS A 1 363 ? -8.773 9.539 17.562 1 84.62 363 CYS A C 1
ATOM 2758 O O . CYS A 1 363 ? -9.914 9.234 17.906 1 84.62 363 CYS A O 1
ATOM 2760 N N . PRO A 1 364 ? -8.164 10.594 18.016 1 81.88 364 PRO A N 1
ATOM 2761 C CA . PRO A 1 364 ? -8.797 11.414 19.062 1 81.88 364 PRO A CA 1
ATOM 2762 C C . PRO A 1 364 ? -10.094 12.062 18.578 1 81.88 364 PRO A C 1
ATOM 2764 O O . PRO A 1 364 ? -11 12.305 19.391 1 81.88 364 PRO A O 1
ATOM 2767 N N . SER A 1 365 ? -10.172 12.328 17.359 1 79.81 365 SER A N 1
ATOM 2768 C CA . SER A 1 365 ? -11.383 12.953 16.844 1 79.81 365 SER A CA 1
ATOM 2769 C C . SER A 1 365 ? -12.586 12.016 16.953 1 79.81 365 SER A C 1
ATOM 2771 O O . SER A 1 365 ? -13.703 12.453 17.219 1 79.81 365 SER A O 1
ATOM 2773 N N . ILE A 1 366 ? -12.336 10.82 16.734 1 76.19 366 ILE A N 1
ATOM 2774 C CA . ILE A 1 366 ? -13.406 9.836 16.719 1 76.19 366 ILE A CA 1
ATOM 2775 C C . ILE A 1 366 ? -13.703 9.383 18.156 1 76.19 366 ILE A C 1
ATOM 2777 O O . ILE A 1 366 ? -14.859 9.234 18.531 1 76.19 366 ILE A O 1
ATOM 2781 N N . THR A 1 367 ? -12.633 9.219 18.891 1 73.81 367 THR A N 1
ATOM 2782 C CA . THR A 1 367 ? -12.82 8.758 20.266 1 73.81 367 THR A CA 1
ATOM 2783 C C . THR A 1 367 ? -13.234 9.922 21.172 1 73.81 367 THR A C 1
ATOM 2785 O O . THR A 1 367 ? -13.68 9.703 22.297 1 73.81 367 THR A O 1
ATOM 2788 N N . ARG A 1 368 ? -13.031 11.117 20.672 1 72 368 ARG A N 1
ATOM 2789 C CA . ARG A 1 368 ? -13.242 12.336 21.438 1 72 368 ARG A CA 1
ATOM 2790 C C . ARG A 1 368 ? -12.422 12.32 22.719 1 72 368 ARG A C 1
ATOM 2792 O O . ARG A 1 368 ? -12.922 12.68 23.797 1 72 368 ARG A O 1
ATOM 2799 N N . SER A 1 369 ? -11.172 11.766 22.578 1 69 369 SER A N 1
ATOM 2800 C CA . SER A 1 369 ? -10.297 11.555 23.734 1 69 369 SER A CA 1
ATOM 2801 C C . SER A 1 369 ? -9.219 12.633 23.812 1 69 369 SER A C 1
ATOM 2803 O O . SER A 1 369 ? -8.18 12.422 24.438 1 69 369 SER A O 1
ATOM 2805 N N . GLY A 1 370 ? -9.414 13.727 23.172 1 76 370 GLY A N 1
ATOM 2806 C CA . GLY A 1 370 ? -8.414 14.789 23.219 1 76 370 GLY A CA 1
ATOM 2807 C C . GLY A 1 370 ? -8.062 15.211 24.641 1 76 370 GLY A C 1
ATOM 2808 O O . GLY A 1 370 ? -8.828 14.969 25.578 1 76 370 G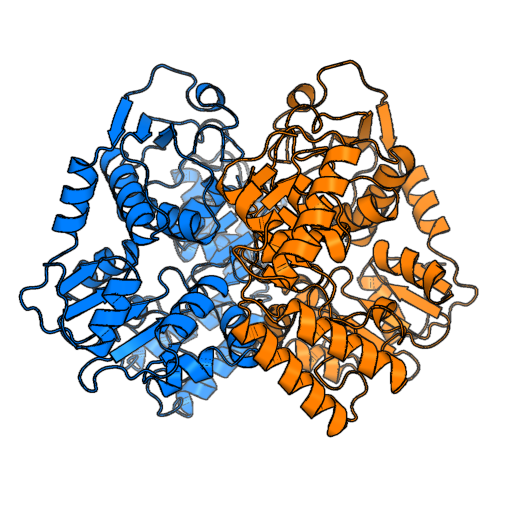LY A O 1
ATOM 2809 N N . HIS A 1 371 ? -6.957 15.719 24.688 1 86.88 371 HIS A N 1
ATOM 2810 C CA . HIS A 1 371 ? -6.43 16.109 26 1 86.88 371 HIS A CA 1
ATOM 2811 C C . HIS A 1 371 ? -6.203 17.609 26.078 1 86.88 371 HIS A C 1
ATOM 2813 O O . HIS A 1 371 ? -5.645 18.203 25.156 1 86.88 371 HIS A O 1
ATOM 2819 N N . GLY A 1 372 ? -6.684 18.156 27.094 1 91 372 GLY A N 1
ATOM 2820 C CA . GLY A 1 372 ? -6.445 19.578 27.312 1 91 372 GLY A CA 1
ATOM 2821 C C . GLY A 1 372 ? -7.164 20.453 26.312 1 91 372 GLY A C 1
ATOM 2822 O O . GLY A 1 372 ? -8.188 20.062 25.75 1 91 372 GLY A O 1
ATOM 2823 N N . ARG A 1 373 ? -6.617 21.703 26.25 1 92.38 373 ARG A N 1
ATOM 2824 C CA . ARG A 1 373 ? -7.312 22.703 25.438 1 92.38 373 ARG A CA 1
ATOM 2825 C C . ARG A 1 373 ? -6.48 23.094 24.219 1 92.38 373 ARG A C 1
ATOM 2827 O O . ARG A 1 373 ? -7.031 23.453 23.172 1 92.38 373 ARG A O 1
ATOM 2834 N N . ARG A 1 374 ? -5.219 23.062 24.359 1 95.44 374 ARG A N 1
ATOM 2835 C CA . ARG A 1 374 ? -4.309 23.562 23.344 1 95.44 374 ARG A CA 1
ATOM 2836 C C . ARG A 1 374 ? -3.512 22.438 22.719 1 95.44 374 ARG A C 1
ATOM 2838 O O . ARG A 1 374 ? -2.678 21.812 23.375 1 95.44 374 ARG A O 1
ATOM 2845 N N . MET A 1 375 ? -3.754 22.234 21.438 1 94.88 375 MET A N 1
ATOM 2846 C CA . MET A 1 375 ? -3.17 21.094 20.734 1 94.88 375 MET A CA 1
ATOM 2847 C C . MET A 1 375 ? -2.291 21.562 19.578 1 94.88 375 MET A C 1
ATOM 2849 O O . MET A 1 375 ? -2.604 22.547 18.922 1 94.88 375 MET A O 1
ATOM 2853 N N . VAL A 1 376 ? -1.213 20.859 19.359 1 96.38 376 VAL A N 1
ATOM 2854 C CA . VAL A 1 376 ? -0.308 21.109 18.25 1 96.38 376 VAL A CA 1
ATOM 2855 C C . VAL A 1 376 ? -0.175 19.859 17.391 1 96.38 376 VAL A C 1
ATOM 2857 O O . VAL A 1 376 ? -0.17 18.734 17.906 1 96.38 376 VAL A O 1
ATOM 2860 N N . THR A 1 377 ? -0.071 20 16.062 1 97.12 377 THR A N 1
ATOM 2861 C CA . THR A 1 377 ? 0.056 18.891 15.141 1 97.12 377 THR A CA 1
ATOM 2862 C C . THR A 1 377 ? 0.774 19.328 13.867 1 97.12 377 THR A C 1
ATOM 2864 O O . THR A 1 377 ? 1.056 20.516 13.68 1 97.12 377 THR A O 1
ATOM 2867 N N . ASN A 1 378 ? 1.157 18.375 13.039 1 97.62 378 ASN A N 1
ATOM 2868 C CA . ASN A 1 378 ? 1.724 18.703 11.742 1 97.62 378 ASN A CA 1
ATOM 2869 C C . ASN A 1 378 ? 0.76 18.359 10.609 1 97.62 378 ASN A C 1
ATOM 2871 O O . ASN A 1 378 ? 1.146 18.359 9.438 1 97.62 378 ASN A O 1
ATOM 2875 N N . ALA A 1 379 ? -0.46 18.016 10.961 1 97.44 379 ALA A N 1
ATOM 2876 C CA . ALA A 1 379 ? -1.47 17.609 9.984 1 97.44 379 ALA A CA 1
ATOM 2877 C C . ALA A 1 379 ? -2.607 18.625 9.93 1 97.44 379 ALA A C 1
ATOM 2879 O O . ALA A 1 379 ? -3.283 18.875 10.93 1 97.44 379 ALA A O 1
ATOM 2880 N N . VAL A 1 380 ? -2.875 19.094 8.734 1 96.62 380 VAL A N 1
ATOM 2881 C CA . VAL A 1 380 ? -3.891 20.125 8.516 1 96.62 380 VAL A CA 1
ATOM 2882 C C . VAL A 1 380 ? -5.277 19.547 8.797 1 96.62 380 VAL A C 1
ATOM 2884 O O . VAL A 1 380 ? -6.117 20.203 9.406 1 96.62 380 VAL A O 1
ATOM 2887 N N . LYS A 1 381 ? -5.504 18.328 8.383 1 95.44 381 LYS A N 1
ATOM 2888 C CA . LYS A 1 381 ? -6.785 17.672 8.625 1 95.44 381 LYS A CA 1
ATOM 2889 C C . LYS A 1 381 ? -7.102 17.625 10.117 1 95.44 381 LYS A C 1
ATOM 2891 O O . LYS A 1 381 ? -8.203 17.984 10.531 1 95.44 381 LYS A O 1
ATOM 2896 N N . GLN A 1 382 ? -6.168 17.203 10.875 1 93.44 382 GLN A N 1
ATOM 2897 C CA . GLN A 1 382 ? -6.352 17.078 12.312 1 93.44 382 GLN A CA 1
ATOM 2898 C C . GLN A 1 382 ? -6.598 18.438 12.961 1 93.44 382 GLN A C 1
ATOM 2900 O O . GLN A 1 382 ? -7.465 18.578 13.82 1 93.44 382 GLN A O 1
ATOM 2905 N N . GLY A 1 383 ? -5.801 19.422 12.547 1 92.25 383 GLY A N 1
ATOM 2906 C CA . GLY A 1 383 ? -5.992 20.766 13.062 1 92.25 383 GLY A CA 1
ATOM 2907 C C . GLY A 1 383 ? -7.387 21.312 12.805 1 92.25 383 GLY A C 1
ATOM 2908 O O . GLY A 1 383 ? -7.98 21.953 13.672 1 92.25 383 GLY A O 1
ATOM 2909 N N . ASN A 1 384 ? -7.855 21.031 11.633 1 91.25 384 ASN A N 1
ATOM 2910 C CA . ASN A 1 384 ? -9.188 21.5 11.266 1 91.25 384 ASN A CA 1
ATOM 2911 C C . ASN A 1 384 ? -10.273 20.797 12.07 1 91.25 384 ASN A C 1
ATOM 2913 O O . ASN A 1 384 ? -11.172 21.438 12.617 1 91.25 384 ASN A O 1
ATOM 2917 N N . TYR A 1 385 ? -10.195 19.469 12.18 1 86.69 385 TYR A N 1
ATOM 2918 C CA . TYR A 1 385 ? -11.25 18.688 12.797 1 86.69 385 TYR A CA 1
ATOM 2919 C C . TYR A 1 385 ? -11.281 18.891 14.305 1 86.69 385 TYR A C 1
ATOM 2921 O O . TYR A 1 385 ? -12.352 18.906 14.922 1 86.69 385 TYR A O 1
ATOM 2929 N N . LEU A 1 386 ? -10.172 19 14.938 1 84.56 386 LEU A N 1
ATOM 2930 C CA . LEU A 1 386 ? -10.164 19.109 16.391 1 84.56 386 LEU A CA 1
ATOM 2931 C C . LEU A 1 386 ? -10.641 20.5 16.828 1 84.56 386 LEU A C 1
ATOM 2933 O O . LEU A 1 386 ? -11.133 20.656 17.953 1 84.56 386 LEU A O 1
ATOM 2937 N N . GLN A 1 387 ? -10.5 21.516 15.984 1 82.5 387 GLN A N 1
ATOM 2938 C CA . GLN A 1 387 ? -11.117 22.797 16.266 1 82.5 387 GLN A CA 1
ATOM 2939 C C . GLN A 1 387 ? -12.641 22.688 16.266 1 82.5 387 GLN A C 1
ATOM 2941 O O . GLN A 1 387 ? -13.305 23.156 17.203 1 82.5 387 GLN A O 1
ATOM 2946 N N . GLY A 1 388 ? -13.117 22.062 15.25 1 77 388 GLY A N 1
ATOM 2947 C CA . GLY A 1 388 ? -14.555 21.984 15.039 1 77 388 GLY A CA 1
ATOM 2948 C C . GLY A 1 388 ? -15.234 20.938 15.906 1 77 388 GLY A C 1
ATOM 2949 O O . GLY A 1 388 ? -16.312 21.188 16.453 1 77 388 GLY A O 1
ATOM 2950 N N . MET A 1 389 ? -14.617 19.844 16.078 1 75.56 389 MET A N 1
ATOM 2951 C CA . MET A 1 389 ? -15.289 18.688 16.672 1 75.56 389 MET A CA 1
ATOM 2952 C C . MET A 1 389 ? -15.117 18.688 18.188 1 75.56 389 MET A C 1
ATOM 2954 O O . MET A 1 389 ? -16.016 18.297 18.922 1 75.56 389 MET A O 1
ATOM 2958 N N . THR A 1 390 ? -13.859 19.109 18.672 1 76.31 390 THR A N 1
ATOM 2959 C CA . THR A 1 390 ? -13.602 19 20.109 1 76.31 390 THR A CA 1
ATOM 2960 C C . THR A 1 390 ? -13.359 20.375 20.719 1 76.31 390 THR A C 1
ATOM 2962 O O . THR A 1 390 ? -13.211 20.5 21.938 1 76.31 390 THR A O 1
ATOM 2965 N N . GLY A 1 391 ? -13.344 21.359 19.953 1 82.56 391 GLY A N 1
ATOM 2966 C CA . GLY A 1 391 ? -13.219 22.734 20.438 1 82.56 391 GLY A CA 1
ATOM 2967 C C . GLY A 1 391 ? -11.812 23.078 20.875 1 82.56 391 GLY A C 1
ATOM 2968 O O . GLY A 1 391 ? -11.609 24.016 21.641 1 82.56 391 GLY A O 1
ATOM 2969 N N . HIS A 1 392 ? -10.898 22.375 20.438 1 90 392 HIS A N 1
ATOM 2970 C CA . HIS A 1 392 ? -9.508 22.641 20.797 1 90 392 HIS A CA 1
ATOM 2971 C C . HIS A 1 392 ? -8.984 23.891 20.094 1 90 392 HIS A C 1
ATOM 2973 O O . HIS A 1 392 ? -9.391 24.188 18.969 1 90 392 HIS A O 1
ATOM 2979 N N . GLU A 1 393 ? -8.141 24.625 20.859 1 94.31 393 GLU A N 1
ATOM 2980 C CA . GLU A 1 393 ? -7.219 25.516 20.156 1 94.31 393 GLU A CA 1
ATOM 2981 C C . GLU A 1 393 ? -6.09 24.734 19.5 1 94.31 393 GLU A C 1
ATOM 2983 O O . GLU A 1 393 ? -5.605 23.75 20.047 1 94.31 393 GLU A O 1
ATOM 2988 N N . VAL A 1 394 ? -5.754 25.203 18.297 1 95 394 VAL A N 1
ATOM 2989 C CA . VAL A 1 394 ? -4.824 24.344 17.578 1 95 394 VAL A CA 1
ATOM 2990 C C . VAL A 1 394 ? -3.723 25.188 16.953 1 95 394 VAL A C 1
ATOM 2992 O O . VAL A 1 394 ? -3.912 26.375 16.688 1 95 394 VAL A O 1
ATOM 2995 N N . ALA A 1 395 ? -2.627 24.578 16.766 1 95.69 395 ALA A N 1
ATOM 2996 C CA . ALA A 1 395 ? -1.569 25.062 15.883 1 95.69 395 ALA A CA 1
ATOM 2997 C C . ALA A 1 395 ? -1.058 23.938 14.984 1 95.69 395 ALA A C 1
ATOM 2999 O O . ALA A 1 395 ? -0.957 22.781 15.414 1 95.69 395 ALA A O 1
ATOM 3000 N N . VAL A 1 396 ? -0.751 24.297 13.727 1 96.62 396 VAL A N 1
ATOM 3001 C CA . VAL A 1 396 ? -0.195 23.375 12.75 1 96.62 396 VAL A CA 1
ATOM 3002 C C . VAL A 1 396 ? 1.176 23.859 12.289 1 96.62 396 VAL A C 1
ATOM 3004 O O . VAL A 1 396 ? 1.329 25.031 11.914 1 96.62 396 VAL A O 1
ATOM 3007 N N . GLY A 1 397 ? 2.156 23.031 12.297 1 95.94 397 GLY A N 1
ATOM 3008 C CA . GLY A 1 397 ? 3.484 23.453 11.883 1 95.94 397 GLY A CA 1
ATOM 3009 C C . GLY A 1 397 ? 4.379 22.297 11.477 1 95.94 397 GLY A C 1
ATOM 3010 O O . GLY A 1 397 ? 3.908 21.172 11.312 1 95.94 397 GLY A O 1
ATOM 3011 N N . LYS A 1 398 ? 5.629 22.625 11.188 1 95.69 398 LYS A N 1
ATOM 3012 C CA . LYS A 1 398 ? 6.598 21.609 10.773 1 95.69 398 LYS A CA 1
ATOM 3013 C C . LYS A 1 398 ? 6.91 20.641 11.914 1 95.69 398 LYS A C 1
ATOM 3015 O O . LYS A 1 398 ? 6.789 21 13.086 1 95.69 398 LYS A O 1
ATOM 3020 N N . LEU A 1 399 ? 7.379 19.438 11.539 1 96.88 399 LEU A N 1
ATOM 3021 C CA . LEU A 1 399 ? 7.57 18.375 12.516 1 96.88 399 LEU A CA 1
ATOM 3022 C C . LEU A 1 399 ? 8.594 18.781 13.57 1 96.88 399 LEU A C 1
ATOM 3024 O O . LEU A 1 399 ? 8.398 18.516 14.766 1 96.88 399 LEU A O 1
ATOM 3028 N N . THR A 1 400 ? 9.633 19.438 13.164 1 95.88 400 THR A N 1
ATOM 3029 C CA . THR A 1 400 ? 10.672 19.844 14.102 1 95.88 400 THR A CA 1
ATOM 3030 C C . THR A 1 400 ? 10.117 20.781 15.164 1 95.88 400 THR A C 1
ATOM 3032 O O . THR A 1 400 ? 10.469 20.672 16.344 1 95.88 400 THR A O 1
ATOM 3035 N N . ASP A 1 401 ? 9.25 21.688 14.773 1 96.56 401 ASP A N 1
ATOM 3036 C CA . ASP A 1 401 ? 8.625 22.609 15.719 1 96.56 401 ASP A CA 1
ATOM 3037 C C . ASP A 1 401 ? 7.637 21.875 16.625 1 96.56 401 ASP A C 1
ATOM 3039 O O . ASP A 1 401 ? 7.535 22.188 17.812 1 96.56 401 ASP A O 1
ATOM 3043 N N . VAL A 1 402 ? 6.922 20.984 16.062 1 97.44 402 VAL A N 1
ATOM 3044 C CA . VAL A 1 402 ? 5.93 20.219 16.812 1 97.44 402 VAL A CA 1
ATOM 3045 C C . VAL A 1 402 ? 6.621 19.375 17.891 1 97.44 402 VAL A C 1
ATOM 3047 O O . VAL A 1 402 ? 6.176 19.344 19.031 1 97.44 402 VAL A O 1
ATOM 3050 N N . VAL A 1 403 ? 7.691 18.719 17.5 1 97.12 403 VAL A N 1
ATOM 3051 C CA . VAL A 1 403 ? 8.453 17.906 18.438 1 97.12 403 VAL A CA 1
ATOM 3052 C C . VAL A 1 403 ? 9.07 18.797 19.516 1 97.12 403 VAL A C 1
ATOM 3054 O O . VAL A 1 403 ? 9.062 18.453 20.703 1 97.12 403 VAL A O 1
ATOM 3057 N N . SER A 1 404 ? 9.617 19.938 19.094 1 96.88 404 SER A N 1
ATOM 3058 C CA . SER A 1 404 ? 10.156 20.891 20.062 1 96.88 404 SER A CA 1
ATOM 3059 C C . SER A 1 404 ? 9.094 21.328 21.062 1 96.88 404 SER A C 1
ATOM 3061 O O . SER A 1 404 ? 9.367 21.438 22.266 1 96.88 404 SER A O 1
ATOM 3063 N N . ALA A 1 405 ? 7.891 21.594 20.562 1 97.44 405 ALA A N 1
ATOM 3064 C CA . ALA A 1 405 ? 6.785 21.984 21.438 1 97.44 405 ALA A CA 1
ATOM 3065 C C . ALA A 1 405 ? 6.473 20.875 22.438 1 97.44 405 ALA A C 1
ATOM 3067 O O . ALA A 1 405 ? 6.176 21.156 23.609 1 97.44 405 ALA A O 1
ATOM 3068 N N . ALA A 1 406 ? 6.504 19.641 21.969 1 98 406 ALA A N 1
ATOM 3069 C CA . ALA A 1 406 ? 6.27 18.516 22.875 1 98 406 ALA A CA 1
ATOM 3070 C C . ALA A 1 406 ? 7.301 18.469 24 1 98 406 ALA A C 1
ATOM 3072 O O . ALA A 1 406 ? 6.977 18.125 25.141 1 98 406 ALA A O 1
ATOM 3073 N N . MET A 1 407 ? 8.531 18.859 23.719 1 97.44 407 MET A N 1
ATOM 3074 C CA . MET A 1 407 ? 9.633 18.797 24.688 1 97.44 407 MET A CA 1
ATOM 3075 C C . MET A 1 407 ? 9.586 19.969 25.641 1 97.44 407 MET A C 1
ATOM 3077 O O . MET A 1 407 ? 9.906 19.828 26.828 1 97.44 407 MET A O 1
ATOM 3081 N N . THR A 1 408 ? 9.18 21.125 25.125 1 97.06 408 THR A N 1
ATOM 3082 C CA . THR A 1 408 ? 9.281 22.344 25.922 1 97.06 408 THR A CA 1
ATOM 3083 C C . THR A 1 408 ? 7.949 22.672 26.594 1 97.06 408 THR A C 1
ATOM 3085 O O . THR A 1 408 ? 7.902 23.422 27.562 1 97.06 408 THR A O 1
ATOM 3088 N N . GLY A 1 409 ? 6.883 22.203 25.953 1 97.44 409 GLY A N 1
ATOM 3089 C CA . GLY A 1 409 ? 5.551 22.531 26.438 1 97.44 409 GLY A CA 1
ATOM 3090 C C . GLY A 1 409 ? 5.035 23.859 25.922 1 97.44 409 GLY A C 1
ATOM 3091 O O . GLY A 1 409 ? 4.016 24.359 26.391 1 97.44 409 GLY A O 1
ATOM 3092 N N . THR A 1 410 ? 5.77 24.391 24.969 1 96.75 410 THR A N 1
ATOM 3093 C CA . THR A 1 410 ? 5.375 25.688 24.438 1 96.75 410 THR A CA 1
ATOM 3094 C C . THR A 1 410 ? 5.504 25.703 22.906 1 96.75 410 THR A C 1
ATOM 3096 O O . THR A 1 410 ? 6.402 25.078 22.359 1 96.75 410 THR A O 1
ATOM 3099 N N . TRP A 1 411 ? 4.57 26.359 22.281 1 94.75 411 TRP A N 1
ATOM 3100 C CA . TRP A 1 411 ? 4.578 26.547 20.844 1 94.75 411 TRP A CA 1
ATOM 3101 C C . TRP A 1 411 ? 5.102 27.938 20.484 1 94.75 411 TRP A C 1
ATOM 3103 O O . TRP A 1 411 ? 4.547 28.953 20.906 1 94.75 411 TRP A O 1
ATOM 3113 N N . GLN A 1 412 ? 6.289 28.016 19.844 1 80.31 412 GLN A N 1
ATOM 3114 C CA . GLN A 1 412 ? 6.914 29.297 19.516 1 80.31 412 GLN A CA 1
ATOM 3115 C C . GLN A 1 412 ? 6.449 29.812 18.156 1 80.31 412 GLN A C 1
ATOM 3117 O O . GLN A 1 412 ? 6.816 30.922 17.75 1 80.31 412 GLN A O 1
ATOM 3122 N N . GLY A 1 413 ? 5.773 29.25 17.391 1 64.75 413 GLY A N 1
ATOM 3123 C CA . GLY A 1 413 ? 5.453 29.625 16.016 1 64.75 413 GLY A CA 1
ATOM 3124 C C . GLY A 1 413 ? 4.234 30.531 15.914 1 64.75 413 GLY A C 1
ATOM 3125 O O . GLY A 1 413 ? 3.582 30.578 14.867 1 64.75 413 GLY A O 1
ATOM 3126 N N . LEU A 1 414 ? 4.027 31.188 17.125 1 48.97 414 LEU A N 1
ATOM 3127 C CA . LEU A 1 414 ? 2.971 32.188 17.016 1 48.97 414 LEU A CA 1
ATOM 3128 C C . LEU A 1 414 ? 3.451 33.406 16.25 1 48.97 414 LEU A C 1
ATOM 3130 O O . LEU A 1 414 ? 4.641 33.75 16.266 1 48.97 414 LEU A O 1
ATOM 3134 N N . MET B 1 1 ? 28.984 11.719 -18.172 1 95.94 1 MET B N 1
ATOM 3135 C CA . MET B 1 1 ? 28.078 12.047 -17.062 1 95.94 1 MET B CA 1
ATOM 3136 C C . MET B 1 1 ? 28.5 13.352 -16.391 1 95.94 1 MET B C 1
ATOM 3138 O O . MET B 1 1 ? 29.672 13.547 -16.094 1 95.94 1 MET B O 1
ATOM 3142 N N . ILE B 1 2 ? 27.531 14.203 -16.203 1 96.56 2 ILE B N 1
ATOM 3143 C CA . ILE B 1 2 ? 27.781 15.484 -15.562 1 96.56 2 ILE B CA 1
ATOM 3144 C C . ILE B 1 2 ? 27.422 15.383 -14.078 1 96.56 2 ILE B C 1
ATOM 3146 O O . ILE B 1 2 ? 26.297 15 -13.727 1 96.56 2 ILE B O 1
ATOM 3150 N N . LEU B 1 3 ? 28.344 15.789 -13.289 1 97.5 3 LEU B N 1
ATOM 3151 C CA . LEU B 1 3 ? 28.141 15.727 -11.844 1 97.5 3 LEU B CA 1
ATOM 3152 C C . LEU B 1 3 ? 28.016 17.125 -11.258 1 97.5 3 LEU B C 1
ATOM 3154 O O . LEU B 1 3 ? 28.719 18.047 -11.672 1 97.5 3 LEU B O 1
ATOM 3158 N N . THR B 1 4 ? 27.141 17.297 -10.344 1 97.62 4 THR B N 1
ATOM 3159 C CA . THR B 1 4 ? 27.031 18.531 -9.594 1 97.62 4 THR B CA 1
ATOM 3160 C C . THR B 1 4 ? 28.141 18.641 -8.555 1 97.62 4 THR B C 1
ATOM 3162 O O . THR B 1 4 ? 28.859 17.672 -8.312 1 97.62 4 THR B O 1
ATOM 3165 N N . ASP B 1 5 ? 28.203 19.797 -7.898 1 97.44 5 ASP B N 1
ATOM 3166 C CA . ASP B 1 5 ? 29.219 20.016 -6.863 1 97.44 5 ASP B CA 1
ATOM 3167 C C . ASP B 1 5 ? 29 19.078 -5.68 1 97.44 5 ASP B C 1
ATOM 3169 O O . ASP B 1 5 ? 29.953 18.531 -5.121 1 97.44 5 ASP B O 1
ATOM 3173 N N . GLU B 1 6 ? 27.812 18.906 -5.332 1 97.06 6 GLU B N 1
ATOM 3174 C CA . GLU B 1 6 ? 27.469 18 -4.234 1 97.06 6 GLU B CA 1
ATOM 3175 C C . GLU B 1 6 ? 27.891 16.578 -4.555 1 97.06 6 GLU B C 1
ATOM 3177 O O . GLU B 1 6 ? 28.438 15.875 -3.701 1 97.06 6 GLU B O 1
ATOM 3182 N N . GLN B 1 7 ? 27.625 16.141 -5.727 1 98 7 GLN B N 1
ATOM 3183 C CA . GLN B 1 7 ? 27.938 14.789 -6.156 1 98 7 GLN B CA 1
ATOM 3184 C C . GLN B 1 7 ? 29.453 14.578 -6.246 1 98 7 GLN B C 1
ATOM 3186 O O . GLN B 1 7 ? 29.953 13.516 -5.859 1 98 7 GLN B O 1
ATOM 3191 N N . GLN B 1 8 ? 30.141 15.602 -6.715 1 97.75 8 GLN B N 1
ATOM 3192 C CA . GLN B 1 8 ? 31.594 15.539 -6.727 1 97.75 8 GLN B CA 1
ATOM 3193 C C . GLN B 1 8 ? 32.156 15.445 -5.312 1 97.75 8 GLN B C 1
ATOM 3195 O O . GLN B 1 8 ? 33.156 14.758 -5.074 1 97.75 8 GLN B O 1
ATOM 3200 N N . GLY B 1 9 ? 31.562 16.172 -4.449 1 97.88 9 GLY B N 1
ATOM 3201 C CA . GLY B 1 9 ? 31.953 16.094 -3.051 1 97.88 9 GLY B CA 1
ATOM 3202 C C . GLY B 1 9 ? 31.812 14.703 -2.473 1 97.88 9 GLY B C 1
ATOM 3203 O O . GLY B 1 9 ? 32.656 14.258 -1.703 1 97.88 9 GLY B O 1
ATOM 3204 N N . LEU B 1 10 ? 30.719 14.008 -2.812 1 97.56 10 LEU B N 1
ATOM 3205 C CA . LEU B 1 10 ? 30.531 12.641 -2.355 1 97.56 10 LEU B CA 1
ATOM 3206 C C . LEU B 1 10 ? 31.641 11.734 -2.869 1 97.56 10 LEU B C 1
ATOM 3208 O O . LEU B 1 10 ? 32.125 10.859 -2.143 1 97.56 10 LEU B O 1
ATOM 3212 N N . LEU B 1 11 ? 32.094 11.898 -4.109 1 97.06 11 LEU B N 1
ATOM 3213 C CA . LEU B 1 11 ? 33.188 11.125 -4.684 1 97.06 11 LEU B CA 1
ATOM 3214 C C . LEU B 1 11 ? 34.469 11.375 -3.934 1 97.06 11 LEU B C 1
ATOM 3216 O O . LEU B 1 11 ? 35.281 10.461 -3.766 1 97.06 11 LEU B O 1
ATOM 3220 N N . ASN B 1 12 ? 34.594 12.609 -3.488 1 96.69 12 ASN B N 1
ATOM 3221 C CA . ASN B 1 12 ? 35.844 13.023 -2.848 1 96.69 12 ASN B CA 1
ATOM 3222 C C . ASN B 1 12 ? 35.875 12.641 -1.371 1 96.69 12 ASN B C 1
ATOM 3224 O O . ASN B 1 12 ? 36.844 12.898 -0.675 1 96.69 12 ASN B O 1
ATOM 3228 N N . GLY B 1 13 ? 34.781 12.148 -0.875 1 96.38 13 GLY B N 1
ATOM 3229 C CA . GLY B 1 13 ? 34.781 11.648 0.49 1 96.38 13 GLY B CA 1
ATOM 3230 C C . GLY B 1 13 ? 34.156 12.602 1.481 1 96.38 13 GLY B C 1
ATOM 3231 O O . GLY B 1 13 ? 34.281 12.43 2.695 1 96.38 13 GLY B O 1
ATOM 3232 N N . ASP B 1 14 ? 33.469 13.664 1.074 1 96.06 14 ASP B N 1
ATOM 3233 C CA . ASP B 1 14 ? 32.844 14.648 1.955 1 96.06 14 ASP B CA 1
ATOM 3234 C C . ASP B 1 14 ? 31.891 13.984 2.945 1 96.06 14 ASP B C 1
ATOM 3236 O O . ASP B 1 14 ? 31.703 14.477 4.059 1 96.06 14 ASP B O 1
ATOM 3240 N N . ALA B 1 15 ? 31.328 12.898 2.523 1 95.44 15 ALA B N 1
ATOM 3241 C CA . ALA B 1 15 ? 30.344 12.227 3.377 1 95.44 15 ALA B CA 1
ATOM 3242 C C . ALA B 1 15 ? 30.938 10.961 4 1 95.44 15 ALA B C 1
ATOM 3244 O O . ALA B 1 15 ? 30.219 10.125 4.535 1 95.44 15 ALA B O 1
ATOM 3245 N N . GLY B 1 16 ? 32.25 10.766 3.883 1 95.75 16 GLY B N 1
ATOM 3246 C CA . GLY B 1 16 ? 32.938 9.609 4.457 1 95.75 16 GLY B CA 1
ATOM 3247 C C . GLY B 1 16 ? 33.406 8.609 3.41 1 95.75 16 GLY B C 1
ATOM 3248 O O . GLY B 1 16 ? 32.844 8.555 2.309 1 95.75 16 GLY B O 1
ATOM 3249 N N . ASP B 1 17 ? 34.281 7.73 3.834 1 96.19 17 ASP B N 1
ATOM 3250 C CA . ASP B 1 17 ? 34.969 6.824 2.916 1 96.19 17 ASP B CA 1
ATOM 3251 C C . ASP B 1 17 ? 34 5.758 2.383 1 96.19 17 ASP B C 1
ATOM 3253 O O . ASP B 1 17 ? 34.094 5.379 1.212 1 96.19 17 ASP B O 1
ATOM 3257 N N . VAL B 1 18 ? 33.188 5.316 3.25 1 95.94 18 VAL B N 1
ATOM 3258 C CA . VAL B 1 18 ? 32.281 4.242 2.848 1 95.94 18 VAL B CA 1
ATOM 3259 C C . VAL B 1 18 ? 31.312 4.75 1.778 1 95.94 18 VAL B C 1
ATOM 3261 O O . VAL B 1 18 ? 31.094 4.086 0.762 1 95.94 18 VAL B O 1
ATOM 3264 N N . VAL B 1 19 ? 30.75 5.934 1.951 1 97.38 19 VAL B N 1
ATOM 3265 C CA . VAL B 1 19 ? 29.859 6.531 0.972 1 97.38 19 VAL B CA 1
ATOM 3266 C C . VAL B 1 19 ? 30.594 6.762 -0.342 1 97.38 19 VAL B C 1
ATOM 3268 O O . VAL B 1 19 ? 30.078 6.465 -1.418 1 97.38 19 VAL B O 1
ATOM 3271 N N . ALA B 1 20 ? 31.797 7.25 -0.228 1 97.81 20 ALA B N 1
ATOM 3272 C CA . ALA B 1 20 ? 32.594 7.512 -1.422 1 97.81 20 ALA B CA 1
ATOM 3273 C C . ALA B 1 20 ? 32.844 6.23 -2.207 1 97.81 20 ALA B C 1
ATOM 3275 O O . ALA B 1 20 ? 32.812 6.23 -3.439 1 97.81 20 ALA B O 1
ATOM 3276 N N . LYS B 1 21 ? 33.125 5.164 -1.508 1 96.75 21 LYS B N 1
ATOM 3277 C CA . LYS B 1 21 ? 33.406 3.871 -2.129 1 96.75 21 LYS B CA 1
ATOM 3278 C C . LYS B 1 21 ? 32.219 3.412 -2.971 1 96.75 21 LYS B C 1
ATOM 3280 O O . LYS B 1 21 ? 32.375 3.125 -4.16 1 96.75 21 LYS B O 1
ATOM 3285 N N . TYR B 1 22 ? 31.094 3.389 -2.389 1 95.81 22 TYR B N 1
ATOM 3286 C CA . TYR B 1 22 ? 29.891 2.896 -3.07 1 95.81 22 TYR B CA 1
ATOM 3287 C C . TYR B 1 22 ? 29.438 3.871 -4.152 1 95.81 22 TYR B C 1
ATOM 3289 O O . TYR B 1 22 ? 28.969 3.455 -5.211 1 95.81 22 TYR B O 1
ATOM 3297 N N . PHE B 1 23 ? 29.594 5.199 -3.885 1 98 23 PHE B N 1
ATOM 3298 C CA . PHE B 1 23 ? 29.172 6.207 -4.852 1 98 23 PHE B CA 1
ATOM 3299 C C . PHE B 1 23 ? 30.078 6.188 -6.082 1 98 23 PHE B C 1
ATOM 3301 O O . PHE B 1 23 ? 29.594 6.387 -7.203 1 98 23 PHE B O 1
ATOM 3308 N N . THR B 1 24 ? 31.312 5.922 -5.875 1 98.19 24 THR B N 1
ATOM 3309 C CA . THR B 1 24 ? 32.219 5.789 -6.996 1 98.19 24 THR B CA 1
ATOM 3310 C C . THR B 1 24 ? 31.812 4.633 -7.906 1 98.19 24 THR B C 1
ATOM 3312 O O . THR B 1 24 ? 31.781 4.781 -9.125 1 98.19 24 THR B O 1
ATOM 3315 N N . TRP B 1 25 ? 31.547 3.592 -7.254 1 97.19 25 TRP B N 1
ATOM 3316 C CA . TRP B 1 25 ? 31.078 2.438 -8.016 1 97.19 25 TRP B CA 1
ATOM 3317 C C . TRP B 1 25 ? 29.812 2.773 -8.797 1 97.19 25 TRP B C 1
ATOM 3319 O O . TRP B 1 25 ? 29.688 2.416 -9.977 1 97.19 25 TRP B O 1
ATOM 3329 N N . LEU B 1 26 ? 28.875 3.416 -8.203 1 98 26 LEU B N 1
ATOM 3330 C CA . LEU B 1 26 ? 27.594 3.76 -8.82 1 98 26 LEU B CA 1
ATOM 3331 C C . LEU B 1 26 ? 27.797 4.676 -10.016 1 98 26 LEU B C 1
ATOM 3333 O O . LEU B 1 26 ? 27.156 4.5 -11.055 1 98 26 LEU B O 1
ATOM 3337 N N . VAL B 1 27 ? 28.641 5.652 -9.836 1 98.25 27 VAL B N 1
ATOM 3338 C CA . VAL B 1 27 ? 28.922 6.613 -10.898 1 98.25 27 VAL B CA 1
ATOM 3339 C C . VAL B 1 27 ? 29.562 5.898 -12.086 1 98.25 27 VAL B C 1
ATOM 3341 O O . VAL B 1 27 ? 29.188 6.125 -13.234 1 98.25 27 VAL B O 1
ATOM 3344 N N . GLU B 1 28 ? 30.5 5.008 -11.805 1 97.94 28 GLU B N 1
ATOM 3345 C CA . GLU B 1 28 ? 31.156 4.254 -12.867 1 97.94 28 GLU B CA 1
ATOM 3346 C C . GLU B 1 28 ? 30.172 3.35 -13.594 1 97.94 28 GLU B C 1
ATOM 3348 O O . GLU B 1 28 ? 30.188 3.262 -14.828 1 97.94 28 GLU B O 1
ATOM 3353 N N . TRP B 1 29 ? 29.375 2.742 -12.797 1 97.69 29 TRP B N 1
ATOM 3354 C CA . TRP B 1 29 ? 28.344 1.902 -13.391 1 97.69 29 TRP B CA 1
ATOM 3355 C C . TRP B 1 29 ? 27.406 2.73 -14.266 1 97.69 29 TRP B C 1
ATOM 3357 O O . TRP B 1 29 ? 27.062 2.324 -15.375 1 97.69 29 TRP B O 1
ATOM 3367 N N . GLY B 1 30 ? 26.969 3.879 -13.773 1 97.88 30 GLY B N 1
ATOM 3368 C CA . GLY B 1 30 ? 26.109 4.77 -14.531 1 97.88 30 GLY B CA 1
ATOM 3369 C C . GLY B 1 30 ? 26.719 5.211 -15.852 1 97.88 30 GLY B C 1
ATOM 3370 O O . GLY B 1 30 ? 26.031 5.273 -16.875 1 97.88 30 GLY B O 1
ATOM 3371 N N . ARG B 1 31 ? 28.031 5.516 -15.789 1 97.56 31 ARG B N 1
ATOM 3372 C CA . ARG B 1 31 ? 28.734 5.891 -17.016 1 97.56 31 ARG B CA 1
ATOM 3373 C C . ARG B 1 31 ? 28.734 4.75 -18.016 1 97.56 31 ARG B C 1
ATOM 3375 O O . ARG B 1 31 ? 28.5 4.965 -19.203 1 97.56 31 ARG B O 1
ATOM 3382 N N . LEU B 1 32 ? 28.969 3.582 -17.547 1 97.62 32 LEU B N 1
ATOM 3383 C CA . LEU B 1 32 ? 28.984 2.406 -18.406 1 97.62 32 LEU B CA 1
ATOM 3384 C C . LEU B 1 32 ? 27.609 2.188 -19.047 1 97.62 32 LEU B C 1
ATOM 3386 O O . LEU B 1 32 ? 27.516 1.714 -20.188 1 97.62 32 LEU B O 1
ATOM 3390 N N . MET B 1 33 ? 26.547 2.564 -18.344 1 96.94 33 MET B N 1
ATOM 3391 C CA . MET B 1 33 ? 25.188 2.369 -18.828 1 96.94 33 MET B CA 1
ATOM 3392 C C . MET B 1 33 ? 24.734 3.539 -19.703 1 96.94 33 MET B C 1
ATOM 3394 O O . MET B 1 33 ? 23.609 3.549 -20.203 1 96.94 33 MET B O 1
ATOM 3398 N N . GLY B 1 34 ? 25.594 4.57 -19.75 1 97.06 34 GLY B N 1
ATOM 3399 C CA . GLY B 1 34 ? 25.312 5.68 -20.641 1 97.06 34 GLY B CA 1
ATOM 3400 C C . GLY B 1 34 ? 24.516 6.793 -19.984 1 97.06 34 GLY B C 1
ATOM 3401 O O . GLY B 1 34 ? 23.938 7.641 -20.672 1 97.06 34 GLY B O 1
ATOM 3402 N N . ALA B 1 35 ? 24.422 6.793 -18.688 1 98.25 35 ALA B N 1
ATOM 3403 C CA . ALA B 1 35 ? 23.688 7.844 -17.984 1 98.25 35 ALA B CA 1
ATOM 3404 C C . ALA B 1 35 ? 24.359 9.195 -18.156 1 98.25 35 ALA B C 1
ATOM 3406 O O . ALA B 1 35 ? 25.578 9.305 -18.016 1 98.25 35 ALA B O 1
ATOM 3407 N N . GLN B 1 36 ? 23.641 10.258 -18.391 1 98 36 GLN B N 1
ATOM 3408 C CA . GLN B 1 36 ? 24.172 11.594 -18.594 1 98 36 GLN B CA 1
ATOM 3409 C C . GLN B 1 36 ? 24.203 12.383 -17.281 1 98 36 GLN B C 1
ATOM 3411 O O . GLN B 1 36 ? 24.906 13.383 -17.172 1 98 36 GLN B O 1
ATOM 3416 N N . ARG B 1 37 ? 23.422 11.898 -16.359 1 98.38 37 ARG B N 1
ATOM 3417 C CA . ARG B 1 37 ? 23.344 12.562 -15.07 1 98.38 37 ARG B CA 1
ATOM 3418 C C . ARG B 1 37 ? 22.859 11.602 -13.992 1 98.38 37 ARG B C 1
ATOM 3420 O O . ARG B 1 37 ? 22.484 10.461 -14.281 1 98.38 37 ARG B O 1
ATOM 3427 N N . LEU B 1 38 ? 22.922 12.07 -12.773 1 98.5 38 LEU B N 1
ATOM 3428 C CA . LEU B 1 38 ? 22.328 11.398 -11.625 1 98.5 38 LEU B CA 1
ATOM 3429 C C . LEU B 1 38 ? 21.047 12.102 -11.195 1 98.5 38 LEU B C 1
ATOM 3431 O O . LEU B 1 38 ? 20.922 13.32 -11.336 1 98.5 38 LEU B O 1
ATOM 3435 N N . VAL B 1 39 ? 20.109 11.273 -10.711 1 98 39 VAL B N 1
ATOM 3436 C CA . VAL B 1 39 ? 18.844 11.828 -10.227 1 98 39 VAL B CA 1
ATOM 3437 C C . VAL B 1 39 ? 18.609 11.398 -8.781 1 98 39 VAL B C 1
ATOM 3439 O O . VAL B 1 39 ? 19.156 10.383 -8.328 1 98 39 VAL B O 1
ATOM 3442 N N . LYS B 1 40 ? 17.891 12.18 -8.062 1 97.25 40 LYS B N 1
ATOM 3443 C CA . LYS B 1 40 ? 17.594 11.898 -6.664 1 97.25 40 LYS B CA 1
ATOM 3444 C C . LYS B 1 40 ? 16.719 10.664 -6.52 1 97.25 40 LYS B C 1
ATOM 3446 O O . LYS B 1 40 ? 15.758 10.492 -7.277 1 97.25 40 LYS B O 1
ATOM 3451 N N . VAL B 1 41 ? 17.016 9.812 -5.586 1 97.69 41 VAL B N 1
ATOM 3452 C CA . VAL B 1 41 ? 16.25 8.594 -5.359 1 97.69 41 VAL B CA 1
ATOM 3453 C C . VAL B 1 41 ? 15.195 8.844 -4.293 1 97.69 41 VAL B C 1
ATOM 3455 O O . VAL B 1 41 ? 15.477 9.445 -3.252 1 97.69 41 VAL B O 1
ATOM 3458 N N . ASP B 1 42 ? 14.023 8.266 -4.586 1 96.88 42 ASP B N 1
ATOM 3459 C CA . ASP B 1 42 ? 12.898 8.508 -3.691 1 96.88 42 ASP B CA 1
ATOM 3460 C C . ASP B 1 42 ? 12.648 7.305 -2.783 1 96.88 42 ASP B C 1
ATOM 3462 O O . ASP B 1 42 ? 12.07 7.445 -1.704 1 96.88 42 ASP B O 1
ATOM 3466 N N . SER B 1 43 ? 13.023 6.172 -3.209 1 97.69 43 SER B N 1
ATOM 3467 C CA . SER B 1 43 ? 12.75 4.949 -2.465 1 97.69 43 SER B CA 1
ATOM 3468 C C . SER B 1 43 ? 13.742 3.848 -2.82 1 97.69 43 SER B C 1
ATOM 3470 O O . SER B 1 43 ? 14.008 3.602 -3.998 1 97.69 43 SER B O 1
ATOM 3472 N N . VAL B 1 44 ? 14.336 3.24 -1.813 1 97.62 44 VAL B N 1
ATOM 3473 C CA . VAL B 1 44 ? 15.242 2.115 -2.018 1 97.62 44 VAL B CA 1
ATOM 3474 C C . VAL B 1 44 ? 14.68 0.867 -1.345 1 97.62 44 VAL B C 1
ATOM 3476 O O . VAL B 1 44 ? 14.148 0.939 -0.235 1 97.62 44 VAL B O 1
ATOM 3479 N N . HIS B 1 45 ? 14.633 -0.2 -2.031 1 96.88 45 HIS B N 1
ATOM 3480 C CA . HIS B 1 45 ? 14.328 -1.536 -1.532 1 96.88 45 HIS B CA 1
ATOM 3481 C C . HIS B 1 45 ? 15.5 -2.488 -1.762 1 96.88 45 HIS B C 1
ATOM 3483 O O . HIS B 1 45 ? 15.734 -2.932 -2.889 1 96.88 45 HIS B O 1
ATOM 3489 N N . THR B 1 46 ? 16.219 -2.852 -0.777 1 91.69 46 THR B N 1
ATOM 3490 C CA . THR B 1 46 ? 17.531 -3.467 -0.984 1 91.69 46 THR B CA 1
ATOM 3491 C C . THR B 1 46 ? 17.609 -4.812 -0.271 1 91.69 46 THR B C 1
ATOM 3493 O O . THR B 1 46 ? 16.969 -5.012 0.765 1 91.69 46 THR B O 1
ATOM 3496 N N . SER B 1 47 ? 18.438 -5.59 -1.138 1 79.38 47 SER B N 1
ATOM 3497 C CA . SER B 1 47 ? 18.891 -6.84 -0.539 1 79.38 47 SER B CA 1
ATOM 3498 C C . SER B 1 47 ? 20.203 -6.648 0.209 1 79.38 47 SER B C 1
ATOM 3500 O O . SER B 1 47 ? 20.938 -5.695 -0.053 1 79.38 47 SER B O 1
ATOM 3502 N N . GLY B 1 48 ? 20.609 -7.109 1.328 1 62.44 48 GLY B N 1
ATOM 3503 C CA . GLY B 1 48 ? 21.969 -6.996 1.824 1 62.44 48 GLY B CA 1
ATOM 3504 C C . GLY B 1 48 ? 22.062 -6.965 3.338 1 62.44 48 GLY B C 1
ATOM 3505 O O . GLY B 1 48 ? 23.141 -7.035 3.908 1 62.44 48 GLY B O 1
ATOM 3506 N N . ILE B 1 49 ? 21.031 -6.539 3.713 1 60.62 49 ILE B N 1
ATOM 3507 C CA . ILE B 1 49 ? 21.172 -6.684 5.156 1 60.62 49 ILE B CA 1
ATOM 3508 C C . ILE B 1 49 ? 21.062 -8.156 5.543 1 60.62 49 ILE B C 1
ATOM 3510 O O . ILE B 1 49 ? 20.906 -8.484 6.719 1 60.62 49 ILE B O 1
ATOM 3514 N N . THR B 1 50 ? 21.141 -8.898 4.309 1 51.88 50 THR B N 1
ATOM 3515 C CA . THR B 1 50 ? 21.156 -10.336 4.555 1 51.88 50 THR B CA 1
ATOM 3516 C C . THR B 1 50 ? 22.391 -10.977 3.922 1 51.88 50 THR B C 1
ATOM 3518 O O . THR B 1 50 ? 22.953 -10.445 2.965 1 51.88 50 THR B O 1
ATOM 3521 N N . ALA B 1 51 ? 23.141 -11.875 4.496 1 43.84 51 ALA B N 1
ATOM 3522 C CA . ALA B 1 51 ? 24.391 -12.508 4.078 1 43.84 51 ALA B CA 1
ATOM 3523 C C . ALA B 1 51 ? 24.281 -13.055 2.658 1 43.84 51 ALA B C 1
ATOM 3525 O O . ALA B 1 51 ? 23.266 -13.664 2.299 1 43.84 51 ALA B O 1
ATOM 3526 N N . GLN B 1 52 ? 25.016 -12.477 1.749 1 41.88 52 GLN B N 1
ATOM 3527 C CA . GLN B 1 52 ? 25.031 -12.891 0.349 1 41.88 52 GLN B CA 1
ATOM 3528 C C . GLN B 1 52 ? 24.906 -14.398 0.218 1 41.88 52 GLN B C 1
ATOM 3530 O O . GLN B 1 52 ? 24.297 -14.898 -0.732 1 41.88 52 GLN B O 1
ATOM 3535 N N . ASP B 1 53 ? 25.938 -15.086 0.766 1 39.31 53 ASP B N 1
ATOM 3536 C CA . ASP B 1 53 ? 26.141 -16.469 0.342 1 39.31 53 ASP B CA 1
ATOM 3537 C C . ASP B 1 53 ? 25 -17.359 0.849 1 39.31 53 ASP B C 1
ATOM 3539 O O . ASP B 1 53 ? 24.469 -18.188 0.099 1 39.31 53 ASP B O 1
ATOM 3543 N N . ARG B 1 54 ? 25.328 -18.125 1.97 1 38.28 54 ARG B N 1
ATOM 3544 C CA . ARG B 1 54 ? 24.75 -19.406 2.334 1 38.28 54 ARG B CA 1
ATOM 3545 C C . ARG B 1 54 ? 23.359 -19.234 2.953 1 38.28 54 ARG B C 1
ATOM 3547 O O . ARG B 1 54 ? 23.109 -18.234 3.627 1 38.28 54 ARG B O 1
ATOM 3554 N N . VAL B 1 55 ? 22.359 -19.891 2.436 1 39.53 55 VAL B N 1
ATOM 3555 C CA . VAL B 1 55 ? 21.016 -20.328 2.77 1 39.53 55 VAL B CA 1
ATOM 3556 C C . VAL B 1 55 ? 20.922 -20.594 4.27 1 39.53 55 VAL B C 1
ATOM 3558 O O . VAL B 1 55 ? 21.922 -20.906 4.922 1 39.53 55 VAL B O 1
ATOM 3561 N N . ALA B 1 56 ? 19.812 -20.078 4.883 1 39.59 56 ALA B N 1
ATOM 3562 C CA . ALA B 1 56 ? 19.453 -20.266 6.285 1 39.59 56 ALA B CA 1
ATOM 3563 C C . ALA B 1 56 ? 19.906 -21.625 6.793 1 39.59 56 ALA B C 1
ATOM 3565 O O . ALA B 1 56 ? 19.609 -22 7.934 1 39.59 56 ALA B O 1
ATOM 3566 N N . GLY B 1 57 ? 20.078 -22.594 6.109 1 40.69 57 GLY B N 1
ATOM 3567 C CA . GLY B 1 57 ? 20.453 -23.688 6.996 1 40.69 57 GLY B CA 1
ATOM 3568 C C . GLY B 1 57 ? 21.547 -23.297 7.977 1 40.69 57 GLY B C 1
ATOM 3569 O O . GLY B 1 57 ? 21.812 -22.125 8.18 1 40.69 57 GLY B O 1
ATOM 3570 N N . ALA B 1 58 ? 22.422 -24.188 8.383 1 44.28 58 ALA B N 1
ATOM 3571 C CA . ALA B 1 58 ? 23.609 -24.031 9.227 1 44.28 58 ALA B CA 1
ATOM 3572 C C . ALA B 1 58 ? 24.547 -22.969 8.664 1 44.28 58 ALA B C 1
ATOM 3574 O O . ALA B 1 58 ? 25.297 -23.219 7.715 1 44.28 58 ALA B O 1
ATOM 3575 N N . VAL B 1 59 ? 23.938 -21.609 8.781 1 51.78 59 VAL B N 1
ATOM 3576 C CA . VAL B 1 59 ? 24.922 -20.625 8.352 1 51.78 59 VAL B CA 1
ATOM 3577 C C . VAL B 1 59 ? 26.281 -20.969 8.953 1 51.78 59 VAL B C 1
ATOM 3579 O O . VAL B 1 59 ? 26.422 -21.062 10.172 1 51.78 59 VAL B O 1
ATOM 3582 N N . SER B 1 60 ? 26.984 -21.422 8.125 1 63.12 60 SER B N 1
ATOM 3583 C CA . SER B 1 60 ? 28.344 -21.641 8.609 1 63.12 60 SER B CA 1
ATOM 3584 C C . SER B 1 60 ? 28.859 -20.406 9.344 1 63.12 60 SER B C 1
ATOM 3586 O O . SER B 1 60 ? 28.375 -19.297 9.133 1 63.12 60 SER B O 1
ATOM 3588 N N . PRO B 1 61 ? 29.453 -20.609 10.312 1 69.5 61 PRO B N 1
ATOM 3589 C CA . PRO B 1 61 ? 30.078 -19.484 11.016 1 69.5 61 PRO B CA 1
ATOM 3590 C C . PRO B 1 61 ? 30.703 -18.469 10.062 1 69.5 61 PRO B C 1
ATOM 3592 O O . PRO B 1 61 ? 30.656 -17.266 10.328 1 69.5 61 PRO B O 1
ATOM 3595 N N . GLU B 1 62 ? 31.141 -18.969 8.938 1 73.19 62 GLU B N 1
ATOM 3596 C CA . GLU B 1 62 ? 31.766 -18.078 7.973 1 73.19 62 GLU B CA 1
ATOM 3597 C C . GLU B 1 62 ? 30.734 -17.188 7.293 1 73.19 62 GLU B C 1
ATOM 3599 O O . GLU B 1 62 ? 30.969 -15.992 7.094 1 73.19 62 GLU B O 1
ATOM 3604 N N . ALA B 1 63 ? 29.641 -17.766 6.988 1 69.12 63 ALA B N 1
ATOM 3605 C CA . ALA B 1 63 ? 28.578 -17 6.352 1 69.12 63 ALA B CA 1
ATOM 3606 C C . ALA B 1 63 ? 28.031 -15.938 7.301 1 69.12 63 ALA B C 1
ATOM 3608 O O . ALA B 1 63 ? 27.719 -14.82 6.879 1 69.12 63 ALA B O 1
ATOM 3609 N N . ARG B 1 64 ? 27.969 -16.328 8.461 1 71.31 64 ARG B N 1
ATOM 3610 C CA . ARG B 1 64 ? 27.516 -15.391 9.484 1 71.31 64 ARG B CA 1
ATOM 3611 C C . ARG B 1 64 ? 28.469 -14.211 9.609 1 71.31 64 ARG B C 1
ATOM 3613 O O . ARG B 1 64 ? 28.047 -13.062 9.734 1 71.31 64 ARG B O 1
ATOM 3620 N N . LYS B 1 65 ? 29.688 -14.508 9.672 1 75.88 65 LYS B N 1
ATOM 3621 C CA . LYS B 1 65 ? 30.703 -13.461 9.797 1 75.88 65 LYS B CA 1
ATOM 3622 C C . LYS B 1 65 ? 30.656 -12.508 8.609 1 75.88 65 LYS B C 1
ATOM 3624 O O . LYS B 1 65 ? 30.734 -11.289 8.781 1 75.88 65 LYS B O 1
ATOM 3629 N N . LYS B 1 66 ? 30.484 -13.039 7.434 1 75.38 66 LYS B N 1
ATOM 3630 C CA . LYS B 1 66 ? 30.438 -12.211 6.234 1 75.38 66 LYS B CA 1
ATOM 3631 C C . LYS B 1 66 ? 29.188 -11.336 6.223 1 75.38 66 LYS B C 1
ATOM 3633 O O . LYS B 1 66 ? 29.25 -10.172 5.824 1 75.38 66 LYS B O 1
ATOM 3638 N N . THR B 1 67 ? 28.141 -11.922 6.648 1 73.69 67 THR B N 1
ATOM 3639 C CA . THR B 1 67 ? 26.891 -11.172 6.723 1 73.69 67 THR B CA 1
ATOM 3640 C C . THR B 1 67 ? 27 -10.031 7.734 1 73.69 67 THR B C 1
ATOM 3642 O O . THR B 1 67 ? 26.531 -8.922 7.484 1 73.69 67 THR B O 1
ATOM 3645 N N . LEU B 1 68 ? 27.609 -10.383 8.781 1 78.19 68 LEU B N 1
ATOM 3646 C CA . LEU B 1 68 ? 27.781 -9.375 9.82 1 78.19 68 LEU B CA 1
ATOM 3647 C C . LEU B 1 68 ? 28.656 -8.227 9.32 1 78.19 68 LEU B C 1
ATOM 3649 O O . LEU B 1 68 ? 28.375 -7.059 9.594 1 78.19 68 LEU B O 1
ATOM 3653 N N . GLU B 1 69 ? 29.656 -8.57 8.625 1 82.88 69 GLU B N 1
ATOM 3654 C CA . GLU B 1 69 ? 30.547 -7.551 8.078 1 82.88 69 GLU B CA 1
ATOM 3655 C C . GLU B 1 69 ? 29.812 -6.637 7.105 1 82.88 69 GLU B C 1
ATOM 3657 O O . GLU B 1 69 ? 30.016 -5.418 7.113 1 82.88 69 GLU B O 1
ATOM 3662 N N . GLN B 1 70 ? 29 -7.168 6.375 1 80.06 70 GLN B N 1
ATOM 3663 C CA . GLN B 1 70 ? 28.219 -6.391 5.414 1 80.06 70 GLN B CA 1
ATOM 3664 C C . GLN B 1 70 ? 27.234 -5.469 6.125 1 80.06 70 GLN B C 1
ATOM 3666 O O . GLN B 1 70 ? 27.078 -4.309 5.742 1 80.06 70 GLN B O 1
ATOM 3671 N N . VAL B 1 71 ? 26.625 -6.074 7.074 1 82.31 71 VAL B N 1
ATOM 3672 C CA . VAL B 1 71 ? 25.656 -5.297 7.84 1 82.31 71 VAL B CA 1
ATOM 3673 C C . VAL B 1 71 ? 26.344 -4.117 8.516 1 82.31 71 VAL B C 1
ATOM 3675 O O . VAL B 1 71 ? 25.828 -2.996 8.5 1 82.31 71 VAL B O 1
ATOM 3678 N N . ILE B 1 72 ? 27.484 -4.406 9.047 1 88.19 72 ILE B N 1
ATOM 3679 C CA . ILE B 1 72 ? 28.234 -3.369 9.75 1 88.19 72 ILE B CA 1
ATOM 3680 C C . ILE B 1 72 ? 28.625 -2.266 8.766 1 88.19 72 ILE B C 1
ATOM 3682 O O . ILE B 1 72 ? 28.453 -1.08 9.055 1 88.19 72 ILE B O 1
ATOM 3686 N N . GLU B 1 73 ? 29.031 -2.684 7.676 1 88.94 73 GLU B N 1
ATOM 3687 C CA . GLU B 1 73 ? 29.453 -1.692 6.688 1 88.94 73 GLU B CA 1
ATOM 3688 C C . GLU B 1 73 ? 28.266 -0.882 6.176 1 88.94 73 GLU B C 1
ATOM 3690 O O . GLU B 1 73 ? 28.328 0.349 6.137 1 88.94 73 GLU B O 1
ATOM 3695 N N . PHE B 1 74 ? 27.25 -1.514 5.789 1 87.56 74 PHE B N 1
ATOM 3696 C CA . PHE B 1 74 ? 26.094 -0.878 5.18 1 87.56 74 PHE B CA 1
ATOM 3697 C C . PHE B 1 74 ? 25.391 0.04 6.18 1 87.56 74 PHE B C 1
ATOM 3699 O O . PHE B 1 74 ? 24.781 1.037 5.789 1 87.56 74 PHE B O 1
ATOM 3706 N N . THR B 1 75 ? 25.5 -0.269 7.43 1 90.25 75 THR B N 1
ATOM 3707 C CA . THR B 1 75 ? 24.797 0.509 8.445 1 90.25 75 THR B CA 1
ATOM 3708 C C . THR B 1 75 ? 25.75 1.482 9.133 1 90.25 75 THR B C 1
ATOM 3710 O O . THR B 1 75 ? 25.406 2.051 10.18 1 90.25 75 THR B O 1
ATOM 3713 N N . SER B 1 76 ? 26.953 1.632 8.617 1 92.44 76 SER B N 1
ATOM 3714 C CA . SER B 1 76 ? 27.938 2.506 9.227 1 92.44 76 SER B CA 1
ATOM 3715 C C . SER B 1 76 ? 27.609 3.977 8.992 1 92.44 76 SER B C 1
ATOM 3717 O O . SER B 1 76 ? 28.188 4.859 9.633 1 92.44 76 SER B O 1
ATOM 3719 N N . VAL B 1 77 ? 26.703 4.191 8.078 1 94.25 77 VAL B N 1
ATOM 3720 C CA . VAL B 1 77 ? 26.266 5.551 7.781 1 94.25 77 VAL B CA 1
ATOM 3721 C C . VAL B 1 77 ? 24.734 5.602 7.738 1 94.25 77 VAL B C 1
ATOM 3723 O O . VAL B 1 77 ? 24.078 4.578 7.539 1 94.25 77 VAL B O 1
ATOM 3726 N N . ARG B 1 78 ? 24.25 6.754 7.953 1 94 78 ARG B N 1
ATOM 3727 C CA . ARG B 1 78 ? 22.812 6.941 7.809 1 94 78 ARG B CA 1
ATOM 3728 C C . ARG B 1 78 ? 22.422 7.051 6.34 1 94 78 ARG B C 1
ATOM 3730 O O . ARG B 1 78 ? 23.062 7.781 5.574 1 94 78 ARG B O 1
ATOM 3737 N N . MET B 1 79 ? 21.359 6.355 5.988 1 95.44 79 MET B N 1
ATOM 3738 C CA . MET B 1 79 ? 20.906 6.379 4.598 1 95.44 79 MET B CA 1
ATOM 3739 C C . MET B 1 79 ? 20.359 7.758 4.227 1 95.44 79 MET B C 1
ATOM 3741 O O . MET B 1 79 ? 19.703 8.406 5.031 1 95.44 79 MET B O 1
ATOM 3745 N N . ARG B 1 80 ? 20.688 8.18 3.051 1 95.31 80 ARG B N 1
ATOM 3746 C CA . ARG B 1 80 ? 20.234 9.477 2.576 1 95.31 80 ARG B CA 1
ATOM 3747 C C . ARG B 1 80 ? 18.891 9.359 1.86 1 95.31 80 ARG B C 1
ATOM 3749 O O . ARG B 1 80 ? 18.125 10.328 1.781 1 95.31 80 ARG B O 1
ATOM 3756 N N . ALA B 1 81 ? 18.609 8.164 1.314 1 95.69 81 ALA B N 1
ATOM 3757 C CA . ALA B 1 81 ? 17.312 7.902 0.696 1 95.69 81 ALA B CA 1
ATOM 3758 C C . ALA B 1 81 ? 16.453 7.004 1.584 1 95.69 81 ALA B C 1
ATOM 3760 O O . ALA B 1 81 ? 16.969 6.121 2.271 1 95.69 81 ALA B O 1
ATOM 3761 N N . PRO B 1 82 ? 15.078 7.242 1.567 1 95 82 PRO B N 1
ATOM 3762 C CA . PRO B 1 82 ? 14.227 6.27 2.26 1 95 82 PRO B CA 1
ATOM 3763 C C . PRO B 1 82 ? 14.508 4.832 1.825 1 95 82 PRO B C 1
ATOM 3765 O O . PRO B 1 82 ? 14.508 4.531 0.628 1 95 82 PRO B O 1
ATOM 3768 N N . THR B 1 83 ? 14.797 3.938 2.824 1 96.31 83 THR B N 1
ATOM 3769 C CA . THR B 1 83 ? 15.297 2.604 2.512 1 96.31 83 THR B CA 1
ATOM 3770 C C . THR B 1 83 ? 14.539 1.543 3.305 1 96.31 83 THR B C 1
ATOM 3772 O O . THR B 1 83 ? 14.391 1.658 4.523 1 96.31 83 THR B O 1
ATOM 3775 N N . ALA B 1 84 ? 14.008 0.576 2.598 1 95.5 84 ALA B N 1
ATOM 3776 C CA . ALA B 1 84 ? 13.383 -0.596 3.207 1 95.5 84 ALA B CA 1
ATOM 3777 C C . ALA B 1 84 ? 14.07 -1.881 2.756 1 95.5 84 ALA B C 1
ATOM 3779 O O . ALA B 1 84 ? 14.734 -1.905 1.715 1 95.5 84 ALA B O 1
ATOM 3780 N N . THR B 1 85 ? 13.852 -2.93 3.49 1 92.44 85 THR B N 1
ATOM 3781 C CA . THR B 1 85 ? 14.586 -4.156 3.203 1 92.44 85 THR B CA 1
ATOM 3782 C C . THR B 1 85 ? 13.727 -5.129 2.398 1 92.44 85 THR B C 1
ATOM 3784 O O . THR B 1 85 ? 12.516 -5.211 2.605 1 92.44 85 THR B O 1
ATOM 3787 N N . HIS B 1 86 ? 14.469 -5.867 1.578 1 91.5 86 HIS B N 1
ATOM 3788 C CA . HIS B 1 86 ? 13.961 -7.105 0.998 1 91.5 86 HIS B CA 1
ATOM 3789 C C . HIS B 1 86 ? 13.938 -8.227 2.029 1 91.5 86 HIS B C 1
ATOM 3791 O O . HIS B 1 86 ? 14.289 -8.016 3.191 1 91.5 86 HIS B O 1
ATOM 3797 N N . VAL B 1 87 ? 13.531 -9.398 1.649 1 89.31 87 VAL B N 1
ATOM 3798 C CA . VAL B 1 87 ? 13.422 -10.531 2.566 1 89.31 87 VAL B CA 1
ATOM 3799 C C . VAL B 1 87 ? 14.789 -10.82 3.193 1 89.31 87 VAL B C 1
ATOM 3801 O O . VAL B 1 87 ? 15.828 -10.547 2.586 1 89.31 87 VAL B O 1
ATOM 3804 N N . ALA B 1 88 ? 14.719 -11.336 4.375 1 80.94 88 ALA B N 1
ATOM 3805 C CA . ALA B 1 88 ? 15.93 -11.727 5.086 1 80.94 88 ALA B CA 1
ATOM 3806 C C . ALA B 1 88 ? 16.359 -13.133 4.699 1 80.94 88 ALA B C 1
ATOM 3808 O O . ALA B 1 88 ? 15.555 -13.93 4.219 1 80.94 88 ALA B O 1
ATOM 3809 N N . ARG B 1 89 ? 17.547 -13.391 4.922 1 72.31 89 ARG B N 1
ATOM 3810 C CA . ARG B 1 89 ? 18.078 -14.727 4.645 1 72.31 89 ARG B CA 1
ATOM 3811 C C . ARG B 1 89 ? 17.75 -15.688 5.781 1 72.31 89 ARG B C 1
ATOM 3813 O O . ARG B 1 89 ? 17.812 -16.906 5.605 1 72.31 89 ARG B O 1
ATOM 3820 N N . VAL B 1 90 ? 17.469 -15.031 6.949 1 65.81 90 VAL B N 1
ATOM 3821 C CA . VAL B 1 90 ? 17.078 -15.859 8.086 1 65.81 90 VAL B CA 1
ATOM 3822 C C . VAL B 1 90 ? 15.766 -15.344 8.672 1 65.81 90 VAL B C 1
ATOM 3824 O O . VAL B 1 90 ? 15.562 -14.133 8.773 1 65.81 90 VAL B O 1
ATOM 3827 N N . CYS B 1 91 ? 14.93 -16.359 8.875 1 65.75 91 CYS B N 1
ATOM 3828 C CA . CYS B 1 91 ? 13.695 -15.969 9.531 1 65.75 91 CYS B CA 1
ATOM 3829 C C . CYS B 1 91 ? 13.961 -15.469 10.953 1 65.75 91 CYS B C 1
ATOM 3831 O O . CYS B 1 91 ? 14.695 -16.109 11.703 1 65.75 91 CYS B O 1
ATOM 3833 N N . VAL B 1 92 ? 13.57 -14.367 11.219 1 61.62 92 VAL B N 1
ATOM 3834 C CA . VAL B 1 92 ? 13.812 -13.75 12.523 1 61.62 92 VAL B CA 1
ATOM 3835 C C . VAL B 1 92 ? 13.031 -14.5 13.602 1 61.62 92 VAL B C 1
ATOM 3837 O O . VAL B 1 92 ? 13.508 -14.656 14.727 1 61.62 92 VAL B O 1
ATOM 3840 N N . GLU B 1 93 ? 11.828 -14.852 13.203 1 59.91 93 GLU B N 1
ATOM 3841 C CA . GLU B 1 93 ? 11.078 -15.633 14.18 1 59.91 93 GLU B CA 1
ATOM 3842 C C . GLU B 1 93 ? 11.078 -17.109 13.836 1 59.91 93 GLU B C 1
ATOM 3844 O O . GLU B 1 93 ? 11.273 -17.484 12.672 1 59.91 93 GLU B O 1
ATOM 3849 N N . ASP B 1 94 ? 11.148 -18.109 14.828 1 55.91 94 ASP B N 1
ATOM 3850 C CA . ASP B 1 94 ? 11.305 -19.562 14.75 1 55.91 94 ASP B CA 1
ATOM 3851 C C . ASP B 1 94 ? 10.523 -20.141 13.57 1 55.91 94 ASP B C 1
ATOM 3853 O O . ASP B 1 94 ? 9.289 -20.156 13.586 1 55.91 94 ASP B O 1
ATOM 3857 N N . ASP B 1 95 ? 11.172 -20.266 12.297 1 50.53 95 ASP B N 1
ATOM 3858 C CA . ASP B 1 95 ? 10.641 -21 11.148 1 50.53 95 ASP B CA 1
ATOM 3859 C C . ASP B 1 95 ? 10.312 -22.438 11.516 1 50.53 95 ASP B C 1
ATOM 3861 O O . ASP B 1 95 ? 9.422 -23.062 10.93 1 50.53 95 ASP B O 1
ATOM 3865 N N . LYS B 1 96 ? 11.227 -23 12.32 1 49.81 96 LYS B N 1
ATOM 3866 C CA . LYS B 1 96 ? 11.172 -24.453 12.492 1 49.81 96 LYS B CA 1
ATOM 3867 C C . LYS B 1 96 ? 10.656 -24.828 13.875 1 49.81 96 LYS B C 1
ATOM 3869 O O . LYS B 1 96 ? 10.758 -25.984 14.297 1 49.81 96 LYS B O 1
ATOM 3874 N N . GLY B 1 97 ? 9.992 -23.891 14.633 1 52.5 97 GLY B N 1
ATOM 3875 C CA . GLY B 1 97 ? 9.359 -24.219 15.898 1 52.5 97 GLY B CA 1
ATOM 3876 C C . GLY B 1 97 ? 10.32 -24.188 17.078 1 52.5 97 GLY B C 1
ATOM 3877 O O . GLY B 1 97 ? 9.898 -24.266 18.234 1 52.5 97 GLY B O 1
ATOM 3878 N N . GLY B 1 98 ? 11.609 -24.266 16.906 1 53.16 98 GLY B N 1
ATOM 3879 C CA . GLY B 1 98 ? 12.492 -24.391 18.062 1 53.16 98 GLY B CA 1
ATOM 3880 C C . GLY B 1 98 ? 13.023 -23.062 18.562 1 53.16 98 GLY B C 1
ATOM 3881 O O . GLY B 1 98 ? 13.812 -23.031 19.516 1 53.16 98 GLY B O 1
ATOM 3882 N N . GLY B 1 99 ? 12.508 -22.062 18.141 1 59.19 99 GLY B N 1
ATOM 3883 C CA . GLY B 1 99 ? 13.016 -20.75 18.547 1 59.19 99 GLY B CA 1
ATOM 3884 C C . GLY B 1 99 ? 14.414 -20.469 18.031 1 59.19 99 GLY B C 1
ATOM 3885 O O . GLY B 1 99 ? 15.031 -21.328 17.391 1 59.19 99 GLY B O 1
ATOM 3886 N N . LEU B 1 100 ? 14.984 -19.312 18 1 65.75 100 LEU B N 1
ATOM 3887 C CA . LEU B 1 100 ? 16.328 -18.906 17.609 1 65.75 100 LEU B CA 1
ATOM 3888 C C . LEU B 1 100 ? 17.328 -19.188 18.719 1 65.75 100 LEU B C 1
ATOM 3890 O O . LEU B 1 100 ? 16.984 -19.078 19.906 1 65.75 100 LEU B O 1
ATOM 3894 N N . SER B 1 101 ? 18.484 -19.75 18.312 1 71.44 101 SER B N 1
ATOM 3895 C CA . SER B 1 101 ? 19.562 -19.859 19.297 1 71.44 101 SER B CA 1
ATOM 3896 C C . SER B 1 101 ? 19.875 -18.516 19.938 1 71.44 101 SER B C 1
ATOM 3898 O O . SER B 1 101 ? 19.484 -17.469 19.422 1 71.44 101 SER B O 1
ATOM 3900 N N . ALA B 1 102 ? 20.484 -18.547 21.031 1 76.12 102 ALA B N 1
ATOM 3901 C CA . ALA B 1 102 ? 20.891 -17.312 21.703 1 76.12 102 ALA B CA 1
ATOM 3902 C C . ALA B 1 102 ? 21.797 -16.484 20.797 1 76.12 102 ALA B C 1
ATOM 3904 O O . ALA B 1 102 ? 21.703 -15.25 20.781 1 76.12 102 ALA B O 1
ATOM 3905 N N . GLU B 1 103 ? 22.609 -17.141 20.125 1 75.69 103 GLU B N 1
ATOM 3906 C CA . GLU B 1 103 ? 23.531 -16.469 19.219 1 75.69 103 GLU B CA 1
ATOM 3907 C C . GLU B 1 103 ? 22.766 -15.789 18.078 1 75.69 103 GLU B C 1
ATOM 3909 O O . GLU B 1 103 ? 23.094 -14.664 17.688 1 75.69 103 GLU B O 1
ATOM 3914 N N . ASP B 1 104 ? 21.75 -16.453 17.578 1 74.06 104 ASP B N 1
ATOM 3915 C CA . ASP B 1 104 ? 20.953 -15.898 16.484 1 74.06 104 ASP B CA 1
ATOM 3916 C C . ASP B 1 104 ? 20.125 -14.711 16.969 1 74.06 104 ASP B C 1
ATOM 3918 O O . ASP B 1 104 ? 19.938 -13.734 16.234 1 74.06 104 ASP B O 1
ATOM 3922 N N . GLN B 1 105 ? 19.734 -14.844 18.141 1 74.94 105 GLN B N 1
ATOM 3923 C CA . GLN B 1 105 ? 18.969 -13.758 18.734 1 74.94 105 GLN B CA 1
ATOM 3924 C C . GLN B 1 105 ? 19.828 -12.5 18.891 1 74.94 105 GLN B C 1
ATOM 3926 O O . GLN B 1 105 ? 19.359 -11.391 18.625 1 74.94 105 GLN B O 1
ATOM 3931 N N . GLU B 1 106 ? 21.031 -12.742 19.344 1 79.38 106 GLU B N 1
ATOM 3932 C CA . GLU B 1 106 ? 21.953 -11.617 19.5 1 79.38 106 GLU B CA 1
ATOM 3933 C C . GLU B 1 106 ? 22.297 -10.984 18.156 1 79.38 106 GLU B C 1
ATOM 3935 O O . GLU B 1 106 ? 22.375 -9.758 18.047 1 79.38 106 GLU B O 1
ATOM 3940 N N . PHE B 1 107 ? 22.531 -11.828 17.25 1 77.25 107 PHE B N 1
ATOM 3941 C CA . PHE B 1 107 ? 22.812 -11.344 15.898 1 77.25 107 PHE B CA 1
ATOM 3942 C C . PHE B 1 107 ? 21.641 -10.547 15.344 1 77.25 107 PHE B C 1
ATOM 3944 O O . PHE B 1 107 ? 21.844 -9.477 14.766 1 77.25 107 PHE B O 1
ATOM 3951 N N . GLN B 1 108 ? 20.484 -11.039 15.539 1 76.44 108 GLN B N 1
ATOM 3952 C CA . GLN B 1 108 ? 19.281 -10.359 15.062 1 76.44 108 GLN B CA 1
ATOM 3953 C C . GLN B 1 108 ? 19.109 -9.008 15.75 1 76.44 108 GLN B C 1
ATOM 3955 O O . GLN B 1 108 ? 18.734 -8.023 15.102 1 76.44 108 GLN B O 1
ATOM 3960 N N . LYS B 1 109 ? 19.297 -9.039 16.984 1 79.88 109 LYS B N 1
ATOM 3961 C CA . LYS B 1 109 ? 19.203 -7.789 17.734 1 79.88 109 LYS B CA 1
ATOM 3962 C C . LYS B 1 109 ? 20.188 -6.75 17.203 1 79.88 109 LYS B C 1
ATOM 3964 O O . LYS B 1 109 ? 19.844 -5.574 17.062 1 79.88 109 LYS B O 1
ATOM 3969 N N . LEU B 1 110 ? 21.359 -7.211 16.953 1 83.5 110 LEU B N 1
ATOM 3970 C CA . LEU B 1 110 ? 22.375 -6.32 16.422 1 83.5 110 LEU B CA 1
ATOM 3971 C C . LEU B 1 110 ? 21.938 -5.742 15.07 1 83.5 110 LEU B C 1
ATOM 3973 O O . LEU B 1 110 ? 22.078 -4.543 14.828 1 83.5 110 LEU B O 1
ATOM 3977 N N . VAL B 1 111 ? 21.422 -6.57 14.242 1 80.88 111 VAL B N 1
ATOM 3978 C CA . VAL B 1 111 ? 20.969 -6.148 12.914 1 80.88 111 VAL B CA 1
ATOM 3979 C C . VAL B 1 111 ? 19.859 -5.121 13.047 1 80.88 111 VAL B C 1
ATOM 3981 O O . VAL B 1 111 ? 19.859 -4.094 12.359 1 80.88 111 VAL B O 1
ATOM 3984 N N . ILE B 1 112 ? 18.984 -5.371 13.93 1 82.69 112 ILE B N 1
ATOM 3985 C CA . ILE B 1 112 ? 17.828 -4.504 14.133 1 82.69 112 ILE B CA 1
ATOM 3986 C C . ILE B 1 112 ? 18.281 -3.143 14.641 1 82.69 112 ILE B C 1
ATOM 3988 O O . ILE B 1 112 ? 17.875 -2.105 14.117 1 82.69 112 ILE B O 1
ATOM 3992 N N . ASP B 1 113 ? 19.156 -3.141 15.594 1 85.81 113 ASP B N 1
ATOM 3993 C CA . ASP B 1 113 ? 19.625 -1.896 16.188 1 85.81 113 ASP B CA 1
ATOM 3994 C C . ASP B 1 113 ? 20.391 -1.058 15.164 1 85.81 113 ASP B C 1
ATOM 3996 O O . ASP B 1 113 ? 20.172 0.152 15.062 1 85.81 113 ASP B O 1
ATOM 4000 N N . ARG B 1 114 ? 21.219 -1.729 14.461 1 89.12 114 ARG B N 1
ATOM 4001 C CA . ARG B 1 114 ? 22.031 -1.01 13.484 1 89.12 114 ARG B CA 1
ATOM 4002 C C . ARG B 1 114 ? 21.188 -0.471 12.344 1 89.12 114 ARG B C 1
ATOM 4004 O O . ARG B 1 114 ? 21.406 0.641 11.859 1 89.12 114 ARG B O 1
ATOM 4011 N N . ALA B 1 115 ? 20.234 -1.26 11.93 1 87.88 115 ALA B N 1
ATOM 4012 C CA . ALA B 1 115 ? 19.344 -0.805 10.875 1 87.88 115 ALA B CA 1
ATOM 4013 C C . ALA B 1 115 ? 18.531 0.416 11.32 1 87.88 115 ALA B C 1
ATOM 4015 O O . ALA B 1 115 ? 18.359 1.36 10.547 1 87.88 115 ALA B O 1
ATOM 4016 N N . ARG B 1 116 ? 18.062 0.369 12.477 1 87.5 116 ARG B N 1
ATOM 4017 C CA . ARG B 1 116 ? 17.312 1.494 13.031 1 87.5 116 ARG B CA 1
ATOM 4018 C C . ARG B 1 116 ? 18.156 2.766 13.023 1 87.5 116 ARG B C 1
ATOM 4020 O O . ARG B 1 116 ? 17.703 3.814 12.562 1 87.5 116 ARG B O 1
ATOM 4027 N N . ASP B 1 117 ? 19.391 2.635 13.477 1 89.88 117 ASP B N 1
ATOM 4028 C CA . ASP B 1 117 ? 20.266 3.789 13.57 1 89.88 117 ASP B CA 1
ATOM 4029 C C . ASP B 1 117 ? 20.609 4.336 12.188 1 89.88 117 ASP B C 1
ATOM 4031 O O . ASP B 1 117 ? 20.797 5.543 12.016 1 89.88 117 ASP B O 1
ATOM 4035 N N . ALA B 1 118 ? 20.656 3.439 11.258 1 93.5 118 ALA B N 1
ATOM 4036 C CA . ALA B 1 118 ? 21.016 3.828 9.898 1 93.5 118 ALA B CA 1
ATOM 4037 C C . ALA B 1 118 ? 19.797 4.359 9.141 1 93.5 118 ALA B C 1
ATOM 4039 O O . ALA B 1 118 ? 19.922 4.848 8.016 1 93.5 118 ALA B O 1
ATOM 4040 N N . GLY B 1 119 ? 18.641 4.258 9.742 1 92.81 119 GLY B N 1
ATOM 4041 C CA . GLY B 1 119 ? 17.422 4.746 9.109 1 92.81 119 GLY B CA 1
ATOM 4042 C C . GLY B 1 119 ? 16.844 3.768 8.109 1 92.81 119 GLY B C 1
ATOM 4043 O O . GLY B 1 119 ? 16.172 4.172 7.148 1 92.81 119 GLY B O 1
ATOM 4044 N N . ILE B 1 120 ? 17.078 2.504 8.312 1 93.94 120 ILE B N 1
ATOM 4045 C CA . ILE B 1 120 ? 16.594 1.463 7.41 1 93.94 120 ILE B CA 1
ATOM 4046 C C . ILE B 1 120 ? 15.32 0.839 7.98 1 93.94 120 ILE B C 1
ATOM 4048 O O . ILE B 1 120 ? 15.289 0.44 9.148 1 93.94 120 ILE B O 1
ATOM 4052 N N . GLN B 1 121 ? 14.305 0.794 7.152 1 93.75 121 GLN B N 1
ATOM 4053 C CA . GLN B 1 121 ? 13.055 0.158 7.551 1 93.75 121 GLN B CA 1
ATOM 4054 C C . GLN B 1 121 ? 13.109 -1.351 7.328 1 93.75 121 GLN B C 1
ATOM 4056 O O . GLN B 1 121 ? 13.258 -1.812 6.195 1 93.75 121 GLN B O 1
ATOM 4061 N N . LEU B 1 122 ? 12.938 -2.107 8.406 1 90.69 122 LEU B N 1
ATOM 4062 C CA . LEU B 1 122 ? 13.023 -3.562 8.328 1 90.69 122 LEU B CA 1
ATOM 4063 C C . LEU B 1 122 ? 11.656 -4.176 8.039 1 90.69 122 LEU B C 1
ATOM 4065 O O . LEU B 1 122 ? 11.07 -4.82 8.914 1 90.69 122 LEU B O 1
ATOM 4069 N N . THR B 1 123 ? 11.242 -4.109 6.801 1 92.75 123 THR B N 1
ATOM 4070 C CA . THR B 1 123 ? 9.969 -4.695 6.414 1 92.75 123 THR B CA 1
ATOM 4071 C C . THR B 1 123 ? 10.117 -6.184 6.121 1 92.75 123 THR B C 1
ATOM 4073 O O . THR B 1 123 ? 9.156 -6.945 6.223 1 92.75 123 THR B O 1
ATOM 4076 N N . TRP B 1 124 ? 11.32 -6.605 5.645 1 90.81 124 TRP B N 1
ATOM 4077 C CA . TRP B 1 124 ? 11.664 -7.984 5.312 1 90.81 124 TRP B CA 1
ATOM 4078 C C . TRP B 1 124 ? 10.562 -8.633 4.484 1 90.81 124 TRP B C 1
ATOM 4080 O O . TRP B 1 124 ? 10.078 -9.719 4.82 1 90.81 124 TRP B O 1
ATOM 4090 N N . THR B 1 125 ? 10.203 -8.016 3.393 1 94.94 125 THR B N 1
ATOM 4091 C CA . THR B 1 125 ? 9.188 -8.539 2.48 1 94.94 125 THR B CA 1
ATOM 4092 C C . THR B 1 125 ? 9.594 -8.297 1.028 1 94.94 125 THR B C 1
ATOM 4094 O O . THR B 1 125 ? 10.227 -7.285 0.719 1 94.94 125 THR B O 1
ATOM 4097 N N . CYS B 1 126 ? 9.242 -9.227 0.18 1 96.25 126 CYS B N 1
ATOM 4098 C CA . CYS B 1 126 ? 9.516 -9.102 -1.246 1 96.25 126 CYS B CA 1
ATOM 4099 C C . CYS B 1 126 ? 8.406 -8.336 -1.95 1 96.25 126 CYS B C 1
ATOM 4101 O O . CYS B 1 126 ? 8.469 -8.102 -3.158 1 96.25 126 CYS B O 1
ATOM 4103 N N . ALA B 1 127 ? 7.395 -8 -1.269 1 97.38 127 ALA B N 1
ATOM 4104 C CA . ALA B 1 127 ? 6.281 -7.188 -1.75 1 97.38 127 ALA B CA 1
ATOM 4105 C C . ALA B 1 127 ? 6.086 -5.953 -0.874 1 97.38 127 ALA B C 1
ATOM 4107 O O . ALA B 1 127 ? 5.082 -5.836 -0.172 1 97.38 127 ALA B O 1
ATOM 4108 N N . PRO B 1 128 ? 7.008 -4.996 -1.004 1 96.81 128 PRO B N 1
ATOM 4109 C CA . PRO B 1 128 ? 6.988 -3.855 -0.084 1 96.81 128 PRO B CA 1
ATOM 4110 C C . PRO B 1 128 ? 5.688 -3.059 -0.155 1 96.81 128 PRO B C 1
ATOM 4112 O O . PRO B 1 128 ? 5.277 -2.449 0.836 1 96.81 128 PRO B O 1
ATOM 4115 N N . TYR B 1 129 ? 4.961 -3.076 -1.276 1 96.12 129 TYR B N 1
ATOM 4116 C CA . TYR B 1 129 ? 3.736 -2.303 -1.463 1 96.12 129 TYR B CA 1
ATOM 4117 C C . TYR B 1 129 ? 2.6 -2.871 -0.623 1 96.12 129 TYR B C 1
ATOM 4119 O O . TYR B 1 129 ? 1.577 -2.211 -0.423 1 96.12 129 TYR B O 1
ATOM 4127 N N . ILE B 1 130 ? 2.697 -4.086 -0.07 1 96.94 130 ILE B N 1
ATOM 4128 C CA . ILE B 1 130 ? 1.654 -4.586 0.819 1 96.94 130 ILE B CA 1
ATOM 4129 C C . ILE B 1 130 ? 1.988 -4.223 2.264 1 96.94 130 ILE B C 1
ATOM 4131 O O . ILE B 1 130 ? 1.183 -4.449 3.17 1 96.94 130 ILE B O 1
ATOM 4135 N N . ALA B 1 131 ? 3.197 -3.646 2.459 1 94.75 131 ALA B N 1
ATOM 4136 C CA . ALA B 1 131 ? 3.639 -3.236 3.789 1 94.75 131 ALA B CA 1
ATOM 4137 C C . ALA B 1 131 ? 3.754 -1.718 3.885 1 94.75 131 ALA B C 1
ATOM 4139 O O . ALA B 1 131 ? 4.496 -1.196 4.719 1 94.75 131 ALA B O 1
ATOM 4140 N N . GLY B 1 132 ? 3.16 -1.054 3.004 1 93.25 132 GLY B N 1
ATOM 4141 C CA . GLY B 1 132 ? 3.045 0.39 3.137 1 93.25 132 GLY B CA 1
ATOM 4142 C C . GLY B 1 132 ? 4.168 1.144 2.453 1 93.25 132 GLY B C 1
ATOM 4143 O O . GLY B 1 132 ? 4.277 2.365 2.586 1 93.25 132 GLY B O 1
ATOM 4144 N N . ILE B 1 133 ? 5.082 0.495 1.812 1 95.94 133 ILE B N 1
ATOM 4145 C CA . ILE B 1 133 ? 6.109 1.141 1.003 1 95.94 133 ILE B CA 1
ATOM 4146 C C . ILE B 1 133 ? 5.613 1.305 -0.431 1 95.94 133 ILE B C 1
ATOM 4148 O O . ILE B 1 133 ? 5.695 0.372 -1.234 1 95.94 133 ILE B O 1
ATOM 4152 N N . LEU B 1 134 ? 5.129 2.471 -0.724 1 95.25 134 LEU B N 1
ATOM 4153 C CA . LEU B 1 134 ? 4.43 2.705 -1.981 1 95.25 134 LEU B CA 1
ATOM 4154 C C . LEU B 1 134 ? 4.902 4 -2.635 1 95.25 134 LEU B C 1
ATOM 4156 O O . LEU B 1 134 ? 4.531 5.094 -2.197 1 95.25 134 LEU B O 1
ATOM 4160 N N . PRO B 1 135 ? 5.715 3.898 -3.725 1 95.69 135 PRO B N 1
ATOM 4161 C CA . PRO B 1 135 ? 6.066 5.113 -4.465 1 95.69 135 PRO B CA 1
ATOM 4162 C C . PRO B 1 135 ? 4.91 5.645 -5.305 1 95.69 135 PRO B C 1
ATOM 4164 O O . PRO B 1 135 ? 3.896 4.961 -5.477 1 95.69 135 PRO B O 1
ATOM 4167 N N . SER B 1 136 ? 5.055 6.887 -5.754 1 93.19 136 SER B N 1
ATOM 4168 C CA . SER B 1 136 ? 4.09 7.48 -6.672 1 93.19 136 SER B CA 1
ATOM 4169 C C . SER B 1 136 ? 4.613 7.469 -8.109 1 93.19 136 SER B C 1
ATOM 4171 O O . SER B 1 136 ? 5.793 7.203 -8.344 1 93.19 136 SER B O 1
ATOM 4173 N N . LYS B 1 137 ? 3.721 7.77 -8.992 1 94.75 137 LYS B N 1
ATOM 4174 C CA . LYS B 1 137 ? 4.121 7.848 -10.391 1 94.75 137 LYS B CA 1
ATOM 4175 C C . LYS B 1 137 ? 5.281 8.82 -10.578 1 94.75 137 LYS B C 1
ATOM 4177 O O . LYS B 1 137 ? 5.301 9.898 -9.977 1 94.75 137 LYS B O 1
ATOM 4182 N N . ASN B 1 138 ? 6.332 8.406 -11.305 1 94.31 138 ASN B N 1
ATOM 4183 C CA . ASN B 1 138 ? 7.508 9.148 -11.734 1 94.31 138 ASN B CA 1
ATOM 4184 C C . ASN B 1 138 ? 8.555 9.25 -10.625 1 94.31 138 ASN B C 1
ATOM 4186 O O . ASN B 1 138 ? 9.648 9.766 -10.844 1 94.31 138 ASN B O 1
ATOM 4190 N N . GLN B 1 139 ? 8.234 8.773 -9.438 1 96.31 139 GLN B N 1
ATOM 4191 C CA . GLN B 1 139 ? 9.281 8.727 -8.422 1 96.31 139 GLN B CA 1
ATOM 4192 C C . GLN B 1 139 ? 10.383 7.738 -8.812 1 96.31 139 GLN B C 1
ATOM 4194 O O . GLN B 1 139 ? 10.102 6.691 -9.398 1 96.31 139 GLN B O 1
ATOM 4199 N N . ILE B 1 140 ? 11.602 8.102 -8.477 1 98.25 140 ILE B N 1
ATOM 4200 C CA . ILE B 1 140 ? 12.773 7.293 -8.805 1 98.25 140 ILE B CA 1
ATOM 4201 C C . ILE B 1 140 ? 13.047 6.305 -7.672 1 98.25 140 ILE B C 1
ATOM 4203 O O . ILE B 1 140 ? 13.211 6.699 -6.516 1 98.25 140 ILE B O 1
ATOM 4207 N N . CYS B 1 141 ? 13.117 5.031 -8.062 1 98.38 141 CYS B N 1
ATOM 4208 C CA . CYS B 1 141 ? 13.359 3.971 -7.09 1 98.38 141 CYS B CA 1
ATOM 4209 C C . CYS B 1 141 ? 14.594 3.16 -7.465 1 98.38 141 CYS B C 1
ATOM 4211 O O . CYS B 1 141 ? 14.977 3.111 -8.633 1 98.38 141 CYS B O 1
ATOM 4213 N N . ALA B 1 142 ? 15.273 2.609 -6.473 1 98 142 ALA B N 1
ATOM 4214 C CA . ALA B 1 142 ? 16.328 1.616 -6.637 1 98 142 ALA B CA 1
ATOM 4215 C C . ALA B 1 142 ? 15.992 0.323 -5.902 1 98 142 ALA B C 1
ATOM 4217 O O . ALA B 1 142 ? 16.516 0.055 -4.824 1 98 142 ALA B O 1
ATOM 4218 N N . TRP B 1 143 ? 15.117 -0.456 -6.535 1 97.75 143 TRP B N 1
ATOM 4219 C CA . TRP B 1 143 ? 14.602 -1.661 -5.895 1 97.75 143 TRP B CA 1
ATOM 4220 C C . TRP B 1 143 ? 15.32 -2.902 -6.418 1 97.75 143 TRP B C 1
ATOM 4222 O O . TRP B 1 143 ? 15.664 -2.975 -7.598 1 97.75 143 TRP B O 1
ATOM 4232 N N . THR B 1 144 ? 15.555 -3.953 -5.582 1 94.56 144 THR B N 1
ATOM 4233 C CA . THR B 1 144 ? 16.312 -5.145 -5.957 1 94.56 144 THR B CA 1
ATOM 4234 C C . THR B 1 144 ? 15.375 -6.297 -6.297 1 94.56 144 THR B C 1
ATOM 4236 O O . THR B 1 144 ? 15.727 -7.18 -7.082 1 94.56 144 THR B O 1
ATOM 4239 N N . GLU B 1 145 ? 14.164 -6.402 -5.727 1 93.75 145 GLU B N 1
ATOM 4240 C CA . GLU B 1 145 ? 13.242 -7.5 -5.984 1 93.75 145 GLU B CA 1
ATOM 4241 C C . GLU B 1 145 ? 12.562 -7.348 -7.348 1 93.75 145 GLU B C 1
ATOM 4243 O O . GLU B 1 145 ? 11.781 -6.422 -7.555 1 93.75 145 GLU B O 1
ATOM 4248 N N . SER B 1 146 ? 12.828 -8.289 -8.219 1 95.12 146 SER B N 1
ATOM 4249 C CA . SER B 1 146 ? 12.398 -8.18 -9.609 1 95.12 146 SER B CA 1
ATOM 4250 C C . SER B 1 146 ? 10.883 -8.062 -9.719 1 95.12 146 SER B C 1
ATOM 4252 O O . SER B 1 146 ? 10.367 -7.273 -10.508 1 95.12 146 SER B O 1
ATOM 4254 N N . SER B 1 147 ? 10.164 -8.914 -8.977 1 96.75 147 SER B N 1
ATOM 4255 C CA . SER B 1 147 ? 8.711 -8.867 -9.039 1 96.75 147 SER B CA 1
ATOM 4256 C C . SER B 1 147 ? 8.18 -7.504 -8.602 1 96.75 147 SER B C 1
ATOM 4258 O O . SER B 1 147 ? 7.238 -6.98 -9.203 1 96.75 147 SER B O 1
ATOM 4260 N N . ALA B 1 148 ? 8.805 -6.941 -7.574 1 97.62 148 ALA B N 1
ATOM 4261 C CA . ALA B 1 148 ? 8.391 -5.641 -7.059 1 97.62 148 ALA B CA 1
ATOM 4262 C C . ALA B 1 148 ? 8.719 -4.527 -8.047 1 97.62 148 ALA B C 1
ATOM 4264 O O . ALA B 1 148 ? 7.945 -3.584 -8.211 1 97.62 148 ALA B O 1
ATOM 4265 N N . VAL B 1 149 ? 9.875 -4.617 -8.695 1 98.06 149 VAL B N 1
ATOM 4266 C CA . VAL B 1 149 ? 10.289 -3.637 -9.688 1 98.06 149 VAL B CA 1
ATOM 4267 C C . VAL B 1 149 ? 9.281 -3.6 -10.836 1 98.06 149 VAL B C 1
ATOM 4269 O O . VAL B 1 149 ? 8.82 -2.525 -11.234 1 98.06 149 VAL B O 1
ATOM 4272 N N . VAL B 1 150 ? 8.953 -4.766 -11.32 1 98.56 150 VAL B N 1
ATOM 4273 C CA . VAL B 1 150 ? 8.016 -4.852 -12.445 1 98.56 150 VAL B CA 1
ATOM 4274 C C . VAL B 1 150 ? 6.656 -4.297 -12.031 1 98.56 150 VAL B C 1
ATOM 4276 O O . VAL B 1 150 ? 6.012 -3.578 -12.797 1 98.56 150 VAL B O 1
ATOM 4279 N N . TYR B 1 151 ? 6.25 -4.586 -10.859 1 98.44 151 TYR B N 1
ATOM 4280 C CA . TYR B 1 151 ? 4.961 -4.121 -10.367 1 98.44 151 TYR B CA 1
ATOM 4281 C C . TYR B 1 151 ? 4.906 -2.598 -10.32 1 98.44 151 TYR B C 1
ATOM 4283 O O . TYR B 1 151 ? 3.975 -1.986 -10.844 1 98.44 151 TYR B O 1
ATOM 4291 N N . ILE B 1 152 ? 5.875 -1.956 -9.695 1 98.25 152 ILE B N 1
ATOM 4292 C CA . ILE B 1 152 ? 5.762 -0.516 -9.5 1 98.25 152 ILE B CA 1
ATOM 4293 C C . ILE B 1 152 ? 5.949 0.208 -10.828 1 98.25 152 ILE B C 1
ATOM 4295 O O . ILE B 1 152 ? 5.352 1.263 -11.055 1 98.25 152 ILE B O 1
ATOM 4299 N N . ASN B 1 153 ? 6.766 -0.341 -11.688 1 98.5 153 ASN B N 1
ATOM 4300 C CA . ASN B 1 153 ? 6.902 0.265 -13.008 1 98.5 153 ASN B CA 1
ATOM 4301 C C . ASN B 1 153 ? 5.59 0.218 -13.789 1 98.5 153 ASN B C 1
ATOM 4303 O O . ASN B 1 153 ? 5.203 1.2 -14.422 1 98.5 153 ASN B O 1
ATOM 4307 N N . ALA B 1 154 ? 4.922 -0.914 -13.672 1 98.38 154 ALA B N 1
ATOM 4308 C CA . ALA B 1 154 ? 3.754 -1.152 -14.516 1 98.38 154 ALA B CA 1
ATOM 4309 C C . ALA B 1 154 ? 2.49 -0.591 -13.867 1 98.38 154 ALA B C 1
ATOM 4311 O O . ALA B 1 154 ? 1.801 0.242 -14.461 1 98.38 154 ALA B O 1
ATOM 4312 N N . MET B 1 155 ? 2.238 -0.944 -12.656 1 97.44 155 MET B N 1
ATOM 4313 C CA . MET B 1 155 ? 0.942 -0.698 -12.031 1 97.44 155 MET B CA 1
ATOM 4314 C C . MET B 1 155 ? 0.903 0.683 -11.383 1 97.44 155 MET B C 1
ATOM 4316 O O . MET B 1 155 ? -0.172 1.255 -11.195 1 97.44 155 MET B O 1
ATOM 4320 N N . ILE B 1 156 ? 2.062 1.208 -11.023 1 96.06 156 ILE B N 1
ATOM 4321 C CA . ILE B 1 156 ? 2.119 2.48 -10.312 1 96.06 156 ILE B CA 1
ATOM 4322 C C . ILE B 1 156 ? 2.676 3.562 -11.234 1 96.06 156 ILE B C 1
ATOM 4324 O O . ILE B 1 156 ? 2.238 4.715 -11.18 1 96.06 156 ILE B O 1
ATOM 4328 N N . GLY B 1 157 ? 3.609 3.207 -12.07 1 96.5 157 GLY B N 1
ATOM 4329 C CA . GLY B 1 157 ? 4.289 4.164 -12.93 1 96.5 157 GLY B CA 1
ATOM 4330 C C . GLY B 1 157 ? 5.52 4.777 -12.289 1 96.5 157 GLY B C 1
ATOM 4331 O O . GLY B 1 157 ? 6.051 5.773 -12.773 1 96.5 157 GLY B O 1
ATOM 4332 N N . ALA B 1 158 ? 5.926 4.254 -11.141 1 97.56 158 ALA B N 1
ATOM 4333 C CA . ALA B 1 158 ? 7.238 4.621 -10.609 1 97.56 158 ALA B CA 1
ATOM 4334 C C . ALA B 1 158 ? 8.352 4.121 -11.516 1 97.56 158 ALA B C 1
ATOM 4336 O O . ALA B 1 158 ? 8.094 3.443 -12.516 1 97.56 158 ALA B O 1
ATOM 4337 N N . ARG B 1 159 ? 9.625 4.52 -11.195 1 98.19 159 ARG B N 1
ATOM 4338 C CA . ARG B 1 159 ? 10.719 4.215 -12.117 1 98.19 159 ARG B CA 1
ATOM 4339 C C . ARG B 1 159 ? 11.867 3.527 -11.398 1 98.19 159 ARG B C 1
ATOM 4341 O O . ARG B 1 159 ? 12.562 4.148 -10.586 1 98.19 159 ARG B O 1
ATOM 4348 N N . SER B 1 160 ? 12.062 2.33 -11.758 1 98.38 160 SER B N 1
ATOM 4349 C CA . SER B 1 160 ? 13.18 1.585 -11.195 1 98.38 160 SER B CA 1
ATOM 4350 C C . SER B 1 160 ? 13.773 0.62 -12.219 1 98.38 160 SER B C 1
ATOM 4352 O O . SER B 1 160 ? 13.039 -0.099 -12.898 1 98.38 160 SER B O 1
ATOM 4354 N N . THR B 1 161 ? 15.062 0.637 -12.305 1 97 161 THR B N 1
ATOM 4355 C CA . THR B 1 161 ? 15.734 -0.468 -12.977 1 97 161 THR B CA 1
ATOM 4356 C C . THR B 1 161 ? 15.773 -1.705 -12.086 1 97 161 THR B C 1
ATOM 4358 O O . THR B 1 161 ? 15.375 -1.648 -10.922 1 97 161 THR B O 1
ATOM 4361 N N . ARG B 1 162 ? 16.094 -2.812 -12.688 1 93.44 162 ARG B N 1
ATOM 4362 C CA . ARG B 1 162 ? 16.391 -3.986 -11.875 1 93.44 162 ARG B CA 1
ATOM 4363 C C . ARG B 1 162 ? 17.781 -3.883 -11.25 1 93.44 162 ARG B C 1
ATOM 4365 O O . ARG B 1 162 ? 18.781 -3.852 -11.961 1 93.44 162 ARG B O 1
ATOM 4372 N N . ASN B 1 163 ? 17.797 -3.85 -9.992 1 93.25 163 ASN B N 1
ATOM 4373 C CA . ASN B 1 163 ? 19.047 -3.559 -9.305 1 93.25 163 ASN B CA 1
ATOM 4374 C C . ASN B 1 163 ? 19.562 -4.773 -8.539 1 93.25 163 ASN B C 1
ATOM 4376 O O . ASN B 1 163 ? 18.781 -5.66 -8.172 1 93.25 163 ASN B O 1
ATOM 4380 N N . GLY B 1 164 ? 20.891 -4.754 -8.445 1 90 164 GLY B N 1
ATOM 4381 C CA . GLY B 1 164 ? 21.516 -5.645 -7.477 1 90 164 GLY B CA 1
ATOM 4382 C C . GLY B 1 164 ? 21.734 -4.996 -6.121 1 90 164 GLY B C 1
ATOM 4383 O O . GLY B 1 164 ? 21.328 -3.852 -5.902 1 90 164 GLY B O 1
ATOM 4384 N N . THR B 1 165 ? 22.281 -5.723 -5.227 1 87 165 THR B N 1
ATOM 4385 C CA . THR B 1 165 ? 22.531 -5.266 -3.861 1 87 165 THR B CA 1
ATOM 4386 C C . THR B 1 165 ? 23.422 -4.023 -3.859 1 87 165 THR B C 1
ATOM 4388 O O . THR B 1 165 ? 23.125 -3.047 -3.166 1 87 165 THR B O 1
ATOM 4391 N N . GLU B 1 166 ? 24.469 -3.988 -4.691 1 89.94 166 GLU B N 1
ATOM 4392 C CA . GLU B 1 166 ? 25.453 -2.91 -4.68 1 89.94 166 GLU B CA 1
ATOM 4393 C C . GLU B 1 166 ? 24.828 -1.595 -5.148 1 89.94 166 GLU B C 1
ATOM 4395 O O . GLU B 1 166 ? 25.047 -0.549 -4.531 1 89.94 166 GLU B O 1
ATOM 4400 N N . SER B 1 167 ? 24.109 -1.654 -6.223 1 94.81 167 SER B N 1
ATOM 4401 C CA . SER B 1 167 ? 23.5 -0.435 -6.746 1 94.81 167 SER B CA 1
ATOM 4402 C C . SER B 1 167 ? 22.453 0.114 -5.785 1 94.81 167 SER B C 1
ATOM 4404 O O . SER B 1 167 ? 22.344 1.328 -5.598 1 94.81 167 SER B O 1
ATOM 4406 N N . ALA B 1 168 ? 21.734 -0.797 -5.18 1 94.69 168 ALA B N 1
ATOM 4407 C CA . ALA B 1 168 ? 20.719 -0.363 -4.23 1 94.69 168 ALA B CA 1
ATOM 4408 C C . ALA B 1 168 ? 21.344 0.274 -2.996 1 94.69 168 ALA B C 1
ATOM 4410 O O . ALA B 1 168 ? 20.875 1.308 -2.514 1 94.69 168 ALA B O 1
ATOM 4411 N N . ILE B 1 169 ? 22.391 -0.302 -2.508 1 93 169 ILE B N 1
ATOM 4412 C CA . ILE B 1 169 ? 23.078 0.218 -1.326 1 93 169 ILE B CA 1
ATOM 4413 C C . ILE B 1 169 ? 23.703 1.573 -1.646 1 93 169 ILE B C 1
ATOM 4415 O O . ILE B 1 169 ? 23.594 2.514 -0.854 1 93 169 ILE B O 1
ATOM 4419 N N . ALA B 1 170 ? 24.312 1.653 -2.787 1 96.19 170 ALA B N 1
ATOM 4420 C CA . ALA B 1 170 ? 24.922 2.916 -3.211 1 96.19 170 ALA B CA 1
ATOM 4421 C C . ALA B 1 170 ? 23.875 4.016 -3.311 1 96.19 170 ALA B C 1
ATOM 4423 O O . ALA B 1 170 ? 24.109 5.156 -2.904 1 96.19 170 ALA B O 1
ATOM 4424 N N . ALA B 1 171 ? 22.75 3.646 -3.869 1 97.56 171 ALA B N 1
ATOM 4425 C CA . ALA B 1 171 ? 21.641 4.594 -3.982 1 97.56 171 ALA B CA 1
ATOM 4426 C C . ALA B 1 171 ? 21.156 5.035 -2.605 1 97.56 171 ALA B C 1
ATOM 4428 O O . ALA B 1 171 ? 20.891 6.223 -2.383 1 97.56 171 ALA B O 1
ATOM 4429 N N . ALA B 1 172 ? 21.047 4.082 -1.713 1 96.75 172 ALA B N 1
ATOM 4430 C CA . ALA B 1 172 ? 20.578 4.367 -0.359 1 96.75 172 ALA B CA 1
ATOM 4431 C C . ALA B 1 172 ? 21.516 5.336 0.355 1 96.75 172 ALA B C 1
ATOM 4433 O O . ALA B 1 172 ? 21.078 6.309 0.965 1 96.75 172 ALA B O 1
ATOM 4434 N N . MET B 1 173 ? 22.812 5.156 0.229 1 96.31 173 MET B N 1
ATOM 4435 C CA . MET B 1 173 ? 23.828 5.906 0.964 1 96.31 173 MET B CA 1
ATOM 4436 C C . MET B 1 173 ? 24.016 7.297 0.365 1 96.31 173 MET B C 1
ATOM 4438 O O . MET B 1 173 ? 24.266 8.258 1.09 1 96.31 173 MET B O 1
ATOM 4442 N N . SER B 1 174 ? 23.891 7.348 -0.912 1 97.38 174 SER B N 1
ATOM 4443 C CA . SER B 1 174 ? 24.219 8.602 -1.577 1 97.38 174 SER B CA 1
ATOM 4444 C C . SER B 1 174 ? 22.969 9.461 -1.794 1 97.38 174 SER B C 1
ATOM 4446 O O . SER B 1 174 ? 23.062 10.688 -1.886 1 97.38 174 SER B O 1
ATOM 4448 N N . GLY B 1 175 ? 21.828 8.789 -1.994 1 97.5 175 GLY B N 1
ATOM 4449 C CA . GLY B 1 175 ? 20.594 9.5 -2.336 1 97.5 175 GLY B CA 1
ATOM 4450 C C . GLY B 1 175 ? 20.469 9.766 -3.822 1 97.5 175 GLY B C 1
ATOM 4451 O O . GLY B 1 175 ? 19.531 10.461 -4.25 1 97.5 175 GLY B O 1
ATOM 4452 N N . TRP B 1 176 ? 21.422 9.203 -4.602 1 98.5 176 TRP B N 1
ATOM 4453 C CA . TRP B 1 176 ? 21.453 9.469 -6.035 1 98.5 176 TRP B CA 1
ATOM 4454 C C . TRP B 1 176 ? 21.453 8.172 -6.836 1 98.5 176 TRP B C 1
ATOM 4456 O O . TRP B 1 176 ? 21.859 7.121 -6.328 1 98.5 176 TRP B O 1
ATOM 4466 N N . PHE B 1 177 ? 21.031 8.234 -8.078 1 98.62 177 PHE B N 1
ATOM 4467 C CA . PHE B 1 177 ? 21.031 7.094 -8.977 1 98.62 177 PHE B CA 1
ATOM 4468 C C . PHE B 1 177 ? 21.25 7.539 -10.422 1 98.62 177 PHE B C 1
ATOM 4470 O O . PHE B 1 177 ? 20.734 8.578 -10.836 1 98.62 177 PHE B O 1
ATOM 4477 N N . PRO B 1 178 ? 22.016 6.793 -11.156 1 98.62 178 PRO B N 1
ATOM 4478 C CA . PRO B 1 178 ? 22.188 7.156 -12.562 1 98.62 178 PRO B CA 1
ATOM 4479 C C . PRO B 1 178 ? 20.906 7.027 -13.375 1 98.62 178 PRO B C 1
ATOM 4481 O O . PRO B 1 178 ? 20.188 6.027 -13.258 1 98.62 178 PRO B O 1
ATOM 4484 N N . GLU B 1 179 ? 20.672 8.031 -14.164 1 98.38 179 GLU B N 1
ATOM 4485 C CA . GLU B 1 179 ? 19.438 8.055 -14.961 1 98.38 179 GLU B CA 1
ATOM 4486 C C . GLU B 1 179 ? 19.625 7.312 -16.281 1 98.38 179 GLU B C 1
ATOM 4488 O O . GLU B 1 179 ? 20.234 7.844 -17.219 1 98.38 179 GLU B O 1
ATOM 4493 N N . PHE B 1 180 ? 19.125 6.102 -16.344 1 97.81 180 PHE B N 1
ATOM 4494 C CA . PHE B 1 180 ? 19.203 5.32 -17.578 1 97.81 180 PHE B CA 1
ATOM 4495 C C . PHE B 1 180 ? 18.078 4.301 -17.656 1 97.81 180 PHE B C 1
ATOM 4497 O O . PHE B 1 180 ? 17.312 4.137 -16.703 1 97.81 180 PHE B O 1
ATOM 4504 N N . GLY B 1 181 ? 17.953 3.695 -18.797 1 96.5 181 GLY B N 1
ATOM 4505 C CA . GLY B 1 181 ? 16.969 2.645 -18.969 1 96.5 181 GLY B CA 1
ATOM 4506 C C . GLY B 1 181 ? 15.539 3.133 -18.781 1 96.5 181 GLY B C 1
ATOM 4507 O O . GLY B 1 181 ? 15.148 4.148 -19.359 1 96.5 181 GLY B O 1
ATOM 4508 N N . VAL B 1 182 ? 14.805 2.469 -17.969 1 97.31 182 VAL B N 1
ATOM 4509 C CA . VAL B 1 182 ? 13.375 2.729 -17.828 1 97.31 182 VAL B CA 1
ATOM 4510 C C . VAL B 1 182 ? 13.172 3.957 -16.938 1 97.31 182 VAL B C 1
ATOM 4512 O O . VAL B 1 182 ? 12.031 4.379 -16.703 1 97.31 182 VAL B O 1
ATOM 4515 N N . LEU B 1 183 ? 14.266 4.492 -16.422 1 98.06 183 LEU B N 1
ATOM 4516 C CA . LEU B 1 183 ? 14.109 5.773 -15.734 1 98.06 183 LEU B CA 1
ATOM 4517 C C . LEU B 1 183 ? 13.789 6.883 -16.734 1 98.06 183 LEU B C 1
ATOM 4519 O O . LEU B 1 183 ? 13.289 7.945 -16.344 1 98.06 183 LEU B O 1
ATOM 4523 N N . LEU B 1 184 ? 14.141 6.676 -17.938 1 97.06 184 LEU B N 1
ATOM 4524 C CA . LEU B 1 184 ? 13.875 7.637 -19.016 1 97.06 184 LEU B CA 1
ATOM 4525 C C . LEU B 1 184 ? 12.516 7.371 -19.656 1 97.06 184 LEU B C 1
ATOM 4527 O O . LEU B 1 184 ? 12.203 6.23 -20 1 97.06 184 LEU B O 1
ATOM 4531 N N . GLU B 1 185 ? 11.773 8.383 -19.859 1 94.19 185 GLU B N 1
ATOM 4532 C CA . GLU B 1 185 ? 10.43 8.289 -20.422 1 94.19 185 GLU B CA 1
ATOM 4533 C C . GLU B 1 185 ? 10.453 7.613 -21.797 1 94.19 185 GLU B C 1
ATOM 4535 O O . GLU B 1 185 ? 9.562 6.828 -22.125 1 94.19 185 GLU B O 1
ATOM 4540 N N . GLU B 1 186 ? 11.453 7.91 -22.609 1 94.75 186 GLU B N 1
ATOM 4541 C CA . GLU B 1 186 ? 11.531 7.414 -23.984 1 94.75 186 GLU B CA 1
ATOM 4542 C C . GLU B 1 186 ? 11.734 5.902 -24.016 1 94.75 186 GLU B C 1
ATOM 4544 O O . GLU B 1 186 ? 11.477 5.258 -25.031 1 94.75 186 GLU B O 1
ATOM 4549 N N . ASN B 1 187 ? 12.219 5.344 -22.906 1 96.5 187 ASN B N 1
ATOM 4550 C CA . ASN B 1 187 ? 12.484 3.91 -22.844 1 96.5 187 ASN B CA 1
ATOM 4551 C C . ASN B 1 187 ? 11.312 3.148 -22.234 1 96.5 187 ASN B C 1
ATOM 4553 O O . ASN B 1 187 ? 11.438 1.974 -21.891 1 96.5 187 ASN B O 1
ATOM 4557 N N . ARG B 1 188 ? 10.133 3.789 -22.094 1 97.19 188 ARG B N 1
ATOM 4558 C CA . ARG B 1 188 ? 9.023 3.145 -21.391 1 97.19 188 ARG B CA 1
ATOM 4559 C C . ARG B 1 188 ? 7.883 2.818 -22.344 1 97.19 188 ARG B C 1
ATOM 4561 O O . ARG B 1 188 ? 6.793 2.443 -21.922 1 97.19 188 ARG B O 1
ATOM 4568 N N . GLN B 1 189 ? 8.148 2.998 -23.594 1 97 189 GLN B N 1
ATOM 4569 C CA . GLN B 1 189 ? 7.16 2.613 -24.594 1 97 189 GLN B CA 1
ATOM 4570 C C . GLN B 1 189 ? 7.109 1.099 -24.766 1 97 189 GLN B C 1
ATOM 4572 O O . GLN B 1 189 ? 8.047 0.394 -24.375 1 97 189 GLN B O 1
ATOM 4577 N N . ALA B 1 190 ? 6.004 0.656 -25.328 1 98.12 190 ALA B N 1
ATOM 4578 C CA . ALA B 1 190 ? 5.875 -0.778 -25.578 1 98.12 190 ALA B CA 1
ATOM 4579 C C . ALA B 1 190 ? 6.715 -1.208 -26.766 1 98.12 190 ALA B C 1
ATOM 4581 O O . ALA B 1 190 ? 6.875 -0.451 -27.734 1 98.12 190 ALA B O 1
ATOM 4582 N N . ASP B 1 191 ? 7.184 -2.416 -26.688 1 97.75 191 ASP B N 1
ATOM 4583 C CA . ASP B 1 191 ? 7.992 -2.979 -27.75 1 97.75 191 ASP B CA 1
ATOM 4584 C C . ASP B 1 191 ? 7.215 -4.039 -28.531 1 97.75 191 ASP B C 1
ATOM 4586 O O . ASP B 1 191 ? 7.59 -4.391 -29.656 1 97.75 191 ASP B O 1
ATOM 4590 N N . LEU B 1 192 ? 6.203 -4.582 -27.969 1 98.12 192 LEU B N 1
ATOM 4591 C CA . LEU B 1 192 ? 5.352 -5.586 -28.594 1 98.12 192 LEU B CA 1
ATOM 4592 C C . LEU B 1 192 ? 3.979 -5.625 -27.922 1 98.12 192 LEU B C 1
ATOM 4594 O O . LEU B 1 192 ? 3.814 -5.141 -26.812 1 98.12 192 LEU B O 1
ATOM 4598 N N . ILE B 1 193 ? 3.01 -6.141 -28.641 1 98.69 193 ILE B N 1
ATOM 4599 C CA . ILE B 1 193 ? 1.649 -6.266 -28.125 1 98.69 193 ILE B CA 1
ATOM 4600 C C . ILE B 1 193 ? 1.336 -7.734 -27.844 1 98.69 193 ILE B C 1
ATOM 4602 O O . ILE B 1 193 ? 1.543 -8.594 -28.703 1 98.69 193 ILE B O 1
ATOM 4606 N N . VAL B 1 194 ? 0.972 -8.055 -26.641 1 98.75 194 VAL B N 1
ATOM 4607 C CA . VAL B 1 194 ? 0.401 -9.359 -26.312 1 98.75 194 VAL B CA 1
ATOM 4608 C C . VAL B 1 194 ? -1.122 -9.258 -26.25 1 98.75 194 VAL B C 1
ATOM 4610 O O . VAL B 1 194 ? -1.683 -8.672 -25.328 1 98.75 194 VAL B O 1
ATOM 4613 N N . GLU B 1 195 ? -1.751 -9.789 -27.219 1 98.62 195 GLU B N 1
ATOM 4614 C CA . GLU B 1 195 ? -3.211 -9.812 -27.266 1 98.62 195 GLU B CA 1
ATOM 4615 C C . GLU B 1 195 ? -3.766 -10.977 -26.438 1 98.62 195 GLU B C 1
ATOM 4617 O O . GLU B 1 195 ? -3.594 -12.141 -26.812 1 98.62 195 GLU B O 1
ATOM 4622 N N . VAL B 1 196 ? -4.43 -10.656 -25.391 1 98.69 196 VAL B N 1
ATOM 4623 C CA . VAL B 1 196 ? -4.906 -11.672 -24.469 1 98.69 196 VAL B CA 1
ATOM 4624 C C . VAL B 1 196 ? -6.227 -12.258 -24.969 1 98.69 196 VAL B C 1
ATOM 4626 O O . VAL B 1 196 ? -7.301 -11.805 -24.562 1 98.69 196 VAL B O 1
ATOM 4629 N N . GLU B 1 197 ? -6.18 -13.258 -25.719 1 97.94 197 GLU B N 1
ATOM 4630 C CA . GLU B 1 197 ? -7.367 -13.93 -26.234 1 97.94 197 GLU B CA 1
ATOM 4631 C C . GLU B 1 197 ? -8 -14.828 -25.172 1 97.94 197 GLU B C 1
ATOM 4633 O O . GLU B 1 197 ? -9.227 -14.883 -25.047 1 97.94 197 GLU B O 1
ATOM 4638 N N . ALA B 1 198 ? -7.145 -15.492 -24.453 1 97.5 198 ALA B N 1
ATOM 4639 C CA . ALA B 1 198 ? -7.602 -16.281 -23.312 1 97.5 198 ALA B CA 1
ATOM 4640 C C . ALA B 1 198 ? -7.469 -15.5 -22 1 97.5 198 ALA B C 1
ATOM 4642 O O . ALA B 1 198 ? -6.449 -15.594 -21.328 1 97.5 198 ALA B O 1
ATOM 4643 N N . ALA B 1 199 ? -8.492 -14.875 -21.641 1 96.56 199 ALA B N 1
ATOM 4644 C CA . ALA B 1 199 ? -8.484 -14.055 -20.422 1 96.56 199 ALA B CA 1
ATOM 4645 C C . ALA B 1 199 ? -8.297 -14.922 -19.188 1 96.56 199 ALA B C 1
ATOM 4647 O O . ALA B 1 199 ? -8.883 -16 -19.078 1 96.56 199 ALA B O 1
ATOM 4648 N N . PRO B 1 200 ? -7.418 -14.5 -18.297 1 97.69 200 PRO B N 1
ATOM 4649 C CA . PRO B 1 200 ? -7.281 -15.258 -17.062 1 97.69 200 PRO B CA 1
ATOM 4650 C C . PRO B 1 200 ? -8.547 -15.227 -16.203 1 97.69 200 PRO B C 1
ATOM 4652 O O . PRO B 1 200 ? -9.273 -14.227 -16.203 1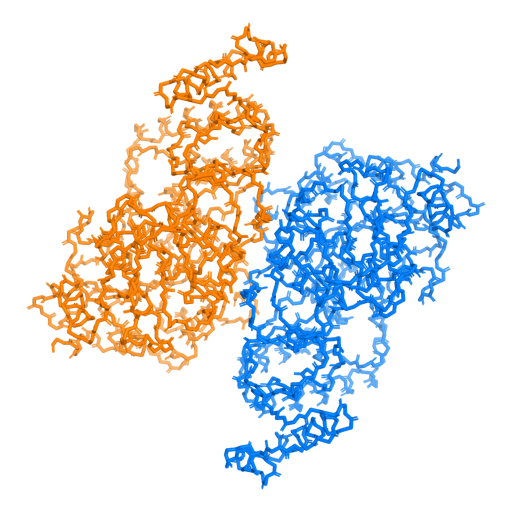 97.69 200 PRO B O 1
ATOM 4655 N N . SER B 1 201 ? -8.805 -16.328 -15.531 1 96.31 201 SER B N 1
ATOM 4656 C CA . SER B 1 201 ? -9.852 -16.359 -14.516 1 96.31 201 SER B CA 1
ATOM 4657 C C . SER B 1 201 ? -9.445 -15.555 -13.281 1 96.31 201 SER B C 1
ATOM 4659 O O . SER B 1 201 ? -8.484 -14.789 -13.32 1 96.31 201 SER B O 1
ATOM 4661 N N . GLU B 1 202 ? -10.242 -15.711 -12.172 1 93.5 202 GLU B N 1
ATOM 4662 C CA . GLU B 1 202 ? -9.922 -15.031 -10.914 1 93.5 202 GLU B CA 1
ATOM 4663 C C . GLU B 1 202 ? -8.852 -15.781 -10.141 1 93.5 202 GLU B C 1
ATOM 4665 O O . GLU B 1 202 ? -8.328 -15.281 -9.141 1 93.5 202 GLU B O 1
ATOM 4670 N N . GLU B 1 203 ? -8.5 -16.938 -10.68 1 96.56 203 GLU B N 1
ATOM 4671 C CA . GLU B 1 203 ? -7.449 -17.703 -10.031 1 96.56 203 GLU B CA 1
ATOM 4672 C C . GLU B 1 203 ? -6.082 -17.062 -10.211 1 96.56 203 GLU B C 1
ATOM 4674 O O . GLU B 1 203 ? -5.703 -16.703 -11.328 1 96.56 203 GLU B O 1
ATOM 4679 N N . LEU B 1 204 ? -5.359 -17 -9.148 1 97.88 204 LEU B N 1
ATOM 4680 C CA . LEU B 1 204 ? -4.078 -16.297 -9.172 1 97.88 204 LEU B CA 1
ATOM 4681 C C . LEU B 1 204 ? -3.086 -17.016 -10.086 1 97.88 204 LEU B C 1
ATOM 4683 O O . LEU B 1 204 ? -2.264 -16.359 -10.734 1 97.88 204 LEU B O 1
ATOM 4687 N N . CYS B 1 205 ? -3.104 -18.359 -10.164 1 97.81 205 CYS B N 1
ATOM 4688 C CA . CYS B 1 205 ? -2.178 -19.078 -11.031 1 97.81 205 CYS B CA 1
ATOM 4689 C C . CYS B 1 205 ? -2.4 -18.703 -12.492 1 97.81 205 CYS B C 1
ATOM 4691 O O . CYS B 1 205 ? -1.455 -18.672 -13.281 1 97.81 205 CYS B O 1
ATOM 4693 N N . ASP B 1 206 ? -3.637 -18.391 -12.898 1 98.25 206 ASP B N 1
ATOM 4694 C CA . ASP B 1 206 ? -3.932 -18.031 -14.281 1 98.25 206 ASP B CA 1
ATOM 4695 C C . ASP B 1 206 ? -3.268 -16.703 -14.648 1 98.25 206 ASP B C 1
ATOM 4697 O O . ASP B 1 206 ? -2.801 -16.516 -15.773 1 98.25 206 ASP B O 1
ATOM 4701 N N . TRP B 1 207 ? -3.268 -15.797 -13.727 1 98.5 207 TRP B N 1
ATOM 4702 C CA . TRP B 1 207 ? -2.572 -14.531 -13.938 1 98.5 207 TRP B CA 1
ATOM 4703 C C . TRP B 1 207 ? -1.063 -14.742 -14.008 1 98.5 207 TRP B C 1
ATOM 4705 O O . TRP B 1 207 ? -0.363 -14.047 -14.742 1 98.5 207 TRP B O 1
ATOM 4715 N N . GLY B 1 208 ? -0.59 -15.719 -13.188 1 98.25 208 GLY B N 1
ATOM 4716 C CA . GLY B 1 208 ? 0.807 -16.109 -13.273 1 98.25 208 GLY B CA 1
ATOM 4717 C C . GLY B 1 208 ? 1.175 -16.703 -14.625 1 98.25 208 GLY B C 1
ATOM 4718 O O . GLY B 1 208 ? 2.225 -16.375 -15.18 1 98.25 208 GLY B O 1
ATOM 4719 N N . PHE B 1 209 ? 0.28 -17.578 -15.18 1 98.38 209 PHE B N 1
ATOM 4720 C CA . PHE B 1 209 ? 0.545 -18.188 -16.484 1 98.38 209 PHE B CA 1
ATOM 4721 C C . PHE B 1 209 ? 0.593 -17.141 -17.578 1 98.38 209 PHE B C 1
ATOM 4723 O O . PHE B 1 209 ? 1.468 -17.188 -18.438 1 98.38 209 PHE B O 1
ATOM 4730 N N . LEU B 1 210 ? -0.319 -16.203 -17.516 1 98.56 210 LEU B N 1
ATOM 4731 C CA . LEU B 1 210 ? -0.308 -15.102 -18.469 1 98.56 210 LEU B CA 1
ATOM 4732 C C . LEU B 1 210 ? 0.988 -14.305 -18.359 1 98.56 210 LEU B C 1
ATOM 4734 O O . LEU B 1 210 ? 1.609 -13.984 -19.375 1 98.56 210 LEU B O 1
ATOM 4738 N N . GLY B 1 211 ? 1.36 -13.977 -17.125 1 98.5 211 GLY B N 1
ATOM 4739 C CA . GLY B 1 211 ? 2.59 -13.227 -16.922 1 98.5 211 GLY B CA 1
ATOM 4740 C C . GLY B 1 211 ? 3.822 -13.961 -17.422 1 98.5 211 GLY B C 1
ATOM 4741 O O . GLY B 1 211 ? 4.703 -13.352 -18.031 1 98.5 211 GLY B O 1
ATOM 4742 N N . TYR B 1 212 ? 3.896 -15.242 -17.094 1 98.06 212 TYR B N 1
ATOM 4743 C CA . TYR B 1 212 ? 5.027 -16.047 -17.516 1 98.06 212 TYR B CA 1
ATOM 4744 C C . TYR B 1 212 ? 5.145 -16.062 -19.047 1 98.06 212 TYR B C 1
ATOM 4746 O O . TYR B 1 212 ? 6.238 -15.906 -19.594 1 98.06 212 TYR B O 1
ATOM 4754 N N . PHE B 1 213 ? 4.047 -16.203 -19.75 1 98.31 213 PHE B N 1
ATOM 4755 C CA . PHE B 1 213 ? 4.008 -16.172 -21.203 1 98.31 213 PHE B CA 1
ATOM 4756 C C . PHE B 1 213 ? 4.508 -14.828 -21.734 1 98.31 213 PHE B C 1
ATOM 4758 O O . PHE B 1 213 ? 5.355 -14.789 -22.625 1 98.31 213 PHE B O 1
ATOM 4765 N N . ALA B 1 214 ? 3.91 -13.734 -21.172 1 98.5 214 ALA B N 1
ATOM 4766 C CA . ALA B 1 214 ? 4.289 -12.391 -21.594 1 98.5 214 ALA B CA 1
ATOM 4767 C C . ALA B 1 214 ? 5.789 -12.164 -21.422 1 98.5 214 ALA B C 1
ATOM 4769 O O . ALA B 1 214 ? 6.438 -11.594 -22.297 1 98.5 214 ALA B O 1
ATOM 4770 N N . GLY B 1 215 ? 6.32 -12.633 -20.281 1 97.88 215 GLY B N 1
ATOM 4771 C CA . GLY B 1 215 ? 7.754 -12.531 -20.062 1 97.88 215 GLY B CA 1
ATOM 4772 C C . GLY B 1 215 ? 8.562 -13.328 -21.062 1 97.88 215 GLY B C 1
ATOM 4773 O O . GLY B 1 215 ? 9.57 -12.844 -21.594 1 97.88 215 GLY B O 1
ATOM 4774 N N . GLU B 1 216 ? 8.133 -14.523 -21.312 1 97.12 216 GLU B N 1
ATOM 4775 C CA . GLU B 1 216 ? 8.852 -15.43 -22.203 1 97.12 216 GLU B CA 1
ATOM 4776 C C . GLU B 1 216 ? 8.945 -14.852 -23.609 1 97.12 216 GLU B C 1
ATOM 4778 O O . GLU B 1 216 ? 10.016 -14.844 -24.219 1 97.12 216 GLU B O 1
ATOM 4783 N N . VAL B 1 217 ? 7.918 -14.336 -24.141 1 97.75 217 VAL B N 1
ATOM 4784 C CA . VAL B 1 217 ? 7.895 -13.906 -25.531 1 97.75 217 VAL B CA 1
ATOM 4785 C C . VAL B 1 217 ? 8.547 -12.531 -25.656 1 97.75 217 VAL B C 1
ATOM 4787 O O . VAL B 1 217 ? 8.984 -12.133 -26.734 1 97.75 217 VAL B O 1
ATOM 4790 N N . SER B 1 218 ? 8.633 -11.797 -24.562 1 96.69 218 SER B N 1
ATOM 4791 C CA . SER B 1 218 ? 9.141 -10.43 -24.609 1 96.69 218 SER B CA 1
ATOM 4792 C C . SER B 1 218 ? 10.648 -10.383 -24.406 1 96.69 218 SER B C 1
ATOM 4794 O O .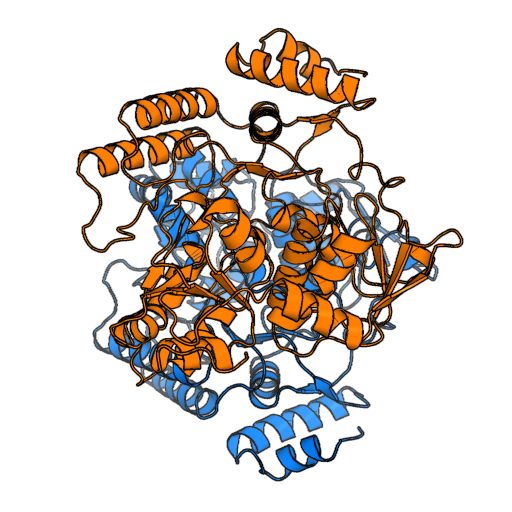 SER B 1 218 ? 11.32 -9.477 -24.906 1 96.69 218 SER B O 1
ATOM 4796 N N . GLY B 1 219 ? 11.18 -11.352 -23.656 1 93.88 219 GLY B N 1
ATOM 4797 C CA . GLY B 1 219 ? 12.57 -11.219 -23.25 1 93.88 219 GLY B CA 1
ATOM 4798 C C . GLY B 1 219 ? 12.844 -9.961 -22.453 1 93.88 219 GLY B C 1
ATOM 4799 O O . GLY B 1 219 ? 12.188 -9.711 -21.438 1 93.88 219 GLY B O 1
ATOM 4800 N N . LEU B 1 220 ? 13.727 -9.086 -23 1 93.19 220 LEU B N 1
ATOM 4801 C CA . LEU B 1 220 ? 14.062 -7.859 -22.281 1 93.19 220 LEU B CA 1
ATOM 4802 C C . LEU B 1 220 ? 13.188 -6.703 -22.75 1 93.19 220 LEU B C 1
ATOM 4804 O O . LEU B 1 220 ? 13.258 -5.602 -22.188 1 93.19 220 LEU B O 1
ATOM 4808 N N . ARG B 1 221 ? 12.344 -6.934 -23.75 1 96.06 221 ARG B N 1
ATOM 4809 C CA . ARG B 1 221 ? 11.469 -5.914 -24.312 1 96.06 221 ARG B CA 1
ATOM 4810 C C . ARG B 1 221 ? 10.258 -5.668 -23.406 1 96.06 221 ARG B C 1
ATOM 4812 O O . ARG B 1 221 ? 9.961 -6.48 -22.531 1 96.06 221 ARG B O 1
ATOM 4819 N N . THR B 1 222 ? 9.594 -4.531 -23.516 1 98.19 222 THR B N 1
ATOM 4820 C CA . THR B 1 222 ? 8.422 -4.156 -22.734 1 98.19 222 THR B CA 1
ATOM 4821 C C . THR B 1 222 ? 7.137 -4.535 -23.469 1 98.19 222 THR B C 1
ATOM 4823 O O . THR B 1 222 ? 6.809 -3.947 -24.5 1 98.19 222 THR B O 1
ATOM 4826 N N . PRO B 1 223 ? 6.355 -5.438 -22.969 1 98.56 223 PRO B N 1
ATOM 4827 C CA . PRO B 1 223 ? 5.082 -5.781 -23.609 1 98.56 223 PRO B CA 1
ATOM 4828 C C . PRO B 1 223 ? 3.93 -4.895 -23.141 1 98.56 223 PRO B C 1
ATOM 4830 O O . PRO B 1 223 ? 3.959 -4.375 -22.016 1 98.56 223 PRO B O 1
ATOM 4833 N N . VAL B 1 224 ? 2.975 -4.691 -23.984 1 98.75 224 VAL B N 1
ATOM 4834 C CA . VAL B 1 224 ? 1.676 -4.16 -23.594 1 98.75 224 VAL B CA 1
ATOM 4835 C C . VAL B 1 224 ? 0.601 -5.227 -23.781 1 98.75 224 VAL B C 1
ATOM 4837 O O . VAL B 1 224 ? 0.458 -5.793 -24.875 1 98.75 224 VAL B O 1
ATOM 4840 N N . LEU B 1 225 ? -0.026 -5.582 -22.703 1 98.81 225 LEU B N 1
ATOM 4841 C CA . LEU B 1 225 ? -1.129 -6.539 -22.734 1 98.81 225 LEU B CA 1
ATOM 4842 C C . LEU B 1 225 ? -2.428 -5.859 -23.141 1 98.81 225 LEU B C 1
ATOM 4844 O O . LEU B 1 225 ? -2.854 -4.883 -22.516 1 98.81 225 LEU B O 1
ATOM 4848 N N . ASP B 1 226 ? -3.004 -6.352 -24.172 1 98.44 226 ASP B N 1
ATOM 4849 C CA . ASP B 1 226 ? -4.25 -5.809 -24.703 1 98.44 226 ASP B CA 1
ATOM 4850 C C . ASP B 1 226 ? -5.418 -6.762 -24.438 1 98.44 226 ASP B C 1
ATOM 4852 O O . ASP B 1 226 ? -5.223 -7.973 -24.328 1 98.44 226 ASP B O 1
ATOM 4856 N N . GLN B 1 227 ? -6.652 -6.16 -24.219 1 97.44 227 GLN B N 1
ATOM 4857 C CA . GLN B 1 227 ? -7.879 -6.906 -23.953 1 97.44 227 GLN B CA 1
ATOM 4858 C C . GLN B 1 227 ? -7.82 -7.594 -22.594 1 97.44 227 GLN B C 1
ATOM 4860 O O . GLN B 1 227 ? -8.188 -8.766 -22.469 1 97.44 227 GLN B O 1
ATOM 4865 N N . LEU B 1 228 ? -7.25 -7 -21.688 1 97.69 228 LEU B N 1
ATOM 4866 C CA . LEU B 1 228 ? -7.156 -7.488 -20.328 1 97.69 228 LEU B CA 1
ATOM 4867 C C . LEU B 1 228 ? -7.82 -6.52 -19.359 1 97.69 228 LEU B C 1
ATOM 4869 O O . LEU B 1 228 ? -7.57 -5.312 -19.406 1 97.69 228 LEU B O 1
ATOM 4873 N N . ARG B 1 229 ? -8.672 -7.016 -18.438 1 94.31 229 ARG B N 1
ATOM 4874 C CA . ARG B 1 229 ? -9.352 -6.18 -17.453 1 94.31 229 ARG B CA 1
ATOM 4875 C C . ARG B 1 229 ? -8.383 -5.711 -16.375 1 94.31 229 ARG B C 1
ATOM 4877 O O . ARG B 1 229 ? -7.297 -6.273 -16.234 1 94.31 229 ARG B O 1
ATOM 4884 N N . ALA B 1 230 ? -8.789 -4.742 -15.656 1 94.81 230 ALA B N 1
ATOM 4885 C CA . ALA B 1 230 ? -7.996 -4.27 -14.531 1 94.81 230 ALA B CA 1
ATOM 4886 C C . ALA B 1 230 ? -7.859 -5.352 -13.461 1 94.81 230 ALA B C 1
ATOM 4888 O O . ALA B 1 230 ? -8.859 -5.918 -13.016 1 94.81 230 ALA B O 1
ATOM 4889 N N . PRO B 1 231 ? -6.656 -5.637 -13.094 1 96.81 231 PRO B N 1
ATOM 4890 C CA . PRO B 1 231 ? -6.445 -6.672 -12.078 1 96.81 231 PRO B CA 1
ATOM 4891 C C . PRO B 1 231 ? -6.598 -6.145 -10.648 1 96.81 231 PRO B C 1
ATOM 4893 O O . PRO B 1 231 ? -6.371 -4.957 -10.398 1 96.81 231 PRO B O 1
ATOM 4896 N N . SER B 1 232 ? -7 -7.051 -9.734 1 95.31 232 SER B N 1
ATOM 4897 C CA . SER B 1 232 ? -6.832 -6.77 -8.312 1 95.31 232 SER B CA 1
ATOM 4898 C C . SER B 1 232 ? -5.359 -6.68 -7.934 1 95.31 232 SER B C 1
ATOM 4900 O O . SER B 1 232 ? -4.484 -6.977 -8.75 1 95.31 232 SER B O 1
ATOM 4902 N N . LEU B 1 233 ? -5.109 -6.27 -6.742 1 96.25 233 LEU B N 1
ATOM 4903 C CA . LEU B 1 233 ? -3.74 -6.211 -6.242 1 96.25 233 LEU B CA 1
ATOM 4904 C C . LEU B 1 233 ? -3.062 -7.574 -6.348 1 96.25 233 LEU B C 1
ATOM 4906 O O . LEU B 1 233 ? -1.928 -7.672 -6.82 1 96.25 233 LEU B O 1
ATOM 4910 N N . GLU B 1 234 ? -3.773 -8.633 -5.926 1 97.56 234 GLU B N 1
ATOM 4911 C CA . GLU B 1 234 ? -3.213 -9.977 -5.906 1 97.56 234 GLU B CA 1
ATOM 4912 C C . GLU B 1 234 ? -2.945 -10.484 -7.32 1 97.56 234 GLU B C 1
ATOM 4914 O O . GLU B 1 234 ? -1.918 -11.117 -7.574 1 97.56 234 GLU B O 1
ATOM 4919 N N . GLU B 1 235 ? -3.881 -10.203 -8.18 1 98.19 235 GLU B N 1
ATOM 4920 C CA . GLU B 1 235 ? -3.727 -10.594 -9.57 1 98.19 235 GLU B CA 1
ATOM 4921 C C . GLU B 1 235 ? -2.539 -9.891 -10.219 1 98.19 235 GLU B C 1
ATOM 4923 O O . GLU B 1 235 ? -1.729 -10.516 -10.898 1 98.19 235 GLU B O 1
ATOM 4928 N N . ALA B 1 236 ? -2.41 -8.586 -9.977 1 98.38 236 ALA B N 1
ATOM 4929 C CA . ALA B 1 236 ? -1.309 -7.797 -10.523 1 98.38 236 ALA B CA 1
ATOM 4930 C C . ALA B 1 236 ? 0.029 -8.25 -9.938 1 98.38 236 ALA B C 1
ATOM 4932 O O . ALA B 1 236 ? 1.049 -8.242 -10.633 1 98.38 236 ALA B O 1
ATOM 4933 N N . LYS B 1 237 ? -0.031 -8.562 -8.672 1 98.31 237 LYS B N 1
ATOM 4934 C CA . LYS B 1 237 ? 1.154 -9.086 -7.992 1 98.31 237 LYS B CA 1
ATOM 4935 C C . LYS B 1 237 ? 1.663 -10.352 -8.672 1 98.31 237 LYS B C 1
ATOM 4937 O O . LYS B 1 237 ? 2.857 -10.477 -8.953 1 98.31 237 LYS B O 1
ATOM 4942 N N . GLN B 1 238 ? 0.769 -11.297 -8.992 1 98.5 238 GLN B N 1
ATOM 4943 C CA . GLN B 1 238 ? 1.133 -12.547 -9.641 1 98.5 238 GLN B CA 1
ATOM 4944 C C . GLN B 1 238 ? 1.57 -12.312 -11.086 1 98.5 238 GLN B C 1
ATOM 4946 O O . GLN B 1 238 ? 2.525 -12.93 -11.562 1 98.5 238 GLN B O 1
ATOM 4951 N N . LEU B 1 239 ? 0.857 -11.438 -11.758 1 98.62 239 LEU B N 1
ATOM 4952 C CA . LEU B 1 239 ? 1.203 -11.094 -13.133 1 98.62 239 LEU B CA 1
ATOM 4953 C C . LEU B 1 239 ? 2.611 -10.508 -13.203 1 98.62 239 LEU B C 1
ATOM 4955 O O . LEU B 1 239 ? 3.426 -10.953 -14.023 1 98.62 239 LEU B O 1
ATOM 4959 N N . SER B 1 240 ? 2.912 -9.57 -12.344 1 98.5 240 SER B N 1
ATOM 4960 C CA . SER B 1 240 ? 4.207 -8.891 -12.336 1 98.5 240 SER B CA 1
ATOM 4961 C C . SER B 1 240 ? 5.336 -9.867 -12.008 1 98.5 240 SER B C 1
ATOM 4963 O O . SER B 1 240 ? 6.395 -9.828 -12.641 1 98.5 240 SER B O 1
ATOM 4965 N N . ALA B 1 241 ? 5.094 -10.688 -11 1 97.94 241 ALA B N 1
ATOM 4966 C CA . ALA B 1 241 ? 6.105 -11.664 -10.594 1 97.94 241 ALA B CA 1
ATOM 4967 C C . ALA B 1 241 ? 6.426 -12.633 -11.727 1 97.94 241 ALA B C 1
ATOM 4969 O O . ALA B 1 241 ? 7.59 -12.953 -11.969 1 97.94 241 ALA B O 1
ATOM 4970 N N . ALA B 1 242 ? 5.371 -13.055 -12.43 1 97.94 242 ALA B N 1
ATOM 4971 C CA . ALA B 1 242 ? 5.555 -14.062 -13.469 1 97.94 242 ALA B CA 1
ATOM 4972 C C . ALA B 1 242 ? 6.176 -13.445 -14.719 1 97.94 242 ALA B C 1
ATOM 4974 O O . ALA B 1 242 ? 6.949 -14.102 -15.422 1 97.94 242 ALA B O 1
ATOM 4975 N N . VAL B 1 243 ? 5.867 -12.18 -15.047 1 98 243 VAL B N 1
ATOM 4976 C CA . VAL B 1 243 ? 6.516 -11.484 -16.156 1 98 243 VAL B CA 1
ATOM 4977 C C . VAL B 1 243 ? 8.023 -11.422 -15.914 1 98 243 VAL B C 1
ATOM 4979 O O . VAL B 1 243 ? 8.812 -11.68 -16.828 1 98 243 VAL B O 1
ATOM 4982 N N . ALA B 1 244 ? 8.398 -11.086 -14.68 1 96.38 244 ALA B N 1
ATOM 4983 C CA . ALA B 1 244 ? 9.812 -11.031 -14.312 1 96.38 244 ALA B CA 1
ATOM 4984 C C . ALA B 1 244 ? 10.469 -12.398 -14.422 1 96.38 244 ALA B C 1
ATOM 4986 O O . ALA B 1 244 ? 11.625 -12.516 -14.836 1 96.38 244 ALA B O 1
ATOM 4987 N N . THR B 1 245 ? 9.766 -13.406 -14.031 1 94.38 245 THR B N 1
ATOM 4988 C CA . THR B 1 245 ? 10.273 -14.781 -13.984 1 94.38 245 THR B CA 1
ATOM 4989 C C . THR B 1 245 ? 10.406 -15.352 -15.391 1 94.38 245 THR B C 1
ATOM 4991 O O . THR B 1 245 ? 11.383 -16.047 -15.695 1 94.38 245 THR B O 1
ATOM 4994 N N . GLY B 1 246 ? 9.391 -15.133 -16.203 1 93.31 246 GLY B N 1
ATOM 4995 C CA . GLY B 1 246 ? 9.352 -15.695 -17.531 1 93.31 246 GLY B CA 1
ATOM 4996 C C . GLY B 1 246 ? 10.375 -15.086 -18.469 1 93.31 246 GLY B C 1
ATOM 4997 O O . GLY B 1 246 ? 10.789 -15.719 -19.438 1 93.31 246 GLY B O 1
ATOM 4998 N N . GLY B 1 247 ? 10.594 -13.922 -18.094 1 88.94 247 GLY B N 1
ATOM 4999 C CA . GLY B 1 247 ? 11.555 -13.172 -18.891 1 88.94 247 GLY B CA 1
ATOM 5000 C C . GLY B 1 247 ? 12.367 -12.188 -18.062 1 88.94 247 GLY B C 1
ATOM 5001 O O . GLY B 1 247 ? 12.422 -12.281 -16.844 1 88.94 247 GLY B O 1
ATOM 5002 N N . GLY B 1 248 ? 13.18 -11.406 -18.656 1 85.25 248 GLY B N 1
ATOM 5003 C CA . GLY B 1 248 ? 13.992 -10.375 -18.047 1 85.25 248 GLY B CA 1
ATOM 5004 C C . GLY B 1 248 ? 13.406 -8.984 -18.188 1 85.25 248 GLY B C 1
ATOM 5005 O O . GLY B 1 248 ? 14.125 -7.988 -18.078 1 85.25 248 GLY B O 1
ATOM 5006 N N . CYS B 1 249 ? 12 -8.977 -18.312 1 92.5 249 CYS B N 1
ATOM 5007 C CA . CYS B 1 249 ? 11.328 -7.695 -18.484 1 92.5 249 CYS B CA 1
ATOM 5008 C C . CYS B 1 249 ? 11.391 -6.867 -17.203 1 92.5 249 CYS B C 1
ATOM 5010 O O . CYS B 1 249 ? 11.266 -7.402 -16.109 1 92.5 249 CYS B O 1
ATOM 5012 N N . THR B 1 250 ? 11.523 -5.559 -17.438 1 96.44 250 THR B N 1
ATOM 5013 C CA . THR B 1 250 ? 11.594 -4.645 -16.297 1 96.44 250 THR B CA 1
ATOM 5014 C C . THR B 1 250 ? 10.234 -3.996 -16.031 1 96.44 250 THR B C 1
ATOM 5016 O O . THR B 1 250 ? 10.008 -3.434 -14.961 1 96.44 250 THR B O 1
ATOM 5019 N N . MET B 1 251 ? 9.336 -4.121 -17.031 1 97.94 251 MET B N 1
ATOM 5020 C CA . MET B 1 251 ? 8 -3.539 -16.906 1 97.94 251 MET B CA 1
ATOM 5021 C C . MET B 1 251 ? 7.059 -4.094 -17.969 1 97.94 251 MET B C 1
ATOM 5023 O O . MET B 1 251 ? 7.492 -4.816 -18.859 1 97.94 251 MET B O 1
ATOM 5027 N N . PHE B 1 252 ? 5.82 -3.82 -17.828 1 98.69 252 PHE B N 1
ATOM 5028 C CA . PHE B 1 252 ? 4.785 -4.07 -18.828 1 98.69 252 PHE B CA 1
ATOM 5029 C C . PHE B 1 252 ? 3.697 -3.004 -18.766 1 98.69 252 PHE B C 1
ATOM 5031 O O . PHE B 1 252 ? 3.709 -2.156 -17.859 1 98.69 252 PHE B O 1
ATOM 5038 N N . HIS B 1 253 ? 2.893 -3.016 -19.719 1 98.56 253 HIS B N 1
ATOM 5039 C CA . HIS B 1 253 ? 1.688 -2.191 -19.703 1 98.56 253 HIS B CA 1
ATOM 5040 C C . HIS B 1 253 ? 0.435 -3.045 -19.859 1 98.56 253 HIS B C 1
ATOM 5042 O O . HIS B 1 253 ? 0.499 -4.156 -20.391 1 98.56 253 HIS B O 1
ATOM 5048 N N . ILE B 1 254 ? -0.59 -2.596 -19.359 1 98.56 254 ILE B N 1
ATOM 5049 C CA . ILE B 1 254 ? -1.931 -3.059 -19.703 1 98.56 254 ILE B CA 1
ATOM 5050 C C . ILE B 1 254 ? -2.727 -1.913 -20.328 1 98.56 254 ILE B C 1
ATOM 5052 O O . ILE B 1 254 ? -2.992 -0.904 -19.672 1 98.56 254 ILE B O 1
ATOM 5056 N N . ALA B 1 255 ? -3.1 -2.113 -21.562 1 97.62 255 ALA B N 1
ATOM 5057 C CA . ALA B 1 255 ? -3.814 -1.061 -22.281 1 97.62 255 ALA B CA 1
ATOM 5058 C C . ALA B 1 255 ? -5.105 -0.685 -21.562 1 97.62 255 ALA B C 1
ATOM 5060 O O . ALA B 1 255 ? -5.926 -1.553 -21.25 1 97.62 255 ALA B O 1
ATOM 5061 N N . GLY B 1 256 ? -5.219 0.607 -21.266 1 93.5 256 GLY B N 1
ATOM 5062 C CA . GLY B 1 256 ? -6.422 1.103 -20.609 1 93.5 256 GLY B CA 1
ATOM 5063 C C . GLY B 1 256 ? -6.387 0.95 -19.109 1 93.5 256 GLY B C 1
ATOM 5064 O O . GLY B 1 256 ? -7.305 1.396 -18.406 1 93.5 256 GLY B O 1
ATOM 5065 N N . VAL B 1 257 ? -5.309 0.373 -18.578 1 95.06 257 VAL B N 1
ATOM 5066 C CA . VAL B 1 257 ? -5.336 0.005 -17.172 1 95.06 257 VAL B CA 1
ATOM 5067 C C . VAL B 1 257 ? -4.137 0.617 -16.453 1 95.06 257 VAL B C 1
ATOM 5069 O O . VAL B 1 257 ? -4.289 1.267 -15.422 1 95.06 257 VAL B O 1
ATOM 5072 N N . THR B 1 258 ? -2.924 0.383 -16.906 1 97.06 258 THR B N 1
ATOM 5073 C CA . THR B 1 258 ? -1.746 0.91 -16.234 1 97.06 258 THR B CA 1
ATOM 5074 C C . THR B 1 258 ? -1.625 2.416 -16.453 1 97.06 258 THR B C 1
ATOM 5076 O O . THR B 1 258 ? -2.066 2.938 -17.469 1 97.06 258 THR B O 1
ATOM 5079 N N . PRO B 1 259 ? -1.034 3.133 -15.555 1 95 259 PRO B N 1
ATOM 5080 C CA . PRO B 1 259 ? -1.04 4.598 -15.57 1 95 259 PRO B CA 1
ATOM 5081 C C . PRO B 1 259 ? -0.437 5.172 -16.844 1 95 259 PRO B C 1
ATOM 5083 O O . PRO B 1 259 ? -0.847 6.246 -17.297 1 95 259 PRO B O 1
ATOM 5086 N N . GLU B 1 260 ? 0.49 4.508 -17.453 1 96 260 GLU B N 1
ATOM 5087 C CA . GLU B 1 260 ? 1.19 5.059 -18.609 1 96 260 GLU B CA 1
ATOM 5088 C C . GLU B 1 260 ? 0.537 4.617 -19.906 1 96 260 GLU B C 1
ATOM 5090 O O . GLU B 1 260 ? 0.928 5.066 -20.984 1 96 260 GLU B O 1
ATOM 5095 N N . ALA B 1 261 ? -0.453 3.744 -19.781 1 96.25 261 ALA B N 1
ATOM 5096 C CA . ALA B 1 261 ? -1.144 3.244 -20.969 1 96.25 261 ALA B CA 1
ATOM 5097 C C . ALA B 1 261 ? -2.646 3.482 -20.875 1 96.25 261 ALA B C 1
ATOM 5099 O O . ALA B 1 261 ? -3.439 2.541 -20.953 1 96.25 261 ALA B O 1
ATOM 5100 N N . PRO B 1 262 ? -3.068 4.738 -20.828 1 90.56 262 PRO B N 1
ATOM 5101 C CA . PRO B 1 262 ? -4.512 4.988 -20.828 1 90.56 262 PRO B CA 1
ATOM 5102 C C . PRO B 1 262 ? -5.219 4.406 -22.047 1 90.56 262 PRO B C 1
ATOM 5104 O O . PRO B 1 262 ? -6.41 4.098 -21.984 1 90.56 262 PRO B O 1
ATOM 5107 N N . THR B 1 263 ? -4.484 4.328 -23.156 1 92.88 263 THR B N 1
ATOM 5108 C CA . THR B 1 263 ? -4.895 3.625 -24.375 1 92.88 263 THR B CA 1
ATOM 5109 C C . THR B 1 263 ? -3.734 2.816 -24.938 1 92.88 263 THR B C 1
ATOM 5111 O O . THR B 1 263 ? -2.58 3.014 -24.562 1 92.88 263 THR B O 1
ATOM 5114 N N . LEU B 1 264 ? -4.059 1.88 -25.797 1 96.62 264 LEU B N 1
ATOM 5115 C CA . LEU B 1 264 ? -3.025 1.106 -26.484 1 96.62 264 LEU B CA 1
ATOM 5116 C C . LEU B 1 264 ? -2.086 2.021 -27.266 1 96.62 264 LEU B C 1
ATOM 5118 O O . LEU B 1 264 ? -0.865 1.858 -27.203 1 96.62 264 LEU B O 1
ATOM 5122 N N . ASP B 1 265 ? -2.598 3.096 -27.875 1 95.44 265 ASP B N 1
ATOM 5123 C CA . ASP B 1 265 ? -1.835 3.975 -28.766 1 95.44 265 ASP B CA 1
ATOM 5124 C C . ASP B 1 265 ? -0.896 4.875 -27.969 1 95.44 265 ASP B C 1
ATOM 5126 O O . ASP B 1 265 ? 0.088 5.387 -28.5 1 95.44 265 ASP B O 1
ATOM 5130 N N . ALA B 1 266 ? -1.201 5.027 -26.719 1 93.38 266 ALA B N 1
ATOM 5131 C CA . ALA B 1 266 ? -0.378 5.898 -25.875 1 93.38 266 ALA B CA 1
ATOM 5132 C C . ALA B 1 266 ? 1.024 5.32 -25.703 1 93.38 266 ALA B C 1
ATOM 5134 O O . ALA B 1 266 ? 1.99 6.066 -25.516 1 93.38 266 ALA B O 1
ATOM 5135 N N . VAL B 1 267 ? 1.12 3.945 -25.781 1 96.5 267 VAL B N 1
ATOM 5136 C CA . VAL B 1 267 ? 2.424 3.344 -25.516 1 96.5 267 VAL B CA 1
ATOM 5137 C C . VAL B 1 267 ? 2.902 2.586 -26.766 1 96.5 267 VAL B C 1
ATOM 5139 O O . VAL B 1 267 ? 4.074 2.211 -26.844 1 96.5 267 VAL B O 1
ATOM 5142 N N . ALA B 1 268 ? 2.029 2.242 -27.625 1 95.81 268 ALA B N 1
ATOM 5143 C CA . ALA B 1 268 ? 2.385 1.635 -28.891 1 95.81 268 ALA B CA 1
ATOM 5144 C C . ALA B 1 268 ? 2.41 2.678 -30.016 1 95.81 268 ALA B C 1
ATOM 5146 O O . ALA B 1 268 ? 1.539 2.682 -30.891 1 95.81 268 ALA B O 1
ATOM 5147 N N . ARG B 1 269 ? 3.43 3.439 -30.109 1 90 269 ARG B N 1
ATOM 5148 C CA . ARG B 1 269 ? 3.471 4.617 -30.969 1 90 269 ARG B CA 1
ATOM 5149 C C . ARG B 1 269 ? 3.908 4.246 -32.375 1 90 269 ARG B C 1
ATOM 5151 O O . ARG B 1 269 ? 3.863 5.078 -33.281 1 90 269 ARG B O 1
ATOM 5158 N N . ARG B 1 270 ? 4.398 3.102 -32.625 1 92 270 ARG B N 1
ATOM 5159 C CA . ARG B 1 270 ? 4.762 2.529 -33.906 1 92 270 ARG B CA 1
ATOM 5160 C C . ARG B 1 270 ? 4.145 1.148 -34.094 1 92 270 ARG B C 1
ATOM 5162 O O . ARG B 1 270 ? 3.643 0.555 -33.125 1 92 270 ARG B O 1
ATOM 5169 N N . PRO B 1 271 ? 4.105 0.763 -35.344 1 94.38 271 PRO B N 1
ATOM 5170 C CA . PRO B 1 271 ? 3.621 -0.609 -35.5 1 94.38 271 PRO B CA 1
ATOM 5171 C C . PRO B 1 271 ? 4.469 -1.631 -34.75 1 94.38 271 PRO B C 1
ATOM 5173 O O . PRO B 1 271 ? 5.695 -1.616 -34.844 1 94.38 271 PRO B O 1
ATOM 5176 N N . LEU B 1 272 ? 3.793 -2.441 -34.031 1 97.25 272 LEU B N 1
ATOM 5177 C CA . LEU B 1 272 ? 4.48 -3.418 -33.188 1 97.25 272 LEU B CA 1
ATOM 5178 C C . LEU B 1 272 ? 4.055 -4.836 -33.531 1 97.25 272 LEU B C 1
ATOM 5180 O O . LEU B 1 272 ? 2.941 -5.051 -34.031 1 97.25 272 LEU B O 1
ATOM 5184 N N . GLU B 1 273 ? 4.973 -5.719 -33.312 1 97.38 273 GLU B N 1
ATOM 5185 C CA . GLU B 1 273 ? 4.633 -7.137 -33.375 1 97.38 273 GLU B CA 1
ATOM 5186 C C . GLU B 1 273 ? 3.494 -7.477 -32.406 1 97.38 273 GLU B C 1
ATOM 5188 O O . GLU B 1 273 ? 3.445 -6.973 -31.297 1 97.38 273 GLU B O 1
ATOM 5193 N N . ARG B 1 274 ? 2.543 -8.289 -32.969 1 97.56 274 ARG B N 1
ATOM 5194 C CA . ARG B 1 274 ? 1.421 -8.75 -32.156 1 97.56 274 ARG B CA 1
ATOM 5195 C C . ARG B 1 274 ? 1.481 -10.258 -31.938 1 97.56 274 ARG B C 1
ATOM 5197 O O . ARG B 1 274 ? 1.621 -11.023 -32.906 1 97.56 274 ARG B O 1
ATOM 5204 N N . ILE B 1 275 ? 1.484 -10.688 -30.688 1 98.44 275 ILE B N 1
ATOM 5205 C CA . ILE B 1 275 ? 1.482 -12.102 -30.312 1 98.44 275 ILE B CA 1
ATOM 5206 C C . ILE B 1 275 ? 0.222 -12.422 -29.5 1 98.44 275 ILE B C 1
ATOM 5208 O O . ILE B 1 275 ? -0.138 -11.688 -28.578 1 98.44 275 ILE B O 1
ATOM 5212 N N . ARG B 1 276 ? -0.439 -13.555 -29.812 1 98.38 276 ARG B N 1
ATOM 5213 C CA . ARG B 1 276 ? -1.681 -13.922 -29.141 1 98.38 276 ARG B CA 1
ATOM 5214 C C . ARG B 1 276 ? -1.412 -14.883 -27.984 1 98.38 276 ARG B C 1
ATOM 5216 O O . ARG B 1 276 ? -0.575 -15.781 -28.094 1 98.38 276 ARG B O 1
ATOM 5223 N N . TYR B 1 277 ? -1.97 -14.562 -26.922 1 98.75 277 TYR B N 1
ATOM 5224 C CA . TYR B 1 277 ? -2.035 -15.508 -25.797 1 98.75 277 TYR B CA 1
ATOM 5225 C C . TYR B 1 277 ? -3.322 -16.312 -25.859 1 98.75 277 TYR B C 1
ATOM 5227 O O . TYR B 1 277 ? -4.41 -15.781 -25.641 1 98.75 277 TYR B O 1
ATOM 5235 N N . THR B 1 278 ? -3.232 -17.609 -26.062 1 98.56 278 THR B N 1
ATOM 5236 C CA . THR B 1 278 ? -4.379 -18.5 -26.266 1 98.56 278 THR B CA 1
ATOM 5237 C C . THR B 1 278 ? -4.477 -19.531 -25.156 1 98.56 278 THR B C 1
ATOM 5239 O O . THR B 1 278 ? -3.586 -19.625 -24.297 1 98.56 278 THR B O 1
ATOM 5242 N N . ALA B 1 279 ? -5.578 -20.25 -25.219 1 97.88 279 ALA B N 1
ATOM 5243 C CA . ALA B 1 279 ? -5.758 -21.359 -24.281 1 97.88 279 ALA B CA 1
ATOM 5244 C C . ALA B 1 279 ? -4.648 -22.391 -24.422 1 97.88 279 ALA B C 1
ATOM 5246 O O . ALA B 1 279 ? -4.23 -23 -23.422 1 97.88 279 ALA B O 1
ATOM 5247 N N . ALA B 1 280 ? -4.18 -22.562 -25.609 1 98.19 280 ALA B N 1
ATOM 5248 C CA . ALA B 1 280 ? -3.082 -23.5 -25.859 1 98.19 280 ALA B CA 1
ATOM 5249 C C . ALA B 1 280 ? -1.8 -23.031 -25.172 1 98.19 280 ALA B C 1
ATOM 5251 O O . ALA B 1 280 ? -1.023 -23.844 -24.672 1 98.19 280 ALA B O 1
ATOM 5252 N N . ASP B 1 281 ? -1.561 -21.703 -25.188 1 98.19 281 ASP B N 1
ATOM 5253 C CA . ASP B 1 281 ? -0.395 -21.156 -24.5 1 98.19 281 ASP B CA 1
ATOM 5254 C C . ASP B 1 281 ? -0.482 -21.375 -23 1 98.19 281 ASP B C 1
ATOM 5256 O O . ASP B 1 281 ? 0.508 -21.734 -22.359 1 98.19 281 ASP B O 1
ATOM 5260 N N . ARG B 1 282 ? -1.638 -21.109 -22.484 1 97.75 282 ARG B N 1
ATOM 5261 C CA . ARG B 1 282 ? -1.859 -21.359 -21.062 1 97.75 282 ARG B CA 1
ATOM 5262 C C . ARG B 1 282 ? -1.537 -22.797 -20.703 1 97.75 282 ARG B C 1
ATOM 5264 O O . ARG B 1 282 ? -0.852 -23.047 -19.703 1 97.75 282 ARG B O 1
ATOM 5271 N N . ALA B 1 283 ? -2.076 -23.75 -21.469 1 96.75 283 ALA B N 1
ATOM 5272 C CA . ALA B 1 283 ? -1.875 -25.172 -21.219 1 96.75 283 ALA B CA 1
ATOM 5273 C C . ALA B 1 283 ? -0.398 -25.547 -21.312 1 96.75 283 ALA B C 1
ATOM 5275 O O . ALA B 1 283 ? 0.101 -26.344 -20.531 1 96.75 283 ALA B O 1
ATOM 5276 N N . ARG B 1 284 ? 0.26 -24.984 -22.266 1 97 284 ARG B N 1
ATOM 5277 C CA . ARG B 1 284 ? 1.683 -25.25 -22.453 1 97 284 ARG B CA 1
ATOM 5278 C C . ARG B 1 284 ? 2.492 -24.797 -21.25 1 97 284 ARG B C 1
ATOM 5280 O O . ARG B 1 284 ? 3.369 -25.531 -20.766 1 97 284 ARG B O 1
ATOM 5287 N N . ILE B 1 285 ? 2.225 -23.609 -20.75 1 95.88 285 ILE B N 1
ATOM 5288 C CA . ILE B 1 285 ? 2.957 -23.062 -19.609 1 95.88 285 ILE B CA 1
ATOM 5289 C C . ILE B 1 285 ? 2.65 -23.891 -18.359 1 95.88 285 ILE B C 1
ATOM 5291 O O . ILE B 1 285 ? 3.553 -24.219 -17.578 1 95.88 285 ILE B O 1
ATOM 5295 N N . ALA B 1 286 ? 1.371 -24.203 -18.172 1 94.69 286 ALA B N 1
ATOM 5296 C CA . ALA B 1 286 ? 0.978 -25.047 -17.047 1 94.69 286 ALA B CA 1
ATOM 5297 C C . ALA B 1 286 ? 1.714 -26.391 -17.078 1 94.69 286 ALA B C 1
ATOM 5299 O O . ALA B 1 286 ? 2.184 -26.859 -16.031 1 94.69 286 ALA B O 1
ATOM 5300 N N . ALA B 1 287 ? 1.815 -26.984 -18.234 1 93.69 287 ALA B N 1
ATOM 5301 C CA . ALA B 1 287 ? 2.504 -28.266 -18.391 1 93.69 287 ALA B CA 1
ATOM 5302 C C . ALA B 1 287 ? 3.994 -28.125 -18.109 1 93.69 287 ALA B C 1
ATOM 5304 O O . ALA B 1 287 ? 4.598 -29 -17.5 1 93.69 287 ALA B O 1
ATOM 5305 N N . LYS B 1 288 ? 4.527 -27.047 -18.562 1 91.56 288 LYS B N 1
ATOM 5306 C CA . LYS B 1 288 ? 5.945 -26.781 -18.344 1 91.56 288 LYS B CA 1
ATOM 5307 C C . LYS B 1 288 ? 6.27 -26.703 -16.844 1 91.56 288 LYS B C 1
ATOM 5309 O O . LYS B 1 288 ? 7.336 -27.141 -16.422 1 91.56 288 LYS B O 1
ATOM 5314 N N . LEU B 1 289 ? 5.301 -26.156 -16.109 1 89.81 289 LEU B N 1
ATOM 5315 C CA . LEU B 1 289 ? 5.535 -25.938 -14.688 1 89.81 289 LEU B CA 1
ATOM 5316 C C . LEU B 1 289 ? 5.035 -27.109 -13.859 1 89.81 289 LEU B C 1
ATOM 5318 O O . LEU B 1 289 ? 5 -27.047 -12.633 1 89.81 289 LEU B O 1
ATOM 5322 N N . ASN B 1 290 ? 4.613 -28.109 -14.406 1 91.06 290 ASN B N 1
ATOM 5323 C CA . ASN B 1 290 ? 4.27 -29.344 -13.719 1 91.06 290 ASN B CA 1
ATOM 5324 C C . ASN B 1 290 ? 5.305 -30.438 -13.977 1 91.06 290 ASN B C 1
ATOM 5326 O O . ASN B 1 290 ? 5.316 -31.047 -15.039 1 91.06 290 ASN B O 1
ATOM 5330 N N . THR B 1 291 ? 6.043 -30.766 -12.969 1 93.38 291 THR B N 1
ATOM 5331 C CA . THR B 1 291 ? 7.133 -31.719 -13.133 1 93.38 291 THR B CA 1
ATOM 5332 C C . THR B 1 291 ? 6.98 -32.875 -12.148 1 93.38 291 THR B C 1
ATOM 5334 O O . THR B 1 291 ? 7.91 -33.656 -11.969 1 93.38 291 THR B O 1
ATOM 5337 N N . LEU B 1 292 ? 5.832 -32.938 -11.539 1 94.12 292 LEU B N 1
ATOM 5338 C CA . LEU B 1 292 ? 5.621 -34 -10.555 1 94.12 292 LEU B CA 1
ATOM 5339 C C . LEU B 1 292 ? 5.723 -35.375 -11.203 1 94.12 292 LEU B C 1
ATOM 5341 O O . LEU B 1 292 ? 5.191 -35.594 -12.289 1 94.12 292 LEU B O 1
ATOM 5345 N N . THR B 1 293 ? 6.359 -36.312 -10.562 1 91.44 293 THR B N 1
ATOM 5346 C CA . THR B 1 293 ? 6.516 -37.688 -11.047 1 91.44 293 THR B CA 1
ATOM 5347 C C . THR B 1 293 ? 5.598 -38.625 -10.281 1 91.44 293 THR B C 1
ATOM 5349 O O . THR B 1 293 ? 5.5 -39.812 -10.625 1 91.44 293 THR B O 1
ATOM 5352 N N . SER B 1 294 ? 5.035 -38.094 -9.227 1 92.81 294 SER B N 1
ATOM 5353 C CA . SER B 1 294 ? 4.094 -38.844 -8.391 1 92.81 294 SER B CA 1
ATOM 5354 C C . SER B 1 294 ? 2.975 -37.906 -7.891 1 92.81 294 SER B C 1
ATOM 5356 O O . SER B 1 294 ? 3.156 -36.719 -7.793 1 92.81 294 SER B O 1
ATOM 5358 N N . GLU B 1 295 ? 1.9 -38.594 -7.59 1 93.5 295 GLU B N 1
ATOM 5359 C CA . GLU B 1 295 ? 0.778 -37.844 -7.055 1 93.5 295 GLU B CA 1
ATOM 5360 C C . GLU B 1 295 ? 1.03 -37.406 -5.605 1 93.5 295 GLU B C 1
ATOM 5362 O O . GLU B 1 295 ? 0.403 -36.469 -5.105 1 93.5 295 GLU B O 1
ATOM 5367 N N . ARG B 1 296 ? 1.846 -38.219 -4.949 1 95.56 296 ARG B N 1
ATOM 5368 C CA . ARG B 1 296 ? 2.141 -37.906 -3.555 1 95.56 296 ARG B CA 1
ATOM 5369 C C . ARG B 1 296 ? 2.973 -36.625 -3.447 1 95.56 296 ARG B C 1
ATOM 5371 O O . ARG B 1 296 ? 3.93 -36.438 -4.203 1 95.56 296 ARG B O 1
ATOM 5378 N N . ILE B 1 297 ? 2.586 -35.719 -2.533 1 96.62 297 ILE B N 1
ATOM 5379 C CA . ILE B 1 297 ? 3.326 -34.469 -2.369 1 96.62 297 ILE B CA 1
ATOM 5380 C C . ILE B 1 297 ? 3.84 -34.344 -0.935 1 96.62 297 ILE B C 1
ATOM 5382 O O . ILE B 1 297 ? 3.311 -35 -0.027 1 96.62 297 ILE B O 1
ATOM 5386 N N . ASP B 1 298 ? 4.812 -33.469 -0.741 1 96.5 298 ASP B N 1
ATOM 5387 C CA . ASP B 1 298 ? 5.477 -33.312 0.548 1 96.5 298 ASP B CA 1
ATOM 5388 C C . ASP B 1 298 ? 5.32 -31.891 1.083 1 96.5 298 ASP B C 1
ATOM 5390 O O . ASP B 1 298 ? 5.445 -31.656 2.287 1 96.5 298 ASP B O 1
ATOM 5394 N N . TYR B 1 299 ? 5.098 -31.016 0.181 1 95.38 299 TYR B N 1
ATOM 5395 C CA . TYR B 1 299 ? 5.316 -29.625 0.515 1 95.38 299 TYR B CA 1
ATOM 5396 C C . TYR B 1 299 ? 4.328 -28.719 -0.221 1 95.38 299 TYR B C 1
ATOM 5398 O O . TYR B 1 299 ? 4.137 -28.859 -1.432 1 95.38 299 TYR B O 1
ATOM 5406 N N . VAL B 1 300 ? 3.609 -27.922 0.519 1 97 300 VAL B N 1
ATOM 5407 C CA . VAL B 1 300 ? 2.746 -26.891 -0.053 1 97 300 VAL B CA 1
ATOM 5408 C C . VAL B 1 300 ? 3.201 -25.516 0.418 1 97 300 VAL B C 1
ATOM 5410 O O . VAL B 1 300 ? 3.279 -25.25 1.621 1 97 300 VAL B O 1
ATOM 5413 N N . VAL B 1 301 ? 3.549 -24.656 -0.506 1 95.88 301 VAL B N 1
ATOM 5414 C CA . VAL B 1 301 ? 4.023 -23.328 -0.167 1 95.88 301 VAL B CA 1
ATOM 5415 C C . VAL B 1 301 ? 3.15 -22.266 -0.854 1 95.88 301 VAL B C 1
ATOM 5417 O O . VAL B 1 301 ? 3.006 -22.281 -2.078 1 95.88 301 VAL B O 1
ATOM 5420 N N . LEU B 1 302 ? 2.562 -21.438 -0.047 1 97.5 302 LEU B N 1
ATOM 5421 C CA . LEU B 1 302 ? 1.735 -20.328 -0.521 1 97.5 302 LEU B CA 1
ATOM 5422 C C . LEU B 1 302 ? 2.332 -18.984 -0.11 1 97.5 302 LEU B C 1
ATOM 5424 O O . LEU B 1 302 ? 3.086 -18.906 0.862 1 97.5 302 LEU B O 1
ATOM 5428 N N . GLY B 1 303 ? 2.055 -17.969 -0.851 1 97.31 303 GLY B N 1
ATOM 5429 C CA . GLY B 1 303 ? 2.488 -16.625 -0.496 1 97.31 303 GLY B CA 1
ATOM 5430 C C . GLY B 1 303 ? 3.768 -16.203 -1.198 1 97.31 303 GLY B C 1
ATOM 5431 O O . GLY B 1 303 ? 4.695 -15.703 -0.561 1 97.31 303 GLY B O 1
ATOM 5432 N N . CYS B 1 304 ? 3.852 -16.438 -2.514 1 96.12 304 CYS B N 1
ATOM 5433 C CA . CYS B 1 304 ? 4.93 -15.93 -3.357 1 96.12 304 CYS B CA 1
ATOM 5434 C C . CYS B 1 304 ? 4.371 -15.141 -4.535 1 96.12 304 CYS B C 1
ATOM 5436 O O . CYS B 1 304 ? 3.762 -15.711 -5.441 1 96.12 304 CYS B O 1
ATOM 5438 N N . PRO B 1 305 ? 4.711 -13.852 -4.684 1 97.31 305 PRO B N 1
ATOM 5439 C CA . PRO B 1 305 ? 5.305 -13.055 -3.609 1 97.31 305 PRO B CA 1
ATOM 5440 C C . PRO B 1 305 ? 4.488 -13.094 -2.322 1 97.31 305 PRO B C 1
ATOM 5442 O O . PRO B 1 305 ? 3.422 -13.711 -2.283 1 97.31 305 PRO B O 1
ATOM 5445 N N . HIS B 1 306 ? 5.035 -12.484 -1.231 1 97.81 306 HIS B N 1
ATOM 5446 C CA . HIS B 1 306 ? 4.445 -12.555 0.099 1 97.81 306 HIS B CA 1
ATOM 5447 C C . HIS B 1 306 ? 2.945 -12.281 0.05 1 97.81 306 HIS B C 1
ATOM 5449 O O . HIS B 1 306 ? 2.502 -11.359 -0.638 1 97.81 306 HIS B O 1
ATOM 5455 N N . ALA B 1 307 ? 2.168 -13.086 0.789 1 98.31 307 ALA B N 1
ATOM 5456 C CA . ALA B 1 307 ? 0.708 -13.094 0.725 1 98.31 307 ALA B CA 1
ATOM 5457 C C . ALA B 1 307 ? 0.132 -11.805 1.31 1 98.31 307 ALA B C 1
ATOM 5459 O O . ALA B 1 307 ? 0.631 -11.297 2.314 1 98.31 307 ALA B O 1
ATOM 5460 N N . THR B 1 308 ? -0.899 -11.281 0.65 1 97.69 308 THR B N 1
ATOM 5461 C CA . THR B 1 308 ? -1.693 -10.188 1.202 1 97.69 308 THR B CA 1
ATOM 5462 C C . THR B 1 308 ? -2.607 -10.695 2.314 1 97.69 308 THR B C 1
ATOM 5464 O O . THR B 1 308 ? -2.762 -11.906 2.496 1 97.69 308 THR B O 1
ATOM 5467 N N . LEU B 1 309 ? -3.195 -9.742 3.041 1 96.88 309 LEU B N 1
ATOM 5468 C CA . LEU B 1 309 ? -4.168 -10.109 4.066 1 96.88 309 LEU B CA 1
ATOM 5469 C C . LEU B 1 309 ? -5.359 -10.836 3.451 1 96.88 309 LEU B C 1
ATOM 5471 O O . LEU B 1 309 ? -5.867 -11.797 4.031 1 96.88 309 LEU B O 1
ATOM 5475 N N . HIS B 1 310 ? -5.781 -10.406 2.287 1 95.44 310 HIS B N 1
ATOM 5476 C CA . HIS B 1 310 ? -6.895 -11.047 1.595 1 95.44 310 HIS B CA 1
ATOM 5477 C C . HIS B 1 310 ? -6.555 -12.492 1.234 1 95.44 310 HIS B C 1
ATOM 5479 O O . HIS B 1 310 ? -7.383 -13.391 1.405 1 95.44 310 HIS B O 1
ATOM 5485 N N . GLU B 1 311 ? -5.387 -12.719 0.734 1 97.31 311 GLU B N 1
ATOM 5486 C CA . GLU B 1 311 ? -4.965 -14.078 0.412 1 97.31 311 GLU B CA 1
ATOM 5487 C C . GLU B 1 311 ? -4.992 -14.969 1.649 1 97.31 311 GLU B C 1
ATOM 5489 O O . GLU B 1 311 ? -5.449 -16.109 1.587 1 97.31 311 GLU B O 1
ATOM 5494 N N . ILE B 1 312 ? -4.492 -14.438 2.744 1 97.81 312 ILE B N 1
ATOM 5495 C CA . ILE B 1 312 ? -4.473 -15.219 3.977 1 97.81 312 ILE B CA 1
ATOM 5496 C C . ILE B 1 312 ? -5.902 -15.523 4.418 1 97.81 312 ILE B C 1
ATOM 5498 O O . ILE B 1 312 ? -6.191 -16.625 4.883 1 97.81 312 ILE B O 1
ATOM 5502 N N . GLN B 1 313 ? -6.754 -14.555 4.305 1 95.81 313 GLN B N 1
ATOM 5503 C CA . GLN B 1 313 ? -8.156 -14.742 4.652 1 95.81 313 GLN B CA 1
ATOM 5504 C C . GLN B 1 313 ? -8.789 -15.859 3.834 1 95.81 313 GLN B C 1
ATOM 5506 O O . GLN B 1 313 ? -9.508 -16.703 4.375 1 95.81 313 GLN B O 1
ATOM 5511 N N . VAL B 1 314 ? -8.539 -15.883 2.545 1 95.06 314 VAL B N 1
ATOM 5512 C CA . VAL B 1 314 ? -9.094 -16.891 1.654 1 95.06 314 VAL B CA 1
ATOM 5513 C C . VAL B 1 314 ? -8.508 -18.266 1.996 1 95.06 314 VAL B C 1
ATOM 5515 O O . VAL B 1 314 ? -9.234 -19.266 2.057 1 95.06 314 VAL B O 1
ATOM 5518 N N . ILE B 1 315 ? -7.238 -18.328 2.244 1 97.69 315 ILE B N 1
ATOM 5519 C CA . ILE B 1 315 ? -6.578 -19.578 2.621 1 97.69 315 ILE B CA 1
ATOM 5520 C C . ILE B 1 315 ? -7.176 -20.109 3.924 1 97.69 315 ILE B C 1
ATOM 5522 O O . ILE B 1 315 ? -7.531 -21.281 4.02 1 97.69 315 ILE B O 1
ATOM 5526 N N . ALA B 1 316 ? -7.293 -19.234 4.934 1 96.81 316 ALA B N 1
ATOM 5527 C CA . ALA B 1 316 ? -7.84 -19.609 6.23 1 96.81 316 ALA B CA 1
ATOM 5528 C C . ALA B 1 316 ? -9.258 -20.156 6.09 1 96.81 316 ALA B C 1
ATOM 5530 O O . ALA B 1 316 ? -9.609 -21.156 6.723 1 96.81 316 ALA B O 1
ATOM 5531 N N . SER B 1 317 ? -10.016 -19.516 5.258 1 94.19 317 SER B N 1
ATOM 5532 C CA . SER B 1 317 ? -11.406 -19.938 5.078 1 94.19 317 SER B CA 1
ATOM 5533 C C . SER B 1 317 ? -11.477 -21.344 4.5 1 94.19 317 SER B C 1
ATOM 5535 O O . SER B 1 317 ? -12.398 -22.109 4.812 1 94.19 317 SER B O 1
ATOM 5537 N N . GLN B 1 318 ? -10.523 -21.734 3.693 1 96.06 318 GLN B N 1
ATOM 5538 C CA . GLN B 1 318 ? -10.508 -23.062 3.074 1 96.06 318 GLN B CA 1
ATOM 5539 C C . GLN B 1 318 ? -9.945 -24.109 4.027 1 96.06 318 GLN B C 1
ATOM 5541 O O . GLN B 1 318 ? -10.133 -25.312 3.82 1 96.06 318 GLN B O 1
ATOM 5546 N N . LEU B 1 319 ? -9.273 -23.672 5.059 1 97.31 319 LEU B N 1
ATOM 5547 C CA . LEU B 1 319 ? -8.625 -24.609 5.984 1 97.31 319 LEU B CA 1
ATOM 5548 C C . LEU B 1 319 ? -9.438 -24.75 7.266 1 97.31 319 LEU B C 1
ATOM 5550 O O . LEU B 1 319 ? -9.195 -25.656 8.062 1 97.31 319 LEU B O 1
ATOM 5554 N N . GLU B 1 320 ? -10.336 -23.844 7.465 1 94.56 320 GLU B N 1
ATOM 5555 C CA . GLU B 1 320 ? -11.094 -23.797 8.711 1 94.56 320 GLU B CA 1
ATOM 5556 C C . GLU B 1 320 ? -11.758 -25.141 9 1 94.56 320 GLU B C 1
ATOM 5558 O O . GLU B 1 320 ? -12.5 -25.656 8.164 1 94.56 320 GLU B O 1
ATOM 5563 N N . GLY B 1 321 ? -11.5 -25.688 10.18 1 95.25 321 GLY B N 1
ATOM 5564 C CA . GLY B 1 321 ? -12.102 -26.938 10.617 1 95.25 321 GLY B CA 1
ATOM 5565 C C . GLY B 1 321 ? -11.516 -28.156 9.93 1 95.25 321 GLY B C 1
ATOM 5566 O O . GLY B 1 321 ? -12.023 -29.266 10.078 1 95.25 321 GLY B O 1
ATOM 5567 N N . ARG B 1 322 ? -10.523 -27.984 9.227 1 96.88 322 ARG B N 1
ATOM 5568 C CA . ARG B 1 322 ? -9.898 -29.078 8.492 1 96.88 322 ARG B CA 1
ATOM 5569 C C . ARG B 1 322 ? -8.492 -29.344 9.008 1 96.88 322 ARG B C 1
ATOM 5571 O O . ARG B 1 322 ? -8.031 -28.703 9.945 1 96.88 322 ARG B O 1
ATOM 5578 N N . ARG B 1 323 ? -7.906 -30.453 8.438 1 98.19 323 ARG B N 1
ATOM 5579 C CA . ARG B 1 323 ? -6.57 -30.844 8.883 1 98.19 323 ARG B CA 1
ATOM 5580 C C . ARG B 1 323 ? -5.672 -31.172 7.691 1 98.19 323 ARG B C 1
ATOM 5582 O O . ARG B 1 323 ? -6.062 -31.922 6.805 1 98.19 323 ARG B O 1
ATOM 5589 N N . VAL B 1 324 ? -4.574 -30.562 7.715 1 98.44 324 VAL B N 1
ATOM 5590 C CA . VAL B 1 324 ? -3.547 -30.875 6.723 1 98.44 324 VAL B CA 1
ATOM 5591 C C . VAL B 1 324 ? -3.012 -32.281 6.945 1 98.44 324 VAL B C 1
ATOM 5593 O O . VAL B 1 324 ? -2.879 -32.719 8.086 1 98.44 324 VAL B O 1
ATOM 5596 N N . SER B 1 325 ? -2.695 -32.969 5.863 1 98.12 325 SER B N 1
ATOM 5597 C CA . SER B 1 325 ? -2.113 -34.312 5.957 1 98.12 325 SER B CA 1
ATOM 5598 C C . SER B 1 325 ? -0.847 -34.281 6.809 1 98.12 325 SER B C 1
ATOM 5600 O O . SER B 1 325 ? -0.011 -33.406 6.68 1 98.12 325 SER B O 1
ATOM 5602 N N . PRO B 1 326 ? -0.657 -35.312 7.668 1 96.25 326 PRO B N 1
ATOM 5603 C CA . PRO B 1 326 ? 0.554 -35.375 8.492 1 96.25 326 PRO B CA 1
ATOM 5604 C C . PRO B 1 326 ? 1.826 -35.531 7.656 1 96.25 326 PRO B C 1
ATOM 5606 O O . PRO B 1 326 ? 2.926 -35.25 8.156 1 96.25 326 PRO B O 1
ATOM 5609 N N . ASN B 1 327 ? 1.673 -35.875 6.434 1 96.06 327 ASN B N 1
ATOM 5610 C CA . ASN B 1 327 ? 2.828 -36.125 5.57 1 96.06 327 ASN B CA 1
ATOM 5611 C C . ASN B 1 327 ? 3.174 -34.875 4.758 1 96.06 327 ASN B C 1
ATOM 5613 O O . ASN B 1 327 ? 4.109 -34.875 3.957 1 96.06 327 ASN B O 1
ATOM 5617 N N . VAL B 1 328 ? 2.359 -33.812 4.922 1 97.81 328 VAL B N 1
ATOM 5618 C CA . VAL B 1 328 ? 2.545 -32.625 4.109 1 97.81 328 VAL B CA 1
ATOM 5619 C C . VAL B 1 328 ? 2.877 -31.438 5.012 1 97.81 328 VAL B C 1
ATOM 5621 O O . VAL B 1 328 ? 2.223 -31.219 6.035 1 97.81 328 VAL B O 1
ATOM 5624 N N . ARG B 1 329 ? 3.902 -30.75 4.684 1 96.19 329 ARG B N 1
ATOM 5625 C CA . ARG B 1 329 ? 4.18 -29.453 5.312 1 96.19 329 ARG B CA 1
ATOM 5626 C C . ARG B 1 329 ? 3.533 -28.312 4.527 1 96.19 329 ARG B C 1
ATOM 5628 O O . ARG B 1 329 ? 3.771 -28.172 3.328 1 96.19 329 ARG B O 1
ATOM 5635 N N . LEU B 1 330 ? 2.668 -27.547 5.18 1 97.25 330 LEU B N 1
ATOM 5636 C CA . LEU B 1 330 ? 2.031 -26.375 4.574 1 97.25 330 LEU B CA 1
ATOM 5637 C C . LEU B 1 330 ? 2.588 -25.094 5.164 1 97.25 330 LEU B C 1
ATOM 5639 O O . LEU B 1 330 ? 2.537 -24.891 6.379 1 97.25 330 LEU B O 1
ATOM 5643 N N . GLU B 1 331 ? 3.133 -24.25 4.305 1 95.06 331 GLU B N 1
ATOM 5644 C CA . GLU B 1 331 ? 3.635 -22.938 4.723 1 95.06 331 GLU B CA 1
ATOM 5645 C C . GLU B 1 331 ? 2.959 -21.812 3.943 1 95.06 331 GLU B C 1
ATOM 5647 O O . GLU B 1 331 ? 2.781 -21.922 2.727 1 95.06 331 GLU B O 1
ATOM 5652 N N . VAL B 1 332 ? 2.541 -20.797 4.66 1 96.69 332 VAL B N 1
ATOM 5653 C CA . VAL B 1 332 ? 2.059 -19.547 4.086 1 96.69 332 VAL B CA 1
ATOM 5654 C C . VAL B 1 332 ? 3.006 -18.406 4.461 1 96.69 332 VAL B C 1
ATOM 5656 O O . VAL B 1 332 ? 3.133 -18.062 5.637 1 96.69 332 VAL B O 1
ATOM 5659 N N . TRP B 1 333 ? 3.648 -17.859 3.484 1 95.25 333 TRP B N 1
ATOM 5660 C CA . TRP B 1 333 ? 4.625 -16.797 3.73 1 95.25 333 TRP B CA 1
ATOM 5661 C C . TRP B 1 333 ? 4.012 -15.422 3.48 1 95.25 333 TRP B C 1
ATOM 5663 O O . TRP B 1 333 ? 3.248 -15.242 2.531 1 95.25 333 TRP B O 1
ATOM 5673 N N . THR B 1 334 ? 4.285 -14.469 4.34 1 96.62 334 THR B N 1
ATOM 5674 C CA . THR B 1 334 ? 3.738 -13.125 4.227 1 96.62 334 THR B CA 1
ATOM 5675 C C . THR B 1 334 ? 4.66 -12.109 4.898 1 96.62 334 THR B C 1
ATOM 5677 O O . THR B 1 334 ? 5.754 -12.453 5.352 1 96.62 334 THR B O 1
ATOM 5680 N N . ALA B 1 335 ? 4.375 -10.812 4.785 1 95.62 335 ALA B N 1
ATOM 5681 C CA . ALA B 1 335 ? 5.086 -9.742 5.477 1 95.62 335 ALA B CA 1
ATOM 5682 C C . ALA B 1 335 ? 4.688 -9.688 6.949 1 95.62 335 ALA B C 1
ATOM 5684 O O . ALA B 1 335 ? 3.541 -9.969 7.301 1 95.62 335 ALA B O 1
ATOM 5685 N N . TRP B 1 336 ? 5.602 -9.281 7.82 1 94.12 336 TRP B N 1
ATOM 5686 C CA . TRP B 1 336 ? 5.301 -9.164 9.242 1 94.12 336 TRP B CA 1
ATOM 5687 C C . TRP B 1 336 ? 4.102 -8.25 9.477 1 94.12 336 TRP B C 1
ATOM 5689 O O . TRP B 1 336 ? 3.252 -8.539 10.328 1 94.12 336 TRP B O 1
ATOM 5699 N N . ALA B 1 337 ? 4.059 -7.145 8.781 1 96.19 337 ALA B N 1
ATOM 5700 C CA . ALA B 1 337 ? 2.947 -6.203 8.906 1 96.19 337 ALA B CA 1
ATOM 5701 C C . ALA B 1 337 ? 1.609 -6.902 8.672 1 96.19 337 ALA B C 1
ATOM 5703 O O . ALA B 1 337 ? 0.646 -6.672 9.406 1 96.19 337 ALA B O 1
ATOM 5704 N N . VAL B 1 338 ? 1.551 -7.754 7.684 1 97.25 338 VAL B N 1
ATOM 5705 C CA . VAL B 1 338 ? 0.33 -8.461 7.309 1 97.25 338 VAL B CA 1
ATOM 5706 C C . VAL B 1 338 ? 0.025 -9.547 8.336 1 97.25 338 VAL B C 1
ATOM 5708 O O . VAL B 1 338 ? -1.123 -9.703 8.758 1 97.25 338 VAL B O 1
ATOM 5711 N N . ARG B 1 339 ? 1.018 -10.258 8.742 1 96.19 339 ARG B N 1
ATOM 5712 C CA . ARG B 1 339 ? 0.83 -11.328 9.711 1 96.19 339 ARG B CA 1
ATOM 5713 C C . ARG B 1 339 ? 0.258 -10.797 11.016 1 96.19 339 ARG B C 1
ATOM 5715 O O . ARG B 1 339 ? -0.56 -11.453 11.664 1 96.19 339 ARG B O 1
ATOM 5722 N N . ALA B 1 340 ? 0.772 -9.664 11.406 1 94.5 340 ALA B N 1
ATOM 5723 C CA . ALA B 1 340 ? 0.309 -9.062 12.656 1 94.5 340 ALA B CA 1
ATOM 5724 C C . ALA B 1 340 ? -1.198 -8.828 12.625 1 94.5 340 ALA B C 1
ATOM 5726 O O . ALA B 1 340 ? -1.896 -9.117 13.602 1 94.5 340 ALA B O 1
ATOM 5727 N N . VAL B 1 341 ? -1.717 -8.312 11.57 1 94.25 341 VAL B N 1
ATOM 5728 C CA . VAL B 1 341 ? -3.152 -8.086 11.438 1 94.25 341 VAL B CA 1
ATOM 5729 C C . VAL B 1 341 ? -3.887 -9.422 11.383 1 94.25 341 VAL B C 1
ATOM 5731 O O . VAL B 1 341 ? -4.922 -9.594 12.031 1 94.25 341 VAL B O 1
ATOM 5734 N N . ALA B 1 342 ? -3.322 -10.344 10.594 1 96.31 342 ALA B N 1
ATOM 5735 C CA . ALA B 1 342 ? -3.924 -11.664 10.469 1 96.31 342 ALA B CA 1
ATOM 5736 C C . ALA B 1 342 ? -4.016 -12.359 11.82 1 96.31 342 ALA B C 1
ATOM 5738 O O . ALA B 1 342 ? -4.98 -13.078 12.094 1 96.31 342 ALA B O 1
ATOM 5739 N N . GLN B 1 343 ? -2.986 -12.164 12.586 1 94.5 343 GLN B N 1
ATOM 5740 C CA . GLN B 1 343 ? -2.977 -12.758 13.922 1 94.5 343 GLN B CA 1
ATOM 5741 C C . GLN B 1 343 ? -4.094 -12.18 14.789 1 94.5 343 GLN B C 1
ATOM 5743 O O . GLN B 1 343 ? -4.801 -12.914 15.477 1 94.5 343 GLN B O 1
ATOM 5748 N N . ARG B 1 344 ? -4.23 -10.93 14.75 1 88.19 344 ARG B N 1
ATOM 5749 C CA . ARG B 1 344 ? -5.281 -10.266 15.516 1 88.19 344 ARG B CA 1
ATOM 5750 C C . ARG B 1 344 ? -6.66 -10.75 15.078 1 88.19 344 ARG B C 1
ATOM 5752 O O . ARG B 1 344 ? -7.578 -10.836 15.898 1 88.19 344 ARG B O 1
ATOM 5759 N N . MET B 1 345 ? -6.773 -11.109 13.875 1 92.25 345 MET B N 1
ATOM 5760 C CA . MET B 1 345 ? -8.055 -11.531 13.32 1 92.25 345 MET B CA 1
ATOM 5761 C C . MET B 1 345 ? -8.297 -13.016 13.57 1 92.25 345 MET B C 1
ATOM 5763 O O . MET B 1 345 ? -9.367 -13.531 13.266 1 92.25 345 MET B O 1
ATOM 5767 N N . GLY B 1 346 ? -7.27 -13.727 14.047 1 93.38 346 GLY B N 1
ATOM 5768 C CA . GLY B 1 346 ? -7.387 -15.148 14.328 1 93.38 346 GLY B CA 1
ATOM 5769 C C . GLY B 1 346 ? -7.137 -16.016 13.109 1 93.38 346 GLY B C 1
ATOM 5770 O O . GLY B 1 346 ? -7.301 -17.234 13.164 1 93.38 346 GLY B O 1
ATOM 5771 N N . LEU B 1 347 ? -6.754 -15.367 12.031 1 96.69 347 LEU B N 1
ATOM 5772 C CA . LEU B 1 347 ? -6.531 -16.109 10.797 1 96.69 347 LEU B CA 1
ATOM 5773 C C . LEU B 1 347 ? -5.305 -17 10.914 1 96.69 347 LEU B C 1
ATOM 5775 O O . LEU B 1 347 ? -5.297 -18.125 10.391 1 96.69 347 LEU B O 1
ATOM 5779 N N . VAL B 1 348 ? -4.266 -16.516 11.578 1 96.62 348 VAL B N 1
ATOM 5780 C CA . VAL B 1 348 ? -3.059 -17.297 11.797 1 96.62 348 VAL B CA 1
ATOM 5781 C C . VAL B 1 348 ? -3.4 -18.547 12.602 1 96.62 348 VAL B C 1
ATOM 5783 O O . VAL B 1 348 ? -2.961 -19.656 12.273 1 96.62 348 VAL B O 1
ATOM 5786 N N . ASP B 1 349 ? -4.227 -18.391 13.617 1 95.62 349 ASP B N 1
ATOM 5787 C CA . ASP B 1 349 ? -4.625 -19.516 14.461 1 95.62 349 ASP B CA 1
ATOM 5788 C C . ASP B 1 349 ? -5.371 -20.578 13.648 1 95.62 349 ASP B C 1
ATOM 5790 O O . ASP B 1 349 ? -5.176 -21.766 13.859 1 95.62 349 ASP B O 1
ATOM 5794 N N . VAL B 1 350 ? -6.211 -20.109 12.781 1 95.88 350 VAL B N 1
ATOM 5795 C CA . VAL B 1 350 ? -6.984 -21.031 11.945 1 95.88 350 VAL B CA 1
ATOM 5796 C C . VAL B 1 350 ? -6.043 -21.875 11.102 1 95.88 350 VAL B C 1
ATOM 5798 O O . VAL B 1 350 ? -6.191 -23.109 11.047 1 95.88 350 VAL B O 1
ATOM 5801 N N . ILE B 1 351 ? -5.078 -21.281 10.484 1 97.56 351 ILE B N 1
ATOM 5802 C CA . ILE B 1 351 ? -4.141 -21.969 9.602 1 97.56 351 ILE B CA 1
ATOM 5803 C C . ILE B 1 351 ? -3.27 -22.922 10.422 1 97.56 351 ILE B C 1
ATOM 5805 O O . ILE B 1 351 ? -3.049 -24.062 10.023 1 97.56 351 ILE B O 1
ATOM 5809 N N . GLU B 1 352 ? -2.84 -22.484 11.57 1 96.56 352 GLU B N 1
ATOM 5810 C CA . GLU B 1 352 ? -1.953 -23.297 12.398 1 96.56 352 GLU B CA 1
ATOM 5811 C C . GLU B 1 352 ? -2.707 -24.453 13.031 1 96.56 352 GLU B C 1
ATOM 5813 O O . GLU B 1 352 ? -2.15 -25.547 13.195 1 96.56 352 GLU B O 1
ATOM 5818 N N . ARG B 1 353 ? -3.957 -24.266 13.414 1 97 353 ARG B N 1
ATOM 5819 C CA . ARG B 1 353 ? -4.781 -25.359 13.938 1 97 353 ARG B CA 1
ATOM 5820 C C . ARG B 1 353 ? -4.977 -26.438 12.891 1 97 353 ARG B C 1
ATOM 5822 O O . ARG B 1 353 ? -5.062 -27.625 13.219 1 97 353 ARG B O 1
ATOM 5829 N N . ALA B 1 354 ? -5.027 -26.016 11.68 1 97.94 354 ALA B N 1
ATOM 5830 C CA . ALA B 1 354 ? -5.176 -26.984 10.586 1 97.94 354 ALA B CA 1
ATOM 5831 C C . ALA B 1 354 ? -3.879 -27.75 10.359 1 97.94 354 ALA B C 1
ATOM 5833 O O . ALA B 1 354 ? -3.875 -28.781 9.695 1 97.94 354 ALA B O 1
ATOM 5834 N N . GLY B 1 355 ? -2.809 -27.234 10.898 1 97.19 355 GLY B N 1
ATOM 5835 C CA . GLY B 1 355 ? -1.524 -27.906 10.758 1 97.19 355 GLY B CA 1
ATOM 5836 C C . GLY B 1 355 ? -0.545 -27.141 9.883 1 97.19 355 GLY B C 1
ATOM 5837 O O . GLY B 1 355 ? 0.573 -27.609 9.648 1 97.19 355 GLY B O 1
ATOM 5838 N N . GLY B 1 356 ? -0.921 -25.984 9.391 1 96.62 356 GLY B N 1
ATOM 5839 C CA . GLY B 1 356 ? -0.026 -25.156 8.602 1 96.62 356 GLY B CA 1
ATOM 5840 C C . GLY B 1 356 ? 0.792 -24.188 9.445 1 96.62 356 GLY B C 1
ATOM 5841 O O . GLY B 1 356 ? 0.646 -24.156 10.672 1 96.62 356 GLY B O 1
ATOM 5842 N N . LYS B 1 357 ? 1.696 -23.5 8.734 1 94.19 357 LYS B N 1
ATOM 5843 C CA . LYS B 1 357 ? 2.496 -22.453 9.367 1 94.19 357 LYS B CA 1
ATOM 5844 C C . LYS B 1 357 ? 2.406 -21.141 8.586 1 94.19 357 LYS B C 1
ATOM 5846 O O . LYS B 1 357 ? 2.4 -21.156 7.352 1 94.19 357 LYS B O 1
ATOM 5851 N N . VAL B 1 358 ? 2.242 -20.062 9.328 1 95 358 VAL B N 1
ATOM 5852 C CA . VAL B 1 358 ? 2.324 -18.734 8.727 1 95 358 VAL B CA 1
ATOM 5853 C C . VAL B 1 358 ? 3.67 -18.094 9.07 1 95 358 VAL B C 1
ATOM 5855 O O . VAL B 1 358 ? 3.938 -17.766 10.227 1 95 358 VAL B O 1
ATOM 5858 N N . LEU B 1 359 ? 4.477 -17.906 8.062 1 92.12 359 LEU B N 1
ATOM 5859 C CA . LEU B 1 359 ? 5.863 -17.5 8.258 1 92.12 359 LEU B CA 1
ATOM 5860 C C . LEU B 1 359 ? 6.129 -16.141 7.629 1 92.12 359 LEU B C 1
ATOM 5862 O O . LEU B 1 359 ? 5.375 -15.703 6.754 1 92.12 359 LEU B O 1
ATOM 5866 N N . THR B 1 360 ? 7.207 -15.469 8.109 1 92.44 360 THR B N 1
ATOM 5867 C CA . THR B 1 360 ? 7.512 -14.125 7.637 1 92.44 360 THR B CA 1
ATOM 5868 C C . THR B 1 360 ? 9.008 -13.969 7.383 1 92.44 360 THR B C 1
ATOM 5870 O O . THR B 1 360 ? 9.789 -14.883 7.645 1 92.44 360 THR B O 1
ATOM 5873 N N . ASP B 1 361 ? 9.383 -12.867 6.758 1 88.19 361 ASP B N 1
ATOM 5874 C CA . ASP B 1 361 ? 10.711 -12.266 6.715 1 88.19 361 ASP B CA 1
ATOM 5875 C C . ASP B 1 361 ? 11.578 -12.93 5.645 1 88.19 361 ASP B C 1
ATOM 5877 O O . ASP B 1 361 ? 12.609 -12.383 5.25 1 88.19 361 ASP B O 1
ATOM 5881 N N . SER B 1 362 ? 11.141 -14.102 5.211 1 87 362 SER B N 1
ATOM 5882 C CA . SER B 1 362 ? 11.945 -14.797 4.211 1 87 362 SER B CA 1
ATOM 5883 C C . SER B 1 362 ? 11.078 -15.648 3.291 1 87 362 SER B C 1
ATOM 5885 O O . SER B 1 362 ? 9.914 -15.312 3.043 1 87 362 SER B O 1
ATOM 5887 N N . CYS B 1 363 ? 11.688 -16.609 2.627 1 84.88 363 CYS B N 1
ATOM 5888 C CA . CYS B 1 363 ? 11.023 -17.594 1.788 1 84.88 363 CYS B CA 1
ATOM 5889 C C . CYS B 1 363 ? 11.898 -18.828 1.61 1 84.88 363 CYS B C 1
ATOM 5891 O O . CYS B 1 363 ? 13.109 -18.766 1.794 1 84.88 363 CYS B O 1
ATOM 5893 N N . PRO B 1 364 ? 11.297 -19.938 1.23 1 82.06 364 PRO B N 1
ATOM 5894 C CA . PRO B 1 364 ? 12.07 -21.172 1.12 1 82.06 364 PRO B CA 1
ATOM 5895 C C . PRO B 1 364 ? 13.148 -21.109 0.042 1 82.06 364 PRO B C 1
ATOM 5897 O O . PRO B 1 364 ? 14.188 -21.766 0.156 1 82.06 364 PRO B O 1
ATOM 5900 N N . SER B 1 365 ? 12.922 -20.344 -0.938 1 80.25 365 SER B N 1
ATOM 5901 C CA . SER B 1 365 ? 13.914 -20.234 -2 1 80.25 365 SER B CA 1
ATOM 5902 C C . SER B 1 365 ? 15.195 -19.578 -1.493 1 80.25 365 SER B C 1
ATOM 5904 O O . SER B 1 365 ? 16.297 -19.953 -1.905 1 80.25 365 SER B O 1
ATOM 5906 N N . ILE B 1 366 ? 15.023 -18.672 -0.669 1 76.44 366 ILE B N 1
ATOM 5907 C CA . ILE B 1 366 ? 16.156 -17.906 -0.17 1 76.44 366 ILE B CA 1
ATOM 5908 C C . ILE B 1 366 ? 16.812 -18.656 0.993 1 76.44 366 ILE B C 1
ATOM 5910 O O . ILE B 1 366 ? 18.047 -18.719 1.085 1 76.44 366 ILE B O 1
ATOM 5914 N N . THR B 1 367 ? 15.961 -19.219 1.815 1 74.06 367 THR B N 1
ATOM 5915 C CA . THR B 1 367 ? 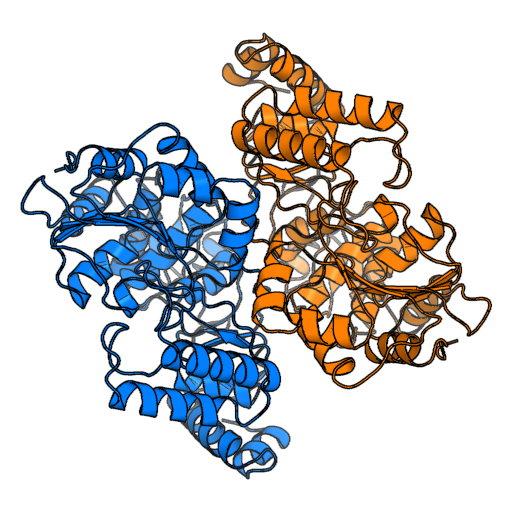16.5 -19.938 2.967 1 74.06 367 THR B CA 1
ATOM 5916 C C . THR B 1 367 ? 16.984 -21.328 2.564 1 74.06 367 THR B C 1
ATOM 5918 O O . THR B 1 367 ? 17.688 -21.984 3.326 1 74.06 367 THR B O 1
ATOM 5921 N N . ARG B 1 368 ? 16.547 -21.734 1.394 1 72.38 368 ARG B N 1
ATOM 5922 C CA . ARG B 1 368 ? 16.797 -23.094 0.91 1 72.38 368 ARG B CA 1
ATOM 5923 C C . ARG B 1 368 ? 16.281 -24.125 1.898 1 72.38 368 ARG B C 1
ATOM 5925 O O . ARG B 1 368 ? 16.969 -25.125 2.182 1 72.38 368 ARG B O 1
ATOM 5932 N N . SER B 1 369 ? 15.117 -23.797 2.527 1 69.62 369 SER B N 1
ATOM 5933 C CA . SER B 1 369 ? 14.547 -24.625 3.59 1 69.62 369 SER B CA 1
ATOM 5934 C C . SER B 1 369 ? 13.406 -25.484 3.068 1 69.62 369 SER B C 1
ATOM 5936 O O . SER B 1 369 ? 12.547 -25.922 3.84 1 69.62 369 SER B O 1
ATOM 5938 N N . GLY B 1 370 ? 13.352 -25.719 1.794 1 76.38 370 GLY B N 1
ATOM 5939 C CA . GLY B 1 370 ? 12.289 -26.547 1.246 1 76.38 370 GLY B CA 1
ATOM 5940 C C . GLY B 1 370 ? 12.203 -27.906 1.899 1 76.38 370 GLY B C 1
ATOM 5941 O O . GLY B 1 370 ? 13.156 -28.359 2.543 1 76.38 370 GLY B O 1
ATOM 5942 N N . HIS B 1 371 ? 11.094 -28.406 1.754 1 86.88 371 HIS B N 1
ATOM 5943 C CA . HIS B 1 371 ? 10.82 -29.688 2.395 1 86.88 371 HIS B CA 1
ATOM 5944 C C . HIS B 1 371 ? 10.453 -30.75 1.363 1 86.88 371 HIS B C 1
ATOM 5946 O O . HIS B 1 371 ? 9.641 -30.5 0.468 1 86.88 371 HIS B O 1
ATOM 5952 N N . GLY B 1 372 ? 11.086 -31.812 1.485 1 91.06 372 GLY B N 1
ATOM 5953 C CA . GLY B 1 372 ? 10.75 -32.938 0.603 1 91.06 372 GLY B CA 1
ATOM 5954 C C . GLY B 1 372 ? 11.148 -32.688 -0.841 1 91.06 372 GLY B C 1
ATOM 5955 O O . GLY B 1 372 ? 12.039 -31.875 -1.116 1 91.06 372 GLY B O 1
ATOM 5956 N N . ARG B 1 373 ? 10.492 -33.5 -1.713 1 92.31 373 ARG B N 1
ATOM 5957 C CA . ARG B 1 373 ? 10.891 -33.469 -3.115 1 92.31 373 ARG B CA 1
ATOM 5958 C C . ARG B 1 373 ? 9.781 -32.875 -3.986 1 92.31 373 ARG B C 1
ATOM 5960 O O . ARG B 1 373 ? 10.055 -32.281 -5.023 1 92.31 373 ARG B O 1
ATOM 5967 N N . ARG B 1 374 ? 8.586 -33.094 -3.596 1 95.5 374 ARG B N 1
ATOM 5968 C CA . ARG B 1 374 ? 7.434 -32.75 -4.414 1 95.5 374 ARG B CA 1
ATOM 5969 C C . ARG B 1 374 ? 6.637 -31.625 -3.779 1 95.5 374 ARG B C 1
ATOM 5971 O O . ARG B 1 374 ? 6.039 -31.797 -2.715 1 95.5 374 ARG B O 1
ATOM 5978 N N . MET B 1 375 ? 6.609 -30.5 -4.465 1 94.88 375 MET B N 1
ATOM 5979 C CA . MET B 1 375 ? 6.008 -29.297 -3.922 1 94.88 375 MET B CA 1
ATOM 5980 C C . MET B 1 375 ? 4.855 -28.812 -4.801 1 94.88 375 MET B C 1
ATOM 5982 O O . MET B 1 375 ? 4.914 -28.938 -6.027 1 94.88 375 MET B O 1
ATOM 5986 N N . VAL B 1 376 ? 3.832 -28.297 -4.176 1 96.38 376 VAL B N 1
ATOM 5987 C CA . VAL B 1 376 ? 2.688 -27.719 -4.867 1 96.38 376 VAL B CA 1
ATOM 5988 C C . VAL B 1 376 ? 2.5 -26.266 -4.422 1 96.38 376 VAL B C 1
ATOM 5990 O O . VAL B 1 376 ? 2.723 -25.938 -3.258 1 96.38 376 VAL B O 1
ATOM 5993 N N . THR B 1 377 ? 2.094 -25.375 -5.328 1 97.12 377 THR B N 1
ATOM 5994 C CA . THR B 1 377 ? 1.879 -23.969 -5.039 1 97.12 377 THR B CA 1
ATOM 5995 C C . THR B 1 377 ? 0.862 -23.359 -6.008 1 97.12 377 THR B C 1
ATOM 5997 O O . THR B 1 377 ? 0.431 -24.031 -6.953 1 97.12 377 THR B O 1
ATOM 6000 N N . ASN B 1 378 ? 0.411 -22.172 -5.723 1 97.69 378 ASN B N 1
ATOM 6001 C CA . ASN B 1 378 ? -0.455 -21.469 -6.656 1 97.69 378 ASN B CA 1
ATOM 6002 C C . ASN B 1 378 ? 0.269 -20.281 -7.309 1 97.69 378 ASN B C 1
ATOM 6004 O O . ASN B 1 378 ? -0.361 -19.438 -7.949 1 97.69 378 ASN B O 1
ATOM 6008 N N . ALA B 1 379 ? 1.566 -20.203 -7.082 1 97.44 379 ALA B N 1
ATOM 6009 C CA . ALA B 1 379 ? 2.373 -19.109 -7.605 1 97.44 379 ALA B CA 1
ATOM 6010 C C . ALA B 1 379 ? 3.363 -19.609 -8.656 1 97.44 379 ALA B C 1
ATOM 6012 O O . ALA B 1 379 ? 4.215 -20.453 -8.359 1 97.44 379 ALA B O 1
ATOM 6013 N N . VAL B 1 380 ? 3.316 -18.984 -9.812 1 96.62 380 VAL B N 1
ATOM 6014 C CA . VAL B 1 380 ? 4.152 -19.391 -10.938 1 96.62 380 VAL B CA 1
ATOM 6015 C C . VAL B 1 380 ? 5.617 -19.078 -10.633 1 96.62 380 VAL B C 1
ATOM 6017 O O . VAL B 1 380 ? 6.5 -19.891 -10.922 1 96.62 380 VAL B O 1
ATOM 6020 N N . LYS B 1 381 ? 5.867 -17.953 -10.031 1 95.44 381 LYS B N 1
ATOM 6021 C CA . LYS B 1 381 ? 7.227 -17.578 -9.664 1 95.44 381 LYS B CA 1
ATOM 6022 C C . LYS B 1 381 ? 7.867 -18.641 -8.766 1 95.44 381 LYS B C 1
ATOM 6024 O O . LYS B 1 381 ? 8.992 -19.078 -9.023 1 95.44 381 LYS B O 1
ATOM 6029 N N . GLN B 1 382 ? 7.172 -19.031 -7.777 1 93.31 382 GLN B N 1
ATOM 6030 C CA . GLN B 1 382 ? 7.676 -20.016 -6.824 1 93.31 382 GLN B CA 1
ATOM 6031 C C . GLN B 1 382 ? 7.918 -21.359 -7.5 1 93.31 382 GLN B C 1
ATOM 6033 O O . GLN B 1 382 ? 8.938 -22.016 -7.254 1 93.31 382 GLN B O 1
ATOM 6038 N N . GLY B 1 383 ? 6.953 -21.766 -8.32 1 92.06 383 GLY B N 1
ATOM 6039 C CA . GLY B 1 383 ? 7.117 -23.016 -9.055 1 92.06 383 GLY B CA 1
ATOM 6040 C C . GLY B 1 383 ? 8.359 -23.031 -9.93 1 92.06 383 GLY B C 1
ATOM 6041 O O . GLY B 1 383 ? 9.055 -24.047 -10.008 1 92.06 383 GLY B O 1
ATOM 6042 N N . ASN B 1 384 ? 8.594 -21.922 -10.539 1 91.12 384 ASN B N 1
ATOM 6043 C CA . ASN B 1 384 ? 9.766 -21.812 -11.406 1 91.12 384 ASN B CA 1
ATOM 6044 C C . ASN B 1 384 ? 11.062 -21.844 -10.602 1 91.12 384 ASN B C 1
ATOM 6046 O O . ASN B 1 384 ? 11.984 -22.594 -10.938 1 91.12 384 ASN B O 1
ATOM 6050 N N . TYR B 1 385 ? 11.141 -21.078 -9.523 1 86.56 385 TYR B N 1
ATOM 6051 C CA . TYR B 1 385 ? 12.375 -20.922 -8.773 1 86.56 385 TYR B CA 1
ATOM 6052 C C . TYR B 1 385 ? 12.711 -22.188 -7.996 1 86.56 385 TYR B C 1
ATOM 6054 O O . TYR B 1 385 ? 13.883 -22.547 -7.867 1 86.56 385 TYR B O 1
ATOM 6062 N N . LEU B 1 386 ? 11.758 -22.859 -7.453 1 84.44 386 LEU B N 1
ATOM 6063 C CA . LEU B 1 386 ? 12.055 -24.016 -6.625 1 84.44 386 LEU B CA 1
ATOM 6064 C C . LEU B 1 386 ? 12.484 -25.203 -7.488 1 84.44 386 LEU B C 1
ATOM 6066 O O . LEU B 1 386 ? 13.203 -26.094 -7.02 1 84.44 386 LEU B O 1
ATOM 6070 N N . GLN B 1 387 ? 12.07 -25.234 -8.766 1 82.38 387 GLN B N 1
ATOM 6071 C CA . GLN B 1 387 ? 12.609 -26.234 -9.688 1 82.38 387 GLN B CA 1
ATOM 6072 C C . GLN B 1 387 ? 14.102 -26 -9.93 1 82.38 387 GLN B C 1
ATOM 6074 O O . GLN B 1 387 ? 14.898 -26.922 -9.828 1 82.38 387 GLN B O 1
ATOM 6079 N N . GLY B 1 388 ? 14.391 -24.766 -10.18 1 77 388 GLY B N 1
ATOM 6080 C CA . GLY B 1 388 ? 15.75 -24.406 -10.562 1 77 388 GLY B CA 1
ATOM 6081 C C . GLY B 1 388 ? 16.703 -24.312 -9.375 1 77 388 GLY B C 1
ATOM 6082 O O . GLY B 1 388 ? 17.844 -24.781 -9.445 1 77 388 GLY B O 1
ATOM 6083 N N . MET B 1 389 ? 16.234 -23.797 -8.312 1 76 389 MET B N 1
ATOM 6084 C CA . MET B 1 389 ? 17.125 -23.422 -7.211 1 76 389 MET B CA 1
ATOM 6085 C C . MET B 1 389 ? 17.281 -24.578 -6.23 1 76 389 MET B C 1
ATOM 6087 O O . MET B 1 389 ? 18.359 -24.781 -5.664 1 76 389 MET B O 1
ATOM 6091 N N . THR B 1 390 ? 16.125 -25.359 -5.973 1 76.75 390 THR B N 1
ATOM 6092 C CA . THR B 1 390 ? 16.188 -26.391 -4.949 1 76.75 390 THR B CA 1
ATOM 6093 C C . THR B 1 390 ? 15.961 -27.766 -5.559 1 76.75 390 THR B C 1
ATOM 6095 O O . THR B 1 390 ? 16.062 -28.781 -4.867 1 76.75 390 THR B O 1
ATOM 6098 N N . GLY B 1 391 ? 15.688 -27.828 -6.781 1 82.75 391 GLY B N 1
ATOM 6099 C CA . GLY B 1 391 ? 15.539 -29.094 -7.477 1 82.75 391 GLY B CA 1
ATOM 6100 C C . GLY B 1 391 ? 14.227 -29.797 -7.176 1 82.75 391 GLY B C 1
ATOM 6101 O O . GLY B 1 391 ? 14.102 -31 -7.367 1 82.75 391 GLY B O 1
ATOM 6102 N N . HIS B 1 392 ? 13.32 -29.109 -6.719 1 90.06 392 HIS B N 1
ATOM 6103 C CA . HIS B 1 392 ? 12.016 -29.703 -6.402 1 90.06 392 HIS B CA 1
ATOM 6104 C C . HIS B 1 392 ? 11.242 -30.031 -7.676 1 90.06 392 HIS B C 1
ATOM 6106 O O . HIS B 1 392 ? 11.367 -29.328 -8.68 1 90.06 392 HIS B O 1
ATOM 6112 N N . GLU B 1 393 ? 10.516 -31.172 -7.582 1 94.38 393 GLU B N 1
ATOM 6113 C CA . GLU B 1 393 ? 9.375 -31.328 -8.484 1 94.38 393 GLU B CA 1
ATOM 6114 C C . GLU B 1 393 ? 8.211 -30.422 -8.07 1 94.38 393 GLU B C 1
ATOM 6116 O O . GLU B 1 393 ? 7.953 -30.25 -6.879 1 94.38 393 GLU B O 1
ATOM 6121 N N . VAL B 1 394 ? 7.586 -29.875 -9.086 1 95.06 394 VAL B N 1
ATOM 6122 C CA . VAL B 1 394 ? 6.613 -28.859 -8.672 1 95.06 394 VAL B CA 1
ATOM 6123 C C . VAL B 1 394 ? 5.32 -29.031 -9.469 1 95.06 394 VAL B C 1
ATOM 6125 O O . VAL B 1 394 ? 5.332 -29.594 -10.57 1 95.06 394 VAL B O 1
ATOM 6128 N N . ALA B 1 395 ? 4.277 -28.625 -8.898 1 95.69 395 ALA B N 1
ATOM 6129 C CA . ALA B 1 395 ? 3.012 -28.375 -9.586 1 95.69 395 ALA B CA 1
ATOM 6130 C C . ALA B 1 395 ? 2.432 -27.016 -9.188 1 95.69 395 ALA B C 1
ATOM 6132 O O . ALA B 1 395 ? 2.547 -26.609 -8.031 1 95.69 395 ALA B O 1
ATOM 6133 N N . VAL B 1 396 ? 1.827 -26.344 -10.172 1 96.62 396 VAL B N 1
ATOM 6134 C CA . VAL B 1 396 ? 1.167 -25.062 -9.953 1 96.62 396 VAL B CA 1
ATOM 6135 C C . VAL B 1 396 ? -0.313 -25.188 -10.312 1 96.62 396 VAL B C 1
ATOM 6137 O O . VAL B 1 396 ? -0.66 -25.672 -11.398 1 96.62 396 VAL B O 1
ATOM 6140 N N . GLY B 1 397 ? -1.185 -24.75 -9.469 1 95.94 397 GLY B N 1
ATOM 6141 C CA . GLY B 1 397 ? -2.605 -24.844 -9.758 1 95.94 397 GLY B CA 1
ATOM 6142 C C . GLY B 1 397 ? -3.447 -23.875 -8.945 1 95.94 397 GLY B C 1
ATOM 6143 O O . GLY B 1 397 ? -2.914 -22.969 -8.297 1 95.94 397 GLY B O 1
ATOM 6144 N N . LYS B 1 398 ? -4.758 -23.984 -9.094 1 95.69 398 LYS B N 1
ATOM 6145 C CA . LYS B 1 398 ? -5.688 -23.125 -8.383 1 95.69 398 LYS B CA 1
ATOM 6146 C C . LYS B 1 398 ? -5.652 -23.391 -6.879 1 95.69 398 LYS B C 1
ATOM 6148 O O . LYS B 1 398 ? -5.312 -24.484 -6.445 1 95.69 398 LYS B O 1
ATOM 6153 N N . LEU B 1 399 ? -6.062 -22.375 -6.105 1 96.88 399 LEU B N 1
ATOM 6154 C CA . LEU B 1 399 ? -5.93 -22.438 -4.656 1 96.88 399 LEU B CA 1
ATOM 6155 C C . LEU B 1 399 ? -6.73 -23.594 -4.086 1 96.88 399 LEU B C 1
ATOM 6157 O O . LEU B 1 399 ? -6.258 -24.297 -3.191 1 96.88 399 LEU B O 1
ATOM 6161 N N . THR B 1 400 ? -7.902 -23.812 -4.613 1 95.81 400 THR B N 1
ATOM 6162 C CA . THR B 1 400 ? -8.75 -24.891 -4.102 1 95.81 400 THR B CA 1
ATOM 6163 C C . THR B 1 400 ? -8.062 -26.234 -4.27 1 95.81 400 THR B C 1
ATOM 6165 O O . THR B 1 400 ? -8.141 -27.094 -3.381 1 95.81 400 THR B O 1
ATOM 6168 N N . ASP B 1 401 ? -7.402 -26.438 -5.387 1 96.56 401 ASP B N 1
ATOM 6169 C CA . ASP B 1 401 ? -6.684 -27.688 -5.633 1 96.56 401 ASP B CA 1
ATOM 6170 C C . ASP B 1 401 ? -5.453 -27.797 -4.734 1 96.56 401 ASP B C 1
ATOM 6172 O O . ASP B 1 401 ? -5.129 -28.891 -4.246 1 96.56 401 ASP B O 1
ATOM 6176 N N . VAL B 1 402 ? -4.793 -26.719 -4.559 1 97.44 402 VAL B N 1
ATOM 6177 C CA . VAL B 1 402 ? -3.588 -26.703 -3.738 1 97.44 402 VAL B CA 1
ATOM 6178 C C . VAL B 1 402 ? -3.941 -27.031 -2.291 1 97.44 402 VAL B C 1
ATOM 6180 O O . VAL B 1 402 ? -3.256 -27.828 -1.645 1 97.44 402 VAL B O 1
ATOM 6183 N N . VAL B 1 403 ? -5.004 -26.422 -1.8 1 97.12 403 VAL B N 1
ATOM 6184 C CA . VAL B 1 403 ? -5.453 -26.672 -0.435 1 97.12 403 VAL B CA 1
ATOM 6185 C C . VAL B 1 403 ? -5.91 -28.125 -0.308 1 97.12 403 VAL B C 1
ATOM 6187 O O . VAL B 1 403 ? -5.609 -28.797 0.684 1 97.12 403 VAL B O 1
ATOM 6190 N N . SER B 1 404 ? -6.641 -28.609 -1.306 1 96.88 404 SER B N 1
ATOM 6191 C CA . SER B 1 404 ? -7.051 -30 -1.309 1 96.88 404 SER B CA 1
ATOM 6192 C C . SER B 1 404 ? -5.844 -30.938 -1.244 1 96.88 404 SER B C 1
ATOM 6194 O O . SER B 1 404 ? -5.859 -31.938 -0.525 1 96.88 404 SER B O 1
ATOM 6196 N N . ALA B 1 405 ? -4.82 -30.609 -2.021 1 97.44 405 ALA B N 1
ATOM 6197 C CA . ALA B 1 405 ? -3.596 -31.406 -2.008 1 97.44 405 ALA B CA 1
ATOM 6198 C C . ALA B 1 405 ? -2.963 -31.422 -0.62 1 97.44 405 ALA B C 1
ATOM 6200 O O . ALA B 1 405 ? -2.451 -32.438 -0.172 1 97.44 405 ALA B O 1
ATOM 6201 N N . ALA B 1 406 ? -2.975 -30.266 0.032 1 98 406 ALA B N 1
ATOM 6202 C CA . ALA B 1 406 ? -2.438 -30.188 1.388 1 98 406 ALA B CA 1
ATOM 6203 C C . ALA B 1 406 ? -3.193 -31.109 2.334 1 98 406 ALA B C 1
ATOM 6205 O O . ALA B 1 406 ? -2.6 -31.719 3.229 1 98 406 ALA B O 1
ATOM 6206 N N . MET B 1 407 ? -4.48 -31.281 2.139 1 97.44 407 MET B N 1
ATOM 6207 C CA . MET B 1 407 ? -5.336 -32.062 3.023 1 97.44 407 MET B CA 1
ATOM 6208 C C . MET B 1 407 ? -5.199 -33.562 2.729 1 97.44 407 MET B C 1
ATOM 6210 O O . MET B 1 407 ? -5.234 -34.375 3.645 1 97.44 407 MET B O 1
ATOM 6214 N N . THR B 1 408 ? -5.039 -33.875 1.452 1 97.06 408 THR B N 1
ATOM 6215 C CA . THR B 1 408 ? -5.082 -35.281 1.055 1 97.06 408 THR B CA 1
ATOM 6216 C C . THR B 1 408 ? -3.674 -35.844 0.934 1 97.06 408 THR B C 1
ATOM 6218 O O . THR B 1 408 ? -3.488 -37.062 0.969 1 97.06 408 THR B O 1
ATOM 6221 N N . GLY B 1 409 ? -2.727 -34.969 0.65 1 97.44 409 GLY B N 1
ATOM 6222 C CA . GLY B 1 409 ? -1.36 -35.406 0.418 1 97.44 409 GLY B CA 1
ATOM 6223 C C . GLY B 1 409 ? -1.104 -35.812 -1.016 1 97.44 409 GLY B C 1
ATOM 6224 O O . GLY B 1 409 ? -0.063 -36.406 -1.319 1 97.44 409 GLY B O 1
ATOM 6225 N N . THR B 1 410 ? -2.076 -35.531 -1.845 1 96.75 410 THR B N 1
ATOM 6226 C CA . THR B 1 410 ? -1.94 -35.938 -3.24 1 96.75 410 THR B CA 1
ATOM 6227 C C . THR B 1 410 ? -2.398 -34.812 -4.172 1 96.75 410 THR B C 1
ATOM 6229 O O . THR B 1 410 ? -3.336 -34.062 -3.854 1 96.75 410 THR B O 1
ATOM 6232 N N . TRP B 1 411 ? -1.688 -34.656 -5.238 1 94.75 411 TRP B N 1
ATOM 6233 C CA . TRP B 1 411 ? -2.029 -33.719 -6.285 1 94.75 411 TRP B CA 1
ATOM 6234 C C . TRP B 1 411 ? -2.754 -34.375 -7.438 1 94.75 411 TRP B C 1
ATOM 6236 O O . TRP B 1 411 ? -2.221 -35.312 -8.047 1 94.75 411 TRP B O 1
ATOM 6246 N N . GLN B 1 412 ? -4.047 -34.062 -7.664 1 80.75 412 GLN B N 1
ATOM 6247 C CA . GLN B 1 412 ? -4.848 -34.75 -8.688 1 80.75 412 GLN B CA 1
ATOM 6248 C C . GLN B 1 412 ? -4.734 -34 -10.023 1 80.75 412 GLN B C 1
ATOM 6250 O O . GLN B 1 412 ? -5.285 -34.469 -11.031 1 80.75 412 GLN B O 1
ATOM 6255 N N . GLY B 1 413 ? -4.191 -33 -10.234 1 65.06 413 GLY B N 1
ATOM 6256 C CA . GLY B 1 413 ? -4.211 -32.188 -11.453 1 65.06 413 GLY B CA 1
ATOM 6257 C C . GLY B 1 413 ? -3.121 -32.594 -12.43 1 65.06 413 GLY B C 1
ATOM 6258 O O . GLY B 1 413 ? -2.715 -31.766 -13.266 1 65.06 413 GLY B O 1
ATOM 6259 N N . LEU B 1 414 ? -2.73 -33.906 -12.219 1 49.56 414 LEU B N 1
ATOM 6260 C CA . LEU B 1 414 ? -1.814 -34.375 -13.25 1 49.56 414 LEU B CA 1
ATOM 6261 C C . LEU B 1 414 ? -2.553 -34.625 -14.555 1 49.56 414 LEU B C 1
ATOM 6263 O O . LEU B 1 414 ? -3.738 -34.969 -14.547 1 49.56 414 LEU B O 1
#

pLDDT: mean 91.3, std 11.92, range [38.22, 98.81]